Protein AF-0000000086187615 (afdb_homodimer)

Organism: NCBI:txid1656884

Structure (mmCIF, N/CA/C/O backbone):
data_AF-0000000086187615-model_v1
#
loop_
_entity.id
_entity.type
_entity.pdbx_description
1 polymer 'NAD(P)/FAD-dependent oxidoreductase'
#
loop_
_atom_site.group_PDB
_atom_site.id
_atom_site.type_symbol
_atom_site.label_atom_id
_atom_site.label_alt_id
_atom_site.label_comp_id
_atom_site.label_asym_id
_atom_site.label_entity_id
_atom_site.label_seq_id
_atom_site.pdbx_PDB_ins_code
_atom_site.Cartn_x
_atom_site.Cartn_y
_atom_site.Cartn_z
_atom_site.occupancy
_atom_site.B_iso_or_equiv
_atom_site.auth_seq_id
_atom_site.auth_comp_id
_atom_site.auth_asym_id
_atom_site.auth_atom_id
_atom_site.pdbx_PDB_model_num
ATOM 1 N N . MET A 1 1 ? -24.016 57.812 17.953 1 66.88 1 MET A N 1
ATOM 2 C CA . MET A 1 1 ? -23.938 56.625 18.781 1 66.88 1 MET A CA 1
ATOM 3 C C . MET A 1 1 ? -22.5 56.344 19.203 1 66.88 1 MET A C 1
ATOM 5 O O . MET A 1 1 ? -21.562 56.562 18.406 1 66.88 1 MET A O 1
ATOM 9 N N . THR A 1 2 ? -22.125 56.094 20.438 1 88.62 2 THR A N 1
ATOM 10 C CA . THR A 1 2 ? -20.781 55.875 20.953 1 88.62 2 THR A CA 1
ATOM 11 C C . THR A 1 2 ? -20.188 54.594 20.375 1 88.62 2 THR A C 1
ATOM 13 O O . THR A 1 2 ? -20.844 53.531 20.391 1 88.62 2 THR A O 1
ATOM 16 N N . PRO A 1 3 ? -19.062 54.719 19.797 1 94.75 3 PRO A N 1
ATOM 17 C CA . PRO A 1 3 ? -18.453 53.531 19.188 1 94.75 3 PRO A CA 1
ATOM 18 C C . PRO A 1 3 ? -18.125 52.438 20.203 1 94.75 3 PRO A C 1
ATOM 20 O O . PRO A 1 3 ? -17.797 52.75 21.359 1 94.75 3 PRO A O 1
ATOM 23 N N . HIS A 1 4 ? -18.406 51.25 19.812 1 96.69 4 HIS A N 1
ATOM 24 C CA . HIS A 1 4 ? -17.969 50.125 20.609 1 96.69 4 HIS A CA 1
ATOM 25 C C . HIS A 1 4 ? -16.453 50 20.625 1 96.69 4 HIS A C 1
ATOM 27 O O . HIS A 1 4 ? -15.82 49.844 19.578 1 96.69 4 HIS A O 1
ATOM 33 N N . ARG A 1 5 ? -15.797 50.094 21.781 1 98 5 ARG A N 1
ATOM 34 C CA . ARG A 1 5 ? -14.336 50.062 21.906 1 98 5 ARG A CA 1
ATOM 35 C C . ARG A 1 5 ? -13.812 48.656 22.047 1 98 5 ARG A C 1
ATOM 37 O O . ARG A 1 5 ? -14.156 47.938 23 1 98 5 ARG A O 1
ATOM 44 N N . VAL A 1 6 ? -13.008 48.281 21.125 1 98.5 6 VAL A N 1
ATOM 45 C CA . VAL A 1 6 ? -12.383 46.938 21.141 1 98.5 6 VAL A CA 1
ATOM 46 C C . VAL A 1 6 ? -10.875 47.094 21.297 1 98.5 6 VAL A C 1
ATOM 48 O O . VAL A 1 6 ? -10.219 47.781 20.531 1 98.5 6 VAL A O 1
ATOM 51 N N . VAL A 1 7 ? -10.297 46.469 22.312 1 98.81 7 VAL A N 1
ATOM 52 C CA . VAL A 1 7 ? -8.844 46.375 22.484 1 98.81 7 VAL A CA 1
ATOM 53 C C . VAL A 1 7 ? -8.352 44.969 22.188 1 98.81 7 VAL A C 1
ATOM 55 O O . VAL A 1 7 ? -8.836 44 22.781 1 98.81 7 VAL A O 1
ATOM 58 N N . VAL A 1 8 ? -7.469 44.812 21.25 1 98.81 8 VAL A N 1
ATOM 59 C CA . VAL A 1 8 ? -6.887 43.531 20.875 1 98.81 8 VAL A CA 1
ATOM 60 C C . VAL A 1 8 ? -5.484 43.406 21.469 1 98.81 8 VAL A C 1
ATOM 62 O O . VAL A 1 8 ? -4.625 44.25 21.219 1 98.81 8 VAL A O 1
ATOM 65 N N . VAL A 1 9 ? -5.266 42.375 22.25 1 98.81 9 VAL A N 1
ATOM 66 C CA . VAL A 1 9 ? -3.957 42.125 22.844 1 98.81 9 VAL A CA 1
ATOM 67 C C . VAL A 1 9 ? -3.229 41.062 22.047 1 98.81 9 VAL A C 1
ATOM 69 O O . VAL A 1 9 ? -3.543 39.875 22.156 1 98.81 9 VAL A O 1
ATOM 72 N N . GLY A 1 10 ? -2.193 41.438 21.359 1 97.88 10 GLY A N 1
ATOM 73 C CA . GLY A 1 10 ? -1.499 40.594 20.406 1 97.88 10 GLY A CA 1
ATOM 74 C C . GLY A 1 10 ? -1.743 41 18.953 1 97.88 10 GLY A C 1
ATOM 75 O O . GLY A 1 10 ? -2.854 41.375 18.594 1 97.88 10 GLY A O 1
ATOM 76 N N . HIS A 1 11 ? -0.772 40.906 18.141 1 96.75 11 HIS A N 1
ATOM 77 C CA . HIS A 1 11 ? -0.875 41.312 16.75 1 96.75 11 HIS A CA 1
ATOM 78 C C . HIS A 1 11 ? -0.313 40.219 15.82 1 96.75 11 HIS A C 1
ATOM 80 O O . HIS A 1 11 ? 0.411 40.531 14.875 1 96.75 11 HIS A O 1
ATOM 86 N N . GLY A 1 12 ? -0.591 38.969 16.141 1 94.62 12 GLY A N 1
ATOM 87 C CA . GLY A 1 12 ? -0.246 37.875 15.281 1 94.62 12 GLY A CA 1
ATOM 88 C C . GLY A 1 12 ? -1.244 37.656 14.156 1 94.62 12 GLY A C 1
ATOM 89 O O . GLY A 1 12 ? -2.082 38.5 13.891 1 94.62 12 GLY A O 1
ATOM 90 N N . MET A 1 13 ? -1.159 36.5 13.57 1 90 13 MET A N 1
ATOM 91 C CA . MET A 1 13 ? -1.925 36.188 12.359 1 90 13 MET A CA 1
ATOM 92 C C . MET A 1 13 ? -3.42 36.156 12.656 1 90 13 MET A C 1
ATOM 94 O O . MET A 1 13 ? -4.219 36.75 11.914 1 90 13 MET A O 1
ATOM 98 N N . VAL A 1 14 ? -3.803 35.531 13.703 1 93.75 14 VAL A N 1
ATOM 99 C CA . VAL A 1 14 ? -5.219 35.406 14.031 1 93.75 14 VAL A CA 1
ATOM 100 C C . VAL A 1 14 ? -5.777 36.781 14.438 1 93.75 14 VAL A C 1
ATOM 102 O O . VAL A 1 14 ? -6.895 37.125 14.055 1 93.75 14 VAL A O 1
ATOM 105 N N . ALA A 1 15 ? -5.023 37.531 15.203 1 97.06 15 ALA A N 1
ATOM 106 C CA . ALA A 1 15 ? -5.43 38.875 15.57 1 97.06 15 ALA A CA 1
ATOM 107 C C . ALA A 1 15 ? -5.629 39.75 14.336 1 97.06 15 ALA A C 1
ATOM 109 O O . ALA A 1 15 ? -6.602 40.5 14.242 1 97.06 15 ALA A O 1
ATOM 110 N N . HIS A 1 16 ? -4.684 39.656 13.484 1 93.75 16 HIS A N 1
ATOM 111 C CA . HIS A 1 16 ? -4.773 40.438 12.242 1 93.75 16 HIS A CA 1
ATOM 112 C C . HIS A 1 16 ? -6.039 40.094 11.469 1 93.75 16 HIS A C 1
ATOM 114 O O . HIS A 1 16 ? -6.738 40.969 10.984 1 93.75 16 HIS A O 1
ATOM 120 N N . ARG A 1 17 ? -6.289 38.812 11.383 1 89.88 17 ARG A N 1
ATOM 121 C CA . ARG A 1 17 ? -7.496 38.344 10.711 1 89.88 17 ARG A CA 1
ATOM 122 C C . ARG A 1 17 ? -8.75 38.875 11.398 1 89.88 17 ARG A C 1
ATOM 124 O O . ARG A 1 17 ? -9.703 39.281 10.734 1 89.88 17 ARG A O 1
ATOM 131 N N . PHE A 1 18 ? -8.773 38.875 12.633 1 95.75 18 PHE A N 1
ATOM 132 C CA . PHE A 1 18 ? -9.914 39.375 13.406 1 95.75 18 PHE A CA 1
ATOM 133 C C . PHE A 1 18 ? -10.188 40.812 13.086 1 95.75 18 PHE A C 1
ATOM 135 O O . PHE A 1 18 ? -11.328 41.219 12.828 1 95.75 18 PHE A O 1
ATOM 142 N N . VAL A 1 19 ? -9.141 41.562 13.07 1 96.12 19 VAL A N 1
ATOM 143 C CA . VAL A 1 19 ? -9.273 43 12.789 1 96.12 19 VAL A CA 1
ATOM 144 C C . VAL A 1 19 ? -9.812 43.219 11.375 1 96.12 19 VAL A C 1
ATOM 146 O O . VAL A 1 19 ? -10.711 44.031 11.164 1 96.12 19 VAL A O 1
ATOM 149 N N . ASP A 1 20 ? -9.266 42.469 10.492 1 89.44 20 ASP A N 1
ATOM 150 C CA . ASP A 1 20 ? -9.727 42.531 9.109 1 89.44 20 ASP A CA 1
ATOM 151 C C . ASP A 1 20 ? -11.211 42.188 9.008 1 89.44 20 ASP A C 1
ATOM 153 O O . ASP A 1 20 ? -11.984 42.938 8.406 1 89.44 20 ASP A O 1
ATOM 157 N N . ASP A 1 21 ? -11.57 41.094 9.602 1 90.31 21 ASP A N 1
ATOM 158 C CA . ASP A 1 21 ? -12.953 40.625 9.562 1 90.31 21 ASP A CA 1
ATOM 159 C C . ASP A 1 21 ? -13.891 41.625 10.25 1 90.31 21 ASP A C 1
ATOM 161 O O . ASP A 1 21 ? -15 41.875 9.766 1 90.31 21 ASP A O 1
ATOM 165 N N . LEU A 1 22 ? -13.492 42.188 11.328 1 94.94 22 LEU A N 1
ATOM 166 C CA . LEU A 1 22 ? -14.305 43.125 12.078 1 94.94 22 LEU A CA 1
ATOM 167 C C . LEU A 1 22 ? -14.531 44.406 11.273 1 94.94 22 LEU A C 1
ATOM 169 O O . LEU A 1 22 ? -15.664 44.906 11.195 1 94.94 22 LEU A O 1
ATOM 173 N N . THR A 1 23 ? -13.43 44.875 10.742 1 91.81 23 THR A N 1
ATOM 174 C CA . THR A 1 23 ? -13.539 46.094 9.953 1 91.81 23 THR A CA 1
ATOM 175 C C . THR A 1 23 ? -14.492 45.875 8.773 1 91.81 23 THR A C 1
ATOM 177 O O . THR A 1 23 ? -15.312 46.75 8.484 1 91.81 23 THR A O 1
ATOM 180 N N . ARG A 1 24 ? -14.422 44.781 8.172 1 84.5 24 ARG A N 1
ATOM 181 C CA . ARG A 1 24 ? -15.297 44.469 7.047 1 84.5 24 ARG A CA 1
ATOM 182 C C . ARG A 1 24 ? -16.75 44.344 7.504 1 84.5 24 ARG A C 1
ATOM 184 O O . ARG A 1 24 ? -17.656 44.875 6.855 1 84.5 24 ARG A O 1
ATOM 191 N N . ALA A 1 25 ? -16.906 43.656 8.547 1 90 25 ALA A N 1
ATOM 192 C CA . ALA A 1 25 ? -18.25 43.438 9.07 1 90 25 ALA A CA 1
ATOM 193 C C . ALA A 1 25 ? -18.891 44.75 9.492 1 90 25 ALA A C 1
ATOM 195 O O . ALA A 1 25 ? -20.078 45 9.258 1 90 25 ALA A O 1
ATOM 196 N N . THR A 1 26 ? -18.156 45.594 10.133 1 92.62 26 THR A N 1
ATOM 197 C CA . THR A 1 26 ? -18.688 46.875 10.609 1 92.62 26 THR A CA 1
ATOM 198 C C . THR A 1 26 ? -19.062 47.781 9.438 1 92.62 26 THR A C 1
ATOM 200 O O . THR A 1 26 ? -20 48.562 9.539 1 92.62 26 THR A O 1
ATOM 203 N N . ARG A 1 27 ? -18.312 47.688 8.383 1 87.38 27 ARG A N 1
ATOM 204 C CA . ARG A 1 27 ? -18.672 48.438 7.184 1 87.38 27 ARG A CA 1
ATOM 205 C C . ARG A 1 27 ? -20.016 47.938 6.621 1 87.38 27 ARG A C 1
ATOM 207 O O . ARG A 1 27 ? -20.797 48.75 6.109 1 87.38 27 ARG A O 1
ATOM 214 N N . ARG A 1 28 ? -20.266 46.75 6.801 1 87 28 ARG A N 1
ATOM 215 C CA . ARG A 1 28 ? -21.5 46.156 6.297 1 87 28 ARG A CA 1
ATOM 216 C C . ARG A 1 28 ? -22.688 46.5 7.195 1 87 28 ARG A C 1
ATOM 218 O O . ARG A 1 28 ? -23.766 46.844 6.707 1 87 28 ARG A O 1
ATOM 225 N N . THR A 1 29 ? -22.453 46.469 8.438 1 93.81 29 THR A N 1
ATOM 226 C CA . THR A 1 29 ? -23.562 46.625 9.383 1 93.81 29 THR A CA 1
ATOM 227 C C . THR A 1 29 ? -23.766 48.094 9.75 1 93.81 29 THR A C 1
ATOM 229 O O . THR A 1 29 ? -24.828 48.469 10.258 1 93.81 29 THR A O 1
ATOM 232 N N . GLY A 1 30 ? -22.719 48.844 9.617 1 93.12 30 GLY A N 1
ATOM 233 C CA . GLY A 1 30 ? -22.781 50.25 9.992 1 93.12 30 GLY A CA 1
ATOM 234 C C . GLY A 1 30 ? -22.562 50.469 11.477 1 93.12 30 GLY A C 1
ATOM 235 O O . GLY A 1 30 ? -22.641 51.594 11.945 1 93.12 30 GLY A O 1
ATOM 236 N N . ARG A 1 31 ? -22.25 49.531 12.172 1 93.62 31 ARG A N 1
ATOM 237 C CA . ARG A 1 31 ? -22 49.688 13.602 1 93.62 31 ARG A CA 1
ATOM 238 C C . ARG A 1 31 ? -20.641 50.344 13.859 1 93.62 31 ARG A C 1
ATOM 240 O O . ARG A 1 31 ? -19.609 49.875 13.383 1 93.62 31 ARG A O 1
ATOM 247 N N . PRO A 1 32 ? -20.641 51.344 14.57 1 94.25 32 PRO A N 1
ATOM 248 C CA . PRO A 1 32 ? -19.359 52 14.836 1 94.25 32 PRO A CA 1
ATOM 249 C C . PRO A 1 32 ? -18.5 51.25 15.836 1 94.25 32 PRO A C 1
ATOM 251 O O . PRO A 1 32 ? -18.969 50.906 16.922 1 94.25 32 PRO A O 1
ATOM 254 N N . VAL A 1 33 ? -17.266 51.031 15.477 1 95.88 33 VAL A N 1
ATOM 255 C CA . VAL A 1 33 ? -16.328 50.312 16.344 1 95.88 33 VAL A CA 1
ATOM 256 C C . VAL A 1 33 ? -14.977 51.031 16.328 1 95.88 33 VAL A C 1
ATOM 258 O O . VAL A 1 33 ? -14.562 51.562 15.289 1 95.88 33 VAL A O 1
ATOM 261 N N . GLU A 1 34 ? -14.383 51.188 17.438 1 97.12 34 GLU A N 1
ATOM 262 C CA . GLU A 1 34 ? -13.016 51.688 17.578 1 97.12 34 GLU A CA 1
ATOM 263 C C . GLU A 1 34 ? -12.078 50.594 18.031 1 97.12 34 GLU A C 1
ATOM 265 O O . GLU A 1 34 ? -12.289 49.969 19.094 1 97.12 34 GLU A O 1
ATOM 270 N N . VAL A 1 35 ? -11.094 50.344 17.25 1 97.94 35 VAL A N 1
ATOM 271 C CA . VAL A 1 35 ? -10.219 49.219 17.531 1 97.94 35 VAL A CA 1
ATOM 272 C C . VAL A 1 35 ? -8.812 49.719 17.859 1 97.94 35 VAL A C 1
ATOM 274 O O . VAL A 1 35 ? -8.242 50.531 17.109 1 97.94 35 VAL A O 1
ATOM 277 N N . THR A 1 36 ? -8.25 49.281 18.953 1 98.25 36 THR A N 1
ATOM 278 C CA . THR A 1 36 ? -6.855 49.438 19.312 1 98.25 36 THR A CA 1
ATOM 279 C C . THR A 1 36 ? -6.145 48.094 19.438 1 98.25 36 THR A C 1
ATOM 281 O O . THR A 1 36 ? -6.629 47.188 20.125 1 98.25 36 THR A O 1
ATOM 284 N N . VAL A 1 37 ? -5.047 47.969 18.766 1 98.44 37 VAL A N 1
ATOM 285 C CA . VAL A 1 37 ? -4.27 46.719 18.812 1 98.44 37 VAL A CA 1
ATOM 286 C C . VAL A 1 37 ? -2.941 46.969 19.531 1 98.44 37 VAL A C 1
ATOM 288 O O . VAL A 1 37 ? -2.213 47.906 19.172 1 98.44 37 VAL A O 1
ATOM 291 N N . LEU A 1 38 ? -2.678 46.188 20.531 1 98.56 38 LEU A N 1
ATOM 292 C CA . LEU A 1 38 ? -1.401 46.25 21.234 1 98.56 38 LEU A CA 1
ATOM 293 C C . LEU A 1 38 ? -0.542 45.031 20.859 1 98.56 38 LEU A C 1
ATOM 295 O O . LEU A 1 38 ? -0.856 43.906 21.234 1 98.56 38 LEU A O 1
ATOM 299 N N . GLY A 1 39 ? 0.498 45.25 20.141 1 97.25 39 GLY A N 1
ATOM 300 C CA . GLY A 1 39 ? 1.425 44.219 19.734 1 97.25 39 GLY A CA 1
ATOM 301 C C . GLY A 1 39 ? 2.777 44.312 20.406 1 97.25 39 GLY A C 1
ATOM 302 O O . GLY A 1 39 ? 3.488 45.312 20.234 1 97.25 39 GLY A O 1
ATOM 303 N N . GLY A 1 40 ? 3.176 43.344 21.047 1 95.25 40 GLY A N 1
ATOM 304 C CA . GLY A 1 40 ? 4.422 43.344 21.797 1 95.25 40 GLY A CA 1
ATOM 305 C C . GLY A 1 40 ? 5.652 43.406 20.906 1 95.25 40 GLY A C 1
ATOM 306 O O . GLY A 1 40 ? 6.695 43.906 21.297 1 95.25 40 GLY A O 1
ATOM 307 N N . GLU A 1 41 ? 5.582 42.812 19.734 1 94.56 41 GLU A N 1
ATOM 308 C CA . GLU A 1 41 ? 6.707 42.844 18.797 1 94.56 41 GLU A CA 1
ATOM 309 C C . GLU A 1 41 ? 6.828 44.188 18.109 1 94.56 41 GLU A C 1
ATOM 311 O O . GLU A 1 41 ? 5.82 44.844 17.859 1 94.56 41 GLU A O 1
ATOM 316 N N . PRO A 1 42 ? 8.031 44.562 17.812 1 94.38 42 PRO A N 1
ATOM 317 C CA . PRO A 1 42 ? 8.211 45.875 17.156 1 94.38 42 PRO A CA 1
ATOM 318 C C . PRO A 1 42 ? 7.82 45.844 15.672 1 94.38 42 PRO A C 1
ATOM 320 O O . PRO A 1 42 ? 7.938 46.844 14.977 1 94.38 42 PRO A O 1
ATOM 323 N N . HIS A 1 43 ? 7.328 44.75 15.227 1 92.44 43 HIS A N 1
ATOM 324 C CA . HIS A 1 43 ? 6.945 44.562 13.836 1 92.44 43 HIS A CA 1
ATOM 325 C C . HIS A 1 43 ? 5.43 44.531 13.68 1 92.44 43 HIS A C 1
ATOM 327 O O . HIS A 1 43 ? 4.711 44.219 14.633 1 92.44 43 HIS A O 1
ATOM 333 N N . THR A 1 44 ? 4.961 44.875 12.477 1 91.56 44 THR A N 1
ATOM 334 C CA . THR A 1 44 ? 3.562 44.656 12.133 1 91.56 44 THR A CA 1
ATOM 335 C C . THR A 1 44 ? 3.301 43.156 11.961 1 91.56 44 THR A C 1
ATOM 337 O O . THR A 1 44 ? 4.238 42.344 11.938 1 91.56 44 THR A O 1
ATOM 340 N N . ALA A 1 45 ? 2.041 42.844 11.898 1 92.06 45 ALA A N 1
ATOM 341 C CA . ALA A 1 45 ? 1.665 41.438 11.742 1 92.06 45 ALA A CA 1
ATOM 342 C C . ALA A 1 45 ? 2.297 40.844 10.484 1 92.06 45 ALA A C 1
ATOM 344 O O . ALA A 1 45 ? 2.424 41.5 9.461 1 92.06 45 ALA A O 1
ATOM 345 N N . TYR A 1 46 ? 2.764 39.625 10.531 1 89.06 46 TYR A N 1
ATOM 346 C CA . TYR A 1 46 ? 3.4 38.906 9.43 1 89.06 46 TYR A CA 1
ATOM 347 C C . TYR A 1 46 ? 3.004 37.438 9.438 1 89.06 46 TYR A C 1
ATOM 349 O O . TYR A 1 46 ? 2.459 36.938 10.422 1 89.06 46 TYR A O 1
ATOM 357 N N . ASN A 1 47 ? 3.232 36.781 8.32 1 85.88 47 ASN A N 1
ATOM 358 C CA . ASN A 1 47 ? 2.941 35.375 8.195 1 85.88 47 ASN A CA 1
ATOM 359 C C . ASN A 1 47 ? 4.012 34.5 8.875 1 85.88 47 ASN A C 1
ATOM 361 O O . ASN A 1 47 ? 5 34.125 8.242 1 85.88 47 ASN A O 1
ATOM 365 N N . ARG A 1 48 ? 3.742 34.125 10.039 1 86.38 48 ARG A N 1
ATOM 366 C CA . ARG A 1 48 ? 4.723 33.438 10.867 1 86.38 48 ARG A CA 1
ATOM 367 C C . ARG A 1 48 ? 4.957 32 10.352 1 86.38 48 ARG A C 1
ATOM 369 O O . ARG A 1 48 ? 5.996 31.406 10.625 1 86.38 48 ARG A O 1
ATOM 376 N N . LEU A 1 49 ? 4.059 31.531 9.648 1 75.31 49 LEU A N 1
ATOM 377 C CA . LEU A 1 49 ? 4.16 30.172 9.117 1 75.31 49 LEU A CA 1
ATOM 378 C C . LEU A 1 49 ? 5.297 30.062 8.109 1 75.31 49 LEU A C 1
ATOM 380 O O . LEU A 1 49 ? 5.809 28.969 7.855 1 75.31 49 LEU A O 1
ATOM 384 N N . MET A 1 50 ? 5.676 31.188 7.609 1 80.31 50 MET A N 1
ATOM 385 C CA . MET A 1 50 ? 6.637 31.203 6.512 1 80.31 50 MET A CA 1
A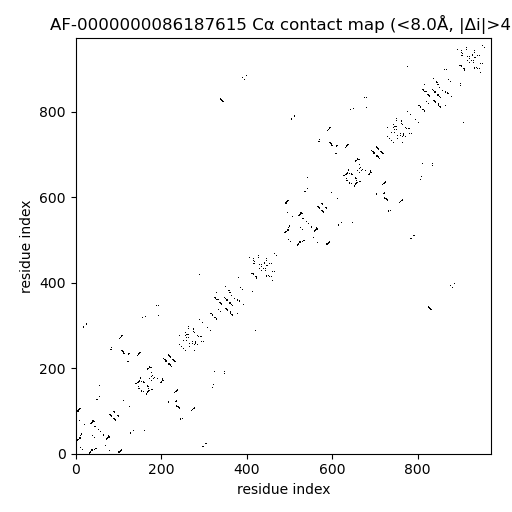TOM 386 C C . MET A 1 50 ? 8.055 31.406 7.035 1 80.31 50 MET A C 1
ATOM 388 O O . MET A 1 50 ? 9.008 31.438 6.254 1 80.31 50 MET A O 1
ATOM 392 N N . LEU A 1 51 ? 8.195 31.438 8.289 1 87.38 51 LEU A N 1
ATOM 393 C CA . LEU A 1 51 ? 9.516 31.734 8.844 1 87.38 51 LEU A CA 1
ATOM 394 C C . LEU A 1 51 ? 10.508 30.625 8.477 1 87.38 51 LEU A C 1
ATOM 396 O O . LEU A 1 51 ? 11.672 30.906 8.18 1 87.38 51 LEU A O 1
ATOM 400 N N . SER A 1 52 ? 10.047 29.391 8.539 1 84.94 52 SER A N 1
ATOM 401 C CA . SER A 1 52 ? 10.93 28.297 8.156 1 84.94 52 SER A CA 1
ATOM 402 C C . SER A 1 52 ? 11.344 28.406 6.691 1 84.94 52 SER A C 1
ATOM 404 O O . SER A 1 52 ? 12.461 28.016 6.328 1 84.94 52 SER A O 1
ATOM 406 N N . GLU A 1 53 ? 10.477 28.938 5.855 1 81.69 53 GLU A N 1
ATOM 407 C CA . GLU A 1 53 ? 10.805 29.141 4.449 1 81.69 53 GLU A CA 1
ATOM 408 C C . GLU A 1 53 ? 11.867 30.234 4.281 1 81.69 53 GLU A C 1
ATOM 410 O O . GLU A 1 53 ? 12.688 30.172 3.369 1 81.69 53 GLU A O 1
ATOM 415 N N . VAL A 1 54 ? 11.789 31.141 5.125 1 87.69 54 VAL A N 1
ATOM 416 C CA . VAL A 1 54 ? 12.812 32.188 5.117 1 87.69 54 VAL A CA 1
ATOM 417 C C . VAL A 1 54 ? 14.172 31.578 5.465 1 87.69 54 VAL A C 1
ATOM 419 O O . VAL A 1 54 ? 15.172 31.859 4.809 1 87.69 54 VAL A O 1
ATOM 422 N N . ILE A 1 55 ? 14.141 30.734 6.461 1 90.56 55 ILE A N 1
ATOM 423 C CA . ILE A 1 55 ? 15.375 30.062 6.844 1 90.56 55 ILE A CA 1
ATOM 424 C C . ILE A 1 55 ? 15.891 29.234 5.672 1 90.56 55 ILE A C 1
ATOM 426 O O . ILE A 1 55 ? 17.094 29.203 5.41 1 90.56 55 ILE A O 1
ATOM 430 N N . ALA A 1 56 ? 15.016 28.703 4.934 1 85.88 56 ALA A N 1
ATOM 431 C CA . ALA A 1 56 ? 15.359 27.859 3.793 1 85.88 56 ALA A CA 1
ATOM 432 C C . ALA A 1 56 ? 15.828 28.703 2.609 1 85.88 56 ALA A C 1
ATOM 434 O O . ALA A 1 56 ? 16.328 28.172 1.618 1 85.88 56 ALA A O 1
ATOM 435 N N . GLY A 1 57 ? 15.578 29.969 2.621 1 85.12 57 GLY A N 1
ATOM 436 C CA . GLY A 1 57 ? 15.969 30.844 1.535 1 85.12 57 GLY A CA 1
ATOM 437 C C . GLY A 1 57 ? 14.93 30.938 0.433 1 85.12 57 GLY A C 1
ATOM 438 O O . GLY A 1 57 ? 15.219 31.406 -0.668 1 85.12 57 GLY A O 1
ATOM 439 N N . ARG A 1 58 ? 13.812 30.516 0.755 1 79.06 58 ARG A N 1
ATOM 440 C CA . ARG A 1 58 ? 12.789 30.469 -0.282 1 79.06 58 ARG A CA 1
ATOM 441 C C . ARG A 1 58 ? 11.812 31.625 -0.145 1 79.06 58 ARG A C 1
ATOM 443 O O . ARG A 1 58 ? 10.914 31.781 -0.975 1 79.06 58 ARG A O 1
ATOM 450 N N . ALA A 1 59 ? 11.891 32.344 0.974 1 79.75 59 ALA A N 1
ATOM 451 C CA . ALA A 1 59 ? 11.109 33.531 1.212 1 79.75 59 ALA A CA 1
ATOM 452 C C . ALA A 1 59 ? 11.969 34.625 1.852 1 79.75 59 ALA A C 1
ATOM 454 O O . ALA A 1 59 ? 13.039 34.344 2.391 1 79.75 59 ALA A O 1
ATOM 455 N N . ARG A 1 60 ? 11.68 35.875 1.486 1 85.44 60 ARG A N 1
ATOM 456 C CA . ARG A 1 60 ? 12.336 37 2.129 1 85.44 60 ARG A CA 1
ATOM 457 C C . ARG A 1 60 ? 11.484 37.562 3.266 1 85.44 60 ARG A C 1
ATOM 459 O O . ARG A 1 60 ? 10.258 37.625 3.154 1 85.44 60 ARG A O 1
ATOM 466 N N . LEU A 1 61 ? 11.977 37.875 4.457 1 85.31 61 LEU A N 1
ATOM 467 C CA . LEU A 1 61 ? 11.273 38.406 5.625 1 85.31 61 LEU A CA 1
ATOM 468 C C . LEU A 1 61 ? 10.352 39.562 5.238 1 85.31 61 LEU A C 1
ATOM 470 O O . LEU A 1 61 ? 9.219 39.625 5.727 1 85.31 61 LEU A O 1
ATOM 474 N N . ALA A 1 62 ? 10.766 40.406 4.469 1 81.31 62 ALA A N 1
ATOM 475 C CA . ALA A 1 62 ? 9.992 41.562 4.051 1 81.31 62 ALA A CA 1
ATOM 476 C C . ALA A 1 62 ? 8.688 41.156 3.375 1 81.31 62 ALA A C 1
ATOM 478 O O . ALA A 1 62 ? 7.68 41.844 3.475 1 81.31 62 ALA A O 1
ATOM 479 N N . GLY A 1 63 ? 8.75 40.062 2.744 1 79.38 63 GLY A N 1
ATOM 480 C CA . GLY A 1 63 ? 7.582 39.594 2.023 1 79.38 63 GLY A CA 1
ATOM 481 C C . GLY A 1 63 ? 6.547 38.938 2.926 1 79.38 63 GLY A C 1
ATOM 482 O O . GLY A 1 63 ? 5.438 38.625 2.484 1 79.38 63 GLY A O 1
ATOM 483 N N . LEU A 1 64 ? 6.848 38.844 4.238 1 85 64 LEU A N 1
ATOM 484 C CA . LEU A 1 64 ? 5.949 38.156 5.148 1 85 64 LEU A CA 1
ATOM 485 C C . LEU A 1 64 ? 4.914 39.094 5.734 1 85 64 LEU A C 1
ATOM 487 O O . LEU A 1 64 ? 3.92 38.656 6.316 1 85 64 LEU A O 1
ATOM 491 N N . THR A 1 65 ? 5.156 40.406 5.57 1 86.12 65 THR A N 1
ATOM 492 C CA . THR A 1 65 ? 4.328 41.406 6.227 1 86.12 65 THR A CA 1
ATOM 493 C C . THR A 1 65 ? 2.891 41.344 5.711 1 86.12 65 THR A C 1
ATOM 495 O O . THR A 1 65 ? 2.662 41.219 4.508 1 86.12 65 THR A O 1
ATOM 498 N N . LEU A 1 66 ? 1.97 41.375 6.633 1 83.56 66 LEU A N 1
ATOM 499 C CA . LEU A 1 66 ? 0.551 41.406 6.289 1 83.56 66 LEU A CA 1
ATOM 500 C C . LEU A 1 66 ? 0.069 42.844 6.074 1 83.56 66 LEU A C 1
ATOM 502 O O . LEU A 1 66 ? 0.664 43.781 6.598 1 83.56 66 LEU A O 1
ATOM 506 N N . PRO A 1 67 ? -1.001 43 5.32 1 79.06 67 PRO A N 1
ATOM 507 C CA . PRO A 1 67 ? -1.486 44.344 5.031 1 79.06 67 PRO A CA 1
ATOM 508 C C . PRO A 1 67 ? -1.925 45.094 6.285 1 79.06 67 PRO A C 1
ATOM 510 O O . PRO A 1 67 ? -2.527 44.5 7.188 1 79.06 67 PRO A O 1
ATOM 513 N N . GLU A 1 68 ? -1.619 46.344 6.223 1 83 68 GLU A N 1
ATOM 514 C CA . GLU A 1 68 ? -2.004 47.188 7.359 1 83 68 GLU A CA 1
ATOM 515 C C . GLU A 1 68 ? -3.486 47.531 7.301 1 83 68 GLU A C 1
ATOM 517 O O . GLU A 1 68 ? -4.055 47.688 6.215 1 83 68 GLU A O 1
ATOM 522 N N . HIS A 1 69 ? -4.07 47.594 8.469 1 81.81 69 HIS A N 1
ATOM 523 C CA . HIS A 1 69 ? -5.461 48 8.586 1 81.81 69 HIS A CA 1
ATOM 524 C C . HIS A 1 69 ? -5.566 49.531 8.641 1 81.81 69 HIS A C 1
ATOM 526 O O . HIS A 1 69 ? -4.887 50.156 9.438 1 81.81 69 HIS A O 1
ATOM 532 N N . GLU A 1 70 ? -6.477 49.938 7.734 1 79.69 70 GLU A N 1
ATOM 533 C CA . GLU A 1 70 ? -6.727 51.375 7.77 1 79.69 70 GLU A CA 1
ATOM 534 C C . GLU A 1 70 ? -7.656 51.75 8.922 1 79.69 70 GLU A C 1
ATOM 536 O O . GLU A 1 70 ? -8.461 50.938 9.367 1 79.69 70 GLU A O 1
ATOM 541 N N . ASP A 1 71 ? -7.512 52.812 9.625 1 84.94 71 ASP A N 1
ATOM 542 C CA . ASP A 1 71 ? -8.414 53.375 10.617 1 84.94 71 ASP A CA 1
ATOM 543 C C . ASP A 1 71 ? -8.352 52.594 11.93 1 84.94 71 ASP A C 1
ATOM 545 O O . ASP A 1 71 ? -9.344 52.531 12.656 1 84.94 71 ASP A O 1
ATOM 549 N N . VAL A 1 72 ? -7.449 51.75 12.125 1 94.5 72 VAL A N 1
ATOM 550 C CA . VAL A 1 72 ? -7.23 51 13.375 1 94.5 72 VAL A CA 1
ATOM 551 C C . VAL A 1 72 ? -5.969 51.531 14.055 1 94.5 72 VAL A C 1
ATOM 553 O O . VAL A 1 72 ? -4.965 51.812 13.391 1 94.5 72 VAL A O 1
ATOM 556 N N . ASP A 1 73 ? -6.004 51.719 15.273 1 96.75 73 ASP A N 1
ATOM 557 C CA . ASP A 1 73 ? -4.836 52.125 16.047 1 96.75 73 ASP A CA 1
ATOM 558 C C . ASP A 1 73 ? -3.975 50.938 16.422 1 96.75 73 ASP A C 1
ATOM 560 O O . ASP A 1 73 ? -4.23 50.25 17.422 1 96.75 73 ASP A O 1
ATOM 564 N N . VAL A 1 74 ? -2.961 50.688 15.656 1 96.81 74 VAL A N 1
ATOM 565 C CA . VAL A 1 74 ? -2.043 49.594 15.914 1 96.81 74 VAL A CA 1
ATOM 566 C C . VAL A 1 74 ? -0.776 50.125 16.578 1 96.81 74 VAL A C 1
ATOM 568 O O . VAL A 1 74 ? -0.072 50.969 16.016 1 96.81 74 VAL A O 1
ATOM 571 N N . ARG A 1 75 ? -0.495 49.594 17.719 1 97.12 75 ARG A N 1
ATOM 572 C CA . ARG A 1 75 ? 0.701 50 18.453 1 97.12 75 ARG A CA 1
ATOM 573 C C . ARG A 1 75 ? 1.694 48.844 18.531 1 97.12 75 ARG A C 1
ATOM 575 O O . ARG A 1 75 ? 1.564 47.938 19.391 1 97.12 75 ARG A O 1
ATOM 582 N N . THR A 1 76 ? 2.734 48.938 17.766 1 95.62 76 THR A N 1
ATOM 583 C CA . THR A 1 76 ? 3.779 47.906 17.766 1 95.62 76 THR A CA 1
ATOM 584 C C . THR A 1 76 ? 4.801 48.188 18.859 1 95.62 76 THR A C 1
ATOM 586 O O . THR A 1 76 ? 5.078 49.344 19.188 1 95.62 76 THR A O 1
ATOM 589 N N . GLY A 1 77 ? 5.34 47.156 19.391 1 96.69 77 GLY A N 1
ATOM 590 C CA . GLY A 1 77 ? 6.324 47.312 20.453 1 96.69 77 GLY A CA 1
ATOM 591 C C . GLY A 1 77 ? 5.703 47.688 21.797 1 96.69 77 GLY A C 1
ATOM 592 O O . GLY A 1 77 ? 6.414 48.062 22.719 1 96.69 77 GLY A O 1
ATOM 593 N N . VAL A 1 78 ? 4.402 47.688 21.828 1 97.69 78 VAL A N 1
ATOM 594 C CA . VAL A 1 78 ? 3.666 48.031 23.047 1 97.69 78 VAL A CA 1
ATOM 595 C C . VAL A 1 78 ? 2.885 46.812 23.531 1 97.69 78 VAL A C 1
ATOM 597 O O . VAL A 1 78 ? 1.962 46.344 22.859 1 97.69 78 VAL A O 1
ATOM 600 N N . SER A 1 79 ? 3.268 46.312 24.688 1 97.75 79 SER A N 1
ATOM 601 C CA . SER A 1 79 ? 2.621 45.125 25.25 1 97.75 79 SER A CA 1
ATOM 602 C C . SER A 1 79 ? 1.531 45.531 26.25 1 97.75 79 SER A C 1
ATOM 604 O O . SER A 1 79 ? 1.63 46.562 26.906 1 97.75 79 SER A O 1
ATOM 606 N N . ALA A 1 80 ? 0.476 44.719 26.266 1 98.62 80 ALA A N 1
ATOM 607 C CA . ALA A 1 80 ? -0.448 44.812 27.391 1 98.62 80 ALA A CA 1
ATOM 608 C C . ALA A 1 80 ? 0.168 44.25 28.656 1 98.62 80 ALA A C 1
ATOM 610 O O . ALA A 1 80 ? 0.699 43.125 28.641 1 98.62 80 ALA A O 1
ATOM 611 N N . VAL A 1 81 ? 0.098 44.938 29.766 1 98.31 81 VAL A N 1
ATOM 612 C CA . VAL A 1 81 ? 0.757 44.438 30.984 1 98.31 81 VAL A CA 1
ATOM 613 C C . VAL A 1 81 ? -0.29 44.031 32.031 1 98.31 81 VAL A C 1
ATOM 615 O O . VAL A 1 81 ? -0.01 43.25 32.906 1 98.31 81 VAL A O 1
ATOM 618 N N . ALA A 1 82 ? -1.481 44.625 31.828 1 98.44 82 ALA A N 1
ATOM 619 C CA . ALA A 1 82 ? -2.549 44.25 32.75 1 98.44 82 ALA A CA 1
ATOM 620 C C . ALA A 1 82 ? -3.922 44.531 32.156 1 98.44 82 ALA A C 1
ATOM 622 O O . ALA A 1 82 ? -4.09 45.469 31.375 1 98.44 82 ALA A O 1
ATOM 623 N N . VAL A 1 83 ? -4.871 43.688 32.5 1 98.62 83 VAL A N 1
ATOM 624 C CA . VAL A 1 83 ? -6.281 43.906 32.188 1 98.62 83 VAL A CA 1
ATOM 625 C C . VAL A 1 83 ? -7.062 44.125 33.5 1 98.62 83 VAL A C 1
ATOM 627 O O . VAL A 1 83 ? -7.18 43.219 34.312 1 98.62 83 VAL A O 1
ATOM 630 N N . ASP A 1 84 ? -7.551 45.281 33.625 1 98.31 84 ASP A N 1
ATOM 631 C CA . ASP A 1 84 ? -8.391 45.625 34.781 1 98.31 84 ASP A CA 1
ATOM 632 C C . ASP A 1 84 ? -9.875 45.438 34.438 1 98.31 84 ASP A C 1
ATOM 634 O O . ASP A 1 84 ? -10.523 46.344 33.938 1 98.31 84 ASP A O 1
ATOM 638 N N . ARG A 1 85 ? -10.406 44.344 34.875 1 98.19 85 ARG A N 1
ATOM 639 C CA . ARG A 1 85 ? -11.773 44 34.469 1 98.19 85 ARG A CA 1
ATOM 640 C C . ARG A 1 85 ? -12.781 44.875 35.188 1 98.19 85 ARG A C 1
ATOM 642 O O . ARG A 1 85 ? -13.852 45.188 34.656 1 98.19 85 ARG A O 1
ATOM 649 N N . SER A 1 86 ? -12.539 45.25 36.375 1 97.38 86 SER A N 1
ATOM 650 C CA . SER A 1 86 ? -13.461 46.094 37.156 1 97.38 86 SER A CA 1
ATOM 651 C C . SER A 1 86 ? -13.641 47.469 36.5 1 97.38 86 SER A C 1
ATOM 653 O O . SER A 1 86 ? -14.758 48 36.469 1 97.38 86 SER A O 1
ATOM 655 N N . ARG A 1 87 ? -12.562 48 36 1 97.94 87 ARG A N 1
ATOM 656 C CA . ARG A 1 87 ? -12.609 49.312 35.375 1 97.94 87 ARG A CA 1
ATOM 657 C C . ARG A 1 87 ? -12.758 49.219 33.844 1 97.94 87 ARG A C 1
ATOM 659 O O . ARG A 1 87 ? -12.969 50.219 33.156 1 97.94 87 ARG A O 1
ATOM 666 N N . GLN A 1 88 ? -12.578 47.969 33.344 1 98.31 88 GLN A N 1
ATOM 667 C CA . GLN A 1 88 ? -12.609 47.688 31.906 1 98.31 88 GLN A CA 1
ATOM 668 C C . GLN A 1 88 ? -11.57 48.531 31.156 1 98.31 88 GLN A C 1
ATOM 670 O O . GLN A 1 88 ? -11.906 49.188 30.188 1 98.31 88 GLN A O 1
ATOM 675 N N . VAL A 1 89 ? -10.359 48.375 31.594 1 98.62 89 VAL A N 1
ATOM 676 C CA . VAL A 1 89 ? -9.219 49.062 31 1 98.62 89 VAL A CA 1
ATOM 677 C C . VAL A 1 89 ? -8.055 48.094 30.844 1 98.62 89 VAL A C 1
ATOM 679 O O . VAL A 1 89 ? -7.828 47.25 31.688 1 98.62 89 VAL A O 1
ATOM 682 N N . VAL A 1 90 ? -7.32 48.25 29.766 1 98.81 90 VAL A N 1
ATOM 683 C CA . VAL A 1 90 ? -6.059 47.531 29.547 1 98.81 90 VAL A CA 1
ATOM 684 C C . VAL A 1 90 ? -4.891 48.5 29.766 1 98.81 90 VAL A C 1
ATOM 686 O O . VAL A 1 90 ? -4.887 49.625 29.219 1 98.81 90 VAL A O 1
ATOM 689 N N . HIS A 1 91 ? -3.973 48.094 30.578 1 98.75 91 HIS A N 1
ATOM 690 C CA . HIS A 1 91 ? -2.746 48.844 30.766 1 98.75 91 HIS A CA 1
ATOM 691 C C . HIS A 1 91 ? -1.643 48.375 29.828 1 98.75 91 HIS A C 1
ATOM 693 O O . HIS A 1 91 ? -1.431 47.156 29.688 1 98.75 91 HIS A O 1
ATOM 699 N N . ASP A 1 92 ? -0.975 49.312 29.203 1 98.25 92 ASP A N 1
ATOM 700 C CA . ASP A 1 92 ? 0.084 48.875 28.297 1 98.25 92 ASP A CA 1
ATOM 701 C C . ASP A 1 92 ? 1.463 49.188 28.891 1 98.25 92 ASP A C 1
ATOM 703 O O . ASP A 1 92 ? 1.572 49.719 29.984 1 98.25 92 ASP A O 1
ATOM 707 N N . SER A 1 93 ? 2.5 48.781 28.25 1 97.94 93 SER A N 1
ATOM 708 C CA . SER A 1 93 ? 3.869 48.844 28.75 1 97.94 93 SER A CA 1
ATOM 709 C C . SER A 1 93 ? 4.395 50.281 28.75 1 97.94 93 SER A C 1
ATOM 711 O O . SER A 1 93 ? 5.387 50.594 29.406 1 97.94 93 SER A O 1
ATOM 713 N N . ASP A 1 94 ? 3.717 51.156 28.016 1 97.25 94 ASP A N 1
ATOM 714 C CA . ASP A 1 94 ? 4.121 52.562 27.984 1 97.25 94 ASP A CA 1
ATOM 715 C C . ASP A 1 94 ? 3.412 53.375 29.078 1 97.25 94 ASP A C 1
ATOM 717 O O . ASP A 1 94 ? 3.652 54.562 29.234 1 97.25 94 ASP A O 1
ATOM 721 N N . GLY A 1 95 ? 2.547 52.75 29.688 1 96.69 95 GLY A N 1
ATOM 722 C CA . GLY A 1 95 ? 1.855 53.406 30.797 1 96.69 95 GLY A CA 1
ATOM 723 C C . GLY A 1 95 ? 0.492 53.938 30.406 1 96.69 95 GLY A C 1
ATOM 724 O O . GLY A 1 95 ? -0.222 54.5 31.234 1 96.69 95 GLY A O 1
ATOM 725 N N . ALA A 1 96 ? 0.09 53.781 29.203 1 97.88 96 ALA A N 1
ATOM 726 C CA . ALA A 1 96 ? -1.212 54.25 28.734 1 97.88 96 ALA A CA 1
ATOM 727 C C . ALA A 1 96 ? -2.322 53.281 29.156 1 97.88 96 ALA A C 1
ATOM 729 O O . ALA A 1 96 ? -2.064 52.125 29.438 1 97.88 96 ALA A O 1
ATOM 730 N N . GLN A 1 97 ? -3.492 53.844 29.297 1 98.44 97 GLN A N 1
ATOM 731 C CA . GLN A 1 97 ? -4.703 53.062 29.594 1 98.44 97 GLN A CA 1
ATOM 732 C C . GLN A 1 97 ? -5.656 53.062 28.391 1 98.44 97 GLN A C 1
ATOM 734 O O . GLN A 1 97 ? -5.848 54.094 27.75 1 98.44 97 GLN A O 1
ATOM 739 N N . HIS A 1 98 ? -6.176 51.938 28.125 1 98.62 98 HIS A N 1
ATOM 740 C CA . HIS A 1 98 ? -7.117 51.781 27.016 1 98.62 98 HIS A CA 1
ATOM 741 C C . HIS A 1 98 ? -8.453 51.219 27.5 1 98.62 98 HIS A C 1
ATOM 743 O O . HIS A 1 98 ? -8.547 50.062 27.859 1 98.62 98 HIS A O 1
ATOM 749 N N . SER A 1 99 ? -9.484 52.062 27.516 1 98.38 99 SER A N 1
ATOM 750 C CA . SER A 1 99 ? -10.82 51.625 27.891 1 98.38 99 SER A CA 1
ATOM 751 C C . SER A 1 99 ? -11.398 50.688 26.828 1 98.38 99 SER A C 1
ATOM 753 O O . SER A 1 99 ? -11.156 50.875 25.625 1 98.38 99 SER A O 1
ATOM 755 N N . TYR A 1 100 ? -12.18 49.719 27.297 1 98.38 100 TYR A N 1
ATOM 756 C CA . TYR A 1 100 ? -12.75 48.781 26.328 1 98.38 100 TYR A CA 1
ATOM 757 C C . TYR A 1 100 ? -14.188 48.438 26.719 1 98.38 100 TYR A C 1
ATOM 759 O O . TYR A 1 100 ? -14.547 48.469 27.891 1 98.38 100 TYR A O 1
ATOM 767 N N . ASP A 1 101 ? -15 48.125 25.688 1 98.38 101 ASP A N 1
ATOM 768 C CA . ASP A 1 101 ? -16.25 47.375 25.828 1 98.38 101 ASP A CA 1
ATOM 769 C C . ASP A 1 101 ? -16 45.875 25.672 1 98.38 101 ASP A C 1
ATOM 771 O O . ASP A 1 101 ? -16.656 45.062 26.328 1 98.38 101 ASP A O 1
ATOM 775 N N . THR A 1 102 ? -15.039 45.531 24.781 1 98.62 102 THR A N 1
ATOM 776 C CA . THR A 1 102 ? -14.555 44.188 24.609 1 98.62 102 THR A CA 1
ATOM 777 C C . THR A 1 102 ? -13.031 44.156 24.516 1 98.62 102 THR A C 1
ATOM 779 O O . THR A 1 102 ? -12.438 44.969 23.781 1 98.62 102 THR A O 1
ATOM 782 N N . VAL A 1 103 ? -12.414 43.375 25.25 1 98.81 103 VAL A N 1
ATOM 783 C CA . VAL A 1 103 ? -10.992 43.094 25.062 1 98.81 103 VAL A CA 1
ATOM 784 C C . VAL A 1 103 ? -10.805 41.688 24.484 1 98.81 103 VAL A C 1
ATOM 786 O O . VAL A 1 103 ? -11.469 40.75 24.891 1 98.81 103 VAL A O 1
ATOM 789 N N . VAL A 1 104 ? -10.039 41.531 23.422 1 98.94 104 VAL A N 1
ATOM 790 C CA . VAL A 1 104 ? -9.758 40.281 22.75 1 98.94 104 VAL A CA 1
ATOM 791 C C . VAL A 1 104 ? -8.32 39.844 23.016 1 98.94 104 VAL A C 1
ATOM 793 O O . VAL A 1 104 ? -7.375 40.469 22.531 1 98.94 104 VAL A O 1
ATOM 796 N N . LEU A 1 105 ? -8.195 38.812 23.766 1 98.88 105 LEU A N 1
ATOM 797 C CA . LEU A 1 105 ? -6.875 38.219 24 1 98.88 105 LEU A CA 1
ATOM 798 C C . LEU A 1 105 ? -6.445 37.375 22.812 1 98.88 105 LEU A C 1
ATOM 800 O O . LEU A 1 105 ? -7.066 36.344 22.531 1 98.88 105 LEU A O 1
ATOM 804 N N . ALA A 1 106 ? -5.492 37.75 22.094 1 98.62 106 ALA A N 1
ATOM 805 C CA . ALA A 1 106 ? -4.84 37.031 21 1 98.62 106 ALA A CA 1
ATOM 806 C C . ALA A 1 106 ? -3.338 36.906 21.234 1 98.62 106 ALA A C 1
ATOM 808 O O . ALA A 1 106 ? -2.541 37.25 20.344 1 98.62 106 ALA A O 1
ATOM 809 N N . THR A 1 107 ? -2.98 36.469 22.375 1 98 107 THR A N 1
ATOM 810 C CA . THR A 1 107 ? -1.605 36.5 22.859 1 98 107 THR A CA 1
ATOM 811 C C . THR A 1 107 ? -0.799 35.344 22.297 1 98 107 THR A C 1
ATOM 813 O O . THR A 1 107 ? 0.426 35.312 22.438 1 98 107 THR A O 1
ATOM 816 N N . GLY A 1 108 ? -1.485 34.438 21.703 1 96.19 108 GLY A N 1
ATOM 817 C CA . GLY A 1 108 ? -0.81 33.344 21.016 1 96.19 108 GLY A CA 1
ATOM 818 C C . GLY A 1 108 ? -0.169 32.344 21.969 1 96.19 108 GLY A C 1
ATOM 819 O O . GLY A 1 108 ? -0.751 32 23 1 96.19 108 GLY A O 1
ATOM 820 N N . ALA A 1 109 ? 0.876 31.719 21.531 1 95 109 ALA A N 1
ATOM 821 C CA . ALA A 1 109 ? 1.61 30.719 22.312 1 95 109 ALA A CA 1
ATOM 822 C C . ALA A 1 109 ? 3.115 30.953 22.234 1 95 109 ALA A C 1
ATOM 824 O O . ALA A 1 109 ? 3.594 31.641 21.312 1 95 109 ALA A O 1
ATOM 825 N N . GLY A 1 110 ? 3.795 30.578 23.266 1 92.5 110 GLY A N 1
ATOM 826 C CA . GLY A 1 110 ? 5.246 30.594 23.297 1 92.5 110 GLY A CA 1
ATOM 827 C C . GLY A 1 110 ? 5.875 29.234 23.141 1 92.5 110 GLY A C 1
ATOM 828 O O . GLY A 1 110 ? 5.191 28.203 23.266 1 92.5 110 GLY A O 1
ATOM 829 N N . PRO A 1 111 ? 7.16 29.203 22.812 1 91.5 111 PRO A N 1
ATOM 830 C CA . PRO A 1 111 ? 7.836 27.906 22.656 1 91.5 111 PRO A CA 1
ATOM 831 C C . PRO A 1 111 ? 7.969 27.156 23.984 1 91.5 111 PRO A C 1
ATOM 833 O O . PRO A 1 111 ? 8.211 27.766 25.016 1 91.5 111 PRO A O 1
ATOM 836 N N . ARG A 1 112 ? 7.73 25.875 23.906 1 90.06 112 ARG A N 1
ATOM 837 C CA . ARG A 1 112 ? 8.102 25.031 25.031 1 90.06 112 ARG A CA 1
ATOM 838 C C . ARG A 1 112 ? 9.609 24.812 25.094 1 90.06 112 ARG A C 1
ATOM 840 O O . ARG A 1 112 ? 10.219 24.391 24.109 1 90.06 112 ARG A O 1
ATOM 847 N N . MET A 1 113 ? 10.219 25.203 26.188 1 86.31 113 MET A N 1
ATOM 848 C CA . MET A 1 113 ? 11.656 25.047 26.375 1 86.31 113 MET A CA 1
ATOM 849 C C . MET A 1 113 ? 11.953 23.859 27.281 1 86.31 113 MET A C 1
ATOM 851 O O . MET A 1 113 ? 11.969 23.984 28.516 1 86.31 113 MET A O 1
ATOM 855 N N . PRO A 1 114 ? 12.164 22.688 26.688 1 77.19 114 PRO A N 1
ATOM 856 C CA . PRO A 1 114 ? 12.305 21.484 27.516 1 77.19 114 PRO A CA 1
ATOM 857 C C . PRO A 1 114 ? 13.641 21.422 28.25 1 77.19 114 PRO A C 1
ATOM 859 O O . PRO A 1 114 ? 13.844 20.547 29.078 1 77.19 114 PRO A O 1
ATOM 862 N N . LEU A 1 115 ? 14.516 22.266 27.875 1 78.5 115 LEU A N 1
ATOM 863 C CA . LEU A 1 115 ? 15.859 22.172 28.438 1 78.5 115 LEU A CA 1
ATOM 864 C C . LEU A 1 115 ? 16.234 23.438 29.188 1 78.5 115 LEU A C 1
ATOM 866 O O . LEU A 1 115 ? 15.875 24.547 28.75 1 78.5 115 LEU A O 1
ATOM 870 N N . ASP A 1 116 ? 16.766 23.172 30.312 1 76.5 116 ASP A N 1
ATOM 871 C CA . ASP A 1 116 ? 17.391 24.297 31.016 1 76.5 116 ASP A CA 1
ATOM 872 C C . ASP A 1 116 ? 18.75 24.625 30.422 1 76.5 116 ASP A C 1
ATOM 874 O O . ASP A 1 116 ? 19.688 23.828 30.531 1 76.5 116 ASP A O 1
ATOM 878 N N . ALA A 1 117 ? 18.859 25.734 29.719 1 76.69 117 ALA A N 1
ATOM 879 C CA . ALA A 1 117 ? 20.109 26.109 29.047 1 76.69 117 ALA A CA 1
ATOM 880 C C . ALA A 1 117 ? 21.203 26.391 30.062 1 76.69 117 ALA A C 1
ATOM 882 O O . ALA A 1 117 ? 22.391 26.406 29.719 1 76.69 117 ALA A O 1
ATOM 883 N N . ARG A 1 118 ? 20.906 26.359 31.375 1 71.94 118 ARG A N 1
ATOM 884 C CA . ARG A 1 118 ? 21.828 26.547 32.5 1 71.94 118 ARG A CA 1
ATOM 885 C C . ARG A 1 118 ? 22.812 27.672 32.188 1 71.94 118 ARG A C 1
ATOM 887 O O . ARG A 1 118 ? 24.016 27.516 32.375 1 71.94 118 ARG A O 1
ATOM 894 N N . GLY A 1 119 ? 22.234 28.703 31.531 1 78.88 119 GLY A N 1
ATOM 895 C CA . GLY A 1 119 ? 23.047 29.891 31.312 1 78.88 119 GLY A CA 1
ATOM 896 C C . GLY A 1 119 ? 23.875 29.812 30.031 1 78.88 119 GLY A C 1
ATOM 897 O O . GLY A 1 119 ? 24.609 30.75 29.719 1 78.88 119 GLY A O 1
ATOM 898 N N . LEU A 1 120 ? 23.812 28.797 29.328 1 85.31 120 LEU A N 1
ATOM 899 C CA . LEU A 1 120 ? 24.578 28.656 28.094 1 85.31 120 LEU A CA 1
ATOM 900 C C . LEU A 1 120 ? 23.906 29.406 26.953 1 85.31 120 LEU A C 1
ATOM 902 O O . LEU A 1 120 ? 22.672 29.391 26.828 1 85.31 120 LEU A O 1
ATOM 906 N N . HIS A 1 121 ? 24.797 30.094 26.234 1 89.19 121 HIS A N 1
ATOM 907 C CA . HIS A 1 121 ? 24.328 30.688 24.984 1 89.19 121 HIS A CA 1
ATOM 908 C C . HIS A 1 121 ? 24.219 29.625 23.875 1 89.19 121 HIS A C 1
ATOM 910 O O . HIS A 1 121 ? 24.969 28.656 23.875 1 89.19 121 HIS A O 1
ATOM 916 N N . GLY A 1 122 ? 23.188 29.797 23.031 1 91.75 122 GLY A N 1
ATOM 917 C CA . GLY A 1 122 ? 23.094 28.891 21.906 1 91.75 122 GLY A CA 1
ATOM 918 C C . GLY A 1 122 ? 21.797 28.094 21.875 1 91.75 122 GLY A C 1
ATOM 919 O O . GLY A 1 122 ? 21.562 27.312 20.953 1 91.75 122 GLY A O 1
ATOM 920 N N . VAL A 1 123 ? 21.078 28.219 22.922 1 93 123 VAL A N 1
ATOM 921 C CA . VAL A 1 123 ? 19.75 27.609 22.938 1 93 123 VAL A CA 1
ATOM 922 C C . VAL A 1 123 ? 18.703 28.609 22.453 1 93 123 VAL A C 1
ATOM 924 O O . VAL A 1 123 ? 18.562 29.688 23.047 1 93 123 VAL A O 1
ATOM 927 N N . LYS A 1 124 ? 18.047 28.281 21.391 1 92.94 124 LYS A N 1
ATOM 928 C CA . LYS A 1 124 ? 17.141 29.203 20.719 1 92.94 124 LYS A CA 1
ATOM 929 C C . LYS A 1 124 ? 15.797 28.547 20.422 1 92.94 124 LYS A C 1
ATOM 931 O O . LYS A 1 124 ? 15.617 27.359 20.656 1 92.94 124 LYS A O 1
ATOM 936 N N . ALA A 1 125 ? 14.828 29.344 20.062 1 93.06 125 ALA A N 1
ATOM 937 C CA . ALA A 1 125 ? 13.547 28.922 19.5 1 93.06 125 ALA A CA 1
ATOM 938 C C . ALA A 1 125 ? 13.188 29.734 18.266 1 93.06 125 ALA A C 1
ATOM 940 O O . ALA A 1 125 ? 13.812 30.766 17.984 1 93.06 125 ALA A O 1
ATOM 941 N N . LEU A 1 126 ? 12.305 29.25 17.516 1 92.31 126 LEU A N 1
ATOM 942 C CA . LEU A 1 126 ? 11.836 29.969 16.344 1 92.31 126 LEU A CA 1
ATOM 943 C C . LEU A 1 126 ? 10.352 30.297 16.453 1 92.31 126 LEU A C 1
ATOM 945 O O . LEU A 1 126 ? 9.5 29.453 16.172 1 92.31 126 LEU A O 1
ATOM 949 N N . ARG A 1 127 ? 10.102 31.531 16.766 1 90.5 127 ARG A N 1
ATOM 950 C CA . ARG A 1 127 ? 8.711 31.953 16.891 1 90.5 127 ARG A CA 1
ATOM 951 C C . ARG A 1 127 ? 8.484 33.312 16.234 1 90.5 127 ARG A C 1
ATOM 953 O O . ARG A 1 127 ? 7.379 33.625 15.773 1 90.5 127 ARG A O 1
ATOM 960 N N . THR A 1 128 ? 9.562 34.125 16.188 1 92.06 128 THR A N 1
ATOM 961 C CA . THR A 1 128 ? 9.422 35.5 15.727 1 92.06 128 THR A CA 1
ATOM 962 C C . THR A 1 128 ? 10.398 35.812 14.594 1 92.06 128 THR A C 1
ATOM 964 O O . THR A 1 128 ? 11.289 35 14.305 1 92.06 128 THR A O 1
ATOM 967 N N . ILE A 1 129 ? 10.234 36.938 14.016 1 92.75 129 ILE A N 1
ATOM 968 C CA . ILE A 1 129 ? 11.148 37.438 13 1 92.75 129 ILE A CA 1
ATOM 969 C C . ILE A 1 129 ? 12.555 37.531 13.586 1 92.75 129 ILE A C 1
ATOM 971 O O . ILE A 1 129 ? 13.539 37.219 12.914 1 92.75 129 ILE A O 1
ATOM 975 N N . ASP A 1 130 ? 12.594 38.031 14.742 1 93.06 130 ASP A N 1
ATOM 976 C CA . ASP A 1 130 ? 13.891 38.219 15.383 1 93.06 130 ASP A CA 1
ATOM 977 C C . ASP A 1 130 ? 14.578 36.844 15.594 1 93.06 130 ASP A C 1
ATOM 979 O O . ASP A 1 130 ? 15.789 36.719 15.391 1 93.06 130 ASP A O 1
ATOM 983 N N . ASP A 1 131 ? 13.797 35.906 16.078 1 93.81 131 ASP A N 1
ATOM 984 C CA . ASP A 1 131 ? 14.328 34.531 16.172 1 93.81 131 ASP A CA 1
ATOM 985 C C . ASP A 1 131 ? 14.891 34.094 14.828 1 93.81 131 ASP A C 1
ATOM 987 O O . ASP A 1 131 ? 15.977 33.5 14.773 1 93.81 131 ASP A O 1
ATOM 991 N N . CYS A 1 132 ? 14.141 34.312 13.812 1 94.38 132 CYS A N 1
ATOM 992 C CA . CYS A 1 132 ? 14.508 33.906 12.461 1 94.38 132 CYS A CA 1
ATOM 993 C C . CYS A 1 132 ? 15.812 34.562 12.031 1 94.38 132 CYS A C 1
ATOM 995 O O . CYS A 1 132 ? 16.703 33.875 11.516 1 94.38 132 CYS A O 1
ATOM 997 N N . ARG A 1 133 ? 15.938 35.812 12.25 1 94.25 133 ARG A N 1
ATOM 998 C CA . ARG A 1 133 ? 17.141 36.562 11.906 1 94.25 133 ARG A CA 1
ATOM 999 C C . ARG A 1 133 ? 18.359 36 12.633 1 94.25 133 ARG A C 1
ATOM 1001 O O . ARG A 1 133 ? 19.422 35.844 12.031 1 94.25 133 ARG A O 1
ATOM 1008 N N . GLU A 1 134 ? 18.156 35.719 13.828 1 94.44 134 GLU A N 1
ATOM 1009 C CA . GLU A 1 134 ? 19.25 35.188 14.633 1 94.44 134 GLU A CA 1
ATOM 1010 C C . GLU A 1 134 ? 19.688 33.812 14.117 1 94.44 134 GLU A C 1
ATOM 1012 O O . GLU A 1 134 ? 20.891 33.531 14.062 1 94.44 134 GLU A O 1
ATOM 1017 N N . LEU A 1 135 ? 18.766 33.062 13.828 1 94.88 135 LEU A N 1
ATOM 1018 C CA . LEU A 1 135 ? 19.078 31.719 13.352 1 94.88 135 LEU A CA 1
ATOM 1019 C C . LEU A 1 135 ? 19.766 31.766 11.992 1 94.88 135 LEU A C 1
ATOM 1021 O O . LEU A 1 135 ? 20.688 31 11.727 1 94.88 135 LEU A O 1
ATOM 1025 N N . ILE A 1 136 ? 19.297 32.625 11.125 1 94.62 136 ILE A N 1
ATOM 1026 C CA . ILE A 1 136 ? 19.922 32.781 9.82 1 94.62 136 ILE A CA 1
ATOM 1027 C C . ILE A 1 136 ? 21.375 33.219 10 1 94.62 136 ILE A C 1
ATOM 1029 O O . ILE A 1 136 ? 22.281 32.688 9.344 1 94.62 136 ILE A O 1
ATOM 1033 N N . ALA A 1 137 ? 21.516 34.125 10.898 1 94.44 137 ALA A N 1
ATOM 1034 C CA . ALA A 1 137 ? 22.859 34.625 11.164 1 94.44 137 ALA A CA 1
ATOM 1035 C C . ALA A 1 137 ? 23.766 33.531 11.711 1 94.44 137 ALA A C 1
ATOM 1037 O O . ALA A 1 137 ? 24.969 33.531 11.453 1 94.44 137 ALA A O 1
ATOM 1038 N N . ALA A 1 138 ? 23.203 32.656 12.398 1 93.69 138 ALA A N 1
ATOM 1039 C CA . ALA A 1 138 ? 23.969 31.594 13.031 1 93.69 138 ALA A CA 1
ATOM 1040 C C . ALA A 1 138 ? 24.203 30.438 12.07 1 93.69 138 ALA A C 1
ATOM 1042 O O . ALA A 1 138 ? 25.125 29.641 12.258 1 93.69 138 ALA A O 1
ATOM 1043 N N . ALA A 1 139 ? 23.375 30.328 11.102 1 94.56 139 ALA A N 1
ATOM 1044 C CA . ALA A 1 139 ? 23.453 29.219 10.164 1 94.56 139 ALA A CA 1
ATOM 1045 C C . ALA A 1 139 ? 24.625 29.375 9.203 1 94.56 139 ALA A C 1
ATOM 1047 O O . ALA A 1 139 ? 24.719 30.391 8.492 1 94.56 139 ALA A O 1
ATOM 1048 N N . SER A 1 140 ? 25.531 28.516 9.234 1 94.62 140 SER A N 1
ATOM 1049 C CA . SER A 1 140 ? 26.688 28.469 8.344 1 94.62 140 SER A CA 1
ATOM 1050 C C . SER A 1 140 ? 27 27.047 7.914 1 94.62 140 SER A C 1
ATOM 1052 O O . SER A 1 140 ? 26.719 26.094 8.648 1 94.62 140 SER A O 1
ATOM 1054 N N . PRO A 1 141 ? 27.562 26.969 6.719 1 96 141 PRO A N 1
ATOM 1055 C CA . PRO A 1 141 ? 27.875 25.625 6.223 1 96 141 PRO A CA 1
ATOM 1056 C C . PRO A 1 141 ? 28.734 24.812 7.191 1 96 141 PRO A C 1
ATOM 1058 O O . PRO A 1 141 ? 29.75 25.328 7.684 1 96 141 PRO A O 1
ATOM 1061 N N . GLY A 1 142 ? 28.297 23.609 7.484 1 96.44 142 GLY A N 1
ATOM 1062 C CA . GLY A 1 142 ? 29.078 22.688 8.281 1 96.44 142 GLY A CA 1
ATOM 1063 C C . GLY A 1 142 ? 28.875 22.859 9.773 1 96.44 142 GLY A C 1
ATOM 1064 O O . GLY A 1 142 ? 29.328 22.031 10.57 1 96.44 142 GLY A O 1
ATOM 1065 N N . ARG A 1 143 ? 28.234 23.938 10.219 1 96.75 143 ARG A N 1
ATOM 1066 C CA . ARG A 1 143 ? 28.016 24.156 11.648 1 96.75 143 ARG A CA 1
ATOM 1067 C C . ARG A 1 143 ? 27.031 23.125 12.211 1 96.75 143 ARG A C 1
ATOM 1069 O O . ARG A 1 143 ? 25.969 22.906 11.648 1 96.75 143 ARG A O 1
ATOM 1076 N N . PRO A 1 144 ? 27.391 22.516 13.305 1 97.94 144 PRO A N 1
ATOM 1077 C CA . PRO A 1 144 ? 26.484 21.531 13.898 1 97.94 144 PRO A CA 1
ATOM 1078 C C . PRO A 1 144 ? 25.359 22.188 14.695 1 97.94 144 PRO A C 1
ATOM 1080 O O . PRO A 1 144 ? 25.609 23.031 15.555 1 97.94 144 PRO A O 1
ATOM 1083 N N . MET A 1 145 ? 24.156 21.844 14.406 1 97.81 145 MET A N 1
ATOM 1084 C CA . MET A 1 145 ? 22.984 22.328 15.133 1 97.81 145 MET A CA 1
ATOM 1085 C C . MET A 1 145 ? 22.047 21.172 15.469 1 97.81 145 MET A C 1
ATOM 1087 O O . MET A 1 145 ? 21.953 20.188 14.711 1 97.81 145 MET A O 1
ATOM 1091 N N . ILE A 1 146 ? 21.406 21.281 16.594 1 97.56 146 ILE A N 1
ATOM 1092 C CA . ILE A 1 146 ? 20.391 20.312 16.984 1 97.56 146 ILE A CA 1
ATOM 1093 C C . ILE A 1 146 ? 19 20.953 16.922 1 97.56 146 ILE A C 1
ATOM 1095 O O . ILE A 1 146 ? 18.812 22.094 17.375 1 97.56 146 ILE A O 1
ATOM 1099 N N . VAL A 1 147 ? 18.094 20.359 16.281 1 97.31 147 VAL A N 1
ATOM 1100 C CA . VAL A 1 147 ? 16.672 20.672 16.375 1 97.31 147 VAL A CA 1
ATOM 1101 C C . VAL A 1 147 ? 16 19.734 17.359 1 97.31 147 VAL A C 1
ATOM 1103 O O . VAL A 1 147 ? 15.945 18.516 17.141 1 97.31 147 VAL A O 1
ATOM 1106 N N . LEU A 1 148 ? 15.5 20.312 18.406 1 96.25 148 LEU A N 1
ATOM 1107 C CA . LEU A 1 148 ? 14.859 19.5 19.453 1 96.25 148 LEU A CA 1
ATOM 1108 C C . LEU A 1 148 ? 13.367 19.375 19.188 1 96.25 148 LEU A C 1
ATOM 1110 O O . LEU A 1 148 ? 12.578 20.234 19.562 1 96.25 148 LEU A O 1
ATOM 1114 N N . GLY A 1 149 ? 12.953 18.188 18.688 1 95.81 149 GLY A N 1
ATOM 1115 C CA . GLY A 1 149 ? 11.578 17.938 18.312 1 95.81 149 GLY A CA 1
ATOM 1116 C C . GLY A 1 149 ? 11.422 17.5 16.859 1 95.81 149 GLY A C 1
ATOM 1117 O O . GLY A 1 149 ? 11.906 18.172 15.953 1 95.81 149 GLY A O 1
ATOM 1118 N N . GLY A 1 150 ? 10.75 16.422 16.719 1 95.69 150 GLY A N 1
ATOM 1119 C CA . GLY A 1 150 ? 10.531 15.867 15.398 1 95.69 150 GLY A CA 1
ATOM 1120 C C . GLY A 1 150 ? 9.109 16.031 14.906 1 95.69 150 GLY A C 1
ATOM 1121 O O . GLY A 1 150 ? 8.586 15.18 14.188 1 95.69 150 GLY A O 1
ATOM 1122 N N . GLY A 1 151 ? 8.43 17.094 15.328 1 92.94 151 GLY A N 1
ATOM 1123 C CA . GLY A 1 151 ? 7.117 17.453 14.82 1 92.94 151 GLY A CA 1
ATOM 1124 C C . GLY A 1 151 ? 7.176 18.312 13.562 1 92.94 151 GLY A C 1
ATOM 1125 O O . GLY A 1 151 ? 8.219 18.406 12.922 1 92.94 151 GLY A O 1
ATOM 1126 N N . LEU A 1 152 ? 6.102 18.922 13.211 1 87.56 152 LEU A N 1
ATOM 1127 C CA . LEU A 1 152 ? 5.957 19.703 11.992 1 87.56 152 LEU A CA 1
ATOM 1128 C C . LEU A 1 152 ? 6.988 20.828 11.945 1 87.56 152 LEU A C 1
ATOM 1130 O O . LEU A 1 152 ? 7.77 20.922 10.992 1 87.56 152 LEU A O 1
ATOM 1134 N N . LEU A 1 153 ? 7.07 21.578 12.938 1 87.12 153 LEU A N 1
ATOM 1135 C CA . LEU A 1 153 ? 7.969 22.734 12.992 1 87.12 153 LEU A CA 1
ATOM 1136 C C . LEU A 1 153 ? 9.43 22.281 12.945 1 87.12 153 LEU A C 1
ATOM 1138 O O . LEU A 1 153 ? 10.25 22.906 12.266 1 87.12 153 LEU A O 1
ATOM 1142 N N . GLY A 1 154 ? 9.68 21.266 13.688 1 94.56 154 GLY A N 1
ATOM 1143 C CA . GLY A 1 154 ? 11.039 20.766 13.719 1 94.56 154 GLY A CA 1
ATOM 1144 C C . GLY A 1 154 ? 11.531 20.281 12.375 1 94.56 154 GLY A C 1
ATOM 1145 O O . GLY A 1 154 ? 12.648 20.609 11.953 1 94.56 154 GLY A O 1
ATOM 1146 N N . ILE A 1 155 ? 10.703 19.578 11.758 1 94.94 155 ILE A N 1
ATOM 1147 C CA . ILE A 1 155 ? 11.07 19.016 10.461 1 94.94 155 ILE A CA 1
ATOM 1148 C C . ILE A 1 155 ? 11.25 20.141 9.445 1 94.94 155 ILE A C 1
ATOM 1150 O O . ILE A 1 155 ? 12.227 20.156 8.688 1 94.94 155 ILE A O 1
ATOM 1154 N N . GLU A 1 156 ? 10.375 21.078 9.422 1 90.31 156 GLU A N 1
ATOM 1155 C CA . GLU A 1 156 ? 10.477 22.219 8.508 1 90.31 156 GLU A CA 1
ATOM 1156 C C . GLU A 1 156 ? 11.766 23 8.75 1 90.31 156 GLU A C 1
ATOM 1158 O O . GLU A 1 156 ? 12.477 23.344 7.801 1 90.31 156 GLU A O 1
ATOM 1163 N N . LEU A 1 157 ? 12.031 23.203 9.93 1 93.88 157 LEU A N 1
ATOM 1164 C CA . LEU A 1 157 ? 13.234 23.953 10.281 1 93.88 157 LEU A CA 1
ATOM 1165 C C . LEU A 1 157 ? 14.484 23.188 9.875 1 93.88 157 LEU A C 1
ATOM 1167 O O . LEU A 1 157 ? 15.406 23.766 9.289 1 93.88 157 LEU A O 1
ATOM 1171 N N . ALA A 1 158 ? 14.492 21.922 10.203 1 96.75 158 ALA A N 1
ATOM 1172 C CA . ALA A 1 158 ? 15.641 21.094 9.867 1 96.75 158 ALA A CA 1
ATOM 1173 C C . ALA A 1 158 ? 15.914 21.125 8.367 1 96.75 158 ALA A C 1
ATOM 1175 O O . ALA A 1 158 ? 17.062 21.281 7.938 1 96.75 158 ALA A O 1
ATOM 1176 N N . CYS A 1 159 ? 14.898 20.953 7.609 1 94.25 159 CYS A N 1
ATOM 1177 C CA . CYS A 1 159 ? 15.039 21 6.16 1 94.25 159 CYS A CA 1
ATOM 1178 C C . CYS A 1 159 ? 15.562 22.359 5.703 1 94.25 159 CYS A C 1
ATOM 1180 O O . CYS A 1 159 ? 16.422 22.438 4.828 1 94.25 159 CYS A O 1
ATOM 1182 N N . GLY A 1 160 ? 15.031 23.406 6.27 1 92.69 160 GLY A N 1
ATOM 1183 C CA . GLY A 1 160 ? 15.5 24.734 5.938 1 92.69 160 GLY A CA 1
ATOM 1184 C C . GLY A 1 160 ? 16.969 24.953 6.254 1 92.69 160 GLY A C 1
ATOM 1185 O O . GLY A 1 160 ? 17.719 25.484 5.426 1 92.69 160 GLY A O 1
ATOM 1186 N N . LEU A 1 161 ? 17.359 24.531 7.375 1 95.69 161 LEU A N 1
ATOM 1187 C CA . LEU A 1 161 ? 18.75 24.656 7.793 1 95.69 161 LEU A CA 1
ATOM 1188 C C . LEU A 1 161 ? 19.672 23.859 6.883 1 95.69 161 LEU A C 1
ATOM 1190 O O . LEU A 1 161 ? 20.781 24.297 6.562 1 95.69 161 LEU A O 1
ATOM 1194 N N . ARG A 1 162 ? 19.203 22.734 6.516 1 95.44 162 ARG A N 1
ATOM 1195 C CA . ARG A 1 162 ? 20 21.875 5.66 1 95.44 162 ARG A CA 1
ATOM 1196 C C . ARG A 1 162 ? 20.266 22.531 4.312 1 95.44 162 ARG A C 1
ATOM 1198 O O . ARG A 1 162 ? 21.344 22.359 3.727 1 95.44 162 ARG A O 1
ATOM 1205 N N . THR A 1 163 ? 19.312 23.234 3.797 1 92.44 163 THR A N 1
ATOM 1206 C CA . THR A 1 163 ? 19.5 23.953 2.539 1 92.44 163 THR A CA 1
ATOM 1207 C C . THR A 1 163 ? 20.641 24.953 2.654 1 92.44 163 THR A C 1
ATOM 1209 O O . THR A 1 163 ? 21.203 25.391 1.643 1 92.44 163 THR A O 1
ATOM 1212 N N . ARG A 1 164 ? 20.984 25.344 3.836 1 93.81 164 ARG A N 1
ATOM 1213 C CA . ARG A 1 164 ? 22.094 26.25 4.094 1 93.81 164 ARG A CA 1
ATOM 1214 C C . ARG A 1 164 ? 23.359 25.484 4.461 1 93.81 164 ARG A C 1
ATOM 1216 O O . ARG A 1 164 ? 24.297 26.062 5.008 1 93.81 164 ARG A O 1
ATOM 1223 N N . ASP A 1 165 ? 23.312 24.188 4.234 1 95.75 165 ASP A N 1
ATOM 1224 C CA . ASP A 1 165 ? 24.438 23.266 4.398 1 95.75 165 ASP A CA 1
ATOM 1225 C C . ASP A 1 165 ? 24.844 23.141 5.867 1 95.75 165 ASP A C 1
ATOM 1227 O O . ASP A 1 165 ? 26.016 22.938 6.18 1 95.75 165 ASP A O 1
ATOM 1231 N N . VAL A 1 166 ? 23.922 23.422 6.754 1 97.19 166 VAL A N 1
ATOM 1232 C CA . VAL A 1 166 ? 24.109 23.188 8.18 1 97.19 166 VAL A CA 1
ATOM 1233 C C . VAL A 1 166 ? 24.125 21.688 8.469 1 97.19 166 VAL A C 1
ATOM 1235 O O . VAL A 1 166 ? 23.406 20.922 7.824 1 97.19 166 VAL A O 1
ATOM 1238 N N . GLU A 1 167 ? 24.969 21.25 9.398 1 98.19 167 GLU A N 1
ATOM 1239 C CA . GLU A 1 167 ? 24.922 19.875 9.883 1 98.19 167 GLU A CA 1
ATOM 1240 C C . GLU A 1 167 ? 23.844 19.719 10.953 1 98.19 167 GLU A C 1
ATOM 1242 O O . GLU A 1 167 ? 24.078 19.969 12.133 1 98.19 167 GLU A O 1
ATOM 1247 N N . VAL A 1 168 ? 22.719 19.25 10.562 1 98.06 168 VAL A N 1
ATOM 1248 C CA . VAL A 1 168 ? 21.531 19.281 11.422 1 98.06 168 VAL A CA 1
ATOM 1249 C C . VAL A 1 168 ? 21.281 17.891 11.984 1 98.06 168 VAL A C 1
ATOM 1251 O O . VAL A 1 168 ? 21.328 16.891 11.258 1 98.06 168 VAL A O 1
ATOM 1254 N N . THR A 1 169 ? 21.016 17.797 13.258 1 98.38 169 THR A N 1
ATOM 1255 C CA . THR A 1 169 ? 20.516 16.594 13.914 1 98.38 169 THR A CA 1
ATOM 1256 C C . THR A 1 169 ? 19.188 16.859 14.602 1 98.38 169 THR A C 1
ATOM 1258 O O . THR A 1 169 ? 19.078 17.75 15.445 1 98.38 169 THR A O 1
ATOM 1261 N N . ILE A 1 170 ? 18.172 16.109 14.219 1 98.19 170 ILE A N 1
ATOM 1262 C CA . ILE A 1 170 ? 16.891 16.141 14.938 1 98.19 170 ILE A CA 1
ATOM 1263 C C . ILE A 1 170 ? 16.938 15.172 16.109 1 98.19 170 ILE A C 1
ATOM 1265 O O . ILE A 1 170 ? 17.281 14 15.938 1 98.19 170 ILE A O 1
ATOM 1269 N N . VAL A 1 171 ? 16.641 15.625 17.266 1 97.62 171 VAL A N 1
ATOM 1270 C CA . VAL A 1 171 ? 16.484 14.781 18.453 1 97.62 171 VAL A CA 1
ATOM 1271 C C . VAL A 1 171 ? 15.023 14.766 18.875 1 97.62 171 VAL A C 1
ATOM 1273 O O . VAL A 1 171 ? 14.438 15.82 19.141 1 97.62 171 VAL A O 1
ATOM 1276 N N . HIS A 1 172 ? 14.477 13.617 18.922 1 97.38 172 HIS A N 1
ATOM 1277 C CA . HIS A 1 172 ? 13.055 13.469 19.188 1 97.38 172 HIS A CA 1
ATOM 1278 C C . HIS A 1 172 ? 12.797 12.336 20.172 1 97.38 172 HIS A C 1
ATOM 1280 O O . HIS A 1 172 ? 13.273 11.219 19.984 1 97.38 172 HIS A O 1
ATOM 1286 N N . ARG A 1 173 ? 12.008 12.602 21.125 1 95.19 173 ARG A N 1
ATOM 1287 C CA . ARG A 1 173 ? 11.82 11.664 22.234 1 95.19 173 ARG A CA 1
ATOM 1288 C C . ARG A 1 173 ? 10.961 10.484 21.797 1 95.19 173 ARG A C 1
ATOM 1290 O O . ARG A 1 173 ? 11.109 9.375 22.328 1 95.19 173 ARG A O 1
ATOM 1297 N N . ALA A 1 174 ? 10.047 10.703 20.891 1 96.31 174 ALA A N 1
ATOM 1298 C CA . ALA A 1 174 ? 9.141 9.633 20.469 1 96.31 174 ALA A CA 1
ATOM 1299 C C . ALA A 1 174 ? 9.867 8.641 19.562 1 96.31 174 ALA A C 1
ATOM 1301 O O . ALA A 1 174 ? 10.984 8.898 19.125 1 96.31 174 ALA A O 1
ATOM 1302 N N . ASP A 1 175 ? 9.219 7.52 19.266 1 96.75 175 ASP A N 1
ATOM 1303 C CA . ASP A 1 175 ? 9.836 6.43 18.516 1 96.75 175 ASP A CA 1
ATOM 1304 C C . ASP A 1 175 ? 9.727 6.672 17.016 1 96.75 175 ASP A C 1
ATOM 1306 O O . ASP A 1 175 ? 10.375 5.98 16.219 1 96.75 175 ASP A O 1
ATOM 1310 N N . HIS A 1 176 ? 8.938 7.609 16.594 1 96.88 176 HIS A N 1
ATOM 1311 C CA . HIS A 1 176 ? 8.875 7.98 15.188 1 96.88 176 HIS A CA 1
ATOM 1312 C C . HIS A 1 176 ? 8.508 9.453 15.023 1 96.88 176 HIS A C 1
ATOM 1314 O O . HIS A 1 176 ? 7.984 10.07 15.953 1 96.88 176 HIS A O 1
ATOM 1320 N N . LEU A 1 177 ? 8.898 10.047 13.93 1 96.69 177 LEU A N 1
ATOM 1321 C CA . LEU A 1 177 ? 8.664 11.453 13.641 1 96.69 177 LEU A CA 1
ATOM 1322 C C . LEU A 1 177 ? 7.168 11.734 13.5 1 96.69 177 LEU A C 1
ATOM 1324 O O . LEU A 1 177 ? 6.414 10.875 13.031 1 96.69 177 LEU A O 1
ATOM 1328 N N . MET A 1 178 ? 6.738 12.906 13.922 1 94.06 178 MET A N 1
ATOM 1329 C CA . MET A 1 178 ? 5.348 13.336 13.805 1 94.06 178 MET A CA 1
ATOM 1330 C C . MET A 1 178 ? 4.402 12.281 14.367 1 94.06 178 MET A C 1
ATOM 1332 O O . MET A 1 178 ? 3.424 11.906 13.719 1 94.06 178 MET A O 1
ATOM 1336 N N . GLU A 1 179 ? 4.703 11.797 15.539 1 93 179 GLU A N 1
ATOM 1337 C CA . GLU A 1 179 ? 4.023 10.656 16.156 1 93 179 GLU A CA 1
ATOM 1338 C C . GLU A 1 179 ? 2.557 10.977 16.422 1 93 179 GLU A C 1
ATOM 1340 O O . GLU A 1 179 ? 1.729 10.07 16.547 1 93 179 GLU A O 1
ATOM 1345 N N . ALA A 1 180 ? 2.229 12.258 16.5 1 85.25 180 ALA A N 1
ATOM 1346 C CA . ALA A 1 180 ? 0.838 12.648 16.719 1 85.25 180 ALA A CA 1
ATOM 1347 C C . ALA A 1 180 ? 0.02 12.531 15.438 1 85.25 180 ALA A C 1
ATOM 1349 O O . ALA A 1 180 ? -1.206 12.414 15.484 1 85.25 180 ALA A O 1
ATOM 1350 N N . GLN A 1 181 ? 0.711 12.492 14.367 1 86.19 181 GLN A N 1
ATOM 1351 C CA . GLN A 1 181 ? -0.001 12.609 13.102 1 86.19 181 GLN A CA 1
ATOM 1352 C C . GLN A 1 181 ? 0.24 11.391 12.219 1 86.19 181 GLN A C 1
ATOM 1354 O O . GLN A 1 181 ? -0.595 11.047 11.375 1 86.19 181 GLN A O 1
ATOM 1359 N N . LEU A 1 182 ? 1.38 10.789 12.359 1 92.56 182 LEU A N 1
ATOM 1360 C CA . LEU A 1 182 ? 1.768 9.734 11.438 1 92.56 182 LEU A CA 1
ATOM 1361 C C . LEU A 1 182 ? 1.866 8.391 12.148 1 92.56 182 LEU A C 1
ATOM 1363 O O . LEU A 1 182 ? 2.279 8.328 13.312 1 92.56 182 LEU A O 1
ATOM 1367 N N . ASP A 1 183 ? 1.481 7.348 11.406 1 90.25 183 ASP A N 1
ATOM 1368 C CA . ASP A 1 183 ? 1.833 6.008 11.867 1 90.25 183 ASP A CA 1
ATOM 1369 C C . ASP A 1 183 ? 3.311 5.715 11.625 1 90.25 183 ASP A C 1
ATOM 1371 O O . ASP A 1 183 ? 3.977 6.43 10.875 1 90.25 183 ASP A O 1
ATOM 1375 N N . PRO A 1 184 ? 3.783 4.68 12.211 1 93 184 PRO A N 1
ATOM 1376 C CA . PRO A 1 184 ? 5.215 4.387 12.117 1 93 184 PRO A CA 1
ATOM 1377 C C . PRO A 1 184 ? 5.684 4.164 10.688 1 93 184 PRO A C 1
ATOM 1379 O O . PRO A 1 184 ? 6.77 4.605 10.305 1 93 184 PRO A O 1
ATOM 1382 N N . THR A 1 185 ? 4.879 3.568 9.891 1 89.06 185 THR A N 1
ATOM 1383 C CA . THR A 1 185 ? 5.273 3.262 8.523 1 89.06 185 THR A CA 1
ATOM 1384 C C . THR A 1 185 ? 5.445 4.543 7.711 1 89.06 185 THR A C 1
ATOM 1386 O O . THR A 1 185 ? 6.461 4.723 7.031 1 89.06 185 THR A O 1
ATOM 1389 N N . SER A 1 186 ? 4.508 5.363 7.789 1 92.5 186 SER A N 1
ATOM 1390 C CA . SER A 1 186 ? 4.594 6.641 7.09 1 92.5 186 SER A CA 1
ATOM 1391 C C . SER A 1 186 ? 5.738 7.488 7.633 1 92.5 186 SER A C 1
ATOM 1393 O O . SER A 1 186 ? 6.441 8.156 6.867 1 92.5 186 SER A O 1
ATOM 1395 N N . ALA A 1 187 ? 5.895 7.453 8.922 1 96.19 187 ALA A N 1
ATOM 1396 C CA . ALA A 1 187 ? 6.957 8.219 9.562 1 96.19 187 ALA A CA 1
ATOM 1397 C C . ALA A 1 187 ? 8.328 7.746 9.102 1 96.19 187 ALA A C 1
ATOM 1399 O O . ALA A 1 187 ? 9.258 8.555 8.961 1 96.19 187 ALA A O 1
ATOM 1400 N N . ASP A 1 188 ? 8.422 6.504 8.875 1 95.56 188 ASP A N 1
ATOM 1401 C CA . ASP A 1 188 ? 9.688 5.945 8.406 1 95.56 188 ASP A CA 1
ATOM 1402 C C . ASP A 1 188 ? 10.047 6.484 7.023 1 95.56 188 ASP A C 1
ATOM 1404 O O . ASP A 1 188 ? 11.219 6.699 6.723 1 95.56 188 ASP A O 1
ATOM 1408 N N . VAL A 1 189 ? 9.078 6.645 6.238 1 93.88 189 VAL A N 1
ATOM 1409 C CA . VAL A 1 189 ? 9.312 7.215 4.914 1 93.88 189 VAL A CA 1
ATOM 1410 C C . VAL A 1 189 ? 9.852 8.633 5.055 1 93.88 189 VAL A C 1
ATOM 1412 O O . VAL A 1 189 ? 10.805 9.016 4.363 1 93.88 189 VAL A O 1
ATOM 1415 N N . VAL A 1 190 ? 9.32 9.391 5.965 1 95.88 190 VAL A N 1
ATOM 1416 C CA . VAL A 1 190 ? 9.773 10.758 6.23 1 95.88 190 VAL A CA 1
ATOM 1417 C C . VAL A 1 190 ? 11.219 10.727 6.73 1 95.88 190 VAL A C 1
ATOM 1419 O O . VAL A 1 190 ? 12.07 11.453 6.223 1 95.88 190 VAL A O 1
ATOM 1422 N N . ARG A 1 191 ? 11.461 9.852 7.668 1 96.88 191 ARG A N 1
ATOM 1423 C CA . ARG A 1 191 ? 12.805 9.727 8.234 1 96.88 191 ARG A CA 1
ATOM 1424 C C . ARG A 1 191 ? 13.828 9.391 7.156 1 96.88 191 ARG A C 1
ATOM 1426 O O . ARG A 1 191 ? 14.875 10.023 7.07 1 96.88 191 ARG A O 1
ATOM 1433 N N . ASN A 1 192 ? 13.5 8.422 6.367 1 94.69 192 ASN A N 1
ATOM 1434 C CA . ASN A 1 192 ? 14.406 7.996 5.305 1 94.69 192 ASN A CA 1
ATOM 1435 C C . ASN A 1 192 ? 14.703 9.133 4.336 1 94.69 192 ASN A C 1
ATOM 1437 O O . ASN A 1 192 ? 15.844 9.297 3.896 1 94.69 192 ASN A O 1
ATOM 1441 N N . GLN A 1 193 ? 13.711 9.891 4.031 1 93 193 GLN A N 1
ATOM 1442 C CA . GLN A 1 193 ? 13.898 11.023 3.131 1 93 193 GLN A CA 1
ATOM 1443 C C . GLN A 1 193 ? 14.797 12.086 3.762 1 93 193 GLN A C 1
ATOM 1445 O O . GLN A 1 193 ? 15.656 12.648 3.094 1 93 193 GLN A O 1
ATOM 1450 N N . LEU A 1 194 ? 14.562 12.359 5.016 1 96.25 194 LEU A N 1
ATOM 1451 C CA . LEU A 1 194 ? 15.391 13.328 5.727 1 96.25 194 LEU A CA 1
ATOM 1452 C C . LEU A 1 194 ? 16.844 12.883 5.754 1 96.25 194 LEU A C 1
ATOM 1454 O O . LEU A 1 194 ? 17.75 13.68 5.488 1 96.25 194 LEU A O 1
ATOM 1458 N N . GLU A 1 195 ? 17.031 11.625 6.008 1 96.44 195 GLU A N 1
ATOM 1459 C CA . GLU A 1 195 ? 18.391 11.094 6.09 1 96.44 195 GLU A CA 1
ATOM 1460 C C . GLU A 1 195 ? 19.062 11.102 4.719 1 96.44 195 GLU A C 1
ATOM 1462 O O . GLU A 1 195 ? 20.25 11.406 4.609 1 96.44 195 GLU A O 1
ATOM 1467 N N . ARG A 1 196 ? 18.312 10.812 3.723 1 92.38 196 ARG A N 1
ATOM 1468 C CA . ARG A 1 196 ? 18.828 10.898 2.361 1 92.38 196 ARG A CA 1
ATOM 1469 C C . ARG A 1 196 ? 19.25 12.328 2.02 1 92.38 196 ARG A C 1
ATOM 1471 O O . ARG A 1 196 ? 20.188 12.539 1.252 1 92.38 196 ARG A O 1
ATOM 1478 N N . ASN A 1 197 ? 18.594 13.273 2.645 1 92.38 197 ASN A N 1
ATOM 1479 C CA . ASN A 1 197 ? 18.875 14.688 2.414 1 92.38 197 ASN A CA 1
ATOM 1480 C C . ASN A 1 197 ? 19.984 15.195 3.332 1 92.38 197 ASN A C 1
ATOM 1482 O O . ASN A 1 197 ? 20.297 16.391 3.338 1 92.38 197 ASN A O 1
ATOM 1486 N N . GLY A 1 198 ? 20.469 14.328 4.152 1 95.5 198 GLY A N 1
ATOM 1487 C CA . GLY A 1 198 ? 21.641 14.672 4.938 1 95.5 198 GLY A CA 1
ATOM 1488 C C . GLY A 1 198 ? 21.312 15.109 6.352 1 95.5 198 GLY A C 1
ATOM 1489 O O . GLY A 1 198 ? 22.141 15.695 7.043 1 95.5 198 GLY A O 1
ATOM 1490 N N . ILE A 1 199 ? 20.109 14.93 6.773 1 97.69 199 ILE A N 1
ATOM 1491 C CA . ILE A 1 199 ? 19.703 15.289 8.133 1 97.69 199 ILE A CA 1
ATOM 1492 C C . ILE A 1 199 ? 19.781 14.062 9.031 1 97.69 199 ILE A C 1
ATOM 1494 O O . ILE A 1 199 ? 19.25 13 8.695 1 97.69 199 ILE A O 1
ATOM 1498 N N . ARG A 1 200 ? 20.484 14.133 10.117 1 97.94 200 ARG A N 1
ATOM 1499 C CA . ARG A 1 200 ? 20.547 13.047 11.078 1 97.94 200 ARG A CA 1
ATOM 1500 C C . ARG A 1 200 ? 19.312 13.039 11.984 1 97.94 200 ARG A C 1
ATOM 1502 O O . ARG A 1 200 ? 18.828 14.102 12.391 1 97.94 200 ARG A O 1
ATOM 1509 N N . VAL A 1 201 ? 18.781 11.891 12.305 1 98.44 201 VAL A N 1
ATOM 1510 C CA . VAL A 1 201 ? 17.594 11.773 13.133 1 98.44 201 VAL A CA 1
ATOM 1511 C C . VAL A 1 201 ? 17.859 10.812 14.281 1 98.44 201 VAL A C 1
ATOM 1513 O O . VAL A 1 201 ? 18.25 9.664 14.062 1 98.44 201 VAL A O 1
ATOM 1516 N N . ARG A 1 202 ? 17.719 11.289 15.477 1 98.06 202 ARG A N 1
ATOM 1517 C CA . ARG A 1 202 ? 17.797 10.477 16.688 1 98.06 202 ARG A CA 1
ATOM 1518 C C . ARG A 1 202 ? 16.438 10.359 17.359 1 98.06 202 ARG A C 1
ATOM 1520 O O . ARG A 1 202 ? 15.922 11.344 17.906 1 98.06 202 ARG A O 1
ATOM 1527 N N . LEU A 1 203 ? 15.93 9.133 17.359 1 97.88 203 LEU A N 1
ATOM 1528 C CA . LEU A 1 203 ? 14.594 8.891 17.891 1 97.88 203 LEU A CA 1
ATOM 1529 C C . LEU A 1 203 ? 14.68 8.164 19.234 1 97.88 203 LEU A C 1
ATOM 1531 O O . LEU A 1 203 ? 15.703 7.543 19.547 1 97.88 203 LEU A O 1
ATOM 1535 N N . GLY A 1 204 ? 13.625 8.336 20.047 1 96.81 204 GLY A N 1
ATOM 1536 C CA . GLY A 1 204 ? 13.523 7.621 21.312 1 96.81 204 GLY A CA 1
ATOM 1537 C C . GLY A 1 204 ? 14.484 8.133 22.375 1 96.81 204 GLY A C 1
ATOM 1538 O O . GLY A 1 204 ? 14.812 7.422 23.328 1 96.81 204 GLY A O 1
ATOM 1539 N N . VAL A 1 205 ? 15.047 9.297 22.172 1 96 205 VAL A N 1
ATOM 1540 C CA . VAL A 1 205 ? 16 9.875 23.109 1 96 205 VAL A CA 1
ATOM 1541 C C . VAL A 1 205 ? 15.656 11.344 23.359 1 96 205 VAL A C 1
ATOM 1543 O O . VAL A 1 205 ? 14.945 11.961 22.562 1 96 205 VAL A O 1
ATOM 1546 N N . GLU A 1 206 ? 16.109 11.883 24.438 1 93.62 206 GLU A N 1
ATOM 1547 C CA . GLU A 1 206 ? 16 13.297 24.781 1 93.62 206 GLU A CA 1
ATOM 1548 C C . GLU A 1 206 ? 17.359 13.875 25.156 1 93.62 206 GLU A C 1
ATOM 1550 O O . GLU A 1 206 ? 18.312 13.133 25.375 1 93.62 206 GLU A O 1
ATOM 1555 N N . VAL A 1 207 ? 17.438 15.148 25.172 1 92.69 207 VAL A N 1
ATOM 1556 C CA . VAL A 1 207 ? 18.656 15.781 25.656 1 92.69 207 VAL A CA 1
ATOM 1557 C C . VAL A 1 207 ? 18.672 15.758 27.188 1 92.69 207 VAL A C 1
ATOM 1559 O O . VAL A 1 207 ? 17.781 16.328 27.828 1 92.69 207 VAL A O 1
ATOM 1562 N N . ASP A 1 208 ? 19.594 15.148 27.703 1 91.94 208 ASP A N 1
ATOM 1563 C CA . ASP A 1 208 ? 19.734 15.062 29.156 1 91.94 208 ASP A CA 1
ATOM 1564 C C . ASP A 1 208 ? 20.391 16.328 29.719 1 91.94 208 ASP A C 1
ATOM 1566 O O . ASP A 1 208 ? 19.953 16.859 30.734 1 91.94 208 ASP A O 1
ATOM 1570 N N . ARG A 1 209 ? 21.422 16.719 29.062 1 91.69 209 ARG A N 1
ATOM 1571 C CA . ARG A 1 209 ? 22.109 17.953 29.484 1 91.69 209 ARG A CA 1
ATOM 1572 C C . ARG A 1 209 ? 22.906 18.547 28.328 1 91.69 209 ARG A C 1
ATOM 1574 O O . ARG A 1 209 ? 23.266 17.844 27.391 1 91.69 209 ARG A O 1
ATOM 1581 N N . LEU A 1 210 ? 23.141 19.859 28.469 1 93.38 210 LEU A N 1
ATOM 1582 C CA . LEU A 1 210 ? 23.969 20.594 27.531 1 93.38 210 LEU A CA 1
ATOM 1583 C C . LEU A 1 210 ? 25.359 20.828 28.094 1 93.38 210 LEU A C 1
ATOM 1585 O O . LEU A 1 210 ? 25.516 21.062 29.297 1 93.38 210 LEU A O 1
ATOM 1589 N N . GLU A 1 211 ? 26.25 20.625 27.281 1 92.5 211 GLU A N 1
ATOM 1590 C CA . GLU A 1 211 ? 27.625 20.969 27.641 1 92.5 211 GLU A CA 1
ATOM 1591 C C . GLU A 1 211 ? 28.125 22.172 26.828 1 92.5 211 GLU A C 1
ATOM 1593 O O . GLU A 1 211 ? 27.672 22.391 25.703 1 92.5 211 GLU A O 1
ATOM 1598 N N . GLY A 1 212 ? 28.969 23.031 27.531 1 91.69 212 GLY A N 1
ATOM 1599 C CA . GLY A 1 212 ? 29.422 24.234 26.859 1 91.69 212 GLY A CA 1
ATOM 1600 C C . GLY A 1 212 ? 30.812 24.672 27.297 1 91.69 212 GLY A C 1
ATOM 1601 O O . GLY A 1 212 ? 31.344 24.156 28.281 1 91.69 212 GLY A O 1
ATOM 1602 N N . GLU A 1 213 ? 31.391 25.406 26.484 1 89.81 213 GLU A N 1
ATOM 1603 C CA . GLU A 1 213 ? 32.656 26.094 26.734 1 89.81 213 GLU A CA 1
ATOM 1604 C C . GLU A 1 213 ? 32.5 27.609 26.625 1 89.81 213 GLU A C 1
ATOM 1606 O O . GLU A 1 213 ? 31.859 28.109 25.703 1 89.81 213 GLU A O 1
ATOM 1611 N N . SER A 1 214 ? 33.094 28.344 27.625 1 92.25 214 SER A N 1
ATOM 1612 C CA . SER A 1 214 ? 33.094 29.812 27.625 1 92.25 214 SER A CA 1
ATOM 1613 C C . SER A 1 214 ? 31.672 30.359 27.469 1 92.25 214 SER A C 1
ATOM 1615 O O . SER A 1 214 ? 31.438 31.281 26.688 1 92.25 214 SER A O 1
ATOM 1617 N N . GLY A 1 215 ? 30.719 29.562 27.984 1 90.69 215 GLY A N 1
ATOM 1618 C CA . GLY A 1 215 ? 29.359 30.062 28.078 1 90.69 215 GLY A CA 1
ATOM 1619 C C . GLY A 1 215 ? 28.531 29.734 26.844 1 90.69 215 GLY A C 1
ATOM 1620 O O . GLY A 1 215 ? 27.391 30.203 26.719 1 90.69 215 GLY A O 1
ATOM 1621 N N . ARG A 1 216 ? 29.078 28.969 26.016 1 93.25 216 ARG A N 1
ATOM 1622 C CA . ARG A 1 216 ? 28.359 28.609 24.812 1 93.25 216 ARG A CA 1
ATOM 1623 C C . ARG A 1 216 ? 28.203 27.094 24.703 1 93.25 216 ARG A C 1
ATOM 1625 O O . ARG A 1 216 ? 29.109 26.344 25.031 1 93.25 216 ARG A O 1
ATOM 1632 N N . VAL A 1 217 ? 27.047 26.688 24.188 1 94.38 217 VAL A N 1
ATOM 1633 C CA . VAL A 1 217 ? 26.797 25.266 24 1 94.38 217 VAL A CA 1
ATOM 1634 C C . VAL A 1 217 ? 27.766 24.688 22.969 1 94.38 217 VAL A C 1
ATOM 1636 O O . VAL A 1 217 ? 28.031 25.328 21.953 1 94.38 217 VAL A O 1
ATOM 1639 N N . THR A 1 218 ? 28.281 23.516 23.281 1 95 218 THR A N 1
ATOM 1640 C CA . THR A 1 218 ? 29.172 22.859 22.328 1 95 218 THR A CA 1
ATOM 1641 C C . THR A 1 218 ? 28.688 21.438 22.031 1 95 218 THR A C 1
ATOM 1643 O O . THR A 1 218 ? 29.078 20.844 21.031 1 95 218 THR A O 1
ATOM 1646 N N . SER A 1 219 ? 27.859 20.922 22.953 1 95.12 219 SER A N 1
ATOM 1647 C CA . SER A 1 219 ? 27.344 19.578 22.734 1 95.12 219 SER A CA 1
ATOM 1648 C C . SER A 1 219 ? 26.125 19.312 23.594 1 95.12 219 SER A C 1
ATOM 1650 O O . SER A 1 219 ? 25.844 20.047 24.547 1 95.12 219 SER A O 1
ATOM 1652 N N . ALA A 1 220 ? 25.359 18.297 23.188 1 95.12 220 ALA A N 1
ATOM 1653 C CA . ALA A 1 220 ? 24.234 17.781 23.969 1 95.12 220 ALA A CA 1
ATOM 1654 C C . ALA A 1 220 ? 24.422 16.312 24.297 1 95.12 220 ALA A C 1
ATOM 1656 O O . ALA A 1 220 ? 24.734 15.5 23.422 1 95.12 220 ALA A O 1
ATOM 1657 N N . VAL A 1 221 ? 24.266 16 25.547 1 95.5 221 VAL A N 1
ATOM 1658 C CA . VAL A 1 221 ? 24.281 14.609 25.969 1 95.5 221 VAL A CA 1
ATOM 1659 C C . VAL A 1 221 ? 22.859 14.055 25.953 1 95.5 221 VAL A C 1
ATOM 1661 O O . VAL A 1 221 ? 21.953 14.641 26.562 1 95.5 221 VAL A O 1
ATOM 1664 N N . LEU A 1 222 ? 22.734 12.945 25.281 1 96.5 222 LEU A N 1
ATOM 1665 C CA . LEU A 1 222 ? 21.406 12.352 25.125 1 96.5 222 LEU A CA 1
ATOM 1666 C C . LEU A 1 222 ? 21.125 11.352 26.234 1 96.5 222 LEU A C 1
ATOM 1668 O O . LEU A 1 222 ? 22.031 10.969 26.984 1 96.5 222 LEU A O 1
ATOM 1672 N N . SER A 1 223 ? 19.922 11 26.344 1 95.25 223 SER A N 1
ATOM 1673 C CA . SER A 1 223 ? 19.469 10.133 27.422 1 95.25 223 SER A CA 1
ATOM 1674 C C . SER A 1 223 ? 20.062 8.734 27.297 1 95.25 223 SER A C 1
ATOM 1676 O O . SER A 1 223 ? 20.109 7.977 28.266 1 95.25 223 SER A O 1
ATOM 1678 N N . ASP A 1 224 ? 20.5 8.359 26.141 1 94.81 224 ASP A N 1
ATOM 1679 C CA . ASP A 1 224 ? 21.109 7.051 25.953 1 94.81 224 ASP A CA 1
ATOM 1680 C C . ASP A 1 224 ? 22.609 7.105 26.203 1 94.81 224 ASP A C 1
ATOM 1682 O O . ASP A 1 224 ? 23.312 6.109 26.016 1 94.81 224 ASP A O 1
ATOM 1686 N N . GLY A 1 225 ? 23.109 8.234 26.484 1 94.56 225 GLY A N 1
ATOM 1687 C CA . GLY A 1 225 ? 24.5 8.391 26.844 1 94.56 225 GLY A CA 1
ATOM 1688 C C . GLY A 1 225 ? 25.359 8.93 25.719 1 94.56 225 GLY A C 1
ATOM 1689 O O . GLY A 1 225 ? 26.484 9.367 25.938 1 94.56 225 GLY A O 1
ATOM 1690 N N . ASN A 1 226 ? 24.828 8.977 24.562 1 96.06 226 ASN A N 1
ATOM 1691 C CA . ASN A 1 226 ? 25.578 9.492 23.422 1 96.06 226 ASN A CA 1
ATOM 1692 C C . ASN A 1 226 ? 25.625 11.016 23.422 1 96.06 226 ASN A C 1
ATOM 1694 O O . ASN A 1 226 ? 24.734 11.672 23.984 1 96.06 226 ASN A O 1
ATOM 1698 N N . SER A 1 227 ? 26.719 11.484 22.891 1 96.44 227 SER A N 1
ATOM 1699 C CA . SER A 1 227 ? 26.875 12.93 22.766 1 96.44 227 SER A CA 1
ATOM 1700 C C . SER A 1 227 ? 26.797 13.375 21.312 1 96.44 227 SER A C 1
ATOM 1702 O O . SER A 1 227 ? 27.312 12.695 20.422 1 96.44 227 SER A O 1
ATOM 1704 N N . VAL A 1 228 ? 26.125 14.492 21.109 1 96.75 228 VAL A N 1
ATOM 1705 C CA . VAL A 1 228 ? 26 15.078 19.781 1 96.75 228 VAL A CA 1
ATOM 1706 C C . VAL A 1 228 ? 26.578 16.484 19.781 1 96.75 228 VAL A C 1
ATOM 1708 O O . VAL A 1 228 ? 26.188 17.328 20.609 1 96.75 228 VAL A O 1
ATOM 1711 N N . ALA A 1 229 ? 27.484 16.75 18.906 1 96 229 ALA A N 1
ATOM 1712 C CA . ALA A 1 229 ? 28.047 18.094 18.781 1 96 229 ALA A CA 1
ATOM 1713 C C . ALA A 1 229 ? 27 19.094 18.297 1 96 229 ALA A C 1
ATOM 1715 O O . ALA A 1 229 ? 26.203 18.781 17.391 1 96 229 ALA A O 1
ATOM 1716 N N . ALA A 1 230 ? 26.938 20.266 18.984 1 96 230 ALA A N 1
ATOM 1717 C CA . ALA A 1 230 ? 26 21.297 18.547 1 96 230 ALA A CA 1
ATOM 1718 C C . ALA A 1 230 ? 26.422 22.672 19.078 1 96 230 ALA A C 1
ATOM 1720 O O . ALA A 1 230 ? 26.578 22.859 20.281 1 96 230 ALA A O 1
ATOM 1721 N N . ASP A 1 231 ? 26.516 23.625 18.156 1 95.44 231 ASP A N 1
ATOM 1722 C CA . ASP A 1 231 ? 26.766 25.016 18.516 1 95.44 231 ASP A CA 1
ATOM 1723 C C . ASP A 1 231 ? 25.469 25.75 18.875 1 95.44 231 ASP A C 1
ATOM 1725 O O . ASP A 1 231 ? 25.5 26.75 19.594 1 95.44 231 ASP A O 1
ATOM 1729 N N . ILE A 1 232 ? 24.438 25.234 18.344 1 95.81 232 ILE A N 1
ATOM 1730 C CA . ILE A 1 232 ? 23.125 25.828 18.547 1 95.81 232 ILE A CA 1
ATOM 1731 C C . ILE A 1 232 ? 22.094 24.703 18.719 1 95.81 232 ILE A C 1
ATOM 1733 O O . ILE A 1 232 ? 22.125 23.703 18.016 1 95.81 232 ILE A O 1
ATOM 1737 N N . VAL A 1 233 ? 21.281 24.844 19.672 1 95.94 233 VAL A N 1
ATOM 1738 C CA . VAL A 1 233 ? 20.125 23.984 19.891 1 95.94 233 VAL A CA 1
ATOM 1739 C C . VAL A 1 233 ? 18.844 24.781 19.734 1 95.94 233 VAL A C 1
ATOM 1741 O O . VAL A 1 233 ? 18.625 25.766 20.453 1 95.94 233 VAL A O 1
ATOM 1744 N N . VAL A 1 234 ? 18.062 24.406 18.812 1 95.75 234 VAL A N 1
ATOM 1745 C CA . VAL A 1 234 ? 16.812 25.109 18.594 1 95.75 234 VAL A CA 1
ATOM 1746 C C . VAL A 1 234 ? 15.648 24.266 19.125 1 95.75 234 VAL A C 1
ATOM 1748 O O . VAL A 1 234 ? 15.422 23.141 18.672 1 95.75 234 VAL A O 1
ATOM 1751 N N . ALA A 1 235 ? 14.914 24.812 20 1 94.25 235 ALA A N 1
ATOM 1752 C CA . ALA A 1 235 ? 13.789 24.125 20.625 1 94.25 235 ALA A CA 1
ATOM 1753 C C . ALA A 1 235 ? 12.57 24.125 19.703 1 94.25 235 ALA A C 1
ATOM 1755 O O . ALA A 1 235 ? 12.047 25.188 19.375 1 94.25 235 ALA A O 1
ATOM 1756 N N . CYS A 1 236 ? 12.133 22.969 19.312 1 93.69 236 CYS A N 1
ATOM 1757 C CA . CYS A 1 236 ? 10.898 22.734 18.578 1 93.69 236 CYS A CA 1
ATOM 1758 C C . CYS A 1 236 ? 10.055 21.656 19.25 1 93.69 236 CYS A C 1
ATOM 1760 O O . CYS A 1 236 ? 9.586 20.734 18.594 1 93.69 236 CYS A O 1
ATOM 1762 N N . ALA A 1 237 ? 9.883 21.75 20.469 1 90.69 237 ALA A N 1
ATOM 1763 C CA . ALA A 1 237 ? 9.234 20.719 21.297 1 90.69 237 ALA A CA 1
ATOM 1764 C C . ALA A 1 237 ? 7.801 21.125 21.625 1 90.69 237 ALA A C 1
ATOM 1766 O O . ALA A 1 237 ? 7.309 20.812 22.719 1 90.69 237 ALA A O 1
ATOM 1767 N N . GLY A 1 238 ? 7.207 21.875 20.797 1 87.62 238 GLY A N 1
ATOM 1768 C CA . GLY A 1 238 ? 5.828 22.281 21.031 1 87.62 238 GLY A CA 1
ATOM 1769 C C . GLY A 1 238 ? 5.707 23.703 21.547 1 87.62 238 GLY A C 1
ATOM 1770 O O . GLY A 1 238 ? 6.703 24.422 21.656 1 87.62 238 GLY A O 1
ATOM 1771 N N . VAL A 1 239 ? 4.453 24.125 21.734 1 90.38 239 VAL A N 1
ATOM 1772 C CA . VAL A 1 239 ? 4.176 25.469 22.203 1 90.38 239 VAL A CA 1
ATOM 1773 C C . VAL A 1 239 ? 3.242 25.422 23.406 1 90.38 239 VAL A C 1
ATOM 1775 O O . VAL A 1 239 ? 2.584 24.406 23.656 1 90.38 239 VAL A O 1
ATOM 1778 N N . THR A 1 240 ? 3.307 26.375 24.156 1 93 240 THR A N 1
ATOM 1779 C CA . THR A 1 240 ? 2.414 26.562 25.297 1 93 240 THR A CA 1
ATOM 1780 C C . THR A 1 240 ? 1.625 27.859 25.156 1 93 240 THR A C 1
ATOM 1782 O O . THR A 1 240 ? 2.205 28.922 24.922 1 93 240 THR A O 1
ATOM 1785 N N . PRO A 1 241 ? 0.313 27.797 25.328 1 96.81 241 PRO A N 1
ATOM 1786 C CA . PRO A 1 241 ? -0.49 29.016 25.25 1 96.81 241 PRO A CA 1
ATOM 1787 C C . PRO A 1 241 ? -0.035 30.094 26.25 1 96.81 241 PRO A C 1
ATOM 1789 O O . PRO A 1 241 ? 0.322 29.766 27.375 1 96.81 241 PRO A O 1
ATOM 1792 N N . ARG A 1 242 ? -0.005 31.375 25.797 1 96.94 242 ARG A N 1
ATOM 1793 C CA . ARG A 1 242 ? 0.312 32.5 26.672 1 96.94 242 ARG A CA 1
ATOM 1794 C C . ARG A 1 242 ? -0.919 32.938 27.453 1 96.94 242 ARG A C 1
ATOM 1796 O O . ARG A 1 242 ? -1.749 33.688 26.938 1 96.94 242 ARG A O 1
ATOM 1803 N N . ILE A 1 243 ? -0.956 32.531 28.734 1 97.94 243 ILE A N 1
ATOM 1804 C CA . ILE A 1 243 ? -2.18 32.75 29.5 1 97.94 243 ILE A CA 1
ATOM 1805 C C . ILE A 1 243 ? -1.882 33.625 30.703 1 97.94 243 ILE A C 1
ATOM 1807 O O . ILE A 1 243 ? -2.744 33.844 31.562 1 97.94 243 ILE A O 1
ATOM 1811 N N . GLU A 1 244 ? -0.667 34.219 30.812 1 97.19 244 GLU A N 1
ATOM 1812 C CA . GLU A 1 244 ? -0.241 34.938 32 1 97.19 244 GLU A CA 1
ATOM 1813 C C . GLU A 1 244 ? -1.131 36.156 32.25 1 97.19 244 GLU A C 1
ATOM 1815 O O . GLU A 1 244 ? -1.558 36.406 33.375 1 97.19 244 GLU A O 1
ATOM 1820 N N . LEU A 1 245 ? -1.412 36.938 31.219 1 98.12 245 LEU A N 1
ATOM 1821 C CA . LEU A 1 245 ? -2.242 38.125 31.328 1 98.12 245 LEU A CA 1
ATOM 1822 C C . LEU A 1 245 ? -3.654 37.75 31.781 1 98.12 245 LEU A C 1
ATOM 1824 O O . LEU A 1 245 ? -4.238 38.469 32.625 1 98.12 245 LEU A O 1
ATOM 1828 N N . ALA A 1 246 ? -4.191 36.719 31.203 1 98.62 246 ALA A N 1
ATOM 1829 C CA . ALA A 1 246 ? -5.535 36.25 31.547 1 98.62 246 ALA A CA 1
ATOM 1830 C C . ALA A 1 246 ? -5.605 35.781 33 1 98.62 246 ALA A C 1
ATOM 1832 O O . ALA A 1 246 ? -6.535 36.156 33.719 1 98.62 246 ALA A O 1
ATOM 1833 N N . ARG A 1 247 ? -4.656 35 33.375 1 98.19 247 ARG A N 1
ATOM 1834 C CA . ARG A 1 247 ? -4.602 34.469 34.75 1 98.19 247 ARG A CA 1
ATOM 1835 C C . ARG A 1 247 ? -4.523 35.625 35.75 1 98.19 247 ARG A C 1
ATOM 1837 O O . ARG A 1 247 ? -5.234 35.625 36.75 1 98.19 247 ARG A O 1
ATOM 1844 N N . ALA A 1 248 ? -3.65 36.594 35.5 1 98.25 248 ALA A N 1
ATOM 1845 C CA . ALA A 1 248 ? -3.477 37.75 36.375 1 98.25 248 ALA A CA 1
ATOM 1846 C C . ALA A 1 248 ? -4.758 38.562 36.469 1 98.25 248 ALA A C 1
ATOM 1848 O O . ALA A 1 248 ? -5.02 39.219 37.469 1 98.25 248 ALA A O 1
ATOM 1849 N N . ALA A 1 249 ? -5.574 38.562 35.406 1 98.44 249 ALA A N 1
ATOM 1850 C CA . ALA A 1 249 ? -6.816 39.344 35.344 1 98.44 249 ALA A CA 1
ATOM 1851 C C . ALA A 1 249 ? -7.961 38.594 36.031 1 98.44 249 ALA A C 1
ATOM 1853 O O . ALA A 1 249 ? -9.094 39.062 36.062 1 98.44 249 ALA A O 1
ATOM 1854 N N . GLY A 1 250 ? -7.707 37.344 36.5 1 98.25 250 GLY A N 1
ATOM 1855 C CA . GLY A 1 250 ? -8.711 36.594 37.219 1 98.25 250 GLY A CA 1
ATOM 1856 C C . GLY A 1 250 ? -9.617 35.781 36.281 1 98.25 250 GLY A C 1
ATOM 1857 O O . GLY A 1 250 ? -10.703 35.375 36.688 1 98.25 250 GLY A O 1
ATOM 1858 N N . LEU A 1 251 ? -9.234 35.594 35.094 1 98.62 251 LEU A N 1
ATOM 1859 C CA . LEU A 1 251 ? -10.008 34.75 34.188 1 98.62 251 LEU A CA 1
ATOM 1860 C C . LEU A 1 251 ? -9.727 33.281 34.375 1 98.62 251 LEU A C 1
ATOM 1862 O O . LEU A 1 251 ? -8.625 32.906 34.812 1 98.62 251 LEU A O 1
ATOM 1866 N N . GLN A 1 252 ? -10.672 32.438 34.031 1 98.5 252 GLN A N 1
ATOM 1867 C CA . GLN A 1 252 ? -10.453 31.016 34.125 1 98.5 252 GLN A CA 1
ATOM 1868 C C . GLN A 1 252 ? -9.492 30.547 33.031 1 98.5 252 GLN A C 1
ATOM 1870 O O . GLN A 1 252 ? -9.672 30.875 31.844 1 98.5 252 GLN A O 1
ATOM 1875 N N . THR A 1 253 ? -8.445 29.844 33.469 1 98.19 253 THR A N 1
ATOM 1876 C CA . THR A 1 253 ? -7.465 29.281 32.531 1 98.19 253 THR A CA 1
ATOM 1877 C C . THR A 1 253 ? -7.199 27.812 32.844 1 98.19 253 THR A C 1
ATOM 1879 O O . THR A 1 253 ? -7.426 27.375 33.969 1 98.19 253 THR A O 1
ATOM 1882 N N . ARG A 1 254 ? -6.922 26.984 31.922 1 97.06 254 ARG A N 1
ATOM 1883 C CA . ARG A 1 254 ? -6.371 25.625 32 1 97.06 254 ARG A CA 1
ATOM 1884 C C . ARG A 1 254 ? -5.117 25.5 31.141 1 97.06 254 ARG A C 1
ATOM 1886 O O . ARG A 1 254 ? -4.062 26.047 31.484 1 97.06 254 ARG A O 1
ATOM 1893 N N . ARG A 1 255 ? -5.273 24.891 30.031 1 96.12 255 ARG A N 1
ATOM 1894 C CA . ARG A 1 255 ? -4.176 24.969 29.078 1 96.12 255 ARG A CA 1
ATOM 1895 C C . ARG A 1 255 ? -4.133 26.328 28.391 1 96.12 255 ARG A C 1
ATOM 1897 O O . ARG A 1 255 ? -3.055 26.891 28.188 1 96.12 255 ARG A O 1
ATOM 1904 N N . GLY A 1 256 ? -5.273 26.797 28.078 1 98.19 256 GLY A N 1
ATOM 1905 C CA . GLY A 1 256 ? -5.484 28.125 27.516 1 98.19 256 GLY A CA 1
ATOM 1906 C C . GLY A 1 256 ? -6.484 28.953 28.297 1 98.19 256 GLY A C 1
ATOM 1907 O O . GLY A 1 256 ? -6.801 28.641 29.438 1 98.19 256 GLY A O 1
ATOM 1908 N N . VAL A 1 257 ? -6.922 30.078 27.734 1 98.62 257 VAL A N 1
ATOM 1909 C CA . VAL A 1 257 ? -8.016 30.859 28.281 1 98.62 257 VAL A CA 1
ATOM 1910 C C . VAL A 1 257 ? -9.352 30.172 27.984 1 98.62 257 VAL A C 1
ATOM 1912 O O . VAL A 1 257 ? -9.719 30 26.828 1 98.62 257 VAL A O 1
ATOM 1915 N N . VAL A 1 258 ? -10.039 29.766 29.016 1 98.5 258 VAL A N 1
ATOM 1916 C CA . VAL A 1 258 ? -11.273 29 28.828 1 98.5 258 VAL A CA 1
ATOM 1917 C C . VAL A 1 258 ? -12.359 29.906 28.266 1 98.5 258 VAL A C 1
ATOM 1919 O O . VAL A 1 258 ? -12.75 30.891 28.891 1 98.5 258 VAL A O 1
ATOM 1922 N N . VAL A 1 259 ? -12.859 29.562 27.078 1 98.44 259 VAL A N 1
ATOM 1923 C CA . VAL A 1 259 ? -13.883 30.344 26.406 1 98.44 259 VAL A CA 1
ATOM 1924 C C . VAL A 1 259 ? -15.023 29.438 25.953 1 98.44 259 VAL A C 1
ATOM 1926 O O . VAL A 1 259 ? -14.875 28.219 25.922 1 98.44 259 VAL A O 1
ATOM 1929 N N . GLY A 1 260 ? -16.156 29.984 25.688 1 96.62 260 GLY A N 1
ATOM 1930 C CA . GLY A 1 260 ? -17.25 29.266 25.078 1 96.62 260 GLY A CA 1
ATOM 1931 C C . GLY A 1 260 ? -17.094 29.125 23.562 1 96.62 260 GLY A C 1
ATOM 1932 O O . GLY A 1 260 ? -16.062 29.516 23 1 96.62 260 GLY A O 1
ATOM 1933 N N . ASN A 1 261 ? -18.141 28.656 22.969 1 91.5 261 ASN A N 1
ATOM 1934 C CA . ASN A 1 261 ? -18.156 28.516 21.516 1 91.5 261 ASN A CA 1
ATOM 1935 C C . ASN A 1 261 ? -18.125 29.875 20.812 1 91.5 261 ASN A C 1
ATOM 1937 O O . ASN A 1 261 ? -17.734 29.969 19.656 1 91.5 261 ASN A O 1
ATOM 1941 N N . ASP A 1 262 ? -18.516 30.844 21.547 1 93.25 262 ASP A N 1
ATOM 1942 C CA . ASP A 1 262 ? -18.547 32.188 21 1 93.25 262 ASP A CA 1
ATOM 1943 C C . ASP A 1 262 ? -17.234 32.906 21.234 1 93.25 262 ASP A C 1
ATOM 1945 O O . ASP A 1 262 ? -17.125 34.125 20.953 1 93.25 262 ASP A O 1
ATOM 1949 N N . CYS A 1 263 ? -16.203 32.375 21.797 1 96.88 263 CYS A N 1
ATOM 1950 C CA . CYS A 1 263 ? -14.852 32.875 22.031 1 96.88 263 CYS A CA 1
ATOM 1951 C C . CYS A 1 263 ? -14.82 33.812 23.219 1 96.88 263 CYS A C 1
ATOM 1953 O O . CYS A 1 263 ? -13.781 34.438 23.5 1 96.88 263 CYS A O 1
ATOM 1955 N N . ARG A 1 264 ? -15.945 33.938 23.938 1 98.06 264 ARG A N 1
ATOM 1956 C CA . ARG A 1 264 ? -15.969 34.781 25.109 1 98.06 264 ARG A CA 1
ATOM 1957 C C . ARG A 1 264 ? -15.57 34 26.359 1 98.06 264 ARG A C 1
ATOM 1959 O O . ARG A 1 264 ? -15.93 32.844 26.516 1 98.06 264 ARG A O 1
ATOM 1966 N N . SER A 1 265 ? -14.883 34.719 27.219 1 98.25 265 SER A N 1
ATOM 1967 C CA . SER A 1 265 ? -14.484 34.094 28.484 1 98.25 265 SER A CA 1
ATOM 1968 C C . SER A 1 265 ? -15.695 33.656 29.297 1 98.25 265 SER A C 1
ATOM 1970 O O . SER A 1 265 ? -16.703 34.375 29.359 1 98.25 265 SER A O 1
ATOM 1972 N N . ILE A 1 266 ? -15.531 32.531 29.922 1 97.44 266 ILE A N 1
ATOM 1973 C CA . ILE A 1 266 ? -16.625 32.031 30.75 1 97.44 266 ILE A CA 1
ATOM 1974 C C . ILE A 1 266 ? -16.734 32.844 32.031 1 97.44 266 ILE A C 1
ATOM 1976 O O . ILE A 1 266 ? -17.766 32.812 32.719 1 97.44 266 ILE A O 1
ATOM 1980 N N . THR A 1 267 ? -15.789 33.562 32.344 1 97.62 267 THR A N 1
ATOM 1981 C CA . THR A 1 267 ? -15.727 34.344 33.562 1 97.62 267 THR A CA 1
ATOM 1982 C C . THR A 1 267 ? -16.297 35.75 33.344 1 97.62 267 THR A C 1
ATOM 1984 O O . THR A 1 267 ? -16.875 36.344 34.25 1 97.62 267 THR A O 1
ATOM 1987 N N . ASP A 1 268 ? -16.109 36.344 32.219 1 98.06 268 ASP A N 1
ATOM 1988 C CA . ASP A 1 268 ? -16.453 37.719 31.891 1 98.06 268 ASP A CA 1
ATOM 1989 C C . ASP A 1 268 ? -16.734 37.875 30.391 1 98.06 268 ASP A C 1
ATOM 1991 O O . ASP A 1 268 ? -15.82 37.844 29.578 1 98.06 268 ASP A O 1
ATOM 1995 N N . ALA A 1 269 ? -17.891 38.156 30.016 1 97 269 ALA A N 1
ATOM 1996 C CA . ALA A 1 269 ? -18.344 38.188 28.625 1 97 269 ALA A CA 1
ATOM 1997 C C . ALA A 1 269 ? -17.703 39.375 27.875 1 97 269 ALA A C 1
ATOM 1999 O O . ALA A 1 269 ? -17.734 39.406 26.656 1 97 269 ALA A O 1
ATOM 2000 N N . SER A 1 270 ? -17.172 40.312 28.594 1 98.38 270 SER A N 1
ATOM 2001 C CA . SER A 1 270 ? -16.5 41.438 27.938 1 98.38 270 SER A CA 1
ATOM 2002 C C . SER A 1 270 ? -15.086 41.094 27.516 1 98.38 270 SER A C 1
ATOM 2004 O O . SER A 1 270 ? -14.43 41.844 26.812 1 98.38 270 SER A O 1
ATOM 2006 N N . VAL A 1 271 ? -14.641 39.906 27.875 1 98.75 271 VAL A N 1
ATOM 2007 C CA . VAL A 1 271 ? -13.32 39.406 27.5 1 98.75 271 VAL A CA 1
ATOM 2008 C C . VAL A 1 271 ? -13.453 38.219 26.547 1 98.75 271 VAL A C 1
ATOM 2010 O O . VAL A 1 271 ? -14.195 37.281 26.828 1 98.75 271 VAL A O 1
ATOM 2013 N N . ALA A 1 272 ? -12.805 38.281 25.453 1 98.81 272 ALA A N 1
ATOM 2014 C CA . ALA A 1 272 ? -12.742 37.188 24.484 1 98.81 272 ALA A CA 1
ATOM 2015 C C . ALA A 1 272 ? -11.305 36.688 24.297 1 98.81 272 ALA A C 1
ATOM 2017 O O . ALA A 1 272 ? -10.352 37.406 24.656 1 98.81 272 ALA A O 1
ATOM 2018 N N . ALA A 1 273 ? -11.125 35.5 23.844 1 98.81 273 ALA A N 1
ATOM 2019 C CA . ALA A 1 273 ? -9.82 34.969 23.469 1 98.81 273 ALA A CA 1
ATOM 2020 C C . ALA A 1 273 ? -9.906 34.156 22.172 1 98.81 273 ALA A C 1
ATOM 2022 O O . ALA A 1 273 ? -10.875 33.438 21.938 1 98.81 273 ALA A O 1
ATOM 2023 N N . ILE A 1 274 ? -8.898 34.312 21.297 1 98.12 274 ILE A N 1
ATOM 2024 C CA . ILE A 1 274 ? -8.859 33.625 20.016 1 98.12 274 ILE A CA 1
ATOM 2025 C C . ILE A 1 274 ? -7.434 33.156 19.719 1 98.12 274 ILE A C 1
ATOM 2027 O O . ILE A 1 274 ? -6.477 33.719 20.281 1 98.12 274 ILE A O 1
ATOM 2031 N N . GLY A 1 275 ? -7.332 32.156 18.797 1 96 275 GLY A N 1
ATOM 2032 C CA . GLY A 1 275 ? -6.027 31.625 18.422 1 96 275 GLY A CA 1
ATOM 2033 C C . GLY A 1 275 ? -5.453 30.656 19.438 1 96 275 GLY A C 1
ATOM 2034 O O . GLY A 1 275 ? -6.199 29.953 20.109 1 96 275 GLY A O 1
ATOM 2035 N N . ASP A 1 276 ? -4.16 30.641 19.562 1 95.38 276 ASP A N 1
ATOM 2036 C CA . ASP A 1 276 ? -3.451 29.609 20.297 1 95.38 276 ASP A CA 1
ATOM 2037 C C . ASP A 1 276 ? -3.672 29.75 21.812 1 95.38 276 ASP A C 1
ATOM 2039 O O . ASP A 1 276 ? -3.475 28.797 22.562 1 95.38 276 ASP A O 1
ATOM 2043 N N . CYS A 1 277 ? -4.059 30.938 22.25 1 98 277 CYS A N 1
ATOM 2044 C CA . CYS A 1 277 ? -4.207 31.109 23.688 1 98 277 CYS A CA 1
ATOM 2045 C C . CYS A 1 277 ? -5.594 30.672 24.141 1 98 277 CYS A C 1
ATOM 2047 O O . CYS A 1 277 ? -5.836 30.531 25.344 1 98 277 CYS A O 1
ATOM 2049 N N . ALA A 1 278 ? -6.469 30.484 23.203 1 98.06 278 ALA A N 1
ATOM 2050 C CA . ALA A 1 278 ? -7.859 30.188 23.531 1 98.06 278 ALA A CA 1
ATOM 2051 C C . ALA A 1 278 ? -8.078 28.688 23.703 1 98.06 278 ALA A C 1
ATOM 2053 O O . ALA A 1 278 ? -7.508 27.875 22.969 1 98.06 278 ALA A O 1
ATOM 2054 N N . GLU A 1 279 ? -8.867 28.375 24.672 1 97.75 279 GLU A N 1
ATOM 2055 C CA . GLU A 1 279 ? -9.281 27 24.906 1 97.75 279 GLU A CA 1
ATOM 2056 C C . GLU A 1 279 ? -10.797 26.844 24.844 1 97.75 279 GLU A C 1
ATOM 2058 O O . GLU A 1 279 ? -11.469 26.812 25.875 1 97.75 279 GLU A O 1
ATOM 2063 N N . PRO A 1 280 ? -11.305 26.688 23.672 1 96.31 280 PRO A N 1
ATOM 2064 C CA . PRO A 1 280 ? -12.719 26.344 23.547 1 96.31 280 PRO A CA 1
ATOM 2065 C C . PRO A 1 280 ? -13.031 24.938 24.016 1 96.31 280 PRO A C 1
ATOM 2067 O O . PRO A 1 280 ? -12.133 24.219 24.469 1 96.31 280 PRO A O 1
ATOM 2070 N N . PRO A 1 281 ? -14.336 24.562 24.016 1 93.38 281 PRO A N 1
ATOM 2071 C CA . PRO A 1 281 ? -14.703 23.234 24.547 1 93.38 281 PRO A CA 1
ATOM 2072 C C . PRO A 1 281 ? -13.953 22.109 23.859 1 93.38 281 PRO A C 1
ATOM 2074 O O . PRO A 1 281 ? -13.664 21.078 24.484 1 93.38 281 PRO A O 1
ATOM 2077 N N . GLU A 1 282 ? -13.555 22.312 22.641 1 87.38 282 GLU A N 1
ATOM 2078 C CA . GLU A 1 282 ? -12.859 21.266 21.891 1 87.38 282 GLU A CA 1
ATOM 2079 C C . GLU A 1 282 ? -11.375 21.25 22.219 1 87.38 282 GLU A C 1
ATOM 2081 O O . GLU A 1 282 ? -10.656 20.328 21.812 1 87.38 282 GLU A O 1
ATOM 2086 N N . GLY A 1 283 ? -11 22.203 22.953 1 91.12 283 GLY A N 1
ATOM 2087 C CA . GLY A 1 283 ? -9.602 22.266 23.328 1 91.12 283 GLY A CA 1
ATOM 2088 C C . GLY A 1 283 ? -8.781 23.203 22.469 1 91.12 283 GLY A C 1
ATOM 2089 O O . GLY A 1 283 ? -9.305 23.812 21.531 1 91.12 283 GLY A O 1
ATOM 2090 N N . CYS A 1 284 ? -7.543 23.375 22.812 1 90.19 284 CYS A N 1
ATOM 2091 C CA . CYS A 1 284 ? -6.621 24.203 22.047 1 90.19 284 CYS A CA 1
ATOM 2092 C C . CYS A 1 284 ? -6.23 23.516 20.734 1 90.19 284 CYS A C 1
ATOM 2094 O O . CYS A 1 284 ? -5.68 22.422 20.75 1 90.19 284 CYS A O 1
ATOM 2096 N N . ALA A 1 285 ? -6.406 24.109 19.672 1 76.06 285 ALA A N 1
ATOM 2097 C CA . ALA A 1 285 ? -6.191 23.469 18.375 1 76.06 285 ALA A CA 1
ATOM 2098 C C . ALA A 1 285 ? -4.738 23.609 17.922 1 76.06 285 ALA A C 1
ATOM 2100 O O . ALA A 1 285 ? -4.168 22.672 17.359 1 76.06 285 ALA A O 1
ATOM 2101 N N . GLY A 1 286 ? -4.188 24.703 18.203 1 79.88 286 GLY A N 1
ATOM 2102 C CA . GLY A 1 286 ? -2.822 24.953 17.766 1 79.88 286 GLY A CA 1
ATOM 2103 C C . GLY A 1 286 ? -2.689 25.047 16.266 1 79.88 286 GLY A C 1
ATOM 2104 O O . GLY A 1 286 ? -1.628 24.75 15.703 1 79.88 286 GLY A O 1
ATOM 2105 N N . LEU A 1 287 ? -3.744 25.312 15.562 1 78.19 287 LEU A N 1
ATOM 2106 C CA . LEU A 1 287 ? -3.779 25.422 14.109 1 78.19 287 LEU A CA 1
ATOM 2107 C C . LEU A 1 287 ? -4.398 26.75 13.672 1 78.19 287 LEU A C 1
ATOM 2109 O O . LEU A 1 287 ? -5.203 27.328 14.406 1 78.19 287 LEU A O 1
ATOM 2113 N N . LEU A 1 288 ? -4.004 27.188 12.508 1 79.25 288 LEU A N 1
ATOM 2114 C CA . LEU A 1 288 ? -4.422 28.5 12.031 1 79.25 288 LEU A CA 1
ATOM 2115 C C . LEU A 1 288 ? -5.887 28.484 11.609 1 79.25 288 LEU A C 1
ATOM 2117 O O . LEU A 1 288 ? -6.629 29.422 11.891 1 79.25 288 LEU A O 1
ATOM 2121 N N . ALA A 1 289 ? -6.316 27.406 11.008 1 74.12 289 ALA A N 1
ATOM 2122 C CA . ALA A 1 289 ? -7.672 27.359 10.461 1 74.12 289 ALA A CA 1
ATOM 2123 C C . ALA A 1 289 ? -8.711 27.531 11.562 1 74.12 289 ALA A C 1
ATOM 2125 O O . ALA A 1 289 ? -9.609 28.375 11.453 1 74.12 289 ALA A O 1
ATOM 2126 N N . PRO A 1 290 ? -8.594 26.859 12.656 1 82.38 290 PRO A N 1
ATOM 2127 C CA . PRO A 1 290 ? -9.516 27.125 13.758 1 82.38 290 PRO A CA 1
ATOM 2128 C C . PRO A 1 290 ? -9.43 28.562 14.266 1 82.38 290 PRO A C 1
ATOM 2130 O O . PRO A 1 290 ? -10.445 29.156 14.641 1 82.38 290 PRO A O 1
ATOM 2133 N N . GLY A 1 291 ? -8.242 29.094 14.266 1 88.75 291 GLY A N 1
ATOM 2134 C CA . GLY A 1 291 ? -8.062 30.484 14.656 1 88.75 291 GLY A CA 1
ATOM 2135 C C . GLY A 1 291 ? -8.789 31.469 13.742 1 88.75 291 GLY A C 1
ATOM 2136 O O . GLY A 1 291 ? -9.383 32.438 14.219 1 88.75 291 GLY A O 1
ATOM 2137 N N . TRP A 1 292 ? -8.711 31.141 12.453 1 83.75 292 TRP A N 1
ATOM 2138 C CA . TRP A 1 292 ? -9.414 31.984 11.484 1 83.75 292 TRP A CA 1
ATOM 2139 C C . TRP A 1 292 ? -10.922 31.938 11.727 1 83.75 292 TRP A C 1
ATOM 2141 O O . TRP A 1 292 ? -11.594 32.969 11.648 1 83.75 292 TRP A O 1
ATOM 2151 N N . ARG A 1 293 ? -11.391 30.812 12.016 1 84.12 293 ARG A N 1
ATOM 2152 C CA . ARG A 1 293 ? -12.812 30.656 12.289 1 84.12 293 ARG A CA 1
ATOM 2153 C C . ARG A 1 293 ? -13.227 31.422 13.539 1 84.12 293 ARG A C 1
ATOM 2155 O O . ARG A 1 293 ? -14.266 32.062 13.562 1 84.12 293 ARG A O 1
ATOM 2162 N N . GLN A 1 294 ? -12.461 31.312 14.516 1 92.06 294 GLN A N 1
ATOM 2163 C CA . GLN A 1 294 ? -12.711 32.062 15.75 1 92.06 294 GLN A CA 1
ATOM 2164 C C . GLN A 1 294 ? -12.758 33.562 15.492 1 92.06 294 GLN A C 1
ATOM 2166 O O . GLN A 1 294 ? -13.656 34.25 15.969 1 92.06 294 GLN A O 1
ATOM 2171 N N . ALA A 1 295 ? -11.773 34 14.719 1 93.94 295 ALA A N 1
ATOM 2172 C CA . ALA A 1 295 ? -11.68 35.406 14.383 1 93.94 295 ALA A CA 1
ATOM 2173 C C . ALA A 1 295 ? -12.938 35.875 13.656 1 93.94 295 ALA A C 1
ATOM 2175 O O . ALA A 1 295 ? -13.523 36.906 14.023 1 93.94 295 ALA A O 1
ATOM 2176 N N . ALA A 1 296 ? -13.344 35.125 12.703 1 89.38 296 ALA A N 1
ATOM 2177 C CA . ALA A 1 296 ? -14.516 35.469 11.898 1 89.38 296 ALA A CA 1
ATOM 2178 C C . ALA A 1 296 ? -15.781 35.5 12.75 1 89.38 296 ALA A C 1
ATOM 2180 O O . ALA A 1 296 ? -16.609 36.406 12.633 1 89.38 296 ALA A O 1
ATOM 2181 N N . MET A 1 297 ? -15.93 34.5 13.531 1 92.81 297 MET A N 1
ATOM 2182 C CA . MET A 1 297 ? -17.109 34.375 14.375 1 92.81 297 MET A CA 1
ATOM 2183 C C . MET A 1 297 ? -17.219 35.531 15.359 1 92.81 297 MET A C 1
ATOM 2185 O O . MET A 1 297 ? -18.281 36.125 15.492 1 92.81 297 MET A O 1
ATOM 2189 N N . LEU A 1 298 ? -16.172 35.844 16.031 1 97.12 298 LEU A N 1
ATOM 2190 C CA . LEU A 1 298 ? -16.156 36.906 17.031 1 97.12 298 LEU A CA 1
ATOM 2191 C C . LEU A 1 298 ? -16.391 38.25 16.359 1 97.12 298 LEU A C 1
ATOM 2193 O O . LEU A 1 298 ? -17.125 39.094 16.906 1 97.12 298 LEU A O 1
ATOM 2197 N N . ALA A 1 299 ? -15.742 38.469 15.227 1 96.38 299 ALA A N 1
ATOM 2198 C CA . ALA A 1 299 ? -15.914 39.719 14.492 1 96.38 299 ALA A CA 1
ATOM 2199 C C . ALA A 1 299 ? -17.375 39.938 14.117 1 96.38 299 ALA A C 1
ATOM 2201 O O . ALA A 1 299 ? -17.922 41.031 14.297 1 96.38 299 ALA A O 1
ATOM 2202 N N . ALA A 1 300 ? -17.953 38.906 13.617 1 94.62 300 ALA A N 1
ATOM 2203 C CA . ALA A 1 300 ? -19.359 39 13.227 1 94.62 300 ALA A CA 1
ATOM 2204 C C . ALA A 1 300 ? -20.25 39.312 14.43 1 94.62 300 ALA A C 1
ATOM 2206 O O . ALA A 1 300 ? -21.156 40.125 14.328 1 94.62 300 ALA A O 1
ATOM 2207 N N . GLU A 1 301 ? -19.984 38.656 15.453 1 96.5 301 GLU A N 1
ATOM 2208 C CA . GLU A 1 301 ? -20.781 38.875 16.672 1 96.5 301 GLU A CA 1
ATOM 2209 C C . GLU A 1 301 ? -20.672 40.344 17.141 1 96.5 301 GLU A C 1
ATOM 2211 O O . GLU A 1 301 ? -21.688 40.969 17.422 1 96.5 301 GLU A O 1
ATOM 2216 N N . ILE A 1 302 ? -19.469 40.875 17.234 1 97.06 302 ILE A N 1
ATOM 2217 C CA . ILE A 1 302 ? -19.219 42.219 17.734 1 97.06 302 ILE A CA 1
ATOM 2218 C C . ILE A 1 302 ? -19.859 43.219 16.781 1 97.06 302 ILE A C 1
ATOM 2220 O O . ILE A 1 302 ? -20.453 44.219 17.234 1 97.06 302 ILE A O 1
ATOM 2224 N N . ALA A 1 303 ? -19.75 42.906 15.523 1 95.81 303 ALA A N 1
ATOM 2225 C CA . ALA A 1 303 ? -20.266 43.844 14.523 1 95.81 303 ALA A CA 1
ATOM 2226 C C . ALA A 1 303 ? -21.781 43.719 14.383 1 95.81 303 ALA A C 1
ATOM 2228 O O . ALA A 1 303 ? -22.422 44.562 13.766 1 95.81 303 ALA A O 1
ATOM 2229 N N . GLY A 1 304 ? -22.344 42.688 14.953 1 94.5 304 GLY A N 1
ATOM 2230 C CA . GLY A 1 304 ? -23.766 42.406 14.758 1 94.5 304 GLY A CA 1
ATOM 2231 C C . GLY A 1 304 ? -24.094 41.875 13.375 1 94.5 304 GLY A C 1
ATOM 2232 O O . GLY A 1 304 ? -25.125 42.219 12.797 1 94.5 304 GLY A O 1
ATOM 2233 N N . ASP A 1 305 ? -23.156 41.219 12.812 1 90.94 305 ASP A N 1
ATOM 2234 C CA . ASP A 1 305 ? -23.312 40.594 11.492 1 90.94 305 ASP A CA 1
ATOM 2235 C C . ASP A 1 305 ? -23.75 39.156 11.602 1 90.94 305 ASP A C 1
ATOM 2237 O O . ASP A 1 305 ? -23.812 38.594 12.703 1 90.94 305 ASP A O 1
ATOM 2241 N N . LEU A 1 306 ? -24.125 38.5 10.508 1 83.5 306 LEU A N 1
ATOM 2242 C CA . LEU A 1 306 ? -24.453 37.094 10.461 1 83.5 306 LEU A CA 1
ATOM 2243 C C . LEU A 1 306 ? -23.203 36.25 10.695 1 83.5 306 LEU A C 1
ATOM 2245 O O . LEU A 1 306 ? -22.125 36.562 10.219 1 83.5 306 LEU A O 1
ATOM 2249 N N . PRO A 1 307 ? -23.406 35.156 11.414 1 81.81 307 PRO A N 1
ATOM 2250 C CA . PRO A 1 307 ? -22.266 34.25 11.602 1 81.81 307 PRO A CA 1
ATOM 2251 C C . PRO A 1 307 ? -21.781 33.625 10.297 1 81.81 307 PRO A C 1
ATOM 2253 O O . PRO A 1 307 ? -22.594 33.406 9.383 1 81.81 307 PRO A O 1
ATOM 2256 N N . PRO A 1 308 ? -20.469 33.469 10.312 1 74.62 308 PRO A N 1
ATOM 2257 C CA . PRO A 1 308 ? -19.953 32.781 9.109 1 74.62 308 PRO A CA 1
ATOM 2258 C C . PRO A 1 308 ? -20.469 31.359 8.969 1 74.62 308 PRO A C 1
ATOM 2260 O O . PRO A 1 308 ? -20.844 30.734 9.961 1 74.62 308 PRO A O 1
ATOM 2263 N N . ALA A 1 309 ? -20.547 30.906 7.707 1 60.38 309 ALA A N 1
ATOM 2264 C CA . ALA A 1 309 ? -20.969 29.531 7.438 1 60.38 309 ALA A CA 1
ATOM 2265 C C . ALA A 1 309 ? -20.016 28.516 8.078 1 60.38 309 ALA A C 1
ATOM 2267 O O . ALA A 1 309 ? -18.812 28.766 8.148 1 60.38 309 ALA A O 1
ATOM 2268 N N . GLU A 1 310 ? -20.578 27.562 8.797 1 58.03 310 GLU A N 1
ATOM 2269 C CA . GLU A 1 310 ? -19.797 26.516 9.43 1 58.03 310 GLU A CA 1
ATOM 2270 C C . GLU A 1 310 ? -18.984 25.734 8.391 1 58.03 310 GLU A C 1
ATOM 2272 O O . GLU A 1 310 ? -19.516 25.375 7.332 1 58.03 310 GLU A O 1
ATOM 2277 N N . HIS A 1 311 ? -17.703 26.047 8.281 1 52.47 311 HIS A N 1
ATOM 2278 C CA . HIS A 1 311 ? -16.891 25.219 7.398 1 52.47 311 HIS A CA 1
ATOM 2279 C C . HIS A 1 311 ? -16.219 24.078 8.172 1 52.47 311 HIS A C 1
ATOM 2281 O O . HIS A 1 311 ? -15.672 24.312 9.258 1 52.47 311 HIS A O 1
ATOM 2287 N N . ARG A 1 312 ? -16.672 22.859 8.109 1 48.5 312 ARG A N 1
ATOM 2288 C CA . ARG A 1 312 ? -16.266 21.656 8.836 1 48.5 312 ARG A CA 1
ATOM 2289 C C . ARG A 1 312 ? -14.789 21.359 8.641 1 48.5 312 ARG A C 1
ATOM 2291 O O . ARG A 1 312 ? -14.234 20.469 9.289 1 48.5 312 ARG A O 1
ATOM 2298 N N . THR A 1 313 ? -13.969 21.875 7.629 1 53.97 313 THR A N 1
ATOM 2299 C CA . THR A 1 313 ? -12.812 21.062 7.266 1 53.97 313 THR A CA 1
ATOM 2300 C C . THR A 1 313 ? -11.523 21.703 7.773 1 53.97 313 THR A C 1
ATOM 2302 O O . THR A 1 313 ? -10.695 22.156 6.984 1 53.97 313 THR A O 1
ATOM 2305 N N . ASP A 1 314 ? -11.383 21.859 9.086 1 60.5 314 ASP A N 1
ATOM 2306 C CA . ASP A 1 314 ? -10.234 22.562 9.648 1 60.5 314 ASP A CA 1
ATOM 2307 C C . ASP A 1 314 ? -9.102 21.594 9.992 1 60.5 314 ASP A C 1
ATOM 2309 O O . ASP A 1 314 ? -8.188 21.953 10.734 1 60.5 314 ASP A O 1
ATOM 2313 N N . ASP A 1 315 ? -9.148 20.531 9.305 1 76.5 315 ASP A N 1
ATOM 2314 C CA . ASP A 1 315 ? -8.164 19.594 9.836 1 76.5 315 ASP A CA 1
ATOM 2315 C C . ASP A 1 315 ? -7.203 19.125 8.742 1 76.5 315 ASP A C 1
ATOM 2317 O O . ASP A 1 315 ? -6.93 17.922 8.625 1 76.5 315 ASP A O 1
ATOM 2321 N N . VAL A 1 316 ? -6.77 20.109 7.926 1 78.81 316 VAL A N 1
ATOM 2322 C CA . VAL A 1 316 ? -5.734 19.844 6.934 1 78.81 316 VAL A CA 1
ATOM 2323 C C . VAL A 1 316 ? -4.395 20.391 7.414 1 78.81 316 VAL A C 1
ATOM 2325 O O . VAL A 1 316 ? -4.305 21.562 7.82 1 78.81 316 VAL A O 1
ATOM 2328 N N . ILE A 1 317 ? -3.445 19.578 7.43 1 82.19 317 ILE A N 1
ATOM 2329 C CA . ILE A 1 317 ? -2.082 19.953 7.789 1 82.19 317 ILE A CA 1
ATOM 2330 C C . ILE A 1 317 ? -1.153 19.734 6.598 1 82.19 317 ILE A C 1
ATOM 2332 O O . ILE A 1 317 ? -1.18 18.672 5.973 1 82.19 317 ILE A O 1
ATOM 2336 N N . GLN A 1 318 ? -0.433 20.781 6.301 1 80.88 318 GLN A N 1
ATOM 2337 C CA . GLN A 1 318 ? 0.516 20.672 5.199 1 80.88 318 GLN A CA 1
ATOM 2338 C C . GLN A 1 318 ? 1.929 21.031 5.652 1 80.88 318 GLN A C 1
ATOM 2340 O O . GLN A 1 318 ? 2.148 22.109 6.23 1 80.88 318 GLN A O 1
ATOM 2345 N N . LEU A 1 319 ? 2.791 20.094 5.531 1 82.12 319 LEU A N 1
ATOM 2346 C CA . LEU A 1 319 ? 4.223 20.312 5.723 1 82.12 319 LEU A CA 1
ATOM 2347 C C . LEU A 1 319 ? 4.961 20.266 4.391 1 82.12 319 LEU A C 1
ATOM 2349 O O . LEU A 1 319 ? 4.996 19.234 3.727 1 82.12 319 LEU A O 1
ATOM 2353 N N . LYS A 1 320 ? 5.324 21.438 3.977 1 72.56 320 LYS A N 1
ATOM 2354 C CA . LYS A 1 320 ? 6.129 21.531 2.76 1 72.56 320 LYS A CA 1
ATOM 2355 C C . LYS A 1 320 ? 7.555 21.969 3.076 1 72.56 320 LYS A C 1
ATOM 2357 O O . LYS A 1 320 ? 7.773 23.031 3.67 1 72.56 320 LYS A O 1
ATOM 2362 N N . ALA A 1 321 ? 8.414 21.188 2.852 1 80.31 321 ALA A N 1
ATOM 2363 C CA . ALA A 1 321 ? 9.836 21.5 3.031 1 80.31 321 ALA A CA 1
ATOM 2364 C C . ALA A 1 321 ? 10.664 20.984 1.856 1 80.31 321 ALA A C 1
ATOM 2366 O O . ALA A 1 321 ? 10.148 20.25 1.007 1 80.31 321 ALA A O 1
ATOM 2367 N N . ALA A 1 322 ? 11.805 21.516 1.745 1 74 322 ALA A N 1
ATOM 2368 C CA . ALA A 1 322 ? 12.656 21.141 0.623 1 74 322 ALA A CA 1
ATOM 2369 C C . ALA A 1 322 ? 12.773 19.609 0.515 1 74 322 ALA A C 1
ATOM 2371 O O . ALA A 1 322 ? 13.258 18.953 1.441 1 74 322 ALA A O 1
ATOM 2372 N N . GLY A 1 323 ? 12.188 19.062 -0.598 1 76.38 323 GLY A N 1
ATOM 2373 C CA . GLY A 1 323 ? 12.344 17.656 -0.923 1 76.38 323 GLY A CA 1
ATOM 2374 C C . GLY A 1 323 ? 11.359 16.766 -0.184 1 76.38 323 GLY A C 1
ATOM 2375 O O . GLY A 1 323 ? 11.477 15.539 -0.223 1 76.38 323 GLY A O 1
ATOM 2376 N N . LEU A 1 324 ? 10.555 17.391 0.593 1 88 324 LEU A N 1
ATOM 2377 C CA . LEU A 1 324 ? 9.625 16.609 1.407 1 88 324 LEU A CA 1
ATOM 2378 C C . LEU A 1 324 ? 8.234 17.234 1.396 1 88 324 LEU A C 1
ATOM 2380 O O . LEU A 1 324 ? 8.094 18.453 1.528 1 88 324 LEU A O 1
ATOM 2384 N N . SER A 1 325 ? 7.289 16.531 1.157 1 89.75 325 SER A N 1
ATOM 2385 C CA . SER A 1 325 ? 5.898 16.953 1.25 1 89.75 325 SER A CA 1
ATOM 2386 C C . SER A 1 325 ? 5.078 15.992 2.104 1 89.75 325 SER A C 1
ATOM 2388 O O . SER A 1 325 ? 5.082 14.781 1.862 1 89.75 325 SER A O 1
ATOM 2390 N N . VAL A 1 326 ? 4.473 16.5 3.123 1 93.5 326 VAL A N 1
ATOM 2391 C CA . VAL A 1 326 ? 3.551 15.742 3.959 1 93.5 326 VAL A CA 1
ATOM 2392 C C . VAL A 1 326 ? 2.227 16.484 4.086 1 93.5 326 VAL A C 1
ATOM 2394 O O . VAL A 1 326 ? 2.207 17.672 4.453 1 93.5 326 VAL A O 1
ATOM 2397 N N . VAL A 1 327 ? 1.16 15.875 3.734 1 91.56 327 VAL A N 1
ATOM 2398 C CA . VAL A 1 327 ? -0.171 16.453 3.873 1 91.56 327 VAL A CA 1
ATOM 2399 C C . VAL A 1 327 ? -1.077 15.492 4.641 1 91.56 327 VAL A C 1
ATOM 2401 O O . VAL A 1 327 ? -1.103 14.297 4.359 1 91.56 327 VAL A O 1
ATOM 2404 N N . LEU A 1 328 ? -1.706 16.016 5.605 1 92.19 328 LEU A N 1
ATOM 2405 C CA . LEU A 1 328 ? -2.678 15.266 6.395 1 92.19 328 LEU A CA 1
ATOM 2406 C C . LEU A 1 328 ? -4.055 15.914 6.316 1 92.19 328 LEU A C 1
ATOM 2408 O O . LEU A 1 328 ? -4.172 17.141 6.383 1 92.19 328 LEU A O 1
ATOM 2412 N N . LEU A 1 329 ? -5.035 15.133 6.113 1 90.44 329 LEU A N 1
ATOM 2413 C CA . LEU A 1 329 ? -6.395 15.664 6.16 1 90.44 329 LEU A CA 1
ATOM 2414 C C . LEU A 1 329 ? -7.32 14.719 6.918 1 90.44 329 LEU A C 1
ATOM 2416 O O . LEU A 1 329 ? -7.199 13.5 6.805 1 90.44 329 LEU A O 1
ATOM 2420 N N . GLY A 1 330 ? -8.086 15.258 7.75 1 88.69 330 GLY A N 1
ATOM 2421 C CA . GLY A 1 330 ? -9.039 14.484 8.523 1 88.69 330 GLY A CA 1
ATOM 2422 C C . GLY A 1 330 ? -8.375 13.453 9.422 1 88.69 330 GLY A C 1
ATOM 2423 O O . GLY A 1 330 ? -7.355 13.734 10.055 1 88.69 330 GLY A O 1
ATOM 2424 N N . ARG A 1 331 ? -9.086 12.336 9.547 1 88.44 331 ARG A N 1
ATOM 2425 C CA . ARG A 1 331 ? -8.602 11.242 10.383 1 88.44 331 ARG A CA 1
ATOM 2426 C C . ARG A 1 331 ? -8.727 9.898 9.664 1 88.44 331 ARG A C 1
ATOM 2428 O O . ARG A 1 331 ? -9.75 9.617 9.039 1 88.44 331 ARG A O 1
ATOM 2435 N N . VAL A 1 332 ? -7.633 9.219 9.773 1 92.06 332 VAL A N 1
ATOM 2436 C CA . VAL A 1 332 ? -7.672 7.871 9.211 1 92.06 332 VAL A CA 1
ATOM 2437 C C . VAL A 1 332 ? -8.195 6.891 10.258 1 92.06 332 VAL A C 1
ATOM 2439 O O . VAL A 1 332 ? -7.453 6.473 11.156 1 92.06 332 VAL A O 1
ATOM 2442 N N . ASP A 1 333 ? -9.414 6.621 10.188 1 91.81 333 ASP A N 1
ATOM 2443 C CA . ASP A 1 333 ? -10.062 5.648 11.062 1 91.81 333 ASP A CA 1
ATOM 2444 C C . ASP A 1 333 ? -9.992 4.242 10.469 1 91.81 333 ASP A C 1
ATOM 2446 O O . ASP A 1 333 ? -10.492 4 9.367 1 91.81 333 ASP A O 1
ATOM 2450 N N . PRO A 1 334 ? -9.438 3.287 11.188 1 89.12 334 PRO A N 1
ATOM 2451 C CA . PRO A 1 334 ? -9.32 1.92 10.672 1 89.12 334 PRO A CA 1
ATOM 2452 C C . PRO A 1 334 ? -10.68 1.251 10.469 1 89.12 334 PRO A C 1
ATOM 2454 O O . PRO A 1 334 ? -10.773 0.23 9.781 1 89.12 334 PRO A O 1
ATOM 2457 N N . ALA A 1 335 ? -11.68 1.779 11.102 1 92.88 335 ALA A N 1
ATOM 2458 C CA . ALA A 1 335 ? -13.023 1.234 10.938 1 92.88 335 ALA A CA 1
ATOM 2459 C C . ALA A 1 335 ? -13.602 1.604 9.578 1 92.88 335 ALA A C 1
ATOM 2461 O O . ALA A 1 335 ? -14.586 1.008 9.133 1 92.88 335 ALA A O 1
ATOM 2462 N N . HIS A 1 336 ? -12.992 2.609 8.961 1 95.62 336 HIS A N 1
ATOM 2463 C CA . HIS A 1 336 ? -13.414 2.998 7.617 1 95.62 336 HIS A CA 1
ATOM 2464 C C . HIS A 1 336 ? -12.703 2.166 6.555 1 95.62 336 HIS A C 1
ATOM 2466 O O . HIS A 1 336 ? -11.852 1.333 6.879 1 95.62 336 HIS A O 1
ATOM 2472 N N . ARG A 1 337 ? -13.148 2.291 5.293 1 96.25 337 ARG A N 1
ATOM 2473 C CA . ARG A 1 337 ? -12.391 1.693 4.195 1 96.25 337 ARG A CA 1
ATOM 2474 C C . ARG A 1 337 ? -11.062 2.406 3.998 1 96.25 337 ARG A C 1
ATOM 2476 O O . ARG A 1 337 ? -11.023 3.604 3.711 1 96.25 337 ARG A O 1
ATOM 2483 N N . VAL A 1 338 ? -10.008 1.697 4.191 1 96.5 338 VAL A N 1
ATOM 2484 C CA . VAL A 1 338 ? -8.68 2.293 4.102 1 96.5 338 VAL A CA 1
ATOM 2485 C C . VAL A 1 338 ? -7.926 1.707 2.91 1 96.5 338 VAL A C 1
ATOM 2487 O O . VAL A 1 338 ? -7.809 0.487 2.781 1 96.5 338 VAL A O 1
ATOM 2490 N N . VAL A 1 339 ? -7.469 2.557 2.031 1 96.75 339 VAL A N 1
ATOM 2491 C CA . VAL A 1 339 ? -6.66 2.197 0.873 1 96.75 339 VAL A CA 1
ATOM 2492 C C . VAL A 1 339 ? -5.25 2.766 1.03 1 96.75 339 VAL A C 1
ATOM 2494 O O . VAL A 1 339 ? -5.082 3.926 1.41 1 96.75 339 VAL A O 1
ATOM 2497 N N . ARG A 1 340 ? -4.258 1.982 0.766 1 96.62 340 ARG A N 1
ATOM 2498 C CA . ARG A 1 340 ? -2.873 2.412 0.919 1 96.62 340 ARG A CA 1
ATOM 2499 C C . ARG A 1 340 ? -2.088 2.201 -0.372 1 96.62 340 ARG A C 1
ATOM 2501 O O . ARG A 1 340 ? -2.279 1.197 -1.062 1 96.62 340 ARG A O 1
ATOM 2508 N N . LEU A 1 341 ? -1.24 3.086 -0.723 1 97.06 341 LEU A N 1
ATOM 2509 C CA . LEU A 1 341 ? -0.321 2.992 -1.852 1 97.06 341 LEU A CA 1
ATOM 2510 C C . LEU A 1 341 ? 1.077 3.455 -1.455 1 97.06 341 LEU A C 1
ATOM 2512 O O . LEU A 1 341 ? 1.232 4.5 -0.818 1 97.06 341 LEU A O 1
ATOM 2516 N N . SER A 1 342 ? 2.062 2.701 -1.751 1 96.5 342 SER A N 1
ATOM 2517 C CA . SER A 1 342 ? 3.428 3.102 -1.43 1 96.5 342 SER A CA 1
ATOM 2518 C C . SER A 1 342 ? 4.375 2.822 -2.594 1 96.5 342 SER A C 1
ATOM 2520 O O . SER A 1 342 ? 4.156 1.888 -3.367 1 96.5 342 SER A O 1
ATOM 2522 N N . ASP A 1 343 ? 5.316 3.6 -2.836 1 94.94 343 ASP A N 1
ATOM 2523 C CA . ASP A 1 343 ? 6.441 3.518 -3.766 1 94.94 343 ASP A CA 1
ATOM 2524 C C . ASP A 1 343 ? 7.734 3.984 -3.102 1 94.94 343 ASP A C 1
ATOM 2526 O O . ASP A 1 343 ? 8.055 5.176 -3.123 1 94.94 343 ASP A O 1
ATOM 2530 N N . ASP A 1 344 ? 8.43 3.039 -2.541 1 86.81 344 ASP A N 1
ATOM 2531 C CA . ASP A 1 344 ? 9.578 3.359 -1.694 1 86.81 344 ASP A CA 1
ATOM 2532 C C . ASP A 1 344 ? 10.703 3.998 -2.506 1 86.81 344 ASP A C 1
ATOM 2534 O O . ASP A 1 344 ? 11.469 4.805 -1.982 1 86.81 344 ASP A O 1
ATOM 2538 N N . SER A 1 345 ? 10.75 3.6 -3.723 1 90.38 345 SER A N 1
ATOM 2539 C CA . SER A 1 345 ? 11.844 4.082 -4.562 1 90.38 345 SER A CA 1
ATOM 2540 C C . SER A 1 345 ? 11.812 5.598 -4.695 1 90.38 345 SER A C 1
ATOM 2542 O O . SER A 1 345 ? 12.859 6.234 -4.859 1 90.38 345 SER A O 1
ATOM 2544 N N . ILE A 1 346 ? 10.641 6.219 -4.523 1 90.31 346 ILE A N 1
ATOM 2545 C CA . ILE A 1 346 ? 10.555 7.664 -4.699 1 90.31 346 ILE A CA 1
ATOM 2546 C C . ILE A 1 346 ? 10.055 8.312 -3.41 1 90.31 346 ILE A C 1
ATOM 2548 O O . ILE A 1 346 ? 9.664 9.484 -3.406 1 90.31 346 ILE A O 1
ATOM 2552 N N . GLY A 1 347 ? 9.922 7.527 -2.348 1 92.56 347 GLY A N 1
ATOM 2553 C CA . GLY A 1 347 ? 9.516 8.055 -1.055 1 92.56 347 GLY A CA 1
ATOM 2554 C C . GLY A 1 347 ? 8.047 8.445 -1.006 1 92.56 347 GLY A C 1
ATOM 2555 O O . GLY A 1 347 ? 7.691 9.453 -0.396 1 92.56 347 GLY A O 1
ATOM 2556 N N . ARG A 1 348 ? 7.199 7.734 -1.675 1 94.75 348 ARG A N 1
ATOM 2557 C CA . ARG A 1 348 ? 5.766 7.988 -1.708 1 94.75 348 ARG A CA 1
ATOM 2558 C C . ARG A 1 348 ? 5.012 7.016 -0.807 1 94.75 348 ARG A C 1
ATOM 2560 O O . ARG A 1 348 ? 5.219 5.801 -0.887 1 94.75 348 ARG A O 1
ATOM 2567 N N . CYS A 1 349 ? 4.211 7.484 0.016 1 96.62 349 CYS A N 1
ATOM 2568 C CA . CYS A 1 349 ? 3.338 6.707 0.887 1 96.62 349 CYS A CA 1
ATOM 2569 C C . CYS A 1 349 ? 1.997 7.406 1.078 1 96.62 349 CYS A C 1
ATOM 2571 O O . CYS A 1 349 ? 1.94 8.508 1.617 1 96.62 349 CYS A O 1
ATOM 2573 N N . LEU A 1 350 ? 0.972 6.828 0.668 1 97.12 350 LEU A N 1
ATOM 2574 C CA . LEU A 1 350 ? -0.368 7.402 0.7 1 97.12 350 LEU A CA 1
ATOM 2575 C C . LEU A 1 350 ? -1.331 6.496 1.458 1 97.12 350 LEU A C 1
ATOM 2577 O O . LEU A 1 350 ? -1.298 5.273 1.294 1 97.12 350 LEU A O 1
ATOM 2581 N N . THR A 1 351 ? -2.098 6.984 2.297 1 97.19 351 THR A N 1
ATOM 2582 C CA . THR A 1 351 ? -3.207 6.316 2.971 1 97.19 351 THR A CA 1
ATOM 2583 C C . THR A 1 351 ? -4.492 7.125 2.822 1 97.19 351 THR A C 1
ATOM 2585 O O . THR A 1 351 ? -4.508 8.328 3.076 1 97.19 351 THR A O 1
ATOM 2588 N N . LEU A 1 352 ? -5.531 6.539 2.426 1 97.06 352 LEU A N 1
ATOM 2589 C CA . LEU A 1 352 ? -6.824 7.176 2.189 1 97.06 352 LEU A CA 1
ATOM 2590 C C . LEU A 1 352 ? -7.93 6.461 2.961 1 97.06 352 LEU A C 1
ATOM 2592 O O . LEU A 1 352 ? -8.055 5.234 2.877 1 97.06 352 LEU A O 1
ATOM 2596 N N . ALA A 1 353 ? -8.688 7.145 3.719 1 96.94 353 ALA A N 1
ATOM 2597 C CA . ALA A 1 353 ? -9.867 6.613 4.402 1 96.94 353 ALA A CA 1
ATOM 2598 C C . ALA A 1 353 ? -11.148 7.164 3.789 1 96.94 353 ALA A C 1
ATOM 2600 O O . ALA A 1 353 ? -11.258 8.367 3.533 1 96.94 353 ALA A O 1
ATOM 2601 N N . VAL A 1 354 ? -12.055 6.293 3.518 1 96.19 354 VAL A N 1
ATOM 2602 C CA . VAL A 1 354 ? -13.336 6.633 2.896 1 96.19 354 VAL A CA 1
ATOM 2603 C C . VAL A 1 354 ? -14.477 6.062 3.727 1 96.19 354 VAL A C 1
ATOM 2605 O O . VAL A 1 354 ? -14.398 4.93 4.211 1 96.19 354 VAL A O 1
ATOM 2608 N N . ASP A 1 355 ? -15.445 6.832 3.941 1 95.44 355 ASP A N 1
ATOM 2609 C CA . ASP A 1 355 ? -16.672 6.406 4.609 1 95.44 355 ASP A CA 1
ATOM 2610 C C . ASP A 1 355 ? -17.906 7.059 3.98 1 95.44 355 ASP A C 1
ATOM 2612 O O . ASP A 1 355 ? -17.891 8.258 3.678 1 95.44 355 ASP A O 1
ATOM 2616 N N . ASP A 1 356 ? -18.891 6.238 3.705 1 92.25 356 ASP A N 1
ATOM 2617 C CA . ASP A 1 356 ? -20.141 6.703 3.129 1 92.25 356 ASP A CA 1
ATOM 2618 C C . ASP A 1 356 ? -19.906 7.484 1.841 1 92.25 356 ASP A C 1
ATOM 2620 O O . ASP A 1 356 ? -20.469 8.57 1.653 1 92.25 356 ASP A O 1
ATOM 2624 N N . GLY A 1 357 ? -18.984 7.098 1.146 1 91.25 357 GLY A N 1
ATOM 2625 C CA . GLY A 1 357 ? -18.766 7.594 -0.204 1 91.25 357 GLY A CA 1
ATOM 2626 C C . GLY A 1 357 ? -17.969 8.883 -0.249 1 91.25 357 GLY A C 1
ATOM 2627 O O . GLY A 1 357 ? -17.844 9.508 -1.304 1 91.25 357 GLY A O 1
ATOM 2628 N N . VAL A 1 358 ? -17.391 9.32 0.879 1 92.88 358 VAL A N 1
ATOM 2629 C CA . VAL A 1 358 ? -16.594 10.547 0.876 1 92.88 358 VAL A CA 1
ATOM 2630 C C . VAL A 1 358 ? -15.273 10.305 1.592 1 92.88 358 VAL A C 1
ATOM 2632 O O . VAL A 1 358 ? -15.156 9.375 2.398 1 92.88 358 VAL A O 1
ATOM 2635 N N . VAL A 1 359 ? -14.305 11.148 1.295 1 93.69 359 VAL A N 1
ATOM 2636 C CA . VAL A 1 359 ? -13.016 11.094 1.973 1 93.69 359 VAL A CA 1
ATOM 2637 C C . VAL A 1 359 ? -13.164 11.578 3.414 1 93.69 359 VAL A C 1
ATOM 2639 O O . VAL A 1 359 ? -13.711 12.656 3.658 1 93.69 359 VAL A O 1
ATOM 2642 N N . THR A 1 360 ? -12.672 10.797 4.355 1 94.62 360 THR A N 1
ATOM 2643 C CA . THR A 1 360 ? -12.758 11.188 5.758 1 94.62 360 THR A CA 1
ATOM 2644 C C . THR A 1 360 ? -11.367 11.492 6.32 1 94.62 360 THR A C 1
ATOM 2646 O O . THR A 1 360 ? -11.242 12.133 7.367 1 94.62 360 THR A O 1
ATOM 2649 N N . GLY A 1 361 ? -10.359 11.031 5.672 1 94.44 361 GLY A N 1
ATOM 2650 C CA . GLY A 1 361 ? -8.992 11.266 6.102 1 94.44 361 GLY A CA 1
ATOM 2651 C C . GLY A 1 361 ? -7.961 10.773 5.102 1 94.44 361 GLY A C 1
ATOM 2652 O O . GLY A 1 361 ? -8.266 9.945 4.246 1 94.44 361 GLY A O 1
ATOM 2653 N N . ALA A 1 362 ? -6.758 11.32 5.211 1 96.44 362 ALA A N 1
ATOM 2654 C CA . ALA A 1 362 ? -5.656 10.859 4.371 1 96.44 362 ALA A CA 1
ATOM 2655 C C . ALA A 1 362 ? -4.309 11.281 4.945 1 96.44 362 ALA A C 1
ATOM 2657 O O . ALA A 1 362 ? -4.223 12.273 5.672 1 96.44 362 ALA A O 1
ATOM 2658 N N . VAL A 1 363 ? -3.348 10.492 4.676 1 96.75 363 VAL A N 1
ATOM 2659 C CA . VAL A 1 363 ? -1.938 10.805 4.887 1 96.75 363 VAL A CA 1
ATOM 2660 C C . VAL A 1 363 ? -1.184 10.703 3.562 1 96.75 363 VAL A C 1
ATOM 2662 O O . VAL A 1 363 ? -1.173 9.648 2.924 1 96.75 363 VAL A O 1
ATOM 2665 N N . CYS A 1 364 ? -0.602 11.773 3.15 1 95.56 364 CYS A N 1
ATOM 2666 C CA . CYS A 1 364 ? 0.13 11.82 1.889 1 95.56 364 CYS A CA 1
ATOM 2667 C C . CYS A 1 364 ? 1.579 12.234 2.113 1 95.56 364 CYS A C 1
ATOM 2669 O O . CYS A 1 364 ? 1.851 13.383 2.477 1 95.56 364 CYS A O 1
ATOM 2671 N N . VAL A 1 365 ? 2.455 11.359 1.9 1 96 365 VAL A N 1
ATOM 2672 C CA . VAL A 1 365 ? 3.885 11.648 1.951 1 96 365 VAL A CA 1
ATOM 2673 C C . VAL A 1 365 ? 4.492 11.508 0.556 1 96 365 VAL A C 1
ATOM 2675 O O . VAL A 1 365 ? 4.328 10.477 -0.096 1 96 365 VAL A O 1
ATOM 2678 N N . GLY A 1 366 ? 5.074 12.539 0.059 1 92.56 366 GLY A N 1
ATOM 2679 C CA . GLY A 1 366 ? 5.855 12.469 -1.165 1 92.56 366 GLY A CA 1
ATOM 2680 C C . GLY A 1 366 ? 5.004 12.523 -2.42 1 92.56 366 GLY A C 1
ATOM 2681 O O . GLY A 1 366 ? 5.391 11.977 -3.459 1 92.56 366 GLY A O 1
ATOM 2682 N N . ALA A 1 367 ? 3.875 13.062 -2.334 1 91.19 367 ALA A N 1
ATOM 2683 C CA . ALA A 1 367 ? 2.975 13.172 -3.479 1 91.19 367 ALA A CA 1
ATOM 2684 C C . ALA A 1 367 ? 2.113 14.43 -3.383 1 91.19 367 ALA A C 1
ATOM 2686 O O . ALA A 1 367 ? 0.888 14.344 -3.275 1 91.19 367 ALA A O 1
ATOM 2687 N N . ALA A 1 368 ? 2.75 15.555 -3.59 1 84.19 368 ALA A N 1
ATOM 2688 C CA . ALA A 1 368 ? 2.125 16.859 -3.35 1 84.19 368 ALA A CA 1
ATOM 2689 C C . ALA A 1 368 ? 0.937 17.062 -4.285 1 84.19 368 ALA A C 1
ATOM 2691 O O . ALA A 1 368 ? -0.086 17.625 -3.877 1 84.19 368 ALA A O 1
ATOM 2692 N N . ASP A 1 369 ? 1.015 16.594 -5.527 1 82.12 369 ASP A N 1
ATOM 2693 C CA . ASP A 1 369 ? -0.055 16.797 -6.496 1 82.12 369 ASP A CA 1
ATOM 2694 C C . ASP A 1 369 ? -1.291 15.984 -6.141 1 82.12 369 ASP A C 1
ATOM 2696 O O . ASP A 1 369 ? -2.414 16.484 -6.188 1 82.12 369 ASP A O 1
ATOM 2700 N N . ILE A 1 370 ? -1.095 14.789 -5.777 1 89.62 370 ILE A N 1
ATOM 2701 C CA . ILE A 1 370 ? -2.189 13.914 -5.355 1 89.62 370 ILE A CA 1
ATOM 2702 C C . ILE A 1 370 ? -2.83 14.477 -4.086 1 89.62 370 ILE A C 1
ATOM 2704 O O . ILE A 1 370 ? -4.059 14.508 -3.965 1 89.62 370 ILE A O 1
ATOM 2708 N N . ALA A 1 371 ? -1.945 14.977 -3.199 1 89.81 371 ALA A N 1
ATOM 2709 C CA . ALA A 1 371 ? -2.43 15.547 -1.945 1 89.81 371 ALA A CA 1
ATOM 2710 C C . ALA A 1 371 ? -3.33 16.75 -2.205 1 89.81 371 ALA A C 1
ATOM 2712 O O . ALA A 1 371 ? -4.375 16.906 -1.569 1 89.81 371 ALA A O 1
ATOM 2713 N N . ALA A 1 372 ? -2.895 17.562 -3.135 1 80.25 372 ALA A N 1
ATOM 2714 C CA . ALA A 1 372 ? -3.686 18.75 -3.471 1 80.25 372 ALA A CA 1
ATOM 2715 C C . ALA A 1 372 ? -5.078 18.344 -3.959 1 80.25 372 ALA A C 1
ATOM 2717 O O . ALA A 1 372 ? -6.074 18.953 -3.551 1 80.25 372 ALA A O 1
ATOM 2718 N N . ASP A 1 373 ? -5.156 17.312 -4.754 1 82.38 373 ASP A N 1
ATOM 2719 C CA . ASP A 1 373 ? -6.43 16.812 -5.262 1 82.38 373 ASP A CA 1
ATOM 2720 C C . ASP A 1 373 ? -7.289 16.234 -4.133 1 82.38 373 ASP A C 1
ATOM 2722 O O . ASP A 1 373 ? -8.492 16.484 -4.082 1 82.38 373 ASP A O 1
ATOM 2726 N N . LEU A 1 374 ? -6.668 15.555 -3.256 1 89.69 374 LEU A N 1
ATOM 2727 C CA . LEU A 1 374 ? -7.387 14.938 -2.146 1 89.69 374 LEU A CA 1
ATOM 2728 C C . LEU A 1 374 ? -7.934 16 -1.195 1 89.69 374 LEU A C 1
ATOM 2730 O O . LEU A 1 374 ? -9.047 15.867 -0.689 1 89.69 374 LEU A O 1
ATOM 2734 N N . VAL A 1 375 ? -7.129 17.031 -0.969 1 82.69 375 VAL A N 1
ATOM 2735 C CA . VAL A 1 375 ? -7.574 18.125 -0.111 1 82.69 375 VAL A CA 1
ATOM 2736 C C . VAL A 1 375 ? -8.828 18.766 -0.698 1 82.69 375 VAL A C 1
ATOM 2738 O O . VAL A 1 375 ? -9.82 18.969 0.01 1 82.69 375 VAL A O 1
ATOM 2741 N N . SER A 1 376 ? -8.82 18.969 -1.978 1 75.75 376 SER A N 1
ATOM 2742 C CA . SER A 1 376 ? -9.969 19.562 -2.656 1 75.75 376 SER A CA 1
ATOM 2743 C C . SER A 1 376 ? -11.195 18.672 -2.543 1 75.75 376 SER A C 1
ATOM 2745 O O . SER A 1 376 ? -12.281 19.141 -2.207 1 75.75 376 SER A O 1
ATOM 2747 N N . THR A 1 377 ? -11 17.438 -2.809 1 81.5 377 THR A N 1
ATOM 2748 C CA . THR A 1 377 ? -12.078 16.453 -2.721 1 81.5 377 THR A CA 1
ATOM 2749 C C . THR A 1 377 ? -12.648 16.406 -1.309 1 81.5 377 THR A C 1
ATOM 2751 O O . THR A 1 377 ? -13.867 16.391 -1.128 1 81.5 377 THR A O 1
ATOM 2754 N N . TYR A 1 378 ? -11.859 16.5 -0.341 1 87.75 378 TYR A N 1
ATOM 2755 C CA . TYR A 1 378 ? -12.219 16.422 1.069 1 87.75 378 TYR A CA 1
ATOM 2756 C C . TYR A 1 378 ? -12.984 17.672 1.507 1 87.75 378 TYR A C 1
ATOM 2758 O O . TYR A 1 378 ? -14.078 17.562 2.062 1 87.75 378 TYR A O 1
ATOM 2766 N N . GLU A 1 379 ? -12.383 18.766 1.212 1 73.44 379 GLU A N 1
ATOM 2767 C CA . GLU A 1 379 ? -12.969 20.031 1.647 1 73.44 379 GLU A CA 1
ATOM 2768 C C . GLU A 1 379 ? -14.344 20.25 1.018 1 73.44 379 GLU A C 1
ATOM 2770 O O . GL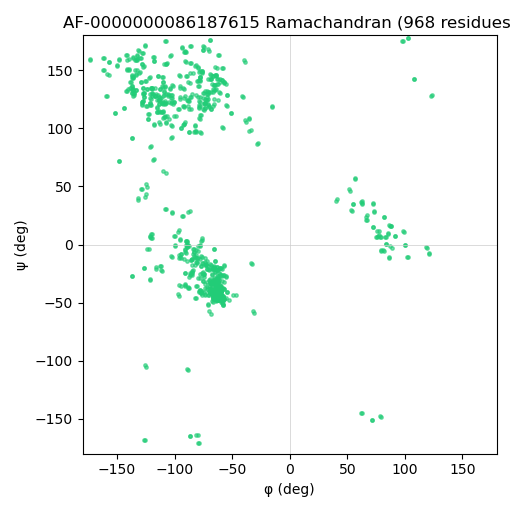U A 1 379 ? -15.234 20.828 1.64 1 73.44 379 GLU A O 1
ATOM 2775 N N . ARG A 1 380 ? -14.562 19.656 -0.162 1 68.38 380 ARG A N 1
ATOM 2776 C CA . ARG A 1 380 ? -15.812 19.844 -0.885 1 68.38 380 ARG A CA 1
ATOM 2777 C C . ARG A 1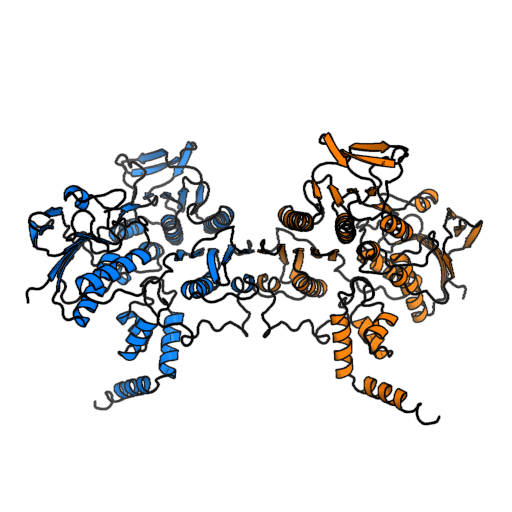 380 ? -16.797 18.734 -0.576 1 68.38 380 ARG A C 1
ATOM 2779 O O . ARG A 1 380 ? -17.953 18.781 -0.989 1 68.38 380 ARG A O 1
ATOM 2786 N N . GLY A 1 381 ? -16.297 17.875 0.057 1 79.06 381 GLY A N 1
ATOM 2787 C CA . GLY A 1 381 ? -17.156 16.734 0.365 1 79.06 381 GLY A CA 1
ATOM 2788 C C . GLY A 1 381 ? -17.641 15.992 -0.87 1 79.06 381 GLY A C 1
ATOM 2789 O O . GLY A 1 381 ? -18.797 15.57 -0.936 1 79.06 381 GLY A O 1
ATOM 2790 N N . LEU A 1 382 ? -16.812 15.883 -1.861 1 78.25 382 LEU A N 1
ATOM 2791 C CA . LEU A 1 382 ? -17.203 15.258 -3.123 1 78.25 382 LEU A CA 1
ATOM 2792 C C . LEU A 1 382 ? -17.25 13.742 -2.984 1 78.25 382 LEU A C 1
ATOM 2794 O O . LEU A 1 382 ? -16.484 13.156 -2.213 1 78.25 382 LEU A O 1
ATOM 2798 N N . PRO A 1 383 ? -18.125 13.156 -3.746 1 86.19 383 PRO A N 1
ATOM 2799 C CA . PRO A 1 383 ? -18.141 11.695 -3.75 1 86.19 383 PRO A CA 1
ATOM 2800 C C . PRO A 1 383 ? -16.875 11.094 -4.359 1 86.19 383 PRO A C 1
ATOM 2802 O O . PRO A 1 383 ? -16.297 11.664 -5.297 1 86.19 383 PRO A O 1
ATOM 2805 N N . VAL A 1 384 ? -16.5 9.984 -3.789 1 89.44 384 VAL A N 1
ATOM 2806 C CA . VAL A 1 384 ? -15.32 9.305 -4.312 1 89.44 384 VAL A CA 1
ATOM 2807 C C . VAL A 1 384 ? -15.727 8.312 -5.395 1 89.44 384 VAL A C 1
ATOM 2809 O O . VAL A 1 384 ? -16.875 7.855 -5.426 1 89.44 384 VAL A O 1
ATOM 2812 N N . PRO A 1 385 ? -14.797 7.961 -6.297 1 85.38 385 PRO A N 1
ATOM 2813 C CA . PRO A 1 385 ? -15.078 6.902 -7.27 1 85.38 385 PRO A CA 1
ATOM 2814 C C . PRO A 1 385 ? -15.367 5.555 -6.609 1 85.38 385 PRO A C 1
ATOM 2816 O O . PRO A 1 385 ? -15.086 5.375 -5.422 1 85.38 385 PRO A O 1
ATOM 2819 N N . LEU A 1 386 ? -15.977 4.629 -7.383 1 82.75 386 LEU A N 1
ATOM 2820 C CA . LEU A 1 386 ? -16.266 3.291 -6.883 1 82.75 386 LEU A CA 1
ATOM 2821 C C . LEU A 1 386 ? -15.008 2.623 -6.348 1 82.75 386 LEU A C 1
ATOM 2823 O O . LEU A 1 386 ? -15.047 1.952 -5.312 1 82.75 386 LEU A O 1
ATOM 2827 N N . ASP A 1 387 ? -13.992 2.812 -7.047 1 89.81 387 ASP A N 1
ATOM 2828 C CA . ASP A 1 387 ? -12.68 2.398 -6.551 1 89.81 387 ASP A CA 1
ATOM 2829 C C . ASP A 1 387 ? -11.883 3.596 -6.035 1 89.81 387 ASP A C 1
ATOM 2831 O O . ASP A 1 387 ? -11.281 4.328 -6.82 1 89.81 387 ASP A O 1
ATOM 2835 N N . PRO A 1 388 ? -11.812 3.777 -4.762 1 93.81 388 PRO A N 1
ATOM 2836 C CA . PRO A 1 388 ? -11.148 4.957 -4.199 1 93.81 388 PRO A CA 1
ATOM 2837 C C . PRO A 1 388 ? -9.664 5.008 -4.52 1 93.81 388 PRO A C 1
ATOM 2839 O O . PRO A 1 388 ? -9.039 6.066 -4.418 1 93.81 388 PRO A O 1
ATOM 2842 N N . ALA A 1 389 ? -9.078 3.822 -4.902 1 93.88 389 ALA A N 1
ATOM 2843 C CA . ALA A 1 389 ? -7.656 3.781 -5.242 1 93.88 389 ALA A CA 1
ATOM 2844 C C . ALA A 1 389 ? -7.348 4.703 -6.418 1 93.88 389 ALA A C 1
ATOM 2846 O O . ALA A 1 389 ? -6.199 5.117 -6.605 1 93.88 389 ALA A O 1
ATOM 2847 N N . GLN A 1 390 ? -8.344 5.051 -7.188 1 88.88 390 GLN A N 1
ATOM 2848 C CA . GLN A 1 390 ? -8.18 5.926 -8.344 1 88.88 390 GLN A CA 1
ATOM 2849 C C . GLN A 1 390 ? -7.75 7.328 -7.914 1 88.88 390 GLN A C 1
ATOM 2851 O O . GLN A 1 390 ? -7.152 8.062 -8.695 1 88.88 390 GLN A O 1
ATOM 2856 N N . LEU A 1 391 ? -8.039 7.711 -6.707 1 92.06 391 LEU A N 1
ATOM 2857 C CA . LEU A 1 391 ? -7.668 9.023 -6.191 1 92.06 391 LEU A CA 1
ATOM 2858 C C . LEU A 1 391 ? -6.184 9.07 -5.828 1 92.06 391 LEU A C 1
ATOM 2860 O O . LEU A 1 391 ? -5.633 10.141 -5.594 1 92.06 391 LEU A O 1
ATOM 2864 N N . LEU A 1 392 ? -5.512 7.859 -5.828 1 94.94 392 LEU A N 1
ATOM 2865 C CA . LEU A 1 392 ? -4.125 7.793 -5.371 1 94.94 392 LEU A CA 1
ATOM 2866 C C . LEU A 1 392 ? -3.162 7.77 -6.551 1 94.94 392 LEU A C 1
ATOM 2868 O O . LEU A 1 392 ? -1.951 7.633 -6.367 1 94.94 392 LEU A O 1
ATOM 2872 N N . VAL A 1 393 ? -3.766 7.801 -7.781 1 89.06 393 VAL A N 1
ATOM 2873 C CA . VAL A 1 393 ? -2.939 7.852 -8.984 1 89.06 393 VAL A CA 1
ATOM 2874 C C . VAL A 1 393 ? -3.418 8.984 -9.891 1 89.06 393 VAL A C 1
ATOM 2876 O O . VAL A 1 393 ? -4.609 9.297 -9.922 1 89.06 393 VAL A O 1
ATOM 2879 N N . ARG A 1 394 ? -2.436 9.703 -10.5 1 73.5 394 ARG A N 1
ATOM 2880 C CA . ARG A 1 394 ? -2.834 10.766 -11.422 1 73.5 394 ARG A CA 1
ATOM 2881 C C . ARG A 1 394 ? -3.238 10.188 -12.773 1 73.5 394 ARG A C 1
ATOM 2883 O O . ARG A 1 394 ? -2.613 9.25 -13.273 1 73.5 394 ARG A O 1
ATOM 2890 N N .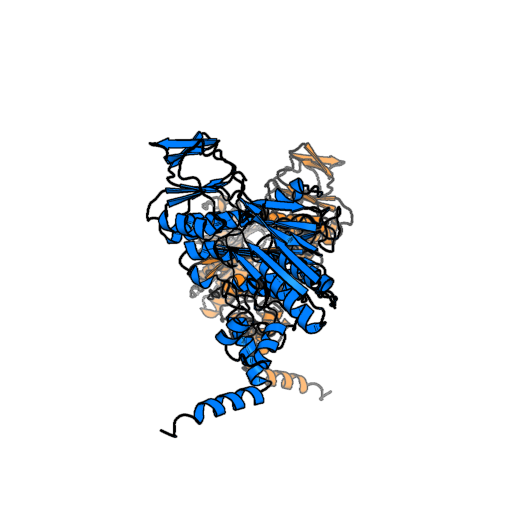 ALA A 1 395 ? -4.453 10.5 -13.172 1 55.06 395 ALA A N 1
ATOM 2891 C CA . ALA A 1 395 ? -4.938 10.016 -14.461 1 55.06 395 ALA A CA 1
ATOM 2892 C C . ALA A 1 395 ? -3.996 10.422 -15.586 1 55.06 395 ALA A C 1
ATOM 2894 O O . ALA A 1 395 ? -3.357 11.477 -15.523 1 55.06 395 ALA A O 1
ATOM 2895 N N . VAL A 1 396 ? -3.465 9.578 -16.281 1 44.09 396 VAL A N 1
ATOM 2896 C CA . VAL A 1 396 ? -2.719 9.953 -17.469 1 44.09 396 VAL A CA 1
ATOM 2897 C C . VAL A 1 396 ? -3.439 11.086 -18.188 1 44.09 396 VAL A C 1
ATOM 2899 O O . VAL A 1 396 ? -4.648 11.266 -18.031 1 44.09 396 VAL A O 1
ATOM 2902 N N . ALA A 1 397 ? -2.826 11.961 -19.094 1 39.34 397 ALA A N 1
ATOM 2903 C CA . ALA A 1 397 ? -3.26 13.164 -19.797 1 39.34 397 ALA A CA 1
ATOM 2904 C C . ALA A 1 397 ? -4.758 13.125 -20.094 1 39.34 397 ALA A C 1
ATOM 2906 O O . ALA A 1 397 ? -5.41 14.164 -20.172 1 39.34 397 ALA A O 1
ATOM 2907 N N . GLY A 1 398 ? -5.301 12.188 -20.797 1 34.41 398 GLY A N 1
ATOM 2908 C CA . GLY A 1 398 ? -6.574 12.586 -21.375 1 34.41 398 GLY A CA 1
ATOM 2909 C C . GLY A 1 398 ? -7.68 12.742 -20.359 1 34.41 398 GLY A C 1
ATOM 2910 O O . GLY A 1 398 ? -8.719 13.344 -20.641 1 34.41 398 GLY A O 1
ATOM 2911 N N . THR A 1 399 ? -8.023 11.75 -19.562 1 33.94 399 THR A N 1
ATOM 2912 C CA . THR A 1 399 ? -9.227 11.922 -18.766 1 33.94 399 THR A CA 1
ATOM 2913 C C . THR A 1 399 ? -8.906 12.594 -17.422 1 33.94 399 THR A C 1
ATOM 2915 O O . THR A 1 399 ? -8.914 11.938 -16.375 1 33.94 399 THR A O 1
ATOM 2918 N N . SER A 1 400 ? -7.988 13.312 -17.344 1 32.16 400 SER A N 1
ATOM 2919 C CA . SER A 1 400 ? -7.816 14 -16.062 1 32.16 400 SER A CA 1
ATOM 2920 C C . SER A 1 400 ? -9.164 14.422 -15.484 1 32.16 400 SER A C 1
ATOM 2922 O O . SER A 1 400 ? -9.992 15.016 -16.172 1 32.16 400 SER A O 1
ATOM 2924 N N . ALA A 1 401 ? -9.688 13.883 -14.531 1 34.5 401 ALA A N 1
ATOM 2925 C CA . ALA A 1 401 ? -10.75 14.68 -13.93 1 34.5 401 ALA A CA 1
ATOM 2926 C C . ALA A 1 401 ? -10.414 16.172 -13.984 1 34.5 401 ALA A C 1
ATOM 2928 O O . ALA A 1 401 ? -9.289 16.562 -13.68 1 34.5 401 ALA A O 1
ATOM 2929 N N . PRO A 1 402 ? -11.055 16.906 -14.773 1 31.22 402 PRO A N 1
ATOM 2930 C CA . PRO A 1 402 ? -10.742 18.344 -14.797 1 31.22 402 PRO A CA 1
ATOM 2931 C C . PRO A 1 402 ? -10.383 18.891 -13.414 1 31.22 402 PRO A C 1
ATOM 2933 O O . PRO A 1 402 ? -11.008 18.516 -12.414 1 31.22 402 PRO A O 1
ATOM 2936 N N . ALA A 1 403 ? -9.117 19.016 -13.109 1 36.88 403 ALA A N 1
ATOM 2937 C CA . ALA A 1 403 ? -8.898 19.922 -11.984 1 36.88 403 ALA A CA 1
ATOM 2938 C C . ALA A 1 403 ? -10.148 20.766 -11.711 1 36.88 403 ALA A C 1
ATOM 2940 O O . ALA A 1 403 ? -10.898 21.078 -12.633 1 36.88 403 ALA A O 1
ATOM 2941 N N . PRO A 1 404 ? -10.68 20.625 -10.578 1 38.91 404 PRO A N 1
ATOM 2942 C CA . PRO A 1 404 ? -11.836 21.516 -10.445 1 38.91 404 PRO A CA 1
ATOM 2943 C C . PRO A 1 404 ? -11.719 22.781 -11.305 1 38.91 404 PRO A C 1
ATOM 2945 O O . PRO A 1 404 ? -10.727 23.5 -11.203 1 38.91 404 PRO A O 1
ATOM 2948 N N . SER A 1 405 ? -12.164 22.672 -12.539 1 49.97 405 SER A N 1
ATOM 2949 C CA . SER A 1 405 ? -12.281 23.906 -13.312 1 49.97 405 SER A CA 1
ATOM 2950 C C . SER A 1 405 ? -12.828 25.047 -12.461 1 49.97 405 SER A C 1
ATOM 2952 O O . SER A 1 405 ? -13.57 24.812 -11.5 1 49.97 405 SER A O 1
ATOM 2954 N N . PRO A 1 406 ? -12.086 26.141 -12.469 1 58.81 406 PRO A N 1
ATOM 2955 C CA . PRO A 1 406 ? -12.68 27.281 -11.773 1 58.81 406 PRO A CA 1
ATOM 2956 C C . PRO A 1 406 ? -14.203 27.312 -11.883 1 58.81 406 PRO A C 1
ATOM 2958 O O . PRO A 1 406 ? -14.883 27.812 -10.977 1 58.81 406 PRO A O 1
ATOM 2961 N N . ARG A 1 407 ? -14.688 26.5 -12.891 1 58.31 407 ARG A N 1
ATOM 2962 C CA . ARG A 1 407 ? -16.141 26.469 -13.102 1 58.31 407 ARG A CA 1
ATOM 2963 C C . ARG A 1 407 ? -16.812 25.547 -12.102 1 58.31 407 ARG A C 1
ATOM 2965 O O . ARG A 1 407 ? -17.875 25.875 -11.57 1 58.31 407 ARG A O 1
ATOM 2972 N N . SER A 1 408 ? -16.172 24.547 -11.812 1 61.81 408 SER A N 1
ATOM 2973 C CA . SER A 1 408 ? -16.828 23.531 -10.992 1 61.81 408 SER A CA 1
ATOM 2974 C C . SER A 1 408 ? -16.484 23.703 -9.516 1 61.81 408 SER A C 1
ATOM 2976 O O . SER A 1 408 ? -17.094 23.094 -8.648 1 61.81 408 SER A O 1
ATOM 2978 N N . MET A 1 409 ? -15.578 24.531 -9.195 1 64.69 409 MET A N 1
ATOM 2979 C CA . MET A 1 409 ? -15.18 24.828 -7.824 1 64.69 409 MET A CA 1
ATOM 2980 C C . MET A 1 409 ? -16.25 25.625 -7.105 1 64.69 409 MET A C 1
ATOM 2982 O O . MET A 1 409 ? -16.703 26.656 -7.613 1 64.69 409 MET A O 1
ATOM 2986 N N . PRO A 1 410 ? -16.812 25.188 -6.047 1 63.72 410 PRO A N 1
ATOM 2987 C CA . PRO A 1 410 ? -17.781 26 -5.309 1 63.72 410 PRO A CA 1
ATOM 2988 C C . PRO A 1 410 ? -17.203 27.328 -4.844 1 63.72 410 PRO A C 1
ATOM 2990 O O . PRO A 1 410 ? -15.992 27.438 -4.605 1 63.72 410 PRO A O 1
ATOM 2993 N N . ALA A 1 411 ? -18.062 28.25 -4.723 1 67.94 411 ALA A N 1
ATOM 2994 C CA . ALA A 1 411 ? -17.656 29.594 -4.293 1 67.94 411 ALA A CA 1
ATOM 2995 C C . ALA A 1 411 ? -17 29.562 -2.916 1 67.94 411 ALA A C 1
ATOM 2997 O O . ALA A 1 411 ? -16.062 30.312 -2.65 1 67.94 411 ALA A O 1
ATOM 2998 N N . SER A 1 412 ? -17.406 28.547 -2.186 1 66.62 412 SER A N 1
ATOM 2999 C CA . SER A 1 412 ? -16.969 28.484 -0.794 1 66.62 412 SER A CA 1
ATOM 3000 C C . SER A 1 412 ? -15.656 27.719 -0.666 1 66.62 412 SER A C 1
ATOM 3002 O O . SER A 1 412 ? -15.07 27.656 0.417 1 66.62 412 SER A O 1
ATOM 3004 N N . ALA A 1 413 ? -15.195 27.281 -1.753 1 68.06 413 ALA A N 1
ATOM 3005 C CA . ALA A 1 413 ? -13.969 26.484 -1.721 1 68.06 413 ALA A CA 1
ATOM 3006 C C . ALA A 1 413 ? -12.766 27.344 -1.363 1 68.06 413 ALA A C 1
ATOM 3008 O O . ALA A 1 413 ? -12.578 28.422 -1.924 1 68.06 413 ALA A O 1
ATOM 3009 N N . THR A 1 414 ? -11.977 26.797 -0.349 1 69.75 414 THR A N 1
ATOM 3010 C CA . THR A 1 414 ? -10.727 27.484 -0.029 1 69.75 414 THR A CA 1
ATOM 3011 C C . THR A 1 414 ? -9.68 27.234 -1.112 1 69.75 414 THR A C 1
ATOM 3013 O O . THR A 1 414 ? -9.32 26.078 -1.381 1 69.75 414 THR A O 1
ATOM 3016 N N . VAL A 1 415 ? -9.195 28.281 -1.7 1 72.5 415 VAL A N 1
ATOM 3017 C CA . VAL A 1 415 ? -8.211 28.203 -2.781 1 72.5 415 VAL A CA 1
ATOM 3018 C C . VAL A 1 415 ? -6.809 28.375 -2.219 1 72.5 415 VAL A C 1
ATOM 3020 O O . VAL A 1 415 ? -5.891 27.625 -2.562 1 72.5 415 VAL A O 1
ATOM 3023 N N . CYS A 1 416 ? -6.664 29.406 -1.28 1 72.19 416 CYS A N 1
ATOM 3024 C CA . CYS A 1 416 ? -5.406 29.641 -0.582 1 72.19 416 CYS A CA 1
ATOM 3025 C C . CYS A 1 416 ? -5.516 29.266 0.889 1 72.19 416 CYS A C 1
ATOM 3027 O O . CYS A 1 416 ? -6.148 29.969 1.675 1 72.19 416 CYS A O 1
ATOM 3029 N N . ARG A 1 417 ? -4.898 28.25 1.226 1 60.25 417 ARG A N 1
ATOM 3030 C CA . ARG A 1 417 ? -5.027 27.734 2.588 1 60.25 417 ARG A CA 1
ATOM 3031 C C . ARG A 1 417 ? -4.176 28.547 3.557 1 60.25 417 ARG A C 1
ATOM 3033 O O . ARG A 1 417 ? -4.547 28.734 4.715 1 60.25 417 ARG A O 1
ATOM 3040 N N . CYS A 1 418 ? -3.121 29.094 3.047 1 59.53 418 CYS A N 1
ATOM 3041 C CA . CYS A 1 418 ? -2.252 29.891 3.906 1 59.53 418 CYS A CA 1
ATOM 3042 C C . CYS A 1 418 ? -2.973 31.141 4.41 1 59.53 418 CYS A C 1
ATOM 3044 O O . CYS A 1 418 ? -2.777 31.547 5.551 1 59.53 418 CYS A O 1
ATOM 3046 N N . ASN A 1 419 ? -3.873 31.672 3.504 1 63.56 419 ASN A N 1
ATOM 3047 C CA . ASN A 1 419 ? -4.5 32.938 3.846 1 63.56 419 ASN A CA 1
ATOM 3048 C C . ASN A 1 419 ? -6.02 32.812 3.916 1 63.56 419 ASN A C 1
ATOM 3050 O O . ASN A 1 419 ? -6.719 33.812 4.098 1 63.56 419 ASN A O 1
ATOM 3054 N N . GLY A 1 420 ? -6.449 31.516 3.764 1 65.06 420 GLY A N 1
ATOM 3055 C CA . GLY A 1 420 ? -7.879 31.266 3.871 1 65.06 420 GLY A CA 1
ATOM 3056 C C . GLY A 1 420 ? -8.688 31.969 2.799 1 65.06 420 GLY A C 1
ATOM 3057 O O . GLY A 1 420 ? -9.766 32.5 3.076 1 65.06 420 GLY A O 1
ATOM 3058 N N . VAL A 1 421 ? -8.227 32.125 1.616 1 74.62 421 VAL A N 1
ATOM 3059 C CA . VAL A 1 421 ? -8.914 32.812 0.54 1 74.62 421 VAL A CA 1
ATOM 3060 C C . VAL A 1 421 ? -9.812 31.844 -0.222 1 74.62 421 VAL A C 1
ATOM 3062 O O . VAL A 1 421 ? -9.352 30.781 -0.672 1 74.62 421 VAL A O 1
ATOM 3065 N N . THR A 1 422 ? -11.047 32.125 -0.325 1 75.06 422 THR A N 1
ATOM 3066 C CA . THR A 1 422 ? -12 31.266 -1.033 1 75.06 422 THR A CA 1
ATOM 3067 C C . THR A 1 422 ? -12.086 31.672 -2.504 1 75.06 422 THR A C 1
ATOM 3069 O O . THR A 1 422 ? -11.609 32.75 -2.896 1 75.06 422 THR A O 1
ATOM 3072 N N . LYS A 1 423 ? -12.695 30.781 -3.299 1 81.62 423 LYS A N 1
ATOM 3073 C CA . LYS A 1 423 ? -12.961 31.141 -4.691 1 81.62 423 LYS A CA 1
ATOM 3074 C C . LYS A 1 423 ? -13.82 32.406 -4.785 1 81.62 423 LYS A C 1
ATOM 3076 O O . LYS A 1 423 ? -13.547 33.281 -5.605 1 81.62 423 LYS A O 1
ATOM 3081 N N . GLN A 1 424 ? -14.75 32.5 -3.869 1 76.44 424 GLN A N 1
ATOM 3082 C CA . GLN A 1 424 ? -15.641 33.656 -3.871 1 76.44 424 GLN A CA 1
ATOM 3083 C C . GLN A 1 424 ? -14.852 34.969 -3.695 1 76.44 424 GLN A C 1
ATOM 3085 O O . GLN A 1 424 ? -15.086 35.938 -4.406 1 76.44 424 GLN A O 1
ATOM 3090 N N . ALA A 1 425 ? -13.938 34.906 -2.824 1 79.06 425 ALA A N 1
ATOM 3091 C CA . ALA A 1 425 ? -13.125 36.094 -2.561 1 79.06 425 ALA A CA 1
ATOM 3092 C C . ALA A 1 425 ? -12.32 36.5 -3.791 1 79.06 425 ALA A C 1
ATOM 3094 O O . ALA A 1 425 ? -12.172 37.688 -4.086 1 79.06 425 ALA A O 1
ATOM 3095 N N . ILE A 1 426 ? -11.914 35.5 -4.52 1 86.25 426 ILE A N 1
ATOM 3096 C CA . ILE A 1 426 ? -11.125 35.75 -5.715 1 86.25 426 ILE A CA 1
ATOM 3097 C C . ILE A 1 426 ? -12.016 36.312 -6.812 1 86.25 426 ILE A C 1
ATOM 3099 O O . ILE A 1 426 ? -11.648 37.312 -7.469 1 86.25 426 ILE A O 1
ATOM 3103 N N . VAL A 1 427 ? -13.148 35.75 -6.945 1 83 427 VAL A N 1
ATOM 3104 C CA . VAL A 1 427 ? -14.102 36.219 -7.945 1 83 427 VAL A CA 1
ATOM 3105 C C . VAL A 1 427 ? -14.516 37.656 -7.648 1 83 427 VAL A C 1
ATOM 3107 O O . VAL A 1 427 ? -14.547 38.5 -8.547 1 83 427 VAL A O 1
ATOM 3110 N N . GLU A 1 428 ? -14.734 37.906 -6.359 1 80.31 428 GLU A N 1
ATOM 3111 C CA . GLU A 1 428 ? -15.117 39.25 -5.961 1 80.31 428 GLU A CA 1
ATOM 3112 C C . GLU A 1 428 ? -13.992 40.25 -6.238 1 80.31 428 GLU A C 1
ATOM 3114 O O . GLU A 1 428 ? -14.242 41.375 -6.727 1 80.31 428 GLU A O 1
ATOM 3119 N N . ALA A 1 429 ? -12.836 39.844 -5.957 1 84.38 429 ALA A N 1
ATOM 3120 C CA . ALA A 1 429 ? -11.688 40.688 -6.258 1 84.38 429 ALA A CA 1
ATOM 3121 C C . ALA A 1 429 ? -11.57 40.938 -7.754 1 84.38 429 ALA A C 1
ATOM 3123 O O . ALA A 1 429 ? -11.266 42.062 -8.172 1 84.38 429 ALA A O 1
ATOM 3124 N N . HIS A 1 430 ? -11.883 40 -8.5 1 86.31 430 HIS A N 1
ATOM 3125 C CA . HIS A 1 430 ? -11.828 40.094 -9.953 1 86.31 430 HIS A CA 1
ATOM 3126 C C . HIS A 1 430 ? -12.898 41.062 -10.469 1 86.31 430 HIS A C 1
ATOM 3128 O O . HIS A 1 430 ? -12.617 41.906 -11.312 1 86.31 430 HIS A O 1
ATOM 3134 N N . VAL A 1 431 ? -14.039 40.969 -9.898 1 80.06 431 VAL A N 1
ATOM 3135 C CA . VAL A 1 431 ? -15.148 41.844 -10.289 1 80.06 431 VAL A CA 1
ATOM 3136 C C . VAL A 1 431 ? -14.828 43.281 -9.898 1 80.06 431 VAL A C 1
ATOM 3138 O O . VAL A 1 431 ? -15.188 44.219 -10.617 1 80.06 431 VAL A O 1
ATOM 3141 N N . ASP A 1 432 ? -13.961 43.344 -8.859 1 80.5 432 ASP A N 1
ATOM 3142 C CA . ASP A 1 432 ? -13.609 44.688 -8.352 1 80.5 432 ASP A CA 1
ATOM 3143 C C . ASP A 1 432 ? -12.398 45.25 -9.094 1 80.5 432 ASP A C 1
ATOM 3145 O O . ASP A 1 432 ? -11.859 46.281 -8.711 1 80.5 432 ASP A O 1
ATOM 3149 N N . GLY A 1 433 ? -11.938 44.5 -10.039 1 81.5 433 GLY A N 1
ATOM 3150 C CA . GLY A 1 433 ? -10.953 45.125 -10.898 1 81.5 433 GLY A CA 1
ATOM 3151 C C . GLY A 1 433 ? -9.602 44.438 -10.867 1 81.5 433 GLY A C 1
ATOM 3152 O O . GLY A 1 433 ? -8.656 44.875 -11.539 1 81.5 433 GLY A O 1
ATOM 3153 N N . ALA A 1 434 ? -9.5 43.406 -10.047 1 85.19 434 ALA A N 1
ATOM 3154 C CA . ALA A 1 434 ? -8.258 42.656 -10.023 1 85.19 434 ALA A CA 1
ATOM 3155 C C . ALA A 1 434 ? -8.273 41.562 -11.086 1 85.19 434 ALA A C 1
ATOM 3157 O O . ALA A 1 434 ? -9.055 40.594 -10.992 1 85.19 434 ALA A O 1
ATOM 3158 N N . HIS A 1 435 ? -7.359 41.625 -12.086 1 86.5 435 HIS A N 1
ATOM 3159 C CA . HIS A 1 435 ? -7.516 40.719 -13.211 1 86.5 435 HIS A CA 1
ATOM 3160 C C . HIS A 1 435 ? -6.262 39.875 -13.414 1 86.5 435 HIS A C 1
ATOM 3162 O O . HIS A 1 435 ? -6.223 39.031 -14.297 1 86.5 435 HIS A O 1
ATOM 3168 N N . SER A 1 436 ? -5.293 40.188 -12.594 1 85.31 436 SER A N 1
ATOM 3169 C CA . SER A 1 436 ? -4.078 39.375 -12.625 1 85.31 436 SER A CA 1
ATOM 3170 C C . SER A 1 436 ? -3.842 38.688 -11.289 1 85.31 436 SER A C 1
ATOM 3172 O O . SER A 1 436 ? -4.434 39.062 -10.273 1 85.31 436 SER A O 1
ATOM 3174 N N . VAL A 1 437 ? -3.027 37.688 -11.352 1 87.12 437 VAL A N 1
ATOM 3175 C CA . VAL A 1 437 ? -2.674 36.969 -10.141 1 87.12 437 VAL A CA 1
ATOM 3176 C C . VAL A 1 437 ? -2.078 37.938 -9.117 1 87.12 437 VAL A C 1
ATOM 3178 O O . VAL A 1 437 ? -2.395 37.875 -7.93 1 87.12 437 VAL A O 1
ATOM 3181 N N . GLU A 1 438 ? -1.32 38.844 -9.625 1 81.62 438 GLU A N 1
ATOM 3182 C CA . GLU A 1 438 ? -0.68 39.844 -8.758 1 81.62 438 GLU A CA 1
ATOM 3183 C C . GLU A 1 438 ? -1.711 40.781 -8.125 1 81.62 438 GLU A C 1
ATOM 3185 O O . GLU A 1 438 ? -1.617 41.094 -6.938 1 81.62 438 GLU A O 1
ATOM 3190 N N . GLN A 1 439 ? -2.672 41.156 -8.922 1 84.12 439 GLN A N 1
ATOM 3191 C CA . GLN A 1 439 ? -3.721 42.031 -8.43 1 84.12 439 GLN A CA 1
ATOM 3192 C C . GLN A 1 439 ? -4.621 41.312 -7.43 1 84.12 439 GLN A C 1
ATOM 3194 O O . GLN A 1 439 ? -5.023 41.875 -6.418 1 84.12 439 GLN A O 1
ATOM 3199 N N . ILE A 1 440 ? -4.867 40.062 -7.691 1 88.44 440 ILE A N 1
ATOM 3200 C CA . ILE A 1 440 ? -5.668 39.25 -6.781 1 88.44 440 ILE A CA 1
ATOM 3201 C C . ILE A 1 440 ? -4.922 39.062 -5.461 1 88.44 440 ILE A C 1
ATOM 3203 O O . ILE A 1 440 ? -5.516 39.188 -4.383 1 88.44 440 ILE A O 1
ATOM 3207 N N . ALA A 1 441 ? -3.709 38.875 -5.586 1 82.88 441 ALA A N 1
ATOM 3208 C CA . ALA A 1 441 ? -2.877 38.75 -4.395 1 82.88 441 ALA A CA 1
ATOM 3209 C C . ALA A 1 441 ? -2.902 40 -3.543 1 82.88 441 ALA A C 1
ATOM 3211 O O . ALA A 1 441 ? -3.006 39.938 -2.316 1 82.88 441 ALA A O 1
ATOM 3212 N N . ALA A 1 442 ? -2.867 41.094 -4.215 1 77.06 442 ALA A N 1
ATOM 3213 C CA . ALA A 1 442 ? -2.877 42.375 -3.518 1 77.06 442 ALA A CA 1
ATOM 3214 C C . ALA A 1 442 ? -4.191 42.594 -2.773 1 77.06 442 ALA A C 1
ATOM 3216 O O . ALA A 1 442 ? -4.211 43.156 -1.68 1 77.06 442 ALA A O 1
ATOM 3217 N N . ARG A 1 443 ? -5.227 42 -3.326 1 77.5 443 ARG A N 1
ATOM 3218 C CA . ARG A 1 443 ? -6.555 42.25 -2.783 1 77.5 443 ARG A CA 1
ATOM 3219 C C . ARG A 1 443 ? -6.949 41.188 -1.766 1 77.5 443 ARG A C 1
ATOM 3221 O O . ARG A 1 443 ? -7.645 41.469 -0.791 1 77.5 443 ARG A O 1
ATOM 3228 N N . THR A 1 444 ? -6.512 39.969 -2.045 1 79.69 444 THR A N 1
ATOM 3229 C CA . THR A 1 444 ? -7.051 38.844 -1.252 1 79.69 444 THR A CA 1
ATOM 3230 C C . THR A 1 444 ? -5.949 38.188 -0.445 1 79.69 444 THR A C 1
ATOM 3232 O O . THR A 1 444 ? -6.23 37.406 0.478 1 79.69 444 THR A O 1
ATOM 3235 N N . ARG A 1 445 ? -4.703 38.375 -0.856 1 71.56 445 ARG A N 1
ATOM 3236 C CA . ARG A 1 445 ? -3.504 37.781 -0.272 1 71.56 445 ARG A CA 1
ATOM 3237 C C . ARG A 1 445 ? -3.34 36.344 -0.72 1 71.56 445 ARG A C 1
ATOM 3239 O O . ARG A 1 445 ? -2.48 35.625 -0.206 1 71.56 445 ARG A O 1
ATOM 3246 N N . ALA A 1 446 ? -4.148 36 -1.566 1 80.69 446 ALA A N 1
ATOM 3247 C CA . ALA A 1 446 ? -3.904 34.688 -2.18 1 80.69 446 ALA A CA 1
ATOM 3248 C C . ALA A 1 446 ? -2.537 34.656 -2.857 1 80.69 446 ALA A C 1
ATOM 3250 O O . ALA A 1 446 ? -2.057 35.688 -3.359 1 80.69 446 ALA A O 1
ATOM 3251 N N . THR A 1 447 ? -1.837 33.438 -2.725 1 74.69 447 THR A N 1
ATOM 3252 C CA . THR A 1 447 ? -0.576 33.125 -3.387 1 74.69 447 THR A CA 1
ATOM 3253 C C . THR A 1 447 ? 0.6 33.719 -2.627 1 74.69 447 THR A C 1
ATOM 3255 O O . THR A 1 447 ? 1.759 33.5 -2.973 1 74.69 447 THR A O 1
ATOM 3258 N N . THR A 1 448 ? 0.295 34.531 -1.536 1 65.62 448 THR A N 1
ATOM 3259 C CA . THR A 1 448 ? 1.382 35.25 -0.873 1 65.62 448 THR A CA 1
ATOM 3260 C C . THR A 1 448 ? 1.952 34.406 0.273 1 65.62 448 THR A C 1
ATOM 3262 O O . THR A 1 448 ? 2.896 34.844 0.943 1 65.62 448 THR A O 1
ATOM 3265 N N . GLY A 1 449 ? 1.331 33.344 0.444 1 59.25 449 GLY A N 1
ATOM 3266 C CA . GLY A 1 449 ? 1.855 32.406 1.41 1 59.25 449 GLY A CA 1
ATOM 3267 C C . GLY A 1 449 ? 2.842 31.422 0.805 1 59.25 449 GLY A C 1
ATOM 3268 O O . GLY A 1 449 ? 3.939 31.812 0.398 1 59.25 449 GLY A O 1
ATOM 3269 N N . CYS A 1 450 ? 2.359 30.141 0.667 1 55.38 450 CYS A N 1
ATOM 3270 C CA . CYS A 1 450 ? 3.238 29.094 0.159 1 55.38 450 CYS A CA 1
ATOM 3271 C C . CYS A 1 450 ? 3.303 29.125 -1.363 1 55.38 450 CYS A C 1
ATOM 3273 O O . CYS A 1 450 ? 4.172 28.484 -1.966 1 55.38 450 CYS A O 1
ATOM 3275 N N . GLY A 1 451 ? 2.43 29.891 -1.904 1 60.34 451 GLY A N 1
ATOM 3276 C CA . GLY A 1 451 ? 2.398 30.016 -3.352 1 60.34 451 GLY A CA 1
ATOM 3277 C C . GLY A 1 451 ? 1.71 28.844 -4.039 1 60.34 451 GLY A C 1
ATOM 3278 O O . GLY A 1 451 ? 1.577 28.828 -5.266 1 60.34 451 GLY A O 1
ATOM 3279 N N . GLY A 1 452 ? 1.328 27.828 -3.244 1 64.19 452 GLY A N 1
ATOM 3280 C CA . GLY A 1 452 ? 0.806 26.609 -3.816 1 64.19 452 GLY A CA 1
ATOM 3281 C C . GLY A 1 452 ? -0.511 26.797 -4.543 1 64.19 452 GLY A C 1
ATOM 3282 O O . GLY A 1 452 ? -0.9 25.953 -5.363 1 64.19 452 GLY A O 1
ATOM 3283 N N . CYS A 1 453 ? -1.174 27.938 -4.336 1 70.94 453 CYS A N 1
ATOM 3284 C CA . CYS A 1 453 ? -2.488 28.156 -4.93 1 70.94 453 CYS A CA 1
ATOM 3285 C C . CYS A 1 453 ? -2.385 29.016 -6.176 1 70.94 453 CYS A C 1
ATOM 3287 O O . CYS A 1 453 ? -3.402 29.422 -6.746 1 70.94 453 CYS A O 1
ATOM 3289 N N . ARG A 1 454 ? -1.207 29.281 -6.582 1 76.44 454 ARG A N 1
ATOM 3290 C CA . ARG A 1 454 ? -1.019 30.219 -7.684 1 76.44 454 ARG A CA 1
ATOM 3291 C C . ARG A 1 454 ? -1.744 29.75 -8.938 1 76.44 454 ARG A C 1
ATOM 3293 O O . ARG A 1 454 ? -2.434 30.531 -9.594 1 76.44 454 ARG A O 1
ATOM 3300 N N . ASP A 1 455 ? -1.62 28.453 -9.273 1 74.25 455 ASP A N 1
ATOM 3301 C CA . ASP A 1 455 ? -2.238 27.922 -10.477 1 74.25 455 ASP A CA 1
ATOM 3302 C C . ASP A 1 455 ? -3.762 28 -10.391 1 74.25 455 ASP A C 1
ATOM 3304 O O . ASP A 1 455 ? -4.43 28.297 -11.383 1 74.25 455 ASP A O 1
ATOM 3308 N N . ALA A 1 456 ? -4.191 27.734 -9.227 1 78.12 456 ALA A N 1
ATOM 3309 C CA . ALA A 1 456 ? -5.637 27.797 -9.031 1 78.12 456 ALA A CA 1
ATOM 3310 C C . ALA A 1 456 ? -6.145 29.219 -9.203 1 78.12 456 ALA A C 1
ATOM 3312 O O . ALA A 1 456 ? -7.172 29.453 -9.844 1 78.12 456 ALA A O 1
ATOM 3313 N N . VAL A 1 457 ? -5.449 30.203 -8.672 1 85.19 457 VAL A N 1
ATOM 3314 C CA . VAL A 1 457 ? -5.824 31.609 -8.781 1 85.19 457 VAL A CA 1
ATOM 3315 C C . VAL A 1 457 ? -5.77 32.031 -10.242 1 85.19 457 VAL A C 1
ATOM 3317 O O . VAL A 1 457 ? -6.699 32.688 -10.734 1 85.19 457 VAL A O 1
ATOM 3320 N N . GLN A 1 458 ? -4.746 31.562 -10.875 1 80.88 458 GLN A N 1
ATOM 3321 C CA . GLN A 1 458 ? -4.613 31.891 -12.297 1 80.88 458 GLN A CA 1
ATOM 3322 C C . GLN A 1 458 ? -5.766 31.297 -13.102 1 80.88 458 GLN A C 1
ATOM 3324 O O . GLN A 1 458 ? -6.324 31.953 -13.977 1 80.88 458 GLN A O 1
ATOM 3329 N N . GLY A 1 459 ? -6.082 30.062 -12.773 1 80.5 459 GLY A N 1
ATOM 3330 C CA . GLY A 1 459 ? -7.199 29.422 -13.445 1 80.5 459 GLY A CA 1
ATOM 3331 C C . GLY A 1 459 ? -8.516 30.141 -13.242 1 80.5 459 GLY A C 1
ATOM 3332 O O . GLY A 1 459 ? -9.297 30.281 -14.188 1 80.5 459 GLY A O 1
ATOM 3333 N N . ILE A 1 460 ? -8.711 30.641 -12.078 1 83.38 460 ILE A N 1
ATOM 3334 C CA . ILE A 1 460 ? -9.945 31.359 -11.766 1 83.38 460 ILE A CA 1
ATOM 3335 C C . ILE A 1 460 ? -9.977 32.688 -12.516 1 83.38 460 ILE A C 1
ATOM 3337 O O . ILE A 1 460 ? -11 33.062 -13.086 1 83.38 460 ILE A O 1
ATOM 3341 N N . CYS A 1 461 ? -8.891 33.312 -12.578 1 82.81 461 CYS A N 1
ATOM 3342 C CA . CYS A 1 461 ? -8.805 34.562 -13.32 1 82.81 461 CYS A CA 1
ATOM 3343 C C . CYS A 1 461 ? -9.117 34.344 -14.797 1 82.81 461 CYS A C 1
ATOM 3345 O O . CYS A 1 461 ? -9.875 35.125 -15.391 1 82.81 461 CYS A O 1
ATOM 3347 N N . GLN A 1 462 ? -8.586 33.281 -15.289 1 79.06 462 GLN A N 1
ATOM 3348 C CA . GLN A 1 462 ? -8.797 32.969 -16.703 1 79.06 462 GLN A CA 1
ATOM 3349 C C . GLN A 1 462 ? -10.258 32.625 -16.969 1 79.06 462 GLN A C 1
ATOM 3351 O O . GLN A 1 462 ? -10.836 33.062 -17.969 1 79.06 462 GLN A O 1
ATOM 3356 N N . TRP A 1 463 ? -10.75 31.938 -16.125 1 78.88 463 TRP A N 1
ATOM 3357 C CA . TRP A 1 463 ? -12.156 31.547 -16.219 1 78.88 463 TRP A CA 1
ATOM 3358 C C . TRP A 1 463 ? -13.07 32.75 -16.172 1 78.88 463 TRP A C 1
ATOM 3360 O O . TRP A 1 463 ? -13.992 32.875 -16.984 1 78.88 463 TRP A O 1
ATOM 3370 N N . MET A 1 464 ? -12.812 33.625 -15.297 1 79.44 464 MET A N 1
ATOM 3371 C CA . MET A 1 464 ? -13.617 34.844 -15.148 1 79.44 464 MET A CA 1
ATOM 3372 C C . MET A 1 464 ? -13.484 35.719 -16.375 1 79.44 464 MET A C 1
ATOM 3374 O O . MET A 1 464 ? -14.453 36.375 -16.797 1 79.44 464 MET A O 1
ATOM 3378 N N . ALA A 1 465 ? -12.352 35.688 -16.922 1 75 465 ALA A N 1
ATOM 3379 C CA . ALA A 1 465 ? -12.125 36.5 -18.141 1 75 465 ALA A CA 1
ATOM 3380 C C . ALA A 1 465 ? -12.945 35.938 -19.297 1 75 465 ALA A C 1
ATOM 3382 O O . ALA A 1 465 ? -13.375 36.688 -20.172 1 75 465 ALA A O 1
ATOM 3383 N N . GLU A 1 466 ? -13.109 34.75 -19.312 1 70.62 466 GLU A N 1
ATOM 3384 C CA . GLU A 1 466 ? -13.867 34.094 -20.375 1 70.62 466 GLU A CA 1
ATOM 3385 C C . GLU A 1 466 ? -15.367 34.281 -20.172 1 70.62 466 GLU A C 1
ATOM 3387 O O . GLU A 1 466 ? -16.109 34.469 -21.156 1 70.62 466 GLU A O 1
ATOM 3392 N N . VAL A 1 467 ? -15.797 34.188 -19.031 1 64.81 467 VAL A N 1
ATOM 3393 C CA . VAL A 1 467 ? -17.234 34.25 -18.75 1 64.81 467 VAL A CA 1
ATOM 3394 C C . VAL A 1 467 ? -17.703 35.688 -18.797 1 64.81 467 VAL A C 1
ATOM 3396 O O . VAL A 1 467 ? -18.844 35.969 -19.203 1 64.81 467 VAL A O 1
ATOM 3399 N N . ASP A 1 468 ? -17 36.656 -18.328 1 53.72 468 ASP A N 1
ATOM 3400 C CA . ASP A 1 468 ? -17.391 38.062 -18.422 1 53.72 468 ASP A CA 1
ATOM 3401 C C . ASP A 1 468 ? -16.375 38.875 -19.25 1 53.72 468 ASP A C 1
ATOM 3403 O O . ASP A 1 468 ? -15.539 39.562 -18.688 1 53.72 468 ASP A O 1
ATOM 3407 N N . PRO A 1 469 ? -16.422 38.656 -20.5 1 51.22 469 PRO A N 1
ATOM 3408 C CA . PRO A 1 469 ? -15.508 39.375 -21.391 1 51.22 469 PRO A CA 1
ATOM 3409 C C . PRO A 1 469 ? -15.641 40.875 -21.281 1 51.22 469 PRO A C 1
ATOM 3411 O O . PRO A 1 469 ? -14.742 41.625 -21.688 1 51.22 469 PRO A O 1
ATOM 3414 N N . SER A 1 470 ? -16.75 41.344 -20.906 1 49.72 470 SER A N 1
ATOM 3415 C CA . SER A 1 470 ? -16.953 42.812 -20.875 1 49.72 470 SER A CA 1
ATOM 3416 C C . SER A 1 470 ? -16 43.469 -19.891 1 49.72 470 SER A C 1
ATOM 3418 O O . SER A 1 470 ? -15.664 44.656 -20.047 1 49.72 470 SER A O 1
ATOM 3420 N N . LEU A 1 471 ? -15.516 42.781 -19.016 1 45.06 471 LEU A N 1
ATOM 3421 C CA . LEU A 1 471 ? -14.633 43.344 -18.016 1 45.06 471 LEU A CA 1
ATOM 3422 C C . LEU A 1 471 ? -13.195 43.406 -18.516 1 45.06 471 LEU A C 1
ATOM 3424 O O . LEU A 1 471 ? -12.406 44.25 -18.062 1 45.06 471 LEU A O 1
ATOM 3428 N N . HIS A 1 472 ? -12.781 42.594 -19.406 1 44.09 472 HIS A N 1
ATOM 3429 C CA . HIS A 1 472 ? -11.445 42.625 -20 1 44.09 472 HIS A CA 1
ATOM 3430 C C . HIS A 1 472 ? -11.32 43.75 -21.031 1 44.09 472 HIS A C 1
ATOM 3432 O O . HIS A 1 472 ? -10.289 44.406 -21.125 1 44.09 472 HIS A O 1
ATOM 3438 N N . ASP A 1 473 ? -12.273 43.969 -21.891 1 43.22 473 ASP A N 1
ATOM 3439 C CA . ASP A 1 473 ? -12.195 44.969 -22.938 1 43.22 473 ASP A CA 1
ATOM 3440 C C . ASP A 1 473 ? -12.07 46.375 -22.328 1 43.22 473 ASP A C 1
ATOM 3442 O O . ASP A 1 473 ? -11.641 47.312 -23 1 43.22 473 ASP A O 1
ATOM 3446 N N . ARG A 1 474 ? -12.648 46.594 -21.219 1 41.56 474 ARG A N 1
ATOM 3447 C CA . ARG A 1 474 ? -12.594 47.969 -20.703 1 41.56 474 ARG A CA 1
ATOM 3448 C C . ARG A 1 474 ? -11.18 48.344 -20.266 1 41.56 474 ARG A C 1
ATOM 3450 O O . ARG A 1 474 ? -10.797 49.5 -20.312 1 41.56 474 ARG A O 1
ATOM 3457 N N . ASN A 1 475 ? -10.414 47.375 -19.828 1 37.34 475 ASN A N 1
ATOM 3458 C CA . ASN A 1 475 ? -9.102 47.75 -19.312 1 37.34 475 ASN A CA 1
ATOM 3459 C C . ASN A 1 475 ? -8.062 47.812 -20.422 1 37.34 475 ASN A C 1
ATOM 3461 O O . ASN A 1 475 ? -6.992 48.406 -20.234 1 37.34 475 ASN A O 1
ATOM 3465 N N . MET A 1 476 ? -8.188 47.062 -21.516 1 40.78 476 MET A N 1
ATOM 3466 C CA . MET A 1 476 ? -7.234 47.281 -22.594 1 40.78 476 MET A CA 1
ATOM 3467 C C . MET A 1 476 ? -7.43 48.656 -23.234 1 40.78 476 MET A C 1
ATOM 3469 O O . MET A 1 476 ? -6.504 49.188 -23.844 1 40.78 476 MET A O 1
ATOM 3473 N N . HIS A 1 477 ? -8.617 49.094 -23.297 1 39.81 477 HIS A N 1
ATOM 3474 C CA . HIS A 1 477 ? -8.82 50.375 -23.953 1 39.81 477 HIS A CA 1
ATOM 3475 C C . HIS A 1 477 ? -8.336 51.531 -23.062 1 39.81 477 HIS A C 1
ATOM 3477 O O . HIS A 1 477 ? -8.219 52.656 -23.516 1 39.81 477 HIS A O 1
ATOM 3483 N N . ALA A 1 478 ? -8.297 51.406 -21.781 1 40.31 478 ALA A N 1
ATOM 3484 C CA . ALA A 1 478 ? -7.859 52.562 -20.984 1 40.31 478 ALA A CA 1
ATOM 3485 C C . ALA A 1 478 ? -6.359 52.781 -21.156 1 40.31 478 ALA A C 1
ATOM 3487 O O . ALA A 1 478 ? -5.883 53.906 -20.969 1 40.31 478 ALA A O 1
ATOM 3488 N N . THR A 1 479 ? -5.59 51.688 -21.359 1 39.06 479 THR A N 1
ATOM 3489 C CA . THR A 1 479 ? -4.152 51.969 -21.391 1 39.06 479 THR A CA 1
ATOM 3490 C C . THR A 1 479 ? -3.727 52.5 -22.75 1 39.06 479 THR A C 1
ATOM 3492 O O . THR A 1 479 ? -2.58 52.938 -22.922 1 39.06 479 THR A O 1
ATOM 3495 N N . GLY A 1 480 ? -4.582 52.344 -23.797 1 35.78 480 GLY A N 1
ATOM 3496 C CA . GLY A 1 480 ? -4.094 52.781 -25.094 1 35.78 480 GLY A CA 1
ATOM 3497 C C . GLY A 1 480 ? -4.105 54.281 -25.266 1 35.78 480 GLY A C 1
ATOM 3498 O O . GLY A 1 480 ? -3.682 54.812 -26.297 1 35.78 480 GLY A O 1
ATOM 3499 N N . SER A 1 481 ? -4.953 54.938 -24.531 1 34.72 481 SER A N 1
ATOM 3500 C CA . SER A 1 481 ? -5.172 56.281 -25.031 1 34.72 481 SER A CA 1
ATOM 3501 C C . SER A 1 481 ? -4.051 57.25 -24.609 1 34.72 481 SER A C 1
ATOM 3503 O O . SER A 1 481 ? -4.055 58.406 -24.953 1 34.72 481 SER A O 1
ATOM 3505 N N . GLU A 1 482 ? -3.215 56.812 -23.578 1 35.31 482 GLU A N 1
ATOM 3506 C CA . GLU A 1 482 ? -2.479 57.969 -23.062 1 35.31 482 GLU A CA 1
ATOM 3507 C C . GLU A 1 482 ? -1.274 58.281 -23.938 1 35.31 482 GLU A C 1
ATOM 3509 O O . GLU A 1 482 ? -0.533 59.25 -23.656 1 35.31 482 GLU A O 1
ATOM 3514 N N . THR A 1 483 ? -0.891 57.438 -24.922 1 30.5 483 THR A N 1
ATOM 3515 C CA . THR A 1 483 ? 0.466 57.75 -25.359 1 30.5 483 THR A CA 1
ATOM 3516 C C . THR A 1 483 ? 0.455 58.875 -26.391 1 30.5 483 THR A C 1
ATOM 3518 O O . THR A 1 483 ? 1.512 59.312 -26.844 1 30.5 483 THR A O 1
ATOM 3521 N N . SER A 1 484 ? -0.706 59.031 -27.031 1 27.45 484 SER A N 1
ATOM 3522 C CA . SER A 1 484 ? -0.342 59.781 -28.234 1 27.45 484 SER A CA 1
ATOM 3523 C C . SER A 1 484 ? -0.057 61.25 -27.922 1 27.45 484 SER A C 1
ATOM 3525 O O . SER A 1 484 ? 0.24 62.031 -28.828 1 27.45 484 SER A O 1
ATOM 3527 N N . VAL A 1 485 ? -0.666 61.75 -26.812 1 26.36 485 VAL A N 1
ATOM 3528 C CA . VAL A 1 485 ? -0.747 63.188 -26.953 1 26.36 485 VAL A CA 1
ATOM 3529 C C . VAL A 1 485 ? 0.619 63.812 -26.672 1 26.36 485 VAL A C 1
ATOM 3531 O O . VAL A 1 485 ? 0.787 65.062 -26.781 1 26.36 485 VAL A O 1
ATOM 3534 N N . SER A 1 486 ? 1.76 63.031 -26.391 1 22.94 486 SER A N 1
ATOM 3535 C CA . SER A 1 486 ? 2.877 63.969 -26.406 1 22.94 486 SER A CA 1
ATOM 3536 C C . SER A 1 486 ? 3.342 64.25 -27.828 1 22.94 486 SER A C 1
ATOM 3538 O O . SER A 1 486 ? 3.371 63.344 -28.672 1 22.94 486 SER A O 1
ATOM 3540 N N . MET B 1 1 ? 11.617 -45.125 -45.969 1 67.31 1 MET B N 1
ATOM 3541 C CA . MET B 1 1 ? 12.469 -44.844 -44.812 1 67.31 1 MET B CA 1
ATOM 3542 C C . MET B 1 1 ? 11.828 -45.375 -43.531 1 67.31 1 MET B C 1
ATOM 3544 O O . MET B 1 1 ? 10.609 -45.312 -43.375 1 67.31 1 MET B O 1
ATOM 3548 N N . THR B 1 2 ? 12.461 -46.125 -42.656 1 88.75 2 THR B N 1
ATOM 3549 C CA . THR B 1 2 ? 11.945 -46.688 -41.406 1 88.75 2 THR B CA 1
ATOM 3550 C C . THR B 1 2 ? 11.539 -45.625 -40.438 1 88.75 2 THR B C 1
ATOM 3552 O O . THR B 1 2 ? 12.297 -44.656 -40.188 1 88.75 2 THR B O 1
ATOM 3555 N N . PRO B 1 3 ? 10.336 -45.656 -40 1 94.81 3 PRO B N 1
ATOM 3556 C CA . PRO B 1 3 ? 9.859 -44.625 -39.094 1 94.81 3 PRO B CA 1
ATOM 3557 C C . PRO B 1 3 ? 10.641 -44.625 -37.781 1 94.81 3 PRO B C 1
ATOM 3559 O O . PRO B 1 3 ? 11.078 -45.656 -37.312 1 94.81 3 PRO B O 1
ATOM 3562 N N . HIS B 1 4 ? 10.93 -43.438 -37.344 1 96.69 4 HIS B N 1
ATOM 3563 C CA . HIS B 1 4 ? 11.492 -43.281 -36 1 96.69 4 HIS B CA 1
ATOM 3564 C C . HIS B 1 4 ? 10.484 -43.688 -34.938 1 96.69 4 HIS B C 1
ATOM 3566 O O . HIS B 1 4 ? 9.406 -43.094 -34.844 1 96.69 4 HIS B O 1
ATOM 3572 N N . ARG B 1 5 ? 10.758 -44.656 -34.094 1 98 5 ARG B N 1
ATOM 3573 C CA . ARG B 1 5 ? 9.828 -45.188 -33.094 1 98 5 ARG B CA 1
ATOM 3574 C C . ARG B 1 5 ? 9.992 -44.438 -31.766 1 98 5 ARG B C 1
ATOM 3576 O O . ARG B 1 5 ? 11.062 -44.438 -31.156 1 98 5 ARG B O 1
ATOM 3583 N N . VAL B 1 6 ? 8.938 -43.812 -31.375 1 98.5 6 VAL B N 1
ATOM 3584 C CA . VAL B 1 6 ? 8.914 -43.062 -30.109 1 98.5 6 VAL B CA 1
ATOM 3585 C C . VAL B 1 6 ? 7.93 -43.75 -29.141 1 98.5 6 VAL B C 1
ATOM 3587 O O . VAL B 1 6 ? 6.762 -43.938 -29.484 1 98.5 6 VAL B O 1
ATOM 3590 N N . VAL B 1 7 ? 8.383 -44.125 -27.953 1 98.81 7 VAL B N 1
ATOM 3591 C CA . VAL B 1 7 ? 7.516 -44.625 -26.891 1 98.81 7 VAL B CA 1
ATOM 3592 C C . VAL B 1 7 ? 7.406 -43.594 -25.781 1 98.81 7 VAL B C 1
ATOM 3594 O O . VAL B 1 7 ? 8.422 -43.156 -25.234 1 98.81 7 VAL B O 1
ATOM 3597 N N . VAL B 1 8 ? 6.219 -43.125 -25.469 1 98.81 8 VAL B N 1
ATOM 3598 C CA . VAL B 1 8 ? 5.953 -42.156 -24.406 1 98.81 8 VAL B CA 1
ATOM 3599 C C . VAL B 1 8 ? 5.406 -42.875 -23.172 1 98.81 8 VAL B C 1
ATOM 3601 O O . VAL B 1 8 ? 4.406 -43.594 -23.266 1 98.81 8 VAL B O 1
ATOM 3604 N N . VAL B 1 9 ? 6.086 -42.75 -22.062 1 98.81 9 VAL B N 1
ATOM 3605 C CA . VAL B 1 9 ? 5.648 -43.344 -20.812 1 98.81 9 VAL B CA 1
ATOM 3606 C C . VAL B 1 9 ? 4.938 -42.281 -19.953 1 98.81 9 VAL B C 1
ATOM 3608 O O . VAL B 1 9 ? 5.582 -41.406 -19.359 1 98.81 9 VAL B O 1
ATOM 3611 N N . GLY B 1 10 ? 3.658 -42.438 -19.797 1 97.88 10 GLY B N 1
ATOM 3612 C CA . GLY B 1 10 ? 2.801 -41.438 -19.172 1 97.88 10 GLY B CA 1
ATOM 3613 C C . GLY B 1 10 ? 1.902 -40.719 -20.172 1 97.88 10 GLY B C 1
ATOM 3614 O O . GLY B 1 10 ? 2.32 -40.438 -21.281 1 97.88 10 GLY B O 1
ATOM 3615 N N . HIS B 1 11 ? 0.722 -40.438 -19.797 1 96.75 11 HIS B N 1
ATOM 3616 C CA . HIS B 1 11 ? -0.244 -39.812 -20.688 1 96.75 11 HIS B CA 1
ATOM 3617 C C . HIS B 1 11 ? -0.923 -38.625 -20 1 96.75 11 HIS B C 1
ATOM 3619 O O . HIS B 1 11 ? -2.141 -38.469 -20.094 1 96.75 11 HIS B O 1
ATOM 3625 N N . GLY B 1 12 ? -0.158 -37.875 -19.234 1 94.69 12 GLY B N 1
ATOM 3626 C CA . GLY B 1 12 ? -0.631 -36.625 -18.641 1 94.69 12 GLY B CA 1
ATOM 3627 C C . GLY B 1 12 ? -0.617 -35.469 -19.609 1 94.69 12 GLY B C 1
ATOM 3628 O O . GLY B 1 12 ? -0.476 -35.656 -20.812 1 94.69 12 GLY B O 1
ATOM 3629 N N . MET B 1 13 ? -0.716 -34.281 -19.031 1 90 13 MET B N 1
ATOM 3630 C CA . MET B 1 13 ? -0.896 -33.062 -19.828 1 90 13 MET B CA 1
ATOM 3631 C C . MET B 1 13 ? 0.345 -32.781 -20.672 1 90 13 MET B C 1
ATOM 3633 O O . MET B 1 13 ? 0.238 -32.469 -21.859 1 90 13 MET B O 1
ATOM 3637 N N . VAL B 1 14 ? 1.48 -32.906 -20.109 1 93.75 14 VAL B N 1
ATOM 3638 C CA . VAL B 1 14 ? 2.715 -32.594 -20.812 1 93.75 14 VAL B CA 1
ATOM 3639 C C . VAL B 1 14 ? 2.965 -33.625 -21.906 1 93.75 14 VAL B C 1
ATOM 3641 O O . VAL B 1 14 ? 3.375 -33.312 -23.016 1 93.75 14 VAL B O 1
ATOM 3644 N N . ALA B 1 15 ? 2.723 -34.875 -21.594 1 97.06 15 ALA B N 1
ATOM 3645 C CA . ALA B 1 15 ? 2.842 -35.938 -22.578 1 97.06 15 ALA B CA 1
ATOM 3646 C C . ALA B 1 15 ? 1.907 -35.719 -23.766 1 97.06 15 ALA B C 1
ATOM 3648 O O . ALA B 1 15 ? 2.299 -35.875 -24.922 1 97.06 15 ALA B O 1
ATOM 3649 N N . HIS B 1 16 ? 0.714 -35.406 -23.422 1 93.81 16 HIS B N 1
ATOM 3650 C CA . HIS B 1 16 ? -0.264 -35.125 -24.469 1 93.81 16 HIS B CA 1
ATOM 3651 C C . HIS B 1 16 ? 0.211 -33.969 -25.375 1 93.81 16 HIS B C 1
ATOM 3653 O O . HIS B 1 16 ? 0.114 -34.094 -26.609 1 93.81 16 HIS B O 1
ATOM 3659 N N . ARG B 1 17 ? 0.706 -32.969 -24.75 1 89.81 17 ARG B N 1
ATOM 3660 C CA . ARG B 1 17 ? 1.238 -31.828 -25.5 1 89.81 17 ARG B CA 1
ATOM 3661 C C . ARG B 1 17 ? 2.4 -32.25 -26.391 1 89.81 17 ARG B C 1
ATOM 3663 O O . ARG B 1 17 ? 2.502 -31.844 -27.547 1 89.81 17 ARG B O 1
ATOM 3670 N N . PHE B 1 18 ? 3.234 -33.031 -25.906 1 95.81 18 PHE B N 1
ATOM 3671 C CA . PHE B 1 18 ? 4.379 -33.531 -26.672 1 95.81 18 PHE B CA 1
ATOM 3672 C C . PHE B 1 18 ? 3.92 -34.281 -27.922 1 95.81 18 PHE B C 1
ATOM 3674 O O . PHE B 1 18 ? 4.426 -34.031 -29.016 1 95.81 18 PHE B O 1
ATOM 3681 N N . VAL B 1 19 ? 2.957 -35.125 -27.734 1 96.12 19 VAL B N 1
ATOM 3682 C CA . VAL B 1 19 ? 2.439 -35.906 -28.844 1 96.12 19 VAL B CA 1
ATOM 3683 C C . VAL B 1 19 ? 1.827 -34.969 -29.891 1 96.12 19 VAL B C 1
ATOM 3685 O O . VAL B 1 19 ? 2.064 -35.125 -31.094 1 96.12 19 VAL B O 1
ATOM 3688 N N . ASP B 1 20 ? 1.094 -34.062 -29.406 1 89.5 20 ASP B N 1
ATOM 3689 C CA . ASP B 1 20 ? 0.488 -33.062 -30.297 1 89.5 20 ASP B CA 1
ATOM 3690 C C . ASP B 1 20 ? 1.554 -32.312 -31.094 1 89.5 20 ASP B C 1
ATOM 3692 O O . ASP B 1 20 ? 1.473 -32.219 -32.312 1 89.5 20 ASP B O 1
ATOM 3696 N N . ASP B 1 21 ? 2.512 -31.812 -30.391 1 90.38 21 ASP B N 1
ATOM 3697 C CA . ASP B 1 21 ? 3.584 -31.047 -31.016 1 90.38 21 ASP B CA 1
ATOM 3698 C C . ASP B 1 21 ? 4.379 -31.906 -32 1 90.38 21 ASP B C 1
ATOM 3700 O O . ASP B 1 21 ? 4.754 -31.438 -33.062 1 90.38 21 ASP B O 1
ATOM 3704 N N . LEU B 1 22 ? 4.652 -33.125 -31.656 1 95 22 LEU B N 1
ATOM 3705 C CA . LEU B 1 22 ? 5.426 -34.031 -32.5 1 95 22 LEU B CA 1
ATOM 3706 C C . LEU B 1 22 ? 4.672 -34.344 -33.781 1 95 22 LEU B C 1
ATOM 3708 O O . LEU B 1 22 ? 5.25 -34.281 -34.875 1 95 22 LEU B O 1
ATOM 3712 N N . THR B 1 23 ? 3.424 -34.625 -33.562 1 91.81 23 THR B N 1
ATOM 3713 C CA . THR B 1 23 ? 2.613 -34.969 -34.75 1 91.81 23 THR B CA 1
ATOM 3714 C C . THR B 1 23 ? 2.559 -33.781 -35.719 1 91.81 23 THR B C 1
ATOM 3716 O O . THR B 1 23 ? 2.684 -33.938 -36.906 1 91.81 23 THR B O 1
ATOM 3719 N N . ARG B 1 24 ? 2.439 -32.656 -35.188 1 84.75 24 ARG B N 1
ATOM 3720 C CA . ARG B 1 24 ? 2.4 -31.438 -36 1 84.75 24 ARG B CA 1
ATOM 3721 C C . ARG B 1 24 ? 3.744 -31.203 -36.688 1 84.75 24 ARG B C 1
ATOM 3723 O O . ARG B 1 24 ? 3.793 -30.875 -37.875 1 84.75 24 ARG B O 1
ATOM 3730 N N . ALA B 1 25 ? 4.734 -31.344 -35.938 1 90.12 25 ALA B N 1
ATOM 3731 C CA . ALA B 1 25 ? 6.074 -31.109 -36.469 1 90.12 25 ALA B CA 1
ATOM 3732 C C . ALA B 1 25 ? 6.406 -32.125 -37.594 1 90.12 25 ALA B C 1
ATOM 3734 O O . ALA B 1 25 ? 7.004 -31.75 -38.594 1 90.12 25 ALA B O 1
ATOM 3735 N N . THR B 1 26 ? 6.066 -33.344 -37.375 1 92.69 26 THR B N 1
ATOM 3736 C CA . THR B 1 26 ? 6.371 -34.375 -38.375 1 92.69 26 THR B CA 1
ATOM 3737 C C . THR B 1 26 ? 5.594 -34.156 -39.656 1 92.69 26 THR B C 1
ATOM 3739 O O . THR B 1 26 ? 6.074 -34.5 -40.75 1 92.69 26 THR B O 1
ATOM 3742 N N . ARG B 1 27 ? 4.41 -33.625 -39.531 1 87.69 27 ARG B N 1
ATOM 3743 C CA . ARG B 1 27 ? 3.646 -33.281 -40.719 1 87.69 27 ARG B CA 1
ATOM 3744 C C . ARG B 1 27 ? 4.348 -32.188 -41.5 1 87.69 27 ARG B C 1
ATOM 3746 O O . ARG B 1 27 ? 4.324 -32.188 -42.75 1 87.69 27 ARG B O 1
ATOM 3753 N N . ARG B 1 28 ? 5 -31.375 -40.844 1 87.19 28 ARG B N 1
ATOM 3754 C CA . ARG B 1 28 ? 5.699 -30.266 -41.469 1 87.19 28 ARG B CA 1
ATOM 3755 C C . ARG B 1 28 ? 7.008 -30.719 -42.094 1 87.19 28 ARG B C 1
ATOM 3757 O O . ARG B 1 28 ? 7.34 -30.312 -43.219 1 87.19 28 ARG B O 1
ATOM 3764 N N . THR B 1 29 ? 7.684 -31.562 -41.438 1 93.81 29 THR B N 1
ATOM 3765 C CA . THR B 1 29 ? 9.023 -31.938 -41.875 1 93.81 29 THR B CA 1
ATOM 3766 C C . THR B 1 29 ? 8.969 -33.156 -42.812 1 93.81 29 THR B C 1
ATOM 3768 O O . THR B 1 29 ? 9.922 -33.406 -43.531 1 93.81 29 THR B O 1
ATOM 3771 N N . GLY B 1 30 ? 7.934 -33.906 -42.656 1 93.25 30 GLY B N 1
ATOM 3772 C CA . GLY B 1 30 ? 7.805 -35.094 -43.438 1 93.25 30 GLY B CA 1
ATOM 3773 C C . GLY B 1 30 ? 8.562 -36.281 -42.875 1 93.25 30 GLY B C 1
ATOM 3774 O O . GLY B 1 30 ? 8.594 -37.375 -43.469 1 93.25 30 GLY B O 1
ATOM 3775 N N . ARG B 1 31 ? 9.086 -36.156 -41.781 1 93.62 31 ARG B N 1
ATOM 3776 C CA . ARG B 1 31 ? 9.805 -37.25 -41.125 1 93.62 31 ARG B CA 1
ATOM 3777 C C . ARG B 1 31 ? 8.844 -38.281 -40.594 1 93.62 31 ARG B C 1
ATOM 3779 O O . ARG B 1 31 ? 7.957 -37.969 -39.781 1 93.62 31 ARG B O 1
ATOM 3786 N N . PRO B 1 32 ? 8.992 -39.469 -40.938 1 94.25 32 PRO B N 1
ATOM 3787 C CA . PRO B 1 32 ? 8.078 -40.5 -40.438 1 94.25 32 PRO B CA 1
ATOM 3788 C C . PRO B 1 32 ? 8.367 -40.844 -38.969 1 94.25 32 PRO B C 1
ATOM 3790 O O . PRO B 1 32 ? 9.508 -41.188 -38.625 1 94.25 32 PRO B O 1
ATOM 3793 N N . VAL B 1 33 ? 7.367 -40.844 -38.156 1 95.94 33 VAL B N 1
ATOM 3794 C CA . VAL B 1 33 ? 7.492 -41.188 -36.75 1 95.94 33 VAL B CA 1
ATOM 3795 C C . VAL B 1 33 ? 6.336 -42.094 -36.344 1 95.94 33 VAL B C 1
ATOM 3797 O O . VAL B 1 33 ? 5.211 -41.938 -36.812 1 95.94 33 VAL B O 1
ATOM 3800 N N . GLU B 1 34 ? 6.598 -43.094 -35.625 1 97.12 34 GLU B N 1
ATOM 3801 C CA . GLU B 1 34 ? 5.602 -43.969 -34.969 1 97.12 34 GLU B CA 1
ATOM 3802 C C . GLU B 1 34 ? 5.582 -43.75 -33.469 1 97.12 34 GLU B C 1
ATOM 3804 O O . GLU B 1 34 ? 6.602 -43.938 -32.812 1 97.12 34 GLU B O 1
ATOM 3809 N N . VAL B 1 35 ? 4.461 -43.406 -33 1 97.94 35 VAL B N 1
ATOM 3810 C CA . VAL B 1 35 ? 4.375 -43.031 -31.578 1 97.94 35 VAL B CA 1
ATOM 3811 C C . VAL B 1 35 ? 3.467 -44.031 -30.859 1 97.94 35 VAL B C 1
ATOM 3813 O O . VAL B 1 35 ? 2.348 -44.281 -31.297 1 97.94 35 VAL B O 1
ATOM 3816 N N . THR B 1 36 ? 3.93 -44.562 -29.766 1 98.25 36 THR B N 1
ATOM 3817 C CA . THR B 1 36 ? 3.15 -45.375 -28.828 1 98.25 36 THR B CA 1
ATOM 3818 C C . THR B 1 36 ? 3.139 -44.719 -27.438 1 98.25 36 THR B C 1
ATOM 3820 O O . THR B 1 36 ? 4.191 -44.344 -26.906 1 98.25 36 THR B O 1
ATOM 3823 N N . VAL B 1 37 ? 1.979 -44.531 -26.891 1 98.44 37 VAL B N 1
ATOM 3824 C CA . VAL B 1 37 ? 1.837 -43.906 -25.578 1 98.44 37 VAL B CA 1
ATOM 3825 C C . VAL B 1 37 ? 1.314 -44.938 -24.594 1 98.44 37 VAL B C 1
ATOM 3827 O O . VAL B 1 37 ? 0.308 -45.625 -24.844 1 98.44 37 VAL B O 1
ATOM 3830 N N . LEU B 1 38 ? 2.018 -45.125 -23.516 1 98.56 38 LEU B N 1
ATOM 3831 C CA . LEU B 1 38 ? 1.589 -45.969 -22.422 1 98.56 38 LEU B CA 1
ATOM 3832 C C . LEU B 1 38 ? 1.112 -45.156 -21.219 1 98.56 38 LEU B C 1
ATOM 3834 O O . LEU B 1 38 ? 1.917 -44.5 -20.547 1 98.56 38 LEU B O 1
ATOM 3838 N N . GLY B 1 39 ? -0.158 -45.156 -21 1 97.25 39 GLY B N 1
ATOM 3839 C CA . GLY B 1 39 ? -0.752 -44.469 -19.875 1 97.25 39 GLY B CA 1
ATOM 3840 C C . GLY B 1 39 ? -1.276 -45.375 -18.797 1 97.25 39 GLY B C 1
ATOM 3841 O O . GLY B 1 39 ? -2.182 -46.188 -19.031 1 97.25 39 GLY B O 1
ATOM 3842 N N . GLY B 1 40 ? -0.839 -45.219 -17.625 1 95.19 40 GLY B N 1
ATOM 3843 C CA . GLY B 1 40 ? -1.217 -46.094 -16.531 1 95.19 40 GLY B CA 1
ATOM 3844 C C . GLY B 1 40 ? -2.662 -45.906 -16.109 1 95.19 40 GLY B C 1
ATOM 3845 O O . GLY B 1 40 ? -3.277 -46.875 -15.602 1 95.19 40 GLY B O 1
ATOM 3846 N N . GLU B 1 41 ? -3.217 -44.719 -16.234 1 94.56 41 GLU B N 1
ATOM 3847 C CA . GLU B 1 41 ? -4.613 -44.5 -15.883 1 94.56 41 GLU B CA 1
ATOM 3848 C C . GLU B 1 41 ? -5.551 -45.062 -16.953 1 94.56 41 GLU B C 1
ATOM 3850 O O . GLU B 1 41 ? -5.223 -45.062 -18.141 1 94.56 41 GLU B O 1
ATOM 3855 N N . PRO B 1 42 ? -6.691 -45.5 -16.531 1 94.31 42 PRO B N 1
ATOM 3856 C CA . PRO B 1 42 ? -7.637 -46.031 -17.516 1 94.31 42 PRO B CA 1
ATOM 3857 C C . PRO B 1 42 ? -8.336 -44.938 -18.328 1 94.31 42 PRO B C 1
ATOM 3859 O O . PRO B 1 42 ? -9.203 -45.25 -19.156 1 94.31 42 PRO B O 1
ATOM 3862 N N . HIS B 1 43 ? -7.965 -43.75 -18.156 1 92.38 43 HIS B N 1
ATOM 3863 C CA . HIS B 1 43 ? -8.562 -42.625 -18.844 1 92.38 43 HIS B CA 1
ATOM 3864 C C . HIS B 1 43 ? -7.605 -42.031 -19.875 1 92.38 43 HIS B C 1
ATOM 3866 O O . HIS B 1 43 ? -6.387 -42.188 -19.766 1 92.38 43 HIS B O 1
ATOM 3872 N N . THR B 1 44 ? -8.172 -41.375 -20.875 1 91.44 44 THR B N 1
ATOM 3873 C CA . THR B 1 44 ? -7.363 -40.531 -21.781 1 91.44 44 THR B CA 1
ATOM 3874 C C . THR B 1 44 ? -6.855 -39.281 -21.062 1 91.44 44 THR B C 1
ATOM 3876 O O . THR B 1 44 ? -7.277 -39 -19.938 1 91.44 44 THR B O 1
ATOM 3879 N N . ALA B 1 45 ? -5.93 -38.656 -21.703 1 92.12 45 ALA B N 1
ATOM 3880 C CA . ALA B 1 45 ? -5.352 -37.469 -21.109 1 92.12 45 ALA B CA 1
ATOM 3881 C C . ALA B 1 45 ? -6.434 -36.438 -20.812 1 92.12 45 ALA B C 1
ATOM 3883 O O . ALA B 1 45 ? -7.398 -36.281 -21.562 1 92.12 45 ALA B O 1
ATOM 3884 N N . TYR B 1 46 ? -6.371 -35.75 -19.703 1 89.06 46 TYR B N 1
ATOM 3885 C CA . TYR B 1 46 ? -7.32 -34.719 -19.25 1 89.06 46 TYR B CA 1
ATOM 3886 C C . TYR B 1 46 ? -6.605 -33.562 -18.562 1 89.06 46 TYR B C 1
ATOM 3888 O O . TYR B 1 46 ? -5.434 -33.688 -18.219 1 89.06 46 TYR B O 1
ATOM 3896 N N . ASN B 1 47 ? -7.312 -32.469 -18.453 1 85.81 47 ASN B N 1
ATOM 3897 C CA . ASN B 1 47 ? -6.773 -31.297 -17.781 1 85.81 47 ASN B CA 1
ATOM 3898 C C . ASN B 1 47 ? -6.812 -31.438 -16.266 1 85.81 47 ASN B C 1
ATOM 3900 O O . ASN B 1 47 ? -7.809 -31.094 -15.625 1 85.81 47 ASN B O 1
ATOM 3904 N N . ARG B 1 48 ? -5.746 -31.844 -15.734 1 86.44 48 ARG B N 1
ATOM 3905 C CA . ARG B 1 48 ? -5.672 -32.156 -14.312 1 86.44 48 ARG B CA 1
ATOM 3906 C C . ARG B 1 48 ? -5.75 -30.906 -13.453 1 86.44 48 ARG B C 1
ATOM 3908 O O . ARG B 1 48 ? -6.113 -30.969 -12.281 1 86.44 48 ARG B O 1
ATOM 3915 N N . LEU B 1 49 ? -5.441 -29.844 -14 1 75.31 49 LEU B N 1
ATOM 3916 C CA . LEU B 1 49 ? -5.457 -28.578 -13.273 1 75.31 49 LEU B CA 1
ATOM 3917 C C . LEU B 1 49 ? -6.875 -28.203 -12.875 1 75.31 49 LEU B C 1
ATOM 3919 O O . LEU B 1 49 ? -7.074 -27.422 -11.938 1 75.31 49 LEU B O 1
ATOM 3923 N N . MET B 1 50 ? -7.797 -28.781 -13.539 1 80.38 50 MET B N 1
ATOM 3924 C CA . MET B 1 50 ? -9.188 -28.391 -13.359 1 80.38 50 MET B CA 1
ATOM 3925 C C . MET B 1 50 ? -9.891 -29.297 -12.352 1 80.38 50 MET B C 1
ATOM 3927 O O . MET B 1 50 ? -11.078 -29.109 -12.07 1 80.38 50 MET B O 1
ATOM 3931 N N . LEU B 1 51 ? -9.18 -30.172 -11.789 1 87.38 51 LEU B N 1
ATOM 3932 C CA . LEU B 1 51 ? -9.812 -31.125 -10.883 1 87.38 51 LEU B CA 1
ATOM 3933 C C . LEU B 1 51 ? -10.414 -30.406 -9.672 1 87.38 51 LEU B C 1
ATOM 3935 O O . LEU B 1 51 ? -11.492 -30.766 -9.211 1 87.38 51 LEU B O 1
ATOM 3939 N N . SER B 1 52 ? -9.688 -29.438 -9.156 1 84.94 52 SER B N 1
ATOM 3940 C CA . SER B 1 52 ? -10.219 -28.688 -8.031 1 84.94 52 SER B CA 1
ATOM 3941 C C . SER B 1 52 ? -11.5 -27.953 -8.414 1 84.94 52 SER B C 1
ATOM 3943 O O . SER B 1 52 ? -12.398 -27.797 -7.582 1 84.94 52 SER B O 1
ATOM 3945 N N . GLU B 1 53 ? -11.617 -27.531 -9.656 1 81.56 53 GLU B N 1
ATOM 3946 C CA . GLU B 1 53 ? -12.828 -26.875 -10.141 1 81.56 53 GLU B CA 1
ATOM 3947 C C . GLU B 1 53 ? -13.992 -27.859 -10.203 1 81.56 53 GLU B C 1
ATOM 3949 O O . GLU B 1 53 ? -15.148 -27.484 -9.992 1 81.56 53 GLU B O 1
ATOM 3954 N N . VAL B 1 54 ? -13.664 -29.031 -10.508 1 87.88 54 VAL B N 1
ATOM 3955 C CA . VAL B 1 54 ? -14.688 -30.078 -10.508 1 87.88 54 VAL B CA 1
ATOM 3956 C C . VAL B 1 54 ? -15.211 -30.281 -9.094 1 87.88 54 VAL B C 1
ATOM 3958 O O . VAL B 1 54 ? -16.422 -30.359 -8.883 1 87.88 54 VAL B O 1
ATOM 3961 N N . ILE B 1 55 ? -14.281 -30.312 -8.188 1 90.69 55 ILE B N 1
ATOM 3962 C CA . ILE B 1 55 ? -14.68 -30.453 -6.789 1 90.69 55 ILE B CA 1
ATOM 3963 C C . ILE B 1 55 ? -15.57 -29.281 -6.387 1 90.69 55 ILE B C 1
ATOM 3965 O O . ILE B 1 55 ? -16.562 -29.453 -5.68 1 90.69 55 ILE B O 1
ATOM 3969 N N . ALA B 1 56 ? -15.281 -28.156 -6.902 1 85.94 56 ALA B N 1
ATOM 3970 C CA . ALA B 1 56 ? -16.016 -26.938 -6.59 1 85.94 56 ALA B CA 1
ATOM 3971 C C . ALA B 1 56 ? -17.375 -26.922 -7.297 1 85.94 56 ALA B C 1
ATOM 3973 O O . ALA B 1 56 ? -18.219 -26.062 -7.02 1 85.94 56 ALA B O 1
ATOM 3974 N N . GLY B 1 57 ? -17.578 -27.75 -8.266 1 85.25 57 GLY B N 1
ATOM 3975 C CA . GLY B 1 57 ? -18.812 -27.797 -9.016 1 85.25 57 GLY B CA 1
ATOM 3976 C C . GLY B 1 57 ? -18.859 -26.844 -10.188 1 85.25 57 GLY B C 1
ATOM 3977 O O . GLY B 1 57 ? -19.922 -26.547 -10.727 1 85.25 57 GLY B O 1
ATOM 3978 N N . ARG B 1 58 ? -17.75 -26.406 -10.523 1 79 58 ARG B N 1
ATOM 3979 C CA . ARG B 1 58 ? -17.719 -25.391 -11.57 1 79 58 ARG B CA 1
ATOM 3980 C C . ARG B 1 58 ? -17.281 -26 -12.906 1 79 58 ARG B C 1
ATOM 3982 O O . ARG B 1 58 ? -17.25 -25.312 -13.93 1 79 58 ARG B O 1
ATOM 3989 N N . ALA B 1 59 ? -16.812 -27.25 -12.867 1 79.81 59 ALA B N 1
ATOM 3990 C CA . ALA B 1 59 ? -16.469 -28.016 -14.062 1 79.81 59 ALA B CA 1
ATOM 3991 C C . ALA B 1 59 ? -16.969 -29.453 -13.945 1 79.81 59 ALA B C 1
ATOM 3993 O O . ALA B 1 59 ? -17.266 -29.938 -12.844 1 79.81 59 ALA B O 1
ATOM 3994 N N . ARG B 1 60 ? -17.375 -30.016 -15.07 1 85.31 60 ARG B N 1
ATOM 3995 C CA . ARG B 1 60 ? -17.734 -31.422 -15.109 1 85.31 60 ARG B CA 1
ATOM 3996 C C . ARG B 1 60 ? -16.562 -32.281 -15.578 1 85.31 60 ARG B C 1
ATOM 3998 O O . ARG B 1 60 ? -15.812 -31.891 -16.469 1 85.31 60 ARG B O 1
ATOM 4005 N N . LEU B 1 61 ? -16.234 -33.438 -14.984 1 85.31 61 LEU B N 1
ATOM 4006 C CA . LEU B 1 61 ? -15.125 -34.312 -15.312 1 85.31 61 LEU B CA 1
ATOM 4007 C C . LEU B 1 61 ? -15.086 -34.594 -16.812 1 85.31 61 LEU B C 1
ATOM 4009 O O . LEU B 1 61 ? -14.008 -34.625 -17.406 1 85.31 61 LEU B O 1
ATOM 4013 N N . ALA B 1 62 ? -16.125 -34.844 -17.391 1 81.19 62 ALA B N 1
ATOM 4014 C CA . ALA B 1 62 ? -16.219 -35.156 -18.812 1 81.19 62 ALA B CA 1
ATOM 4015 C C . ALA B 1 62 ? -15.633 -34.031 -19.672 1 81.19 62 ALA B C 1
ATOM 4017 O O . ALA B 1 62 ? -15.086 -34.281 -20.75 1 81.19 62 ALA B O 1
ATOM 4018 N N . GLY B 1 63 ? -15.773 -32.875 -19.188 1 79.44 63 GLY B N 1
ATOM 4019 C CA . GLY B 1 63 ? -15.297 -31.719 -19.922 1 79.44 63 GLY B CA 1
ATOM 4020 C C . GLY B 1 63 ? -13.797 -31.531 -19.812 1 79.44 63 GLY B C 1
ATOM 4021 O O . GLY B 1 63 ? -13.227 -30.688 -20.516 1 79.44 63 GLY B O 1
ATOM 4022 N N . LEU B 1 64 ? -13.117 -32.406 -19.047 1 85.12 64 LEU B N 1
ATOM 4023 C CA . LEU B 1 64 ? -11.688 -32.219 -18.828 1 85.12 64 LEU B CA 1
ATOM 4024 C C . LEU B 1 64 ? -10.867 -32.969 -19.875 1 85.12 64 LEU B C 1
ATOM 4026 O O . LEU B 1 64 ? -9.664 -32.719 -20.016 1 85.12 64 LEU B O 1
ATOM 4030 N N . THR B 1 65 ? -11.523 -33.844 -20.625 1 86.25 65 THR B N 1
ATOM 4031 C CA . THR B 1 65 ? -10.82 -34.719 -21.547 1 86.25 65 THR B CA 1
ATOM 4032 C C . THR B 1 65 ? -10.148 -33.906 -22.656 1 86.25 65 THR B C 1
ATOM 4034 O O . THR B 1 65 ? -10.742 -32.969 -23.203 1 86.25 65 THR B O 1
ATOM 4037 N N . LEU B 1 66 ? -8.906 -34.219 -22.906 1 83.88 66 LEU B N 1
ATOM 4038 C CA . LEU B 1 66 ? -8.156 -33.594 -23.984 1 83.88 66 LEU B CA 1
ATOM 4039 C C . LEU B 1 66 ? -8.391 -34.312 -25.312 1 83.88 66 LEU B C 1
ATOM 4041 O O . LEU B 1 66 ? -8.734 -35.5 -25.312 1 83.88 66 LEU B O 1
ATOM 4045 N N . PRO B 1 67 ? -8.188 -33.625 -26.422 1 79.44 67 PRO B N 1
ATOM 4046 C CA . PRO B 1 67 ? -8.445 -34.25 -27.719 1 79.44 67 PRO B CA 1
ATOM 4047 C C . PRO B 1 67 ? -7.539 -35.438 -27.984 1 79.44 67 PRO B C 1
ATOM 4049 O O . PRO B 1 67 ? -6.355 -35.406 -27.641 1 79.44 67 PRO B O 1
ATOM 4052 N N . GLU B 1 68 ? -8.164 -36.406 -28.609 1 82.94 68 GLU B N 1
ATOM 4053 C CA . GLU B 1 68 ? -7.398 -37.594 -28.953 1 82.94 68 GLU B CA 1
ATOM 4054 C C . GLU B 1 68 ? -6.527 -37.375 -30.172 1 82.94 68 GLU B C 1
ATOM 4056 O O . GLU B 1 68 ? -6.895 -36.594 -31.078 1 82.94 68 GLU B O 1
ATOM 4061 N N . HIS B 1 69 ? -5.355 -37.938 -30.125 1 81.81 69 HIS B N 1
ATOM 4062 C CA . HIS B 1 69 ? -4.445 -37.906 -31.266 1 81.81 69 HIS B CA 1
ATOM 4063 C C . HIS B 1 69 ? -4.785 -38.969 -32.281 1 81.81 69 HIS B C 1
ATOM 4065 O O . HIS B 1 69 ? -4.91 -40.156 -31.938 1 81.81 69 HIS B O 1
ATOM 4071 N N . GLU B 1 70 ? -4.883 -38.406 -33.531 1 79.56 70 GLU B N 1
ATOM 4072 C CA . GLU B 1 70 ? -5.113 -39.375 -34.594 1 79.56 70 GLU B CA 1
ATOM 4073 C C . GLU B 1 70 ? -3.824 -40.094 -34.969 1 79.56 70 GLU B C 1
ATOM 4075 O O . GLU B 1 70 ? -2.73 -39.531 -34.812 1 79.56 70 GLU B O 1
ATOM 4080 N N . ASP B 1 71 ? -3.764 -41.312 -35.25 1 85 71 ASP B N 1
ATOM 4081 C CA . ASP B 1 71 ? -2.662 -42.094 -35.812 1 85 71 ASP B CA 1
ATOM 4082 C C . ASP B 1 71 ? -1.606 -42.406 -34.75 1 85 71 ASP B C 1
ATOM 4084 O O . ASP B 1 71 ? -0.421 -42.531 -35.062 1 85 71 ASP B O 1
ATOM 4088 N N . VAL B 1 72 ? -1.848 -42.188 -33.531 1 94.44 72 VAL B N 1
ATOM 4089 C CA . VAL B 1 72 ? -0.963 -42.531 -32.438 1 94.44 72 VAL B CA 1
ATOM 4090 C C . VAL B 1 72 ? -1.544 -43.719 -31.656 1 94.44 72 VAL B C 1
ATOM 4092 O O . VAL B 1 72 ? -2.756 -43.812 -31.438 1 94.44 72 VAL B O 1
ATOM 4095 N N . ASP B 1 73 ? -0.78 -44.656 -31.328 1 96.75 73 ASP B N 1
ATOM 4096 C CA . ASP B 1 73 ? -1.202 -45.781 -30.516 1 96.75 73 ASP B CA 1
ATOM 4097 C C . ASP B 1 73 ? -1.197 -45.438 -29.031 1 96.75 73 ASP B C 1
ATOM 4099 O O . ASP B 1 73 ? -0.157 -45.5 -28.375 1 96.75 73 ASP B O 1
ATOM 4103 N N . VAL B 1 74 ? -2.33 -45.094 -28.531 1 96.75 74 VAL B N 1
ATOM 4104 C CA . VAL B 1 74 ? -2.465 -44.75 -27.125 1 96.75 74 VAL B CA 1
ATOM 4105 C C . VAL B 1 74 ? -3.057 -45.938 -26.359 1 96.75 74 VAL B C 1
ATOM 4107 O O . VAL B 1 74 ? -4.164 -46.375 -26.672 1 96.75 74 VAL B O 1
ATOM 4110 N N . ARG B 1 75 ? -2.352 -46.375 -25.391 1 97.06 75 ARG B N 1
ATOM 4111 C CA . ARG B 1 75 ? -2.803 -47.5 -24.562 1 97.06 75 ARG B CA 1
ATOM 4112 C C . ARG B 1 75 ? -3.098 -47.031 -23.141 1 97.06 75 ARG B C 1
ATOM 4114 O O . ARG B 1 75 ? -2.184 -46.906 -22.328 1 97.06 75 ARG B O 1
ATOM 4121 N N . THR B 1 76 ? -4.352 -46.906 -22.828 1 95.5 76 THR B N 1
ATOM 4122 C CA . THR B 1 76 ? -4.77 -46.531 -21.484 1 95.5 76 THR B CA 1
ATOM 4123 C C . THR B 1 76 ? -4.836 -47.719 -20.562 1 95.5 76 THR B C 1
ATOM 4125 O O . THR B 1 76 ? -5.16 -48.844 -21 1 95.5 76 THR B O 1
ATOM 4128 N N . GLY B 1 77 ? -4.562 -47.5 -19.344 1 96.69 77 GLY B N 1
ATOM 4129 C CA . GLY B 1 77 ? -4.59 -48.594 -18.375 1 96.69 77 GLY B CA 1
ATOM 4130 C C . GLY B 1 77 ? -3.395 -49.531 -18.484 1 96.69 77 GLY B C 1
ATOM 4131 O O . GLY B 1 77 ? -3.383 -50.594 -17.891 1 96.69 77 GLY B O 1
ATOM 4132 N N . VAL B 1 78 ? -2.463 -49.156 -19.312 1 97.62 78 VAL B N 1
ATOM 4133 C CA . VAL B 1 78 ? -1.26 -49.938 -19.531 1 97.62 78 VAL B CA 1
ATOM 4134 C C . VAL B 1 78 ? -0.033 -49.156 -19.062 1 97.62 78 VAL B C 1
ATOM 4136 O O . VAL B 1 78 ? 0.305 -48.125 -19.641 1 97.62 78 VAL B O 1
ATOM 4139 N N . SER B 1 79 ? 0.606 -49.656 -18.031 1 97.69 79 SER B N 1
ATOM 4140 C CA . SER B 1 79 ? 1.775 -49 -17.484 1 97.69 79 SER B CA 1
ATOM 4141 C C . SER B 1 79 ? 3.068 -49.562 -18.047 1 97.69 79 SER B C 1
ATOM 4143 O O . SER B 1 79 ? 3.127 -50.75 -18.391 1 97.69 79 SER B O 1
ATOM 4145 N N . ALA B 1 80 ? 4.051 -48.688 -18.219 1 98.62 80 ALA B N 1
ATOM 4146 C CA . ALA B 1 80 ? 5.402 -49.219 -18.438 1 98.62 80 ALA B CA 1
ATOM 4147 C C . ALA B 1 80 ? 5.984 -49.781 -17.156 1 98.62 80 ALA B C 1
ATOM 4149 O O . ALA B 1 80 ? 5.945 -49.156 -16.094 1 98.62 80 ALA B O 1
ATOM 4150 N N . VAL B 1 81 ? 6.551 -50.969 -17.188 1 98.25 81 VAL B N 1
ATOM 4151 C CA . VAL B 1 81 ? 7.031 -51.594 -15.969 1 98.25 81 VAL B CA 1
ATOM 4152 C C . VAL B 1 81 ? 8.555 -51.656 -15.984 1 98.25 81 VAL B C 1
ATOM 4154 O O . VAL B 1 81 ? 9.195 -51.781 -14.938 1 98.25 81 VAL B O 1
ATOM 4157 N N . ALA B 1 82 ? 9.094 -51.594 -17.203 1 98.44 82 ALA B N 1
ATOM 4158 C CA . ALA B 1 82 ? 10.555 -51.625 -17.297 1 98.44 82 ALA B CA 1
ATOM 4159 C C . ALA B 1 82 ? 11.023 -51 -18.609 1 98.44 82 ALA B C 1
ATOM 4161 O O . ALA B 1 82 ? 10.352 -51.094 -19.641 1 98.44 82 ALA B O 1
ATOM 4162 N N . VAL B 1 83 ? 12.156 -50.344 -18.562 1 98.62 83 VAL B N 1
ATOM 4163 C CA . VAL B 1 83 ? 12.875 -49.875 -19.75 1 98.62 83 VAL B CA 1
ATOM 4164 C C . VAL B 1 83 ? 14.195 -50.625 -19.875 1 98.62 83 VAL B C 1
ATOM 4166 O O . VAL B 1 83 ? 15.086 -50.469 -19.047 1 98.62 83 VAL B O 1
ATOM 4169 N N . ASP B 1 84 ? 14.289 -51.375 -20.891 1 98.31 84 ASP B N 1
ATOM 4170 C CA . ASP B 1 84 ? 15.531 -52.094 -21.203 1 98.31 84 ASP B CA 1
ATOM 4171 C C . ASP B 1 84 ? 16.391 -51.281 -22.188 1 98.31 84 ASP B C 1
ATOM 4173 O O . ASP B 1 84 ? 16.219 -51.406 -23.391 1 98.31 84 ASP B O 1
ATOM 4177 N N . ARG B 1 85 ? 17.344 -50.625 -21.672 1 98.19 85 ARG B N 1
ATOM 4178 C CA . ARG B 1 85 ? 18.141 -49.719 -22.484 1 98.19 85 ARG B CA 1
ATOM 4179 C C . ARG B 1 85 ? 19.047 -50.5 -23.438 1 98.19 85 ARG B C 1
ATOM 4181 O O . ARG B 1 85 ? 19.328 -50.031 -24.547 1 98.19 85 ARG B O 1
ATOM 4188 N N . SER B 1 86 ? 19.562 -51.594 -23.047 1 97.38 86 SER B N 1
ATOM 4189 C CA . SER B 1 86 ? 20.453 -52.375 -23.891 1 97.38 86 SER B CA 1
ATOM 4190 C C . SER B 1 86 ? 19.734 -52.875 -25.141 1 97.38 86 SER B C 1
ATOM 4192 O O . SER B 1 86 ? 20.312 -52.906 -26.234 1 97.38 86 SER B O 1
ATOM 4194 N N . ARG B 1 87 ? 18.5 -53.281 -24.984 1 97.94 87 ARG B N 1
ATOM 4195 C CA . ARG B 1 87 ? 17.719 -53.781 -26.109 1 97.94 87 ARG B CA 1
ATOM 4196 C C . ARG B 1 87 ? 16.859 -52.688 -26.734 1 97.94 87 ARG B C 1
ATOM 4198 O O . ARG B 1 87 ? 16.234 -52.906 -27.781 1 97.94 87 ARG B O 1
ATOM 4205 N N . GLN B 1 88 ? 16.766 -51.562 -26.047 1 98.31 88 GLN B N 1
ATOM 4206 C CA . GLN B 1 88 ? 15.938 -50.438 -26.438 1 98.31 88 GLN B CA 1
ATOM 4207 C C . GLN B 1 88 ? 14.484 -50.844 -26.594 1 98.31 88 GLN B C 1
ATOM 4209 O O . GLN B 1 88 ? 13.867 -50.594 -27.641 1 98.31 88 GLN B O 1
ATOM 4214 N N . VAL B 1 89 ? 13.969 -51.375 -25.531 1 98.62 89 VAL B N 1
ATOM 4215 C CA . VAL B 1 89 ? 12.586 -51.844 -25.469 1 98.62 89 VAL B CA 1
ATOM 4216 C C . VAL B 1 89 ? 11.953 -51.406 -24.141 1 98.62 89 VAL B C 1
ATOM 4218 O O . VAL B 1 89 ? 12.617 -51.406 -23.109 1 98.62 89 VAL B O 1
ATOM 4221 N N . VAL B 1 90 ? 10.703 -51.062 -24.188 1 98.81 90 VAL B N 1
ATOM 4222 C CA . VAL B 1 90 ? 9.906 -50.812 -23 1 98.81 90 VAL B CA 1
ATOM 4223 C C . VAL B 1 90 ? 8.945 -51.969 -22.766 1 98.81 90 VAL B C 1
ATOM 4225 O O . VAL B 1 90 ? 8.258 -52.406 -23.688 1 98.81 90 VAL B O 1
ATOM 4228 N N . HIS B 1 91 ? 8.969 -52.5 -21.578 1 98.75 91 HIS B N 1
ATOM 4229 C CA . HIS B 1 91 ? 8.008 -53.531 -21.203 1 98.75 91 HIS B CA 1
ATOM 4230 C C . HIS B 1 91 ? 6.777 -52.906 -20.531 1 98.75 91 HIS B C 1
ATOM 4232 O O . HIS B 1 91 ? 6.898 -52.031 -19.672 1 98.75 91 HIS B O 1
ATOM 4238 N N . ASP B 1 92 ? 5.633 -53.375 -20.953 1 98.19 92 ASP B N 1
ATOM 4239 C CA . ASP B 1 92 ? 4.426 -52.812 -20.344 1 98.19 92 ASP B CA 1
ATOM 4240 C C . ASP B 1 92 ? 3.77 -53.812 -19.391 1 98.19 92 ASP B C 1
ATOM 4242 O O . ASP B 1 92 ? 4.27 -54.938 -19.219 1 98.19 92 ASP B O 1
ATOM 4246 N N . SER B 1 93 ? 2.76 -53.469 -18.703 1 97.94 93 SER B N 1
ATOM 4247 C CA . SER B 1 93 ? 2.121 -54.219 -17.656 1 97.94 93 SER B CA 1
ATOM 4248 C C . SER B 1 93 ? 1.331 -55.406 -18.234 1 97.94 93 SER B C 1
ATOM 4250 O O . SER B 1 93 ? 0.981 -56.344 -17.5 1 97.94 93 SER B O 1
ATOM 4252 N N . ASP B 1 94 ? 1.044 -55.375 -19.531 1 97.25 94 ASP B N 1
ATOM 4253 C CA . ASP B 1 94 ? 0.324 -56.469 -20.172 1 97.25 94 ASP B CA 1
ATOM 4254 C C . ASP B 1 94 ? 1.292 -57.5 -20.719 1 97.25 94 ASP B C 1
ATOM 4256 O O . ASP B 1 94 ? 0.867 -58.531 -21.266 1 97.25 94 ASP B O 1
ATOM 4260 N N . GLY B 1 95 ? 2.482 -57.188 -20.641 1 96.62 95 GLY B N 1
ATOM 4261 C CA . GLY B 1 95 ? 3.486 -58.156 -21.078 1 96.62 95 GLY B CA 1
ATOM 4262 C C . GLY B 1 95 ? 4.012 -57.875 -22.469 1 96.62 95 GLY B C 1
ATOM 4263 O O . GLY B 1 95 ? 4.883 -58.594 -22.969 1 96.62 95 GLY B O 1
ATOM 4264 N N . ALA B 1 96 ? 3.553 -56.875 -23.109 1 97.88 96 ALA B N 1
ATOM 4265 C CA . ALA B 1 96 ? 4.008 -56.5 -24.453 1 97.88 96 ALA B CA 1
ATOM 4266 C C . ALA B 1 96 ? 5.336 -55.75 -24.391 1 97.88 96 ALA B C 1
ATOM 4268 O O . ALA B 1 96 ? 5.688 -55.188 -23.359 1 97.88 96 ALA B O 1
ATOM 4269 N N . GLN B 1 97 ? 6.074 -55.875 -25.453 1 98.44 97 GLN B N 1
ATOM 4270 C CA . GLN B 1 97 ? 7.332 -55.156 -25.641 1 98.44 97 GLN B CA 1
ATOM 4271 C C . GLN B 1 97 ? 7.211 -54.094 -26.734 1 98.44 97 GLN B C 1
ATOM 4273 O O . GLN B 1 97 ? 6.613 -54.344 -27.781 1 98.44 97 GLN B O 1
ATOM 4278 N N . HIS B 1 98 ? 7.727 -52.969 -26.469 1 98.62 98 HIS B N 1
ATOM 4279 C CA . HIS B 1 98 ? 7.695 -51.875 -27.422 1 98.62 98 HIS B CA 1
ATOM 4280 C C . HIS B 1 98 ? 9.102 -51.375 -27.75 1 98.62 98 HIS B C 1
ATOM 4282 O O . HIS B 1 98 ? 9.758 -50.75 -26.906 1 98.62 98 HIS B O 1
ATOM 4288 N N . SER B 1 99 ? 9.586 -51.656 -28.953 1 98.38 99 SER B N 1
ATOM 4289 C CA . SER B 1 99 ? 10.891 -51.156 -29.391 1 98.38 99 SER B CA 1
ATOM 4290 C C . SER B 1 99 ? 10.867 -49.656 -29.594 1 98.38 99 SER B C 1
ATOM 4292 O O . SER B 1 99 ? 9.859 -49.094 -30.031 1 98.38 99 SER B O 1
ATOM 4294 N N . TYR B 1 100 ? 12.008 -49.062 -29.297 1 98.38 100 TYR B N 1
ATOM 4295 C CA . TYR B 1 100 ? 12.039 -47.594 -29.453 1 98.38 100 TYR B CA 1
ATOM 4296 C C . TYR B 1 100 ? 13.391 -47.156 -30.016 1 98.38 100 TYR B C 1
ATOM 4298 O O . TYR B 1 100 ? 14.406 -47.812 -29.797 1 98.38 100 TYR B O 1
ATOM 4306 N N . ASP B 1 101 ? 13.367 -46.031 -30.766 1 98.38 101 ASP B N 1
ATOM 4307 C CA . ASP B 1 101 ? 14.547 -45.219 -31.031 1 98.38 101 ASP B CA 1
ATOM 4308 C C . ASP B 1 101 ? 14.727 -44.125 -29.984 1 98.38 101 ASP B C 1
ATOM 4310 O O . ASP B 1 101 ? 15.852 -43.781 -29.625 1 98.38 101 ASP B O 1
ATOM 4314 N N . THR B 1 102 ? 13.578 -43.625 -29.5 1 98.62 102 THR B N 1
ATOM 4315 C CA . THR B 1 102 ? 13.531 -42.688 -28.375 1 98.62 102 THR B CA 1
ATOM 4316 C C . THR B 1 102 ? 12.422 -43.062 -27.391 1 98.62 102 THR B C 1
ATOM 4318 O O . THR B 1 102 ? 11.297 -43.344 -27.812 1 98.62 102 THR B O 1
ATOM 4321 N N . VAL B 1 103 ? 12.711 -43.188 -26.188 1 98.81 103 VAL B N 1
ATOM 4322 C CA . VAL B 1 103 ? 11.688 -43.312 -25.141 1 98.81 103 VAL B CA 1
ATOM 4323 C C . VAL B 1 103 ? 11.586 -42 -24.359 1 98.81 103 VAL B C 1
ATOM 4325 O O . VAL B 1 103 ? 12.602 -41.375 -24.016 1 98.81 103 VAL B O 1
ATOM 4328 N N . VAL B 1 104 ? 10.414 -41.438 -24.172 1 98.94 104 VAL B N 1
ATOM 4329 C CA . VAL B 1 104 ? 10.148 -40.188 -23.453 1 98.94 104 VAL B CA 1
ATOM 4330 C C . VAL B 1 104 ? 9.461 -40.5 -22.125 1 98.94 104 VAL B C 1
ATOM 4332 O O . VAL B 1 104 ? 8.305 -40.906 -22.109 1 98.94 104 VAL B O 1
ATOM 4335 N N . LEU B 1 105 ? 10.172 -40.312 -21.078 1 98.88 105 LEU B N 1
ATOM 4336 C CA . LEU B 1 105 ? 9.586 -40.438 -19.75 1 98.88 105 LEU B CA 1
ATOM 4337 C C . LEU B 1 105 ? 8.766 -39.219 -19.391 1 98.88 105 LEU B C 1
ATOM 4339 O O . LEU B 1 105 ? 9.32 -38.125 -19.25 1 98.88 105 LEU B O 1
ATOM 4343 N N . ALA B 1 106 ? 7.512 -39.312 -19.297 1 98.62 106 ALA B N 1
ATOM 4344 C CA . ALA B 1 106 ? 6.559 -38.312 -18.844 1 98.62 106 ALA B CA 1
ATOM 4345 C C . ALA B 1 106 ? 5.703 -38.844 -17.703 1 98.62 106 ALA B C 1
ATOM 4347 O O . ALA B 1 106 ? 4.473 -38.719 -17.734 1 98.62 106 ALA B O 1
ATOM 4348 N N . THR B 1 107 ? 6.344 -39.344 -16.719 1 97.94 107 THR B N 1
ATOM 4349 C CA . THR B 1 107 ? 5.699 -40.094 -15.648 1 97.94 107 THR B CA 1
ATOM 4350 C C . THR B 1 107 ? 5.125 -39.156 -14.594 1 97.94 107 THR B C 1
ATOM 4352 O O . THR B 1 107 ? 4.383 -39.594 -13.711 1 97.94 107 THR B O 1
ATOM 4355 N N . GLY B 1 108 ? 5.461 -37.938 -14.695 1 96.19 108 GLY B N 1
ATOM 4356 C CA . GLY B 1 108 ? 4.879 -36.938 -13.82 1 96.19 108 GLY B CA 1
ATOM 4357 C C . GLY B 1 108 ? 5.355 -37.031 -12.383 1 96.19 108 GLY B C 1
ATOM 4358 O O . GLY B 1 108 ? 6.539 -37.281 -12.133 1 96.19 108 GLY B O 1
ATOM 4359 N N . ALA B 1 109 ? 4.539 -36.625 -11.477 1 95.06 109 ALA B N 1
ATOM 4360 C CA . ALA B 1 109 ? 4.836 -36.625 -10.039 1 95.06 109 ALA B CA 1
ATOM 4361 C C . ALA B 1 109 ? 3.67 -37.219 -9.242 1 95.06 109 ALA B C 1
ATOM 4363 O O . ALA B 1 109 ? 2.535 -37.25 -9.727 1 95.06 109 ALA B O 1
ATOM 4364 N N . GLY B 1 110 ? 3.982 -37.812 -8.141 1 92.62 110 GLY B N 1
ATOM 4365 C CA . GLY B 1 110 ? 2.99 -38.281 -7.191 1 92.62 110 GLY B CA 1
ATOM 4366 C C . GLY B 1 110 ? 2.867 -37.406 -5.961 1 92.62 110 GLY B C 1
ATOM 4367 O O . GLY B 1 110 ? 3.734 -36.562 -5.695 1 92.62 110 GLY B O 1
ATOM 4368 N N . PRO B 1 111 ? 1.755 -37.562 -5.238 1 91.56 111 PRO B N 1
ATOM 4369 C CA . PRO B 1 111 ? 1.579 -36.781 -4.027 1 91.56 111 PRO B CA 1
ATOM 4370 C C . PRO B 1 111 ? 2.576 -37.125 -2.93 1 91.56 111 PRO B C 1
ATOM 4372 O O . PRO B 1 111 ? 2.904 -38.312 -2.752 1 91.56 111 PRO B O 1
ATOM 4375 N N . ARG B 1 112 ? 3.09 -36.094 -2.291 1 90.06 112 ARG B N 1
ATOM 4376 C CA . ARG B 1 112 ? 3.826 -36.344 -1.053 1 90.06 112 ARG B CA 1
ATOM 4377 C C . ARG B 1 112 ? 2.877 -36.688 0.091 1 90.06 112 ARG B C 1
ATOM 4379 O O . ARG B 1 112 ? 1.938 -35.938 0.37 1 90.06 112 ARG B O 1
ATOM 4386 N N . MET B 1 113 ? 3.061 -37.844 0.679 1 86.25 113 MET B N 1
ATOM 4387 C CA . MET B 1 113 ? 2.232 -38.281 1.799 1 86.25 113 MET B CA 1
ATOM 4388 C C . MET B 1 113 ? 2.973 -38.125 3.121 1 86.25 113 MET B C 1
ATOM 4390 O O . MET B 1 113 ? 3.723 -39 3.533 1 86.25 113 MET B O 1
ATOM 4394 N N . PRO B 1 114 ? 2.801 -36.969 3.754 1 76.94 114 PRO B N 1
ATOM 4395 C CA . PRO B 1 114 ? 3.602 -36.688 4.945 1 76.94 114 PRO B CA 1
ATOM 4396 C C . PRO B 1 114 ? 3.178 -37.531 6.156 1 76.94 114 PRO B C 1
ATOM 4398 O O . PRO B 1 114 ? 3.848 -37.5 7.191 1 76.94 114 PRO B O 1
ATOM 4401 N N . LEU B 1 115 ? 2.059 -38.125 6.051 1 78.31 115 LEU B N 1
ATOM 4402 C CA . LEU B 1 115 ? 1.522 -38.844 7.215 1 78.31 115 LEU B CA 1
ATOM 4403 C C . LEU B 1 115 ? 1.386 -40.312 6.938 1 78.31 115 LEU B C 1
ATOM 4405 O O . LEU B 1 115 ? 1.022 -40.719 5.828 1 78.31 115 LEU B O 1
ATOM 4409 N N . ASP B 1 116 ? 1.832 -41.031 7.922 1 76.31 116 ASP B N 1
ATOM 4410 C CA . ASP B 1 116 ? 1.532 -42.438 7.887 1 76.31 116 ASP B CA 1
ATOM 4411 C C . ASP B 1 116 ? 0.097 -42.719 8.336 1 76.31 116 ASP B C 1
ATOM 4413 O O . ASP B 1 116 ? -0.249 -42.5 9.5 1 76.31 116 ASP B O 1
ATOM 4417 N N . ALA B 1 117 ? -0.772 -43.094 7.414 1 76.69 117 ALA B N 1
ATOM 4418 C CA . ALA B 1 117 ? -2.186 -43.312 7.715 1 76.69 117 ALA B CA 1
ATOM 4419 C C . ALA B 1 117 ? -2.369 -44.5 8.664 1 76.69 117 ALA B C 1
ATOM 4421 O O . ALA B 1 117 ? -3.424 -44.625 9.289 1 76.69 117 ALA B O 1
ATOM 4422 N N . ARG B 1 118 ? -1.294 -45.188 9.016 1 72 118 ARG B N 1
ATOM 4423 C CA . ARG B 1 118 ? -1.265 -46.312 9.945 1 72 118 ARG B CA 1
ATOM 4424 C C . ARG B 1 118 ? -2.475 -47.219 9.742 1 72 118 ARG B C 1
ATOM 4426 O O . ARG B 1 118 ? -3.152 -47.594 10.711 1 72 118 ARG B O 1
ATOM 4433 N N . GLY B 1 119 ? -2.814 -47.344 8.43 1 78.94 119 GLY B N 1
ATOM 4434 C CA . GLY B 1 119 ? -3.877 -48.312 8.133 1 78.94 119 GLY B CA 1
ATOM 4435 C C . GLY B 1 119 ? -5.262 -47.688 8.203 1 78.94 119 GLY B C 1
ATOM 4436 O O . GLY B 1 119 ? -6.262 -48.375 7.957 1 78.94 119 GLY B O 1
ATOM 4437 N N . LEU B 1 120 ? -5.379 -46.5 8.539 1 85.5 120 LEU B N 1
ATOM 4438 C CA . LEU B 1 120 ? -6.676 -45.844 8.641 1 85.5 120 LEU B CA 1
ATOM 4439 C C . LEU B 1 120 ? -7.188 -45.438 7.262 1 85.5 120 LEU B C 1
ATOM 4441 O O . LEU B 1 120 ? -6.41 -44.969 6.422 1 85.5 120 LEU B O 1
ATOM 4445 N N . HIS B 1 121 ? -8.484 -45.719 7.109 1 89.25 121 HIS B N 1
ATOM 4446 C CA . HIS B 1 121 ? -9.156 -45.219 5.926 1 89.25 121 HIS B CA 1
ATOM 4447 C C . HIS B 1 121 ? -9.492 -43.719 6.094 1 89.25 121 HIS B C 1
ATOM 4449 O O . HIS B 1 121 ? -9.727 -43.281 7.215 1 89.25 121 HIS B O 1
ATOM 4455 N N . GLY B 1 122 ? -9.383 -43 4.98 1 91.75 122 GLY B N 1
ATOM 4456 C CA . GLY B 1 122 ? -9.789 -41.594 5.051 1 91.75 122 GLY B CA 1
ATOM 4457 C C . GLY B 1 122 ? -8.664 -40.625 4.703 1 91.75 122 GLY B C 1
ATOM 4458 O O . GLY B 1 122 ? -8.859 -39.406 4.691 1 91.75 122 GLY B O 1
ATOM 4459 N N . VAL B 1 123 ? -7.52 -41.156 4.555 1 93 123 VAL B N 1
ATOM 4460 C CA . VAL B 1 123 ? -6.41 -40.344 4.09 1 93 123 VAL B CA 1
ATOM 4461 C C . VAL B 1 123 ? -6.301 -40.438 2.568 1 93 123 VAL B C 1
ATOM 4463 O O . VAL B 1 123 ? -6.141 -41.531 2.016 1 93 123 VAL B O 1
ATOM 4466 N N . LYS B 1 124 ? -6.441 -39.312 1.92 1 92.94 124 LYS B N 1
ATOM 4467 C CA . LYS B 1 124 ? -6.531 -39.25 0.463 1 92.94 124 LYS B CA 1
ATOM 4468 C C . LYS B 1 124 ? -5.598 -38.219 -0.116 1 92.94 124 LYS B C 1
ATOM 4470 O O . LYS B 1 124 ? -4.969 -37.438 0.628 1 92.94 124 LYS B O 1
ATOM 4475 N N . ALA B 1 125 ? -5.391 -38.25 -1.399 1 93.12 125 ALA B N 1
ATOM 4476 C CA . ALA B 1 125 ? -4.742 -37.188 -2.193 1 93.12 125 ALA B CA 1
ATOM 4477 C C . ALA B 1 125 ? -5.551 -36.875 -3.443 1 93.12 125 ALA B C 1
ATOM 4479 O O . ALA B 1 125 ? -6.48 -37.594 -3.795 1 93.12 125 ALA B O 1
ATOM 4480 N N . LEU B 1 126 ? -5.285 -35.781 -4.012 1 92.44 126 LEU B N 1
ATOM 4481 C CA . LEU B 1 126 ? -5.953 -35.406 -5.25 1 92.44 126 LEU B CA 1
ATOM 4482 C C . LEU B 1 126 ? -4.945 -35.25 -6.387 1 92.44 126 LEU B C 1
ATOM 4484 O O . LEU B 1 126 ? -4.281 -34.219 -6.504 1 92.44 126 LEU B O 1
ATOM 4488 N N . ARG B 1 127 ? -4.941 -36.25 -7.223 1 90.5 127 ARG B N 1
ATOM 4489 C CA . ARG B 1 127 ? -4.023 -36.188 -8.352 1 90.5 127 ARG B CA 1
ATOM 4490 C C . ARG B 1 127 ? -4.711 -36.656 -9.633 1 90.5 127 ARG B C 1
ATOM 4492 O O . ARG B 1 127 ? -4.352 -36.219 -10.734 1 90.5 127 ARG B O 1
ATOM 4499 N N . THR B 1 128 ? -5.727 -37.531 -9.477 1 92.06 128 THR B N 1
ATOM 4500 C CA . THR B 1 128 ? -6.344 -38.188 -10.633 1 92.06 128 THR B CA 1
ATOM 4501 C C . THR B 1 128 ? -7.852 -37.969 -10.633 1 92.06 128 THR B C 1
ATOM 4503 O O . THR B 1 128 ? -8.414 -37.469 -9.656 1 92.06 128 THR B O 1
ATOM 4506 N N . ILE B 1 129 ? -8.438 -38.344 -11.688 1 92.75 129 ILE B N 1
ATOM 4507 C CA . ILE B 1 129 ? -9.891 -38.312 -11.812 1 92.75 129 ILE B CA 1
ATOM 4508 C C . ILE B 1 129 ? -10.516 -39.188 -10.734 1 92.75 129 ILE B C 1
ATOM 4510 O O . ILE B 1 129 ? -11.539 -38.844 -10.148 1 92.75 129 ILE B O 1
ATOM 4514 N N . ASP B 1 130 ? -9.93 -40.312 -10.57 1 93 130 ASP B N 1
ATOM 4515 C CA . ASP B 1 130 ? -10.461 -41.219 -9.562 1 93 130 ASP B CA 1
ATOM 4516 C C . ASP B 1 130 ? -10.391 -40.625 -8.172 1 93 130 ASP B C 1
ATOM 4518 O O . ASP B 1 130 ? -11.32 -40.75 -7.375 1 93 130 ASP B O 1
ATOM 4522 N N . ASP B 1 131 ? -9.258 -40 -7.875 1 93.75 131 ASP B N 1
ATOM 4523 C CA . ASP B 1 131 ? -9.156 -39.281 -6.617 1 93.75 131 ASP B CA 1
ATOM 4524 C C . ASP B 1 131 ? -10.297 -38.25 -6.488 1 93.75 131 ASP B C 1
ATOM 4526 O O . ASP B 1 131 ? -10.914 -38.125 -5.426 1 93.75 131 ASP B O 1
ATOM 4530 N N . CYS B 1 132 ? -10.508 -37.531 -7.527 1 94.31 132 CYS B N 1
ATOM 4531 C CA . CYS B 1 132 ? -11.531 -36.5 -7.562 1 94.31 132 CYS B CA 1
ATOM 4532 C C . CYS B 1 132 ? -12.914 -37.062 -7.301 1 94.31 132 CYS B C 1
ATOM 4534 O O . CYS B 1 132 ? -13.672 -36.531 -6.484 1 94.31 132 CYS B O 1
ATOM 4536 N N . ARG B 1 133 ? -13.227 -38.156 -7.945 1 94.19 133 ARG B N 1
ATOM 4537 C CA . ARG B 1 133 ? -14.508 -38.812 -7.77 1 94.19 133 ARG B CA 1
ATOM 4538 C C . ARG B 1 133 ? -14.703 -39.25 -6.32 1 94.19 133 ARG B C 1
ATOM 4540 O O . ARG B 1 133 ? -15.789 -39.094 -5.754 1 94.19 133 ARG B O 1
ATOM 4547 N N . GLU B 1 134 ? -13.703 -39.781 -5.801 1 94.38 134 GLU B N 1
ATOM 4548 C CA . GLU B 1 134 ? -13.773 -40.25 -4.418 1 94.38 134 GLU B CA 1
ATOM 4549 C C . GLU B 1 134 ? -14.008 -39.062 -3.459 1 94.38 134 GLU B C 1
ATOM 4551 O O . GLU B 1 134 ? -14.789 -39.188 -2.512 1 94.38 134 GLU B O 1
ATOM 4556 N N . LEU B 1 135 ? -13.328 -38.062 -3.691 1 94.81 135 LEU B N 1
ATOM 4557 C CA . LEU B 1 135 ? -13.453 -36.906 -2.814 1 94.81 135 LEU B CA 1
ATOM 4558 C C . LEU B 1 135 ? -14.844 -36.281 -2.939 1 94.81 135 LEU B C 1
ATOM 4560 O O . LEU B 1 135 ? -15.43 -35.844 -1.94 1 94.81 135 LEU B O 1
ATOM 4564 N N . ILE B 1 136 ? -15.344 -36.188 -4.133 1 94.62 136 ILE B N 1
ATOM 4565 C CA . ILE B 1 136 ? -16.688 -35.656 -4.352 1 94.62 136 ILE B CA 1
ATOM 4566 C C . ILE B 1 136 ? -17.703 -36.531 -3.604 1 94.62 136 ILE B C 1
ATOM 4568 O O . ILE B 1 136 ? -18.594 -36 -2.936 1 94.62 136 ILE B O 1
ATOM 4572 N N . ALA B 1 137 ? -17.484 -37.781 -3.744 1 94.38 137 ALA B N 1
ATOM 4573 C CA . ALA B 1 137 ? -18.391 -38.719 -3.078 1 94.38 137 ALA B CA 1
ATOM 4574 C C . ALA B 1 137 ? -18.328 -38.562 -1.562 1 94.38 137 ALA B C 1
ATOM 4576 O O . ALA B 1 137 ? -19.328 -38.75 -0.867 1 94.38 137 ALA B O 1
ATOM 4577 N N . ALA B 1 138 ? -17.234 -38.219 -1.104 1 93.69 138 ALA B N 1
ATOM 4578 C CA . ALA B 1 138 ? -17.016 -38.125 0.338 1 93.69 138 ALA B CA 1
ATOM 4579 C C . ALA B 1 138 ? -17.469 -36.75 0.851 1 93.69 138 ALA B C 1
ATOM 4581 O O . ALA B 1 138 ? -17.734 -36.594 2.043 1 93.69 138 ALA B O 1
ATOM 4582 N N . ALA B 1 139 ? -17.5 -35.781 0.007 1 94.56 139 ALA B N 1
ATOM 4583 C CA . ALA B 1 139 ? -17.828 -34.438 0.396 1 94.56 139 ALA B CA 1
ATOM 4584 C C . ALA B 1 139 ? -19.328 -34.281 0.678 1 94.56 139 ALA B C 1
ATOM 4586 O O . ALA B 1 139 ? -20.156 -34.594 -0.181 1 94.56 139 ALA B O 1
ATOM 4587 N N . SER B 1 140 ? -19.656 -33.969 1.839 1 94.56 140 SER B N 1
ATOM 4588 C CA . SER B 1 140 ? -21.031 -33.719 2.262 1 94.56 140 SER B CA 1
ATOM 4589 C C . SER B 1 140 ? -21.109 -32.531 3.217 1 94.56 140 SER B C 1
ATOM 4591 O O . SER B 1 140 ? -20.156 -32.219 3.93 1 94.56 140 SER B O 1
ATOM 4593 N N . PRO B 1 141 ? -22.266 -31.875 3.158 1 95.94 141 PRO B N 1
ATOM 4594 C CA . PRO B 1 141 ? -22.406 -30.703 4.023 1 95.94 141 PRO B CA 1
ATOM 4595 C C . PRO B 1 141 ? -22.125 -31 5.492 1 95.94 141 PRO B C 1
ATOM 4597 O O . PRO B 1 141 ? -22.656 -31.984 6.031 1 95.94 141 PRO B O 1
ATOM 4600 N N . GLY B 1 142 ? -21.266 -30.203 6.082 1 96.38 142 GLY B N 1
ATOM 4601 C CA . GLY B 1 142 ? -21 -30.281 7.512 1 96.38 142 GLY B CA 1
ATOM 4602 C C . GLY B 1 142 ? -19.938 -31.312 7.863 1 96.38 142 GLY B C 1
ATOM 4603 O O . GLY B 1 142 ? -19.484 -31.375 9.008 1 96.38 142 GLY B O 1
ATOM 4604 N N . ARG B 1 143 ? -19.516 -32.188 6.926 1 96.75 143 ARG B N 1
ATOM 4605 C CA . ARG B 1 143 ? -18.484 -33.188 7.207 1 96.75 143 ARG B CA 1
ATOM 4606 C C . ARG B 1 143 ? -17.141 -32.5 7.457 1 96.75 143 ARG B C 1
ATOM 4608 O O . ARG B 1 143 ? -16.703 -31.672 6.676 1 96.75 143 ARG B O 1
ATOM 4615 N N . PRO B 1 144 ? -16.5 -32.875 8.516 1 97.94 144 PRO B N 1
ATOM 4616 C CA . PRO B 1 144 ? -15.18 -32.312 8.789 1 97.94 144 PRO B CA 1
ATOM 4617 C C . PRO B 1 144 ? -14.07 -32.938 7.941 1 97.94 144 PRO B C 1
ATOM 4619 O O . PRO B 1 144 ? -13.93 -34.156 7.91 1 97.94 144 PRO B O 1
ATOM 4622 N N . MET B 1 145 ? -13.32 -32.156 7.266 1 97.81 145 MET B N 1
ATOM 4623 C CA . MET B 1 145 ? -12.172 -32.594 6.473 1 97.81 145 MET B CA 1
ATOM 4624 C C . MET B 1 145 ? -10.961 -31.703 6.734 1 97.81 145 MET B C 1
ATOM 4626 O O . MET B 1 145 ? -11.102 -30.5 7 1 97.81 145 MET B O 1
ATOM 4630 N N . ILE B 1 146 ? -9.805 -32.281 6.68 1 97.56 146 ILE B N 1
ATOM 4631 C CA . ILE B 1 146 ? -8.547 -31.562 6.793 1 97.56 146 ILE B CA 1
ATOM 4632 C C . ILE B 1 146 ? -7.828 -31.562 5.449 1 97.56 146 ILE B C 1
ATOM 4634 O O . ILE B 1 146 ? -7.734 -32.594 4.785 1 97.56 146 ILE B O 1
ATOM 4638 N N . VAL B 1 147 ? -7.445 -30.453 4.988 1 97.31 147 VAL B N 1
ATOM 4639 C CA . VAL B 1 147 ? -6.496 -30.312 3.893 1 97.31 147 VAL B CA 1
ATOM 4640 C C . VAL B 1 147 ? -5.098 -30.062 4.449 1 97.31 147 VAL B C 1
ATOM 4642 O O . VAL B 1 147 ? -4.852 -29.047 5.109 1 97.31 147 VAL B O 1
ATOM 4645 N N . LEU B 1 148 ? -4.242 -30.984 4.168 1 96.25 148 LEU B N 1
ATOM 4646 C CA . LEU B 1 148 ? -2.879 -30.891 4.68 1 96.25 148 LEU B CA 1
ATOM 4647 C C . LEU B 1 148 ? -1.975 -30.172 3.68 1 96.25 148 LEU B C 1
ATOM 4649 O O . LEU B 1 148 ? -1.447 -30.797 2.756 1 96.25 148 LEU B O 1
ATOM 4653 N N . GLY B 1 149 ? -1.659 -28.891 3.973 1 95.88 149 GLY B N 1
ATOM 4654 C CA . GLY B 1 149 ? -0.878 -28.062 3.074 1 95.88 149 GLY B CA 1
ATOM 4655 C C . GLY B 1 149 ? -1.591 -26.781 2.68 1 95.88 149 GLY B C 1
ATOM 4656 O O . GLY B 1 149 ? -2.725 -26.812 2.201 1 95.88 149 GLY B O 1
ATOM 4657 N N . GLY B 1 150 ? -0.887 -25.734 2.859 1 95.69 150 GLY B N 1
ATOM 4658 C CA . GLY B 1 150 ? -1.439 -24.422 2.549 1 95.69 150 GLY B CA 1
ATOM 4659 C C . GLY B 1 150 ? -0.828 -23.797 1.309 1 95.69 150 GLY B C 1
ATOM 4660 O O . GLY B 1 150 ? -0.679 -22.578 1.232 1 95.69 150 GLY B O 1
ATOM 4661 N N . GLY B 1 151 ? -0.41 -24.609 0.35 1 92.94 151 GLY B N 1
ATOM 4662 C CA . GLY B 1 151 ? 0.054 -24.141 -0.946 1 92.94 151 GLY B CA 1
ATOM 4663 C C . GLY B 1 151 ? -1.067 -23.953 -1.951 1 92.94 151 GLY B C 1
ATOM 4664 O O . GLY B 1 151 ? -2.242 -23.922 -1.579 1 92.94 151 GLY B O 1
ATOM 4665 N N . LEU B 1 152 ? -0.733 -23.844 -3.193 1 87.75 152 LEU B N 1
ATOM 4666 C CA . LEU B 1 152 ? -1.674 -23.578 -4.277 1 87.75 152 LEU B CA 1
ATOM 4667 C C . LEU B 1 152 ? -2.752 -24.641 -4.336 1 87.75 152 LEU B C 1
ATOM 4669 O O . LEU B 1 152 ? -3.945 -24.344 -4.254 1 87.75 152 LEU B O 1
ATOM 4673 N N . LEU B 1 153 ? -2.381 -25.844 -4.367 1 87.12 153 LEU B N 1
ATOM 4674 C CA . LEU B 1 153 ? -3.309 -26.953 -4.492 1 87.12 153 LEU B CA 1
ATOM 4675 C C . LEU B 1 153 ? -4.215 -27.047 -3.27 1 87.12 153 LEU B C 1
ATOM 4677 O O . LEU B 1 153 ? -5.418 -27.297 -3.398 1 87.12 153 LEU B O 1
ATOM 4681 N N . GLY B 1 154 ? -3.602 -26.891 -2.158 1 94.56 154 GLY B N 1
ATOM 4682 C CA . GLY B 1 154 ? -4.371 -26.969 -0.928 1 94.56 154 GLY B CA 1
ATOM 4683 C C . GLY B 1 154 ? -5.453 -25.906 -0.828 1 94.56 154 GLY B C 1
ATOM 4684 O O . GLY B 1 154 ? -6.594 -26.219 -0.477 1 94.56 154 GLY B O 1
ATOM 4685 N N . ILE B 1 155 ? -5.07 -24.781 -1.166 1 95 155 ILE B N 1
ATOM 4686 C CA . ILE B 1 155 ? -6.008 -23.656 -1.083 1 95 155 ILE B CA 1
ATOM 4687 C C . ILE B 1 155 ? -7.133 -23.859 -2.094 1 95 155 ILE B C 1
ATOM 4689 O O . ILE B 1 155 ? -8.312 -23.688 -1.765 1 95 155 ILE B O 1
ATOM 4693 N N . GLU B 1 156 ? -6.824 -24.234 -3.273 1 90.44 156 GLU B N 1
ATOM 4694 C CA . GLU B 1 156 ? -7.836 -24.484 -4.297 1 90.44 156 GLU B CA 1
ATOM 4695 C C . GLU B 1 156 ? -8.805 -25.578 -3.859 1 90.44 156 GLU B C 1
ATOM 4697 O O . GLU B 1 156 ? -10.023 -25.438 -3.992 1 90.44 156 GLU B O 1
ATOM 4702 N N . LEU B 1 157 ? -8.273 -26.562 -3.354 1 93.88 157 LEU B N 1
ATOM 4703 C CA . LEU B 1 157 ? -9.102 -27.688 -2.904 1 93.88 157 LEU B CA 1
ATOM 4704 C C . LEU B 1 157 ? -10.008 -27.266 -1.752 1 93.88 157 LEU B C 1
ATOM 4706 O O . LEU B 1 157 ? -11.203 -27.562 -1.754 1 93.88 157 LEU B O 1
ATOM 4710 N N . ALA B 1 158 ? -9.414 -26.578 -0.804 1 96.75 158 ALA B N 1
ATOM 4711 C CA . ALA B 1 158 ? -10.188 -26.125 0.35 1 96.75 158 ALA B CA 1
ATOM 4712 C C . ALA B 1 158 ? -11.367 -25.266 -0.086 1 96.75 158 ALA B C 1
ATOM 4714 O O . ALA B 1 158 ? -12.492 -25.469 0.386 1 96.75 158 ALA B O 1
ATOM 4715 N N . CYS B 1 159 ? -11.109 -24.359 -0.946 1 94.25 159 CYS B N 1
ATOM 4716 C CA . CYS B 1 159 ? -12.18 -23.5 -1.461 1 94.25 159 CYS B CA 1
ATOM 4717 C C . CYS B 1 159 ? -13.242 -24.328 -2.168 1 94.25 159 CYS B C 1
ATOM 4719 O O . CYS B 1 159 ? -14.438 -24.094 -1.989 1 94.25 159 CYS B O 1
ATOM 4721 N N . GLY B 1 160 ? -12.82 -25.266 -2.959 1 92.69 160 GLY B N 1
ATOM 4722 C CA . GLY B 1 160 ? -13.758 -26.141 -3.643 1 92.69 160 GLY B CA 1
ATOM 4723 C C . GLY B 1 160 ? -14.633 -26.938 -2.691 1 92.69 160 GLY B C 1
ATOM 4724 O O . GLY B 1 160 ? -15.852 -27.016 -2.871 1 92.69 160 GLY B O 1
ATOM 4725 N N . LEU B 1 161 ? -14.031 -27.484 -1.719 1 95.69 161 LEU B N 1
ATOM 4726 C CA . LEU B 1 161 ? -14.758 -28.266 -0.729 1 95.69 161 LEU B CA 1
ATOM 4727 C C . LEU B 1 161 ? -15.758 -27.391 0.03 1 95.69 161 LEU B C 1
ATOM 4729 O O . LEU B 1 161 ? -16.859 -27.828 0.34 1 95.69 161 LEU B O 1
ATOM 4733 N N . ARG B 1 162 ? -15.328 -26.219 0.299 1 95.44 162 ARG B N 1
ATOM 4734 C CA . ARG B 1 162 ? -16.188 -25.297 1.039 1 95.44 162 ARG B CA 1
ATOM 4735 C C . ARG B 1 162 ? -17.469 -24.984 0.252 1 95.44 162 ARG B C 1
ATOM 4737 O O . ARG B 1 162 ? -18.531 -24.812 0.835 1 95.44 162 ARG B O 1
ATOM 4744 N N . THR B 1 163 ? -17.344 -24.875 -1.033 1 92.44 163 THR B N 1
ATOM 4745 C CA . THR B 1 163 ? -18.516 -24.625 -1.866 1 92.44 163 THR B CA 1
ATOM 4746 C C . THR B 1 163 ? -19.531 -25.75 -1.722 1 92.44 163 THR B C 1
ATOM 4748 O O . THR B 1 163 ? -20.719 -25.578 -2.033 1 92.44 163 THR B O 1
ATOM 4751 N N . ARG B 1 164 ? -19.125 -26.875 -1.269 1 93.81 164 ARG B N 1
ATOM 4752 C CA . ARG B 1 164 ? -19.984 -28.031 -1.028 1 93.81 164 ARG B CA 1
ATOM 4753 C C . ARG B 1 164 ? -20.406 -28.109 0.438 1 93.81 164 ARG B C 1
ATOM 4755 O O . ARG B 1 164 ? -20.859 -29.156 0.903 1 93.81 164 ARG B O 1
ATOM 4762 N N . ASP B 1 165 ? -20.125 -27.031 1.162 1 95.69 165 ASP B N 1
ATOM 4763 C CA . ASP B 1 165 ? -20.516 -26.828 2.553 1 95.69 165 ASP B CA 1
ATOM 4764 C C . ASP B 1 165 ? -19.797 -27.812 3.477 1 95.69 165 ASP B C 1
ATOM 4766 O O . ASP B 1 165 ? -20.328 -28.203 4.512 1 95.69 165 ASP B O 1
ATOM 4770 N N . VAL B 1 166 ? -18.656 -28.281 3.049 1 97.19 166 VAL B N 1
ATOM 4771 C CA . VAL B 1 166 ? -17.781 -29.094 3.895 1 97.19 166 VAL B CA 1
ATOM 4772 C C . VAL B 1 166 ? -17.156 -28.219 4.977 1 97.19 166 VAL B C 1
ATOM 4774 O O . VAL B 1 166 ? -16.844 -27.062 4.734 1 97.19 166 VAL B O 1
ATOM 4777 N N . GLU B 1 167 ? -17 -28.766 6.18 1 98.12 167 GLU B N 1
ATOM 4778 C CA . GLU B 1 167 ? -16.234 -28.094 7.219 1 98.12 167 GLU B CA 1
ATOM 4779 C C . GLU B 1 167 ? -14.734 -28.328 7.047 1 98.12 167 GLU B C 1
ATOM 4781 O O . GLU B 1 167 ? -14.203 -29.328 7.52 1 98.12 167 GLU B O 1
ATOM 4786 N N . VAL B 1 168 ? -14.078 -27.406 6.457 1 98 168 VAL B N 1
ATOM 4787 C CA . VAL B 1 168 ? -12.703 -27.625 6.004 1 98 168 VAL B CA 1
ATOM 4788 C C . VAL B 1 168 ? -11.734 -26.922 6.949 1 98 168 VAL B C 1
ATOM 4790 O O . VAL B 1 168 ? -11.953 -25.766 7.336 1 98 168 VAL B O 1
ATOM 4793 N N . THR B 1 169 ? -10.68 -27.594 7.336 1 98.31 169 THR B N 1
ATOM 4794 C CA . THR B 1 169 ? -9.547 -27.016 8.047 1 98.31 169 THR B CA 1
ATOM 4795 C C . THR B 1 169 ? -8.25 -27.234 7.273 1 98.31 169 THR B C 1
ATOM 4797 O O . THR B 1 169 ? -7.895 -28.375 6.961 1 98.31 169 THR B O 1
ATOM 4800 N N . ILE B 1 170 ? -7.578 -26.156 6.938 1 98.19 170 ILE B N 1
ATOM 4801 C CA . ILE B 1 170 ? -6.242 -26.266 6.363 1 98.19 170 ILE B CA 1
ATOM 4802 C C . ILE B 1 170 ? -5.203 -26.328 7.484 1 98.19 170 ILE B C 1
ATOM 4804 O O . ILE B 1 170 ? -5.203 -25.5 8.391 1 98.19 170 ILE B O 1
ATOM 4808 N N . VAL B 1 171 ? -4.387 -27.297 7.469 1 97.56 171 VAL B N 1
ATOM 4809 C CA . VAL B 1 171 ? -3.25 -27.406 8.375 1 97.56 171 VAL B CA 1
ATOM 4810 C C . VAL B 1 171 ? -1.948 -27.234 7.602 1 97.56 171 VAL B C 1
ATOM 4812 O O . VAL B 1 171 ? -1.683 -27.969 6.645 1 97.56 171 VAL B O 1
ATOM 4815 N N . HIS B 1 172 ? -1.199 -26.281 7.988 1 97.38 172 HIS B N 1
ATOM 4816 C CA . HIS B 1 172 ? 0.008 -25.922 7.254 1 97.38 172 HIS B CA 1
ATOM 4817 C C . HIS B 1 172 ? 1.174 -25.672 8.203 1 97.38 172 HIS B C 1
ATOM 4819 O O . HIS B 1 172 ? 1.048 -24.891 9.164 1 97.38 172 HIS B O 1
ATOM 4825 N N . ARG B 1 173 ? 2.262 -26.219 7.91 1 95.12 173 ARG B N 1
ATOM 4826 C CA . ARG B 1 173 ? 3.398 -26.203 8.828 1 95.12 173 ARG B CA 1
ATOM 4827 C C . ARG B 1 173 ? 4.066 -24.844 8.852 1 95.12 173 ARG B C 1
ATOM 4829 O O . ARG B 1 173 ? 4.645 -24.438 9.867 1 95.12 173 ARG B O 1
ATOM 4836 N N . ALA B 1 174 ? 4.031 -24.156 7.742 1 96.31 174 ALA B N 1
ATOM 4837 C CA . ALA B 1 174 ? 4.691 -22.844 7.664 1 96.31 174 ALA B CA 1
ATOM 4838 C C . ALA B 1 174 ? 3.896 -21.781 8.414 1 96.31 174 ALA B C 1
ATOM 4840 O O . ALA B 1 174 ? 2.752 -22.016 8.805 1 96.31 174 ALA B O 1
ATOM 4841 N N . ASP B 1 175 ? 4.496 -20.594 8.586 1 96.75 175 ASP B N 1
ATOM 4842 C CA . ASP B 1 175 ? 3.9 -19.531 9.391 1 96.75 175 ASP B CA 1
ATOM 4843 C C . ASP B 1 175 ? 2.912 -18.703 8.562 1 96.75 175 ASP B C 1
ATOM 4845 O O . ASP B 1 175 ? 2.152 -17.906 9.109 1 96.75 175 ASP B O 1
ATOM 4849 N N . HIS B 1 176 ? 2.91 -18.859 7.289 1 96.88 176 HIS B N 1
ATOM 4850 C CA . HIS B 1 176 ? 1.922 -18.203 6.441 1 96.88 176 HIS B CA 1
ATOM 4851 C C . HIS B 1 176 ? 1.629 -19.031 5.191 1 96.88 176 HIS B C 1
ATOM 4853 O O . HIS B 1 176 ? 2.412 -19.906 4.824 1 96.88 176 HIS B O 1
ATOM 4859 N N . LEU B 1 177 ? 0.449 -18.875 4.637 1 96.75 177 LEU B N 1
ATOM 4860 C CA . LEU B 1 177 ? 0.008 -19.609 3.459 1 96.75 177 LEU B CA 1
ATOM 4861 C C . LEU B 1 177 ? 0.865 -19.266 2.246 1 96.75 177 LEU B C 1
ATOM 4863 O O . LEU B 1 177 ? 1.342 -18.141 2.117 1 96.75 177 LEU B O 1
ATOM 4867 N N . MET B 1 178 ? 1.083 -20.25 1.375 1 94 178 MET B N 1
ATOM 4868 C CA . MET B 1 178 ? 1.837 -20.047 0.14 1 94 178 MET B CA 1
ATOM 4869 C C . MET B 1 178 ? 3.182 -19.391 0.421 1 94 178 MET B C 1
ATOM 4871 O O . MET B 1 178 ? 3.547 -18.406 -0.239 1 94 178 MET B O 1
ATOM 4875 N N . GLU B 1 179 ? 3.881 -19.875 1.399 1 93 179 GLU B N 1
ATOM 4876 C CA . GLU B 1 179 ? 5.098 -19.266 1.93 1 93 179 GLU B CA 1
ATOM 4877 C C . GLU B 1 179 ? 6.199 -19.219 0.873 1 93 179 GLU B C 1
ATOM 4879 O O . GLU B 1 179 ? 7.125 -18.422 0.967 1 93 179 GLU B O 1
ATOM 4884 N N . ALA B 1 180 ? 6.094 -20.078 -0.135 1 85.19 180 ALA B N 1
ATOM 4885 C CA . ALA B 1 180 ? 7.086 -20.078 -1.204 1 85.19 180 ALA B CA 1
ATOM 4886 C C . ALA B 1 180 ? 6.848 -18.922 -2.174 1 85.19 180 ALA B C 1
ATOM 4888 O O . ALA B 1 180 ? 7.762 -18.5 -2.885 1 85.19 180 ALA B O 1
ATOM 4889 N N . GLN B 1 181 ? 5.672 -18.406 -2.133 1 86.12 181 GLN B N 1
ATOM 4890 C CA . GLN B 1 181 ? 5.297 -17.469 -3.18 1 86.12 181 GLN B CA 1
ATOM 4891 C C . GLN B 1 181 ? 4.918 -16.109 -2.586 1 86.12 181 GLN B C 1
ATOM 4893 O O . GLN B 1 181 ? 5.051 -15.078 -3.248 1 86.12 181 GLN B O 1
ATOM 4898 N N . LEU B 1 182 ? 4.398 -16.141 -1.394 1 92.5 182 LEU B N 1
ATOM 4899 C CA . LEU B 1 182 ? 3.838 -14.906 -0.834 1 92.5 182 LEU B CA 1
ATOM 4900 C C . LEU B 1 182 ? 4.641 -14.445 0.377 1 92.5 182 LEU B C 1
ATOM 4902 O O . LEU B 1 182 ? 5.141 -15.273 1.148 1 92.5 182 LEU B O 1
ATOM 4906 N N . ASP B 1 183 ? 4.734 -13.102 0.492 1 90.06 183 ASP B N 1
ATOM 4907 C CA . ASP B 1 183 ? 5.199 -12.562 1.766 1 90.06 183 ASP B CA 1
ATOM 4908 C C . ASP B 1 183 ? 4.102 -12.641 2.828 1 90.06 183 ASP B C 1
ATOM 4910 O O . ASP B 1 183 ? 2.936 -12.867 2.506 1 90.06 183 ASP B O 1
ATOM 4914 N N . PRO B 1 184 ? 4.473 -12.438 4.039 1 92.94 184 PRO B N 1
ATOM 4915 C CA . PRO B 1 184 ? 3.512 -12.609 5.129 1 92.94 184 PRO B CA 1
ATOM 4916 C C . PRO B 1 184 ? 2.312 -11.672 5.008 1 92.94 184 PRO B C 1
ATOM 4918 O O . PRO B 1 184 ? 1.18 -12.07 5.289 1 92.94 184 PRO B O 1
ATOM 4921 N N . THR B 1 185 ? 2.527 -10.5 4.551 1 88.88 185 THR B N 1
ATOM 4922 C CA . THR B 1 185 ? 1.444 -9.523 4.465 1 88.88 185 THR B CA 1
ATOM 4923 C C . THR B 1 185 ? 0.407 -9.961 3.432 1 88.88 185 THR B C 1
ATOM 4925 O O . THR B 1 185 ? -0.793 -9.961 3.713 1 88.88 185 THR B O 1
ATOM 4928 N N . SER B 1 186 ? 0.858 -10.305 2.316 1 92.38 186 SER B N 1
ATOM 4929 C CA . SER B 1 186 ? -0.046 -10.781 1.275 1 92.38 186 SER B CA 1
ATOM 4930 C C . SER B 1 186 ? -0.735 -12.078 1.695 1 92.38 186 SER B C 1
ATOM 4932 O O . SER B 1 186 ? -1.922 -12.273 1.425 1 92.38 186 SER B O 1
ATOM 4934 N N . ALA B 1 187 ? 0.019 -12.93 2.332 1 96.12 187 ALA B N 1
ATOM 4935 C CA . ALA B 1 187 ? -0.521 -14.203 2.795 1 96.12 187 ALA B CA 1
ATOM 4936 C C . ALA B 1 187 ? -1.636 -13.992 3.814 1 96.12 187 ALA B C 1
ATOM 4938 O O . ALA B 1 187 ? -2.609 -14.742 3.848 1 96.12 187 ALA B O 1
ATOM 4939 N N . ASP B 1 188 ? -1.469 -13 4.59 1 95.5 188 ASP B N 1
ATOM 4940 C CA . ASP B 1 188 ? -2.486 -12.688 5.59 1 95.5 188 ASP B CA 1
ATOM 4941 C C . ASP B 1 188 ? -3.805 -12.289 4.926 1 95.5 188 ASP B C 1
ATOM 4943 O O . ASP B 1 188 ? -4.879 -12.609 5.441 1 95.5 188 ASP B O 1
ATOM 4947 N N . VAL B 1 189 ? -3.703 -11.602 3.871 1 93.81 189 VAL B N 1
ATOM 4948 C CA . VAL B 1 189 ? -4.906 -11.227 3.135 1 93.81 189 VAL B CA 1
ATOM 4949 C C . VAL B 1 189 ? -5.613 -12.484 2.631 1 93.81 189 VAL B C 1
ATOM 4951 O O . VAL B 1 189 ? -6.836 -12.602 2.738 1 93.81 189 VAL B O 1
ATOM 4954 N N . VAL B 1 190 ? -4.879 -13.43 2.164 1 95.88 190 VAL B N 1
ATOM 4955 C CA . VAL B 1 190 ? -5.422 -14.703 1.695 1 95.88 190 VAL B CA 1
ATOM 4956 C C . VAL B 1 190 ? -6.086 -15.438 2.855 1 95.88 190 VAL B C 1
ATOM 4958 O O . VAL B 1 190 ? -7.23 -15.891 2.744 1 95.88 190 VAL B O 1
ATOM 4961 N N . ARG B 1 191 ? -5.375 -15.508 3.955 1 96.81 191 ARG B N 1
ATOM 4962 C CA . ARG B 1 191 ? -5.891 -16.188 5.137 1 96.81 191 ARG B CA 1
ATOM 4963 C C . ARG B 1 191 ? -7.207 -15.57 5.594 1 96.81 191 ARG B C 1
ATOM 4965 O O . ARG B 1 191 ? -8.188 -16.281 5.832 1 96.81 191 ARG B O 1
ATOM 4972 N N . ASN B 1 192 ? -7.219 -14.281 5.691 1 94.62 192 ASN B N 1
ATOM 4973 C CA . ASN B 1 192 ? -8.414 -13.578 6.129 1 94.62 192 ASN B CA 1
ATOM 4974 C C . ASN B 1 192 ? -9.602 -13.852 5.203 1 94.62 192 ASN B C 1
ATOM 4976 O O . ASN B 1 192 ? -10.727 -14.039 5.668 1 94.62 192 ASN B O 1
ATOM 4980 N N . GLN B 1 193 ? -9.328 -13.883 3.947 1 93 193 GLN B N 1
ATOM 4981 C CA . GLN B 1 193 ? -10.391 -14.164 2.982 1 93 193 GLN B CA 1
ATOM 4982 C C . GLN B 1 193 ? -10.906 -15.594 3.137 1 93 193 GLN B C 1
ATOM 4984 O O . GLN B 1 193 ? -12.117 -15.828 3.074 1 93 193 GLN B O 1
ATOM 4989 N N . LEU B 1 194 ? -10.016 -16.516 3.309 1 96.25 194 LEU B N 1
ATOM 4990 C CA . LEU B 1 194 ? -10.406 -17.906 3.516 1 96.25 194 LEU B CA 1
ATOM 4991 C C . LEU B 1 194 ? -11.273 -18.047 4.766 1 96.25 194 LEU B C 1
ATOM 4993 O O . LEU B 1 194 ? -12.305 -18.719 4.738 1 96.25 194 LEU B O 1
ATOM 4997 N N . GLU B 1 195 ? -10.852 -17.391 5.797 1 96.38 195 GLU B N 1
ATOM 4998 C CA . GLU B 1 195 ? -11.578 -17.469 7.055 1 96.38 195 GLU B CA 1
ATOM 4999 C C . GLU B 1 195 ? -12.945 -16.797 6.949 1 96.38 195 GLU B C 1
ATOM 5001 O O . GLU B 1 195 ? -13.938 -17.312 7.484 1 96.38 195 GLU B O 1
ATOM 5006 N N . ARG B 1 196 ? -13 -15.734 6.238 1 92.19 196 ARG B N 1
ATOM 5007 C CA . ARG B 1 196 ? -14.273 -15.078 5.98 1 92.19 196 ARG B CA 1
ATOM 5008 C C . ARG B 1 196 ? -15.211 -15.992 5.199 1 92.19 196 ARG B C 1
ATOM 5010 O O . ARG B 1 196 ? -16.438 -15.938 5.371 1 92.19 196 ARG B O 1
ATOM 5017 N N . ASN B 1 197 ? -14.633 -16.875 4.414 1 92.25 197 ASN B N 1
ATOM 5018 C CA . ASN B 1 197 ? -15.406 -17.812 3.604 1 92.25 197 ASN B CA 1
ATOM 5019 C C . ASN B 1 197 ? -15.719 -19.078 4.375 1 92.25 197 ASN B C 1
ATOM 5021 O O . ASN B 1 197 ? -16.281 -20.031 3.814 1 92.25 197 ASN B O 1
ATOM 5025 N N . GLY B 1 198 ? -15.266 -19.141 5.574 1 95.44 198 GLY B N 1
ATOM 5026 C CA . GLY B 1 198 ? -15.664 -20.234 6.434 1 95.44 198 GLY B CA 1
ATOM 5027 C C . GLY B 1 198 ? -14.641 -21.359 6.496 1 95.44 198 GLY B C 1
ATOM 5028 O O . GLY B 1 198 ? -14.938 -22.453 6.949 1 95.44 198 GLY B O 1
ATOM 5029 N N . ILE B 1 199 ? -13.477 -21.141 5.996 1 97.69 199 ILE B N 1
ATOM 5030 C CA . ILE B 1 199 ? -12.414 -22.141 6.047 1 97.69 199 ILE B CA 1
ATOM 5031 C C . ILE B 1 199 ? -11.516 -21.875 7.25 1 97.69 199 ILE B C 1
ATOM 5033 O O . ILE B 1 199 ? -11.047 -20.75 7.445 1 97.69 199 ILE B O 1
ATOM 5037 N N . ARG B 1 200 ? -11.297 -22.828 8.078 1 97.88 200 ARG B N 1
ATOM 5038 C CA . ARG B 1 200 ? -10.375 -22.703 9.203 1 97.88 200 ARG B CA 1
ATOM 5039 C C . ARG B 1 200 ? -8.93 -22.906 8.758 1 97.88 200 ARG B C 1
ATOM 5041 O O . ARG B 1 200 ? -8.648 -23.766 7.93 1 97.88 200 ARG B O 1
ATOM 5048 N N . VAL B 1 201 ? -8.008 -22.141 9.281 1 98.44 201 VAL B N 1
ATOM 5049 C CA . VAL B 1 201 ? -6.602 -22.219 8.906 1 98.44 201 VAL B CA 1
ATOM 5050 C C . VAL B 1 201 ? -5.738 -22.359 10.156 1 98.44 201 VAL B C 1
ATOM 5052 O O . VAL B 1 201 ? -5.816 -21.531 11.062 1 98.44 201 VAL B O 1
ATOM 5055 N N . ARG B 1 202 ? -5.008 -23.406 10.234 1 98.06 202 ARG B N 1
ATOM 5056 C CA . ARG B 1 202 ? -4.027 -23.625 11.289 1 98.06 202 ARG B CA 1
ATOM 5057 C C . ARG B 1 202 ? -2.605 -23.578 10.742 1 98.06 202 ARG B C 1
ATOM 5059 O O . ARG B 1 202 ? -2.184 -24.469 10 1 98.06 202 ARG B O 1
ATOM 5066 N N . LEU B 1 203 ? -1.886 -22.547 11.195 1 97.81 203 LEU B N 1
ATOM 5067 C CA . LEU B 1 203 ? -0.533 -22.328 10.695 1 97.81 203 LEU B CA 1
ATOM 5068 C C . LEU B 1 203 ? 0.503 -22.703 11.75 1 97.81 203 LEU B C 1
ATOM 5070 O O . LEU B 1 203 ? 0.187 -22.766 12.945 1 97.81 203 LEU B O 1
ATOM 5074 N N . GLY B 1 204 ? 1.709 -23.016 11.273 1 96.75 204 GLY B N 1
ATOM 5075 C CA . GLY B 1 204 ? 2.822 -23.297 12.172 1 96.75 204 GLY B CA 1
ATOM 5076 C C . GLY B 1 204 ? 2.697 -24.625 12.891 1 96.75 204 GLY B C 1
ATOM 5077 O O . GLY B 1 204 ? 3.311 -24.828 13.938 1 96.75 204 GLY B O 1
ATOM 5078 N N . VAL B 1 205 ? 1.832 -25.484 12.438 1 95.94 205 VAL B N 1
ATOM 5079 C CA . VAL B 1 205 ? 1.615 -26.781 13.07 1 95.94 205 VAL B CA 1
ATOM 5080 C C . VAL B 1 205 ? 1.571 -27.875 12 1 95.94 205 VAL B C 1
ATOM 5082 O O . VAL B 1 205 ? 1.354 -27.578 10.82 1 95.94 205 VAL B O 1
ATOM 5085 N N . GLU B 1 206 ? 1.814 -29.078 12.383 1 93.56 206 GLU B N 1
ATOM 5086 C CA . GLU B 1 206 ? 1.69 -30.266 11.539 1 93.56 206 GLU B CA 1
ATOM 5087 C C . GLU B 1 206 ? 0.819 -31.328 12.203 1 93.56 206 GLU B C 1
ATOM 5089 O O . GLU B 1 206 ? 0.537 -31.25 13.406 1 93.56 206 GLU B O 1
ATOM 5094 N N . VAL B 1 207 ? 0.4 -32.25 11.445 1 92.56 207 VAL B N 1
ATOM 5095 C CA . VAL B 1 207 ? -0.308 -33.375 12.031 1 92.56 207 VAL B CA 1
ATOM 5096 C C . VAL B 1 207 ? 0.693 -34.344 12.656 1 92.56 207 VAL B C 1
ATOM 5098 O O . VAL B 1 207 ? 1.56 -34.906 11.969 1 92.56 207 VAL B O 1
ATOM 5101 N N . ASP B 1 208 ? 0.554 -34.531 13.867 1 91.88 208 ASP B N 1
ATOM 5102 C CA . ASP B 1 208 ? 1.436 -35.438 14.594 1 91.88 208 ASP B CA 1
ATOM 5103 C C . ASP B 1 208 ? 0.978 -36.906 14.438 1 91.88 208 ASP B C 1
ATOM 5105 O O . ASP B 1 208 ? 1.796 -37.781 14.211 1 91.88 208 ASP B O 1
ATOM 5109 N N . ARG B 1 209 ? -0.278 -37.094 14.594 1 91.69 209 ARG B N 1
ATOM 5110 C CA . ARG B 1 209 ? -0.839 -38.406 14.422 1 91.69 209 ARG B CA 1
ATOM 5111 C C . ARG B 1 209 ? -2.328 -38.344 14.102 1 91.69 209 ARG B C 1
ATOM 5113 O O . ARG B 1 209 ? -2.99 -37.344 14.406 1 91.69 209 ARG B O 1
ATOM 5120 N N . LEU B 1 210 ? -2.799 -39.438 13.461 1 93.31 210 LEU B N 1
ATOM 5121 C CA . LEU B 1 210 ? -4.219 -39.594 13.172 1 93.31 210 LEU B CA 1
ATOM 5122 C C . LEU B 1 210 ? -4.875 -40.562 14.164 1 93.31 210 LEU B C 1
ATOM 5124 O O . LEU B 1 210 ? -4.262 -41.531 14.586 1 93.31 210 LEU B O 1
ATOM 5128 N N . GLU B 1 211 ? -5.961 -40.156 14.547 1 92.5 211 GLU B N 1
ATOM 5129 C CA . GLU B 1 211 ? -6.781 -41.031 15.367 1 92.5 211 GLU B CA 1
ATOM 5130 C C . GLU B 1 211 ? -8.016 -41.5 14.609 1 92.5 211 GLU B C 1
ATOM 5132 O O . GLU B 1 211 ? -8.508 -40.812 13.719 1 92.5 211 GLU B O 1
ATOM 5137 N N . GLY B 1 212 ? -8.398 -42.812 14.891 1 91.69 212 GLY B N 1
ATOM 5138 C CA . GLY B 1 212 ? -9.523 -43.375 14.156 1 91.69 212 GLY B CA 1
ATOM 5139 C C . GLY B 1 212 ? -10.312 -44.375 14.961 1 91.69 212 GLY B C 1
ATOM 5140 O O . GLY B 1 212 ? -9.883 -44.812 16.031 1 91.69 212 GLY B O 1
ATOM 5141 N N . GLU B 1 213 ? -11.477 -44.562 14.539 1 89.75 213 GLU B N 1
ATOM 5142 C CA . GLU B 1 213 ? -12.391 -45.594 15.031 1 89.75 213 GLU B CA 1
ATOM 5143 C C . GLU B 1 213 ? -12.812 -46.531 13.914 1 89.75 213 GLU B C 1
ATOM 5145 O O . GLU B 1 213 ? -13.102 -46.094 12.805 1 89.75 213 GLU B O 1
ATOM 5150 N N . SER B 1 214 ? -12.781 -47.875 14.219 1 92.25 214 SER B N 1
ATOM 5151 C CA . SER B 1 214 ? -13.227 -48.906 13.281 1 92.25 214 SER B CA 1
ATOM 5152 C C . SER B 1 214 ? -12.508 -48.781 11.938 1 92.25 214 SER B C 1
ATOM 5154 O O . SER B 1 214 ? -13.141 -48.844 10.883 1 92.25 214 SER B O 1
ATOM 5156 N N . GLY B 1 215 ? -11.281 -48.25 12.039 1 90.69 215 GLY B N 1
ATOM 5157 C CA . GLY B 1 215 ? -10.43 -48.25 10.859 1 90.69 215 GLY B CA 1
ATOM 5158 C C . GLY B 1 215 ? -10.555 -47 10.031 1 90.69 215 GLY B C 1
ATOM 5159 O O . GLY B 1 215 ? -10 -46.906 8.938 1 90.69 215 GLY B O 1
ATOM 5160 N N . ARG B 1 216 ? -11.258 -46.094 10.555 1 93.19 216 ARG B N 1
ATOM 5161 C CA . ARG B 1 216 ? -11.438 -44.844 9.828 1 93.19 216 ARG B CA 1
ATOM 5162 C C . ARG B 1 216 ? -10.938 -43.656 10.648 1 93.19 216 ARG B C 1
ATOM 5164 O O . ARG B 1 216 ? -11.133 -43.625 11.867 1 93.19 216 ARG B O 1
ATOM 5171 N N . VAL B 1 217 ? -10.359 -42.688 9.961 1 94.38 217 VAL B N 1
ATOM 5172 C CA . VAL B 1 217 ? -9.875 -41.5 10.633 1 94.38 217 VAL B CA 1
ATOM 5173 C C . VAL B 1 217 ? -11.055 -40.719 11.219 1 94.38 217 VAL B C 1
ATOM 5175 O O . VAL B 1 217 ? -12.102 -40.594 10.578 1 94.38 217 VAL B O 1
ATOM 5178 N N . THR B 1 218 ? -10.852 -40.25 12.43 1 95 218 THR B N 1
ATOM 5179 C CA . THR B 1 218 ? -11.891 -39.438 13.055 1 95 218 THR B CA 1
ATOM 5180 C C . THR B 1 218 ? -11.32 -38.094 13.531 1 95 218 THR B C 1
ATOM 5182 O O . THR B 1 218 ? -12.07 -37.156 13.781 1 95 218 THR B O 1
ATOM 5185 N N . SER B 1 219 ? -10 -38.094 13.688 1 95.12 219 SER B N 1
ATOM 5186 C CA . SER B 1 219 ? -9.383 -36.844 14.125 1 95.12 219 SER B CA 1
ATOM 5187 C C . SER B 1 219 ? -7.887 -36.812 13.844 1 95.12 219 SER B C 1
ATOM 5189 O O . SER B 1 219 ? -7.301 -37.875 13.562 1 95.12 219 SER B O 1
ATOM 5191 N N . ALA B 1 220 ? -7.324 -35.625 13.82 1 95.06 220 ALA B N 1
ATOM 5192 C CA . ALA B 1 220 ? -5.883 -35.406 13.719 1 95.06 220 ALA B CA 1
ATOM 5193 C C . ALA B 1 220 ? -5.352 -34.656 14.922 1 95.06 220 ALA B C 1
ATOM 5195 O O . ALA B 1 220 ? -5.902 -33.594 15.289 1 95.06 220 ALA B O 1
ATOM 5196 N N . VAL B 1 221 ? -4.34 -35.156 15.508 1 95.44 221 VAL B N 1
ATOM 5197 C CA . VAL B 1 221 ? -3.65 -34.469 16.578 1 95.44 221 VAL B CA 1
ATOM 5198 C C . VAL B 1 221 ? -2.506 -33.625 16 1 95.44 221 VAL B C 1
ATOM 5200 O O . VAL B 1 221 ? -1.663 -34.156 15.266 1 95.44 221 VAL B O 1
ATOM 5203 N N . LEU B 1 222 ? -2.539 -32.375 16.359 1 96.44 222 LEU B N 1
ATOM 5204 C CA . LEU B 1 222 ? -1.549 -31.453 15.805 1 96.44 222 LEU B CA 1
ATOM 5205 C C . LEU B 1 222 ? -0.323 -31.375 16.703 1 96.44 222 LEU B C 1
ATOM 5207 O O . LEU B 1 222 ? -0.347 -31.859 17.844 1 96.44 222 LEU B O 1
ATOM 5211 N N . SER B 1 223 ? 0.697 -30.828 16.188 1 95.19 223 SER B N 1
ATOM 5212 C CA . SER B 1 223 ? 1.978 -30.781 16.891 1 95.19 223 SER B CA 1
ATOM 5213 C C . SER B 1 223 ? 1.899 -29.875 18.125 1 95.19 223 SER B C 1
ATOM 5215 O O . SER B 1 223 ? 2.732 -29.984 19.031 1 95.19 223 SER B O 1
ATOM 5217 N N . ASP B 1 224 ? 0.956 -29.016 18.188 1 94.69 224 ASP B N 1
ATOM 5218 C CA . ASP B 1 224 ? 0.802 -28.156 19.359 1 94.69 224 ASP B CA 1
ATOM 5219 C C . ASP B 1 224 ? -0.089 -28.812 20.406 1 94.69 224 ASP B C 1
ATOM 5221 O O . ASP B 1 224 ? -0.399 -28.203 21.438 1 94.69 224 ASP B O 1
ATOM 5225 N N . GLY B 1 225 ? -0.585 -29.938 20.109 1 94.44 225 GLY B N 1
ATOM 5226 C CA . GLY B 1 225 ? -1.364 -30.703 21.078 1 94.44 225 GLY B CA 1
ATOM 5227 C C . GLY B 1 225 ? -2.859 -30.625 20.844 1 94.44 225 GLY B C 1
ATOM 5228 O O . GLY B 1 225 ? -3.629 -31.406 21.391 1 94.44 225 GLY B O 1
ATOM 5229 N N . ASN B 1 226 ? -3.27 -29.766 20 1 96 226 ASN B N 1
ATOM 5230 C CA . ASN B 1 226 ? -4.688 -29.609 19.703 1 96 226 ASN B CA 1
ATOM 5231 C C . ASN B 1 226 ? -5.176 -30.703 18.75 1 96 226 ASN B C 1
ATOM 5233 O O . ASN B 1 226 ? -4.395 -31.266 17.969 1 96 226 ASN B O 1
ATOM 5237 N N . SER B 1 227 ? -6.422 -31.031 18.953 1 96.38 227 SER B N 1
ATOM 5238 C CA . SER B 1 227 ? -7.043 -32.031 18.078 1 96.38 227 SER B CA 1
ATOM 5239 C C . SER B 1 227 ? -8.078 -31.375 17.172 1 96.38 227 SER B C 1
ATOM 5241 O O . SER B 1 227 ? -8.828 -30.5 17.594 1 96.38 227 SER B O 1
ATOM 5243 N N . VAL B 1 228 ? -8.078 -31.828 15.938 1 96.69 228 VAL B N 1
ATOM 5244 C CA . VAL B 1 228 ? -9.047 -31.359 14.953 1 96.69 228 VAL B CA 1
ATOM 5245 C C . VAL B 1 228 ? -9.859 -32.531 14.422 1 96.69 228 VAL B C 1
ATOM 5247 O O . VAL B 1 228 ? -9.297 -33.531 13.953 1 96.69 228 VAL B O 1
ATOM 5250 N N . ALA B 1 229 ? -11.141 -32.438 14.492 1 96 229 ALA B N 1
ATOM 5251 C CA . ALA B 1 229 ? -12.016 -33.469 13.953 1 96 229 ALA B CA 1
ATOM 5252 C C . ALA B 1 229 ? -11.906 -33.531 12.438 1 96 229 ALA B C 1
ATOM 5254 O O . ALA B 1 229 ? -11.859 -32.5 11.758 1 96 229 ALA B O 1
ATOM 5255 N N . ALA B 1 230 ? -11.773 -34.781 11.922 1 96 230 ALA B N 1
ATOM 5256 C CA . ALA B 1 230 ? -11.719 -34.969 10.477 1 96 230 ALA B CA 1
ATOM 5257 C C . ALA B 1 230 ? -12.078 -36.406 10.078 1 96 230 ALA B C 1
ATOM 5259 O O . ALA B 1 230 ? -11.461 -37.344 10.555 1 96 230 ALA B O 1
ATOM 5260 N N . ASP B 1 231 ? -13.023 -36.5 9.164 1 95.44 231 ASP B N 1
ATOM 5261 C CA . ASP B 1 231 ? -13.383 -37.812 8.586 1 95.44 231 ASP B CA 1
ATOM 5262 C C . ASP B 1 231 ? -12.469 -38.156 7.414 1 95.44 231 ASP B C 1
ATOM 5264 O O . ASP B 1 231 ? -12.312 -39.312 7.066 1 95.44 231 ASP B O 1
ATOM 5268 N N . ILE B 1 232 ? -11.961 -37.125 6.836 1 95.81 232 ILE B N 1
ATOM 5269 C CA . ILE B 1 232 ? -11.078 -37.281 5.68 1 95.81 232 ILE B CA 1
ATOM 5270 C C . ILE B 1 232 ? -9.922 -36.312 5.785 1 95.81 232 ILE B C 1
ATOM 5272 O O . ILE B 1 232 ? -10.109 -35.156 6.172 1 95.81 232 ILE B O 1
ATOM 5276 N N . VAL B 1 233 ? -8.773 -36.75 5.551 1 95.88 233 VAL B N 1
ATOM 5277 C CA . VAL B 1 233 ? -7.57 -35.938 5.449 1 95.88 233 VAL B CA 1
ATOM 5278 C C . VAL B 1 233 ? -7.016 -36 4.027 1 95.88 233 VAL B C 1
ATOM 5280 O O . VAL B 1 233 ? -6.699 -37.094 3.535 1 95.88 233 VAL B O 1
ATOM 5283 N N . VAL B 1 234 ? -6.98 -34.938 3.387 1 95.75 234 VAL B N 1
ATOM 5284 C CA . VAL B 1 234 ? -6.465 -34.906 2.021 1 95.75 234 VAL B CA 1
ATOM 5285 C C . VAL B 1 234 ? -5.059 -34.312 2.012 1 95.75 234 VAL B C 1
ATOM 5287 O O . VAL B 1 234 ? -4.863 -33.156 2.396 1 95.75 234 VAL B O 1
ATOM 5290 N N . ALA B 1 235 ? -4.137 -35.031 1.541 1 94.25 235 ALA B N 1
ATOM 5291 C CA . ALA B 1 235 ? -2.742 -34.594 1.491 1 94.25 235 ALA B CA 1
ATOM 5292 C C . ALA B 1 235 ? -2.502 -33.625 0.321 1 94.25 235 ALA B C 1
ATOM 5294 O O . ALA B 1 235 ? -2.676 -34.031 -0.84 1 94.25 235 ALA B O 1
ATOM 5295 N N . CYS B 1 236 ? -2.117 -32.438 0.62 1 93.75 236 CYS B N 1
ATOM 5296 C CA . CYS B 1 236 ? -1.678 -31.438 -0.332 1 93.75 236 CYS B CA 1
ATOM 5297 C C . CYS B 1 236 ? -0.328 -30.844 0.075 1 93.75 236 CYS B C 1
ATOM 5299 O O . CYS B 1 236 ? -0.154 -29.625 0.098 1 93.75 236 CYS B O 1
ATOM 5301 N N . ALA B 1 237 ? 0.565 -31.641 0.393 1 90.69 237 ALA B N 1
ATOM 5302 C CA . ALA B 1 237 ? 1.854 -31.25 0.958 1 90.69 237 ALA B CA 1
ATOM 5303 C C . ALA B 1 237 ? 2.957 -31.312 -0.096 1 90.69 237 ALA B C 1
ATOM 5305 O O . ALA B 1 237 ? 4.105 -31.641 0.216 1 90.69 237 ALA B O 1
ATOM 5306 N N . GLY B 1 238 ? 2.602 -31.141 -1.311 1 87.75 238 GLY B N 1
ATOM 5307 C CA . GLY B 1 238 ? 3.592 -31.156 -2.377 1 87.75 238 GLY B CA 1
ATOM 5308 C C . GLY B 1 238 ? 3.59 -32.469 -3.164 1 87.75 238 GLY B C 1
ATOM 5309 O O . GLY B 1 238 ? 2.752 -33.312 -2.932 1 87.75 238 GLY B O 1
ATOM 5310 N N . VAL B 1 239 ? 4.457 -32.469 -4.172 1 90.5 239 VAL B N 1
ATOM 5311 C CA . VAL B 1 239 ? 4.551 -33.656 -5.039 1 90.5 239 VAL B CA 1
ATOM 5312 C C . VAL B 1 239 ? 6.008 -34.094 -5.141 1 90.5 239 VAL B C 1
ATOM 5314 O O . VAL B 1 239 ? 6.922 -33.344 -4.828 1 90.5 239 VAL B O 1
ATOM 5317 N N . THR B 1 240 ? 6.168 -35.281 -5.418 1 93.06 240 THR B N 1
ATOM 5318 C CA . THR B 1 240 ? 7.48 -35.875 -5.668 1 93.06 240 THR B CA 1
ATOM 5319 C C . THR B 1 240 ? 7.551 -36.438 -7.07 1 93.06 240 THR B C 1
ATOM 5321 O O . THR B 1 240 ? 6.676 -37.219 -7.465 1 93.06 240 THR B O 1
ATOM 5324 N N . PRO B 1 241 ? 8.578 -36.094 -7.824 1 96.81 241 PRO B N 1
ATOM 5325 C CA . PRO B 1 241 ? 8.727 -36.688 -9.164 1 96.81 241 PRO B CA 1
ATOM 5326 C C . PRO B 1 241 ? 8.75 -38.188 -9.148 1 96.81 241 PRO B C 1
ATOM 5328 O O . PRO B 1 241 ? 9.344 -38.812 -8.258 1 96.81 241 PRO B O 1
ATOM 5331 N N . ARG B 1 242 ? 8.047 -38.844 -10.125 1 96.94 242 ARG B N 1
ATOM 5332 C CA . ARG B 1 242 ? 8.07 -40.281 -10.289 1 96.94 242 ARG B CA 1
ATOM 5333 C C . ARG B 1 242 ? 9.305 -40.719 -11.07 1 96.94 242 ARG B C 1
ATOM 5335 O O . ARG B 1 242 ? 9.32 -40.656 -12.305 1 96.94 242 ARG B O 1
ATOM 5342 N N . ILE B 1 243 ? 10.297 -41.25 -10.32 1 97.94 243 ILE B N 1
ATOM 5343 C CA . ILE B 1 243 ? 11.57 -41.5 -10.969 1 97.94 243 ILE B CA 1
ATOM 5344 C C . ILE B 1 243 ? 11.898 -43 -10.859 1 97.94 243 ILE B C 1
ATOM 5346 O O . ILE B 1 243 ? 13 -43.438 -11.211 1 97.94 243 ILE B O 1
ATOM 5350 N N . GLU B 1 244 ? 10.961 -43.844 -10.398 1 97.19 244 GLU B N 1
ATOM 5351 C CA . GLU B 1 244 ? 11.234 -45.25 -10.117 1 97.19 244 GLU B CA 1
ATOM 5352 C C . GLU B 1 244 ? 11.656 -46 -11.375 1 97.19 244 GLU B C 1
ATOM 5354 O O . GLU B 1 244 ? 12.625 -46.75 -11.352 1 97.19 244 GLU B O 1
ATOM 5359 N N . LEU B 1 245 ? 10.922 -45.781 -12.477 1 98.12 245 LEU B N 1
ATOM 5360 C CA . LEU B 1 245 ? 11.219 -46.469 -13.742 1 98.12 245 LEU B CA 1
ATOM 5361 C C . LEU B 1 245 ? 12.602 -46.062 -14.25 1 98.12 245 LEU B C 1
ATOM 5363 O O . LEU B 1 245 ? 13.352 -46.906 -14.734 1 98.12 245 LEU B O 1
ATOM 5367 N N . ALA B 1 246 ? 12.906 -44.781 -14.156 1 98.62 246 ALA B N 1
ATOM 5368 C CA . ALA B 1 246 ? 14.203 -44.281 -14.602 1 98.62 246 ALA B CA 1
ATOM 5369 C C . ALA B 1 246 ? 15.344 -44.875 -13.773 1 98.62 246 ALA B C 1
ATOM 5371 O O . ALA B 1 246 ? 16.359 -45.281 -14.32 1 98.62 246 ALA B O 1
ATOM 5372 N N . ARG B 1 247 ? 15.172 -44.812 -12.477 1 98.19 247 ARG B N 1
ATOM 5373 C CA . ARG B 1 247 ? 16.188 -45.344 -11.578 1 98.19 247 ARG B CA 1
ATOM 5374 C C . ARG B 1 247 ? 16.438 -46.844 -11.859 1 98.19 247 ARG B C 1
ATOM 5376 O O . ARG B 1 247 ? 17.594 -47.25 -11.93 1 98.19 247 ARG B O 1
ATOM 5383 N N . ALA B 1 248 ? 15.383 -47.625 -12.023 1 98.25 248 ALA B N 1
ATOM 5384 C CA . ALA B 1 248 ? 15.492 -49.031 -12.297 1 98.25 248 ALA B CA 1
ATOM 5385 C C . ALA B 1 248 ? 16.188 -49.281 -13.633 1 98.25 248 ALA B C 1
ATOM 5387 O O . ALA B 1 248 ? 16.844 -50.312 -13.82 1 98.25 248 ALA B O 1
ATOM 5388 N N . ALA B 1 249 ? 16.078 -48.375 -14.57 1 98.44 249 ALA B N 1
ATOM 5389 C CA . ALA B 1 249 ? 16.672 -48.5 -15.898 1 98.44 249 ALA B CA 1
ATOM 5390 C C . ALA B 1 249 ? 18.125 -48.062 -15.898 1 98.44 249 ALA B C 1
ATOM 5392 O O . ALA B 1 249 ? 18.797 -48.094 -16.938 1 98.44 249 ALA B O 1
ATOM 5393 N N . GLY B 1 250 ? 18.625 -47.562 -14.766 1 98.25 250 GLY B N 1
ATOM 5394 C CA . GLY B 1 250 ? 20.031 -47.156 -14.641 1 98.25 250 GLY B CA 1
ATOM 5395 C C . GLY B 1 250 ? 20.297 -45.75 -15.078 1 98.25 250 GLY B C 1
ATOM 5396 O O . GLY B 1 250 ? 21.438 -45.375 -15.352 1 98.25 250 GLY B O 1
ATOM 5397 N N . LEU B 1 251 ? 19.297 -44.969 -15.18 1 98.62 251 LEU B N 1
ATOM 5398 C CA . LEU B 1 251 ? 19.469 -43.562 -15.531 1 98.62 251 LEU B CA 1
ATOM 5399 C C . LEU B 1 251 ? 19.844 -42.719 -14.312 1 98.62 251 LEU B C 1
ATOM 5401 O O . LEU B 1 251 ? 19.484 -43.062 -13.188 1 98.62 251 LEU B O 1
ATOM 5405 N N . GLN B 1 252 ? 20.531 -41.625 -14.539 1 98.5 252 GLN B N 1
ATOM 5406 C CA . GLN B 1 252 ? 20.859 -40.719 -13.438 1 98.5 252 GLN B CA 1
ATOM 5407 C C . GLN B 1 252 ? 19.609 -40 -12.953 1 98.5 252 GLN B C 1
ATOM 5409 O O . GLN B 1 252 ? 18.875 -39.438 -13.758 1 98.5 252 GLN B O 1
ATOM 5414 N N . THR B 1 253 ? 19.375 -40.125 -11.641 1 98.19 253 THR B N 1
ATOM 5415 C CA . THR B 1 253 ? 18.266 -39.406 -11.008 1 98.19 253 THR B CA 1
ATOM 5416 C C . THR B 1 253 ? 18.719 -38.656 -9.758 1 98.19 253 THR B C 1
ATOM 5418 O O . THR B 1 253 ? 19.766 -39 -9.18 1 98.19 253 THR B O 1
ATOM 5421 N N . ARG B 1 254 ? 18.156 -37.562 -9.414 1 97.12 254 ARG B N 1
ATOM 5422 C CA . ARG B 1 254 ? 18.219 -36.812 -8.164 1 97.12 254 ARG B CA 1
ATOM 5423 C C . ARG B 1 254 ? 16.828 -36.562 -7.602 1 97.12 254 ARG B C 1
ATOM 5425 O O . ARG B 1 254 ? 16.172 -37.5 -7.121 1 97.12 254 ARG B O 1
ATOM 5432 N N . ARG B 1 255 ? 16.406 -35.375 -7.734 1 96.12 255 ARG B N 1
ATOM 5433 C CA . ARG B 1 255 ? 15 -35.156 -7.445 1 96.12 255 ARG B CA 1
ATOM 5434 C C . ARG B 1 255 ? 14.117 -35.688 -8.562 1 96.12 255 ARG B C 1
ATOM 5436 O O . ARG B 1 255 ? 13.07 -36.312 -8.297 1 96.12 255 ARG B O 1
ATOM 5443 N N . GLY B 1 256 ? 14.555 -35.469 -9.734 1 98.25 256 GLY B N 1
ATOM 5444 C CA . GLY B 1 256 ? 13.938 -36 -10.945 1 98.25 256 GLY B CA 1
ATOM 5445 C C . GLY B 1 256 ? 14.898 -36.75 -11.828 1 98.25 256 GLY B C 1
ATOM 5446 O O . GLY B 1 256 ? 15.969 -37.188 -11.375 1 98.25 256 GLY B O 1
ATOM 5447 N N . VAL B 1 257 ? 14.5 -37.062 -13.055 1 98.62 257 VAL B N 1
ATOM 5448 C CA . VAL B 1 257 ? 15.383 -37.625 -14.062 1 98.62 257 VAL B CA 1
ATOM 5449 C C . VAL B 1 257 ? 16.312 -36.562 -14.609 1 98.62 257 VAL B C 1
ATOM 5451 O O . VAL B 1 257 ? 15.852 -35.562 -15.195 1 98.62 257 VAL B O 1
ATOM 5454 N N . VAL B 1 258 ? 17.578 -36.719 -14.383 1 98.5 258 VAL B N 1
ATOM 5455 C CA . VAL B 1 258 ? 18.531 -35.688 -14.773 1 98.5 258 VAL B CA 1
ATOM 5456 C C . VAL B 1 258 ? 18.656 -35.625 -16.297 1 98.5 258 VAL B C 1
ATOM 5458 O O . VAL B 1 258 ? 19.047 -36.594 -16.922 1 98.5 258 VAL B O 1
ATOM 5461 N N . VAL B 1 259 ? 18.312 -34.469 -16.875 1 98.38 259 VAL B N 1
ATOM 5462 C CA . VAL B 1 259 ? 18.344 -34.281 -18.312 1 98.38 259 VAL B CA 1
ATOM 5463 C C . VAL B 1 259 ? 19.109 -33.031 -18.656 1 98.38 259 VAL B C 1
ATOM 5465 O O . VAL B 1 259 ? 19.359 -32.188 -17.781 1 98.38 259 VAL B O 1
ATOM 5468 N N . GLY B 1 260 ? 19.562 -32.906 -19.844 1 96.56 260 GLY B N 1
ATOM 5469 C CA . GLY B 1 260 ? 20.125 -31.656 -20.344 1 96.56 260 GLY B CA 1
ATOM 5470 C C . GLY B 1 260 ? 19.078 -30.641 -20.75 1 96.56 260 GLY B C 1
ATOM 5471 O O . GLY B 1 260 ? 17.875 -30.859 -20.562 1 96.56 260 GLY B O 1
ATOM 5472 N N . ASN B 1 261 ? 19.547 -29.609 -21.375 1 91.56 261 ASN B N 1
ATOM 5473 C CA . ASN B 1 261 ? 18.641 -28.578 -21.875 1 91.56 261 ASN B CA 1
ATOM 5474 C C . ASN B 1 261 ? 17.766 -29.094 -23 1 91.56 261 ASN B C 1
ATOM 5476 O O . ASN B 1 261 ? 16.703 -28.547 -23.266 1 91.56 261 ASN B O 1
ATOM 5480 N N . ASP B 1 262 ? 18.219 -30.125 -23.594 1 93.19 262 ASP B N 1
ATOM 5481 C CA . ASP B 1 262 ? 17.469 -30.719 -24.703 1 93.19 262 ASP B CA 1
ATOM 5482 C C . ASP B 1 262 ? 16.5 -31.781 -24.219 1 93.19 262 ASP B C 1
ATOM 5484 O O . ASP B 1 262 ? 15.875 -32.469 -25.016 1 93.19 262 ASP B O 1
ATOM 5488 N N . CYS B 1 263 ? 16.328 -32.062 -22.953 1 96.81 263 CYS B N 1
ATOM 5489 C CA . CYS B 1 263 ? 15.406 -32.969 -22.297 1 96.81 263 CYS B CA 1
ATOM 5490 C C . CYS B 1 263 ? 15.875 -34.406 -22.422 1 96.81 263 CYS B C 1
ATOM 5492 O O . CYS B 1 263 ? 15.164 -35.344 -22.031 1 96.81 263 CYS B O 1
ATOM 5494 N N . ARG B 1 264 ? 17.094 -34.594 -22.938 1 98.06 264 ARG B N 1
ATOM 5495 C CA . ARG B 1 264 ? 17.625 -35.938 -23.047 1 98.06 264 ARG B CA 1
ATOM 5496 C C . ARG B 1 264 ? 18.406 -36.312 -21.781 1 98.06 264 ARG B C 1
ATOM 5498 O O . ARG B 1 264 ? 19.109 -35.5 -21.203 1 98.06 264 ARG B O 1
ATOM 5505 N N . SER B 1 265 ? 18.281 -37.594 -21.453 1 98.25 265 SER B N 1
ATOM 5506 C CA . SER B 1 265 ? 19.016 -38.094 -20.297 1 98.25 265 SER B CA 1
ATOM 5507 C C . SER B 1 265 ? 20.516 -37.938 -20.484 1 98.25 265 SER B C 1
ATOM 5509 O O . SER B 1 265 ? 21.047 -38.156 -21.562 1 98.25 265 SER B O 1
ATOM 5511 N N . ILE B 1 266 ? 21.156 -37.562 -19.391 1 97.44 266 ILE B N 1
ATOM 5512 C CA . ILE B 1 266 ? 22.609 -37.406 -19.453 1 97.44 266 ILE B CA 1
ATOM 5513 C C . ILE B 1 266 ? 23.266 -38.781 -19.562 1 97.44 266 ILE B C 1
ATOM 5515 O O . ILE B 1 266 ? 24.438 -38.875 -19.938 1 97.44 266 ILE B O 1
ATOM 5519 N N . THR B 1 267 ? 22.625 -39.781 -19.25 1 97.62 267 THR B N 1
ATOM 5520 C CA . THR B 1 267 ? 23.141 -41.156 -19.234 1 97.62 267 THR B CA 1
ATOM 5521 C C . THR B 1 267 ? 22.969 -41.812 -20.609 1 97.62 267 THR B C 1
ATOM 5523 O O . THR B 1 267 ? 23.781 -42.625 -21 1 97.62 267 THR B O 1
ATOM 5526 N N . ASP B 1 268 ? 21.922 -41.562 -21.312 1 98.06 268 ASP B N 1
ATOM 5527 C CA . ASP B 1 268 ? 21.531 -42.219 -22.547 1 98.06 268 ASP B CA 1
ATOM 5528 C C . ASP B 1 268 ? 20.703 -41.281 -23.438 1 98.06 268 ASP B C 1
ATOM 5530 O O . ASP B 1 268 ? 19.547 -41 -23.141 1 98.06 268 ASP B O 1
ATOM 5534 N N . ALA B 1 269 ? 21.188 -40.906 -24.516 1 96.94 269 ALA B N 1
ATOM 5535 C CA . ALA B 1 269 ? 20.562 -39.906 -25.391 1 96.94 269 ALA B CA 1
ATOM 5536 C C . ALA B 1 269 ? 19.281 -40.438 -26.016 1 96.94 269 ALA B C 1
ATOM 5538 O O . ALA B 1 269 ? 18.484 -39.688 -26.562 1 96.94 269 ALA B O 1
ATOM 5539 N N . SER B 1 270 ? 19.094 -41.719 -26.016 1 98.38 270 SER B N 1
ATOM 5540 C CA . SER B 1 270 ? 17.875 -42.312 -26.562 1 98.38 270 SER B CA 1
ATOM 5541 C C . SER B 1 270 ? 16.719 -42.219 -25.562 1 98.38 270 SER B C 1
ATOM 5543 O O . SER B 1 270 ? 15.578 -42.5 -25.906 1 98.38 270 SER B O 1
ATOM 5545 N N . VAL B 1 271 ? 17 -41.75 -24.375 1 98.75 271 VAL B N 1
ATOM 5546 C CA . VAL B 1 271 ? 15.992 -41.562 -23.344 1 98.75 271 VAL B CA 1
ATOM 5547 C C . VAL B 1 271 ? 15.812 -40.062 -23.031 1 98.75 271 VAL B C 1
ATOM 5549 O O . VAL B 1 271 ? 16.797 -39.375 -22.812 1 98.75 271 VAL B O 1
ATOM 5552 N N . ALA B 1 272 ? 14.633 -39.594 -23.094 1 98.81 272 ALA B N 1
ATOM 5553 C CA . ALA B 1 272 ? 14.281 -38.219 -22.734 1 98.81 272 ALA B CA 1
ATOM 5554 C C . ALA B 1 272 ? 13.305 -38.219 -21.547 1 98.81 272 ALA B C 1
ATOM 5556 O O . ALA B 1 272 ? 12.68 -39.219 -21.234 1 98.81 272 ALA B O 1
ATOM 5557 N N . ALA B 1 273 ? 13.242 -37.125 -20.844 1 98.81 273 ALA B N 1
ATOM 5558 C CA . ALA B 1 273 ? 12.25 -36.906 -19.781 1 98.81 273 ALA B CA 1
ATOM 5559 C C . ALA B 1 273 ? 11.688 -35.469 -19.859 1 98.81 273 ALA B C 1
ATOM 5561 O O . ALA B 1 273 ? 12.422 -34.531 -20.109 1 98.81 273 ALA B O 1
ATOM 5562 N N . ILE B 1 274 ? 10.375 -35.344 -19.641 1 98.06 274 ILE B N 1
ATOM 5563 C CA . ILE B 1 274 ? 9.711 -34.031 -19.688 1 98.06 274 ILE B CA 1
ATOM 5564 C C . ILE B 1 274 ? 8.664 -33.969 -18.578 1 98.06 274 ILE B C 1
ATOM 5566 O O . ILE B 1 274 ? 8.195 -35 -18.078 1 98.06 274 ILE B O 1
ATOM 5570 N N . GLY B 1 275 ? 8.289 -32.688 -18.203 1 96 275 GLY B N 1
ATOM 5571 C CA . GLY B 1 275 ? 7.297 -32.469 -17.172 1 96 275 GLY B CA 1
ATOM 5572 C C . GLY B 1 275 ? 7.855 -32.625 -15.766 1 96 275 GLY B C 1
ATOM 5573 O O . GLY B 1 275 ? 9.031 -32.312 -15.531 1 96 275 GLY B O 1
ATOM 5574 N N . ASP B 1 276 ? 7.039 -33.062 -14.867 1 95.38 276 ASP B N 1
ATOM 5575 C CA . ASP B 1 276 ? 7.348 -33.031 -13.438 1 95.38 276 ASP B CA 1
ATOM 5576 C C . ASP B 1 276 ? 8.445 -34.031 -13.078 1 95.38 276 ASP B C 1
ATOM 5578 O O . ASP B 1 276 ? 9.094 -33.906 -12.039 1 95.38 276 ASP B O 1
ATOM 5582 N N . CYS B 1 277 ? 8.641 -35.031 -13.922 1 98 277 CYS B N 1
ATOM 5583 C CA . CYS B 1 277 ? 9.641 -36.031 -13.562 1 98 277 CYS B CA 1
ATOM 5584 C C . CYS B 1 277 ? 11.031 -35.594 -14 1 98 277 CYS B C 1
ATOM 5586 O O . CYS B 1 277 ? 12.031 -36.188 -13.586 1 98 277 CYS B O 1
ATOM 5588 N N . ALA B 1 278 ? 11.07 -34.594 -14.828 1 98.06 278 ALA B N 1
ATOM 5589 C CA . ALA B 1 278 ? 12.336 -34.156 -15.414 1 98.06 278 ALA B CA 1
ATOM 5590 C C . ALA B 1 278 ? 13.055 -33.156 -14.516 1 98.06 278 ALA B C 1
ATOM 5592 O O . ALA B 1 278 ? 12.414 -32.281 -13.922 1 98.06 278 ALA B O 1
ATOM 5593 N N . GLU B 1 279 ? 14.344 -33.344 -14.453 1 97.69 279 GLU B N 1
ATOM 5594 C CA . GLU B 1 279 ? 15.188 -32.375 -13.734 1 97.69 279 GLU B CA 1
ATOM 5595 C C . GLU B 1 279 ? 16.234 -31.766 -14.664 1 97.69 279 GLU B C 1
ATOM 5597 O O . GLU B 1 279 ? 17.391 -32.219 -14.68 1 97.69 279 GLU B O 1
ATOM 5602 N N . PRO B 1 280 ? 15.859 -30.75 -15.367 1 96.31 280 PRO B N 1
ATOM 5603 C CA . PRO B 1 280 ? 16.859 -30 -16.125 1 96.31 280 PRO B CA 1
ATOM 5604 C C . PRO B 1 280 ? 17.812 -29.203 -15.227 1 96.31 280 PRO B C 1
ATOM 5606 O O . PRO B 1 280 ? 17.688 -29.266 -14 1 96.31 280 PRO B O 1
ATOM 5609 N N . PRO B 1 281 ? 18.812 -28.547 -15.836 1 93.5 281 PRO B N 1
ATOM 5610 C CA . PRO B 1 281 ? 19.797 -27.828 -15.023 1 93.5 281 PRO B CA 1
ATOM 5611 C C . PRO B 1 281 ? 19.156 -26.812 -14.07 1 93.5 281 PRO B C 1
ATOM 5613 O O . PRO B 1 281 ? 19.688 -26.578 -12.977 1 93.5 281 PRO B O 1
ATOM 5616 N N . GLU B 1 282 ? 18.031 -26.297 -14.438 1 87.38 282 GLU B N 1
ATOM 5617 C CA . GLU B 1 282 ? 17.375 -25.297 -13.602 1 87.38 282 GLU B CA 1
ATOM 5618 C C . GLU B 1 282 ? 16.562 -25.953 -12.484 1 87.38 282 GLU B C 1
ATOM 5620 O O . GLU B 1 282 ? 16.062 -25.266 -11.594 1 87.38 282 GLU B O 1
ATOM 5625 N N . GLY B 1 283 ? 16.5 -27.203 -12.57 1 91.19 283 GLY B N 1
ATOM 5626 C CA . GLY B 1 283 ? 15.766 -27.922 -11.539 1 91.19 283 GLY B CA 1
ATOM 5627 C C . GLY B 1 283 ? 14.352 -28.281 -11.945 1 91.19 283 GLY B C 1
ATOM 5628 O O . GLY B 1 283 ? 13.922 -27.953 -13.055 1 91.19 283 GLY B O 1
ATOM 5629 N N . CYS B 1 284 ? 13.68 -29 -11.109 1 90.38 284 CYS B N 1
ATOM 5630 C CA . CYS B 1 284 ? 12.289 -29.375 -11.336 1 90.38 284 CYS B CA 1
ATOM 5631 C C . CYS B 1 284 ? 11.367 -28.172 -11.156 1 90.38 284 CYS B C 1
ATOM 5633 O O . CYS B 1 284 ? 11.32 -27.578 -10.086 1 90.38 284 CYS B O 1
ATOM 5635 N N . ALA B 1 285 ? 10.617 -27.859 -12.086 1 76.06 285 ALA B N 1
ATOM 5636 C CA . ALA B 1 285 ? 9.812 -26.625 -12.039 1 76.06 285 ALA B CA 1
ATOM 5637 C C . ALA B 1 285 ? 8.477 -26.891 -11.359 1 76.06 285 ALA B C 1
ATOM 5639 O O . ALA B 1 285 ? 7.98 -26.031 -10.609 1 76.06 285 ALA B O 1
ATOM 5640 N N . GLY B 1 286 ? 7.941 -28 -11.594 1 79.94 286 GLY B N 1
ATOM 5641 C CA . GLY B 1 286 ? 6.633 -28.312 -11.031 1 79.94 286 GLY B CA 1
ATOM 5642 C C . GLY B 1 286 ? 5.52 -27.453 -11.609 1 79.94 286 GLY B C 1
ATOM 5643 O O . GLY B 1 286 ? 4.508 -27.219 -10.945 1 79.94 286 GLY B O 1
ATOM 5644 N N . LEU B 1 287 ? 5.711 -26.875 -12.75 1 78.25 287 LEU B N 1
ATOM 5645 C CA . LEU B 1 287 ? 4.746 -26.016 -13.422 1 78.25 287 LEU B CA 1
ATOM 5646 C C . LEU B 1 287 ? 4.5 -26.484 -14.852 1 78.25 287 LEU B C 1
ATOM 5648 O O . LEU B 1 287 ? 5.363 -27.125 -15.461 1 78.25 287 LEU B O 1
ATOM 5652 N N . LEU B 1 288 ? 3.326 -26.188 -15.336 1 79.38 288 LEU B N 1
ATOM 5653 C CA . LEU B 1 288 ? 2.912 -26.672 -16.641 1 79.38 288 LEU B CA 1
ATOM 5654 C C . LEU B 1 288 ? 3.656 -25.953 -17.766 1 79.38 288 LEU B C 1
ATOM 5656 O O . LEU B 1 288 ? 4.082 -26.562 -18.734 1 79.38 288 LEU B O 1
ATOM 5660 N N . ALA B 1 289 ? 3.867 -24.672 -17.594 1 74.38 289 ALA B N 1
ATOM 5661 C CA . ALA B 1 289 ? 4.457 -23.891 -18.672 1 74.38 289 ALA B CA 1
ATOM 5662 C C . ALA B 1 289 ? 5.855 -24.391 -19.016 1 74.38 289 ALA B C 1
ATOM 5664 O O . ALA B 1 289 ? 6.152 -24.656 -20.188 1 74.38 289 ALA B O 1
ATOM 5665 N N . PRO B 1 290 ? 6.691 -24.641 -18.062 1 82.38 290 PRO B N 1
ATOM 5666 C CA . PRO B 1 290 ? 7.98 -25.25 -18.391 1 82.38 290 PRO B CA 1
ATOM 5667 C C . PRO B 1 290 ? 7.824 -26.625 -19.062 1 82.38 290 PRO B C 1
ATOM 5669 O O . PRO B 1 290 ? 8.602 -26.969 -19.953 1 82.38 290 PRO B O 1
ATOM 5672 N N . GLY B 1 291 ? 6.844 -27.375 -18.641 1 88.88 291 GLY B N 1
ATOM 5673 C CA . GLY B 1 291 ? 6.566 -28.656 -19.25 1 88.88 291 GLY B CA 1
ATOM 5674 C C . GLY B 1 291 ? 6.184 -28.547 -20.719 1 88.88 291 GLY B C 1
ATOM 5675 O O . GLY B 1 291 ? 6.621 -29.344 -21.547 1 88.88 291 GLY B O 1
ATOM 5676 N N . TRP B 1 292 ? 5.371 -27.516 -20.984 1 83.69 292 TRP B N 1
ATOM 5677 C CA . TRP B 1 292 ? 4.973 -27.281 -22.359 1 83.69 292 TRP B CA 1
ATOM 5678 C C . TRP B 1 292 ? 6.18 -26.938 -23.219 1 83.69 292 TRP B C 1
ATOM 5680 O O . TRP B 1 292 ? 6.297 -27.406 -24.359 1 83.69 292 TRP B O 1
ATOM 5690 N N . ARG B 1 293 ? 7.027 -26.172 -22.688 1 84.19 293 ARG B N 1
ATOM 5691 C CA . ARG B 1 293 ? 8.242 -25.797 -23.406 1 84.19 293 ARG B CA 1
ATOM 5692 C C . ARG B 1 293 ? 9.117 -27.016 -23.672 1 84.19 293 ARG B C 1
ATOM 5694 O O . ARG B 1 293 ? 9.656 -27.172 -24.781 1 84.19 293 ARG B O 1
ATOM 5701 N N . GLN B 1 294 ? 9.273 -27.797 -22.719 1 92.06 294 GLN B N 1
ATOM 5702 C CA . GLN B 1 294 ? 10.039 -29.031 -22.875 1 92.06 294 GLN B CA 1
ATOM 5703 C C . GLN B 1 294 ? 9.453 -29.906 -23.969 1 92.06 294 GLN B C 1
ATOM 5705 O O . GLN B 1 294 ? 10.188 -30.422 -24.812 1 92.06 294 GLN B O 1
ATOM 5710 N N . ALA B 1 295 ? 8.125 -30.031 -23.906 1 93.94 295 ALA B N 1
ATOM 5711 C CA . ALA B 1 295 ? 7.422 -30.844 -24.906 1 93.94 295 ALA B CA 1
ATOM 5712 C C . ALA B 1 295 ? 7.68 -30.328 -26.312 1 93.94 295 ALA B C 1
ATOM 5714 O O . ALA B 1 295 ? 8.023 -31.109 -27.203 1 93.94 295 ALA B O 1
ATOM 5715 N N . ALA B 1 296 ? 7.555 -29.062 -26.469 1 89.5 296 ALA B N 1
ATOM 5716 C CA . ALA B 1 296 ? 7.727 -28.438 -27.781 1 89.5 296 ALA B CA 1
ATOM 5717 C C . ALA B 1 296 ? 9.156 -28.609 -28.281 1 89.5 296 ALA B C 1
ATOM 5719 O O . ALA B 1 296 ? 9.383 -28.922 -29.453 1 89.5 296 ALA B O 1
ATOM 5720 N N . MET B 1 297 ? 10.078 -28.359 -27.438 1 92.81 297 MET B N 1
ATOM 5721 C CA . MET B 1 297 ? 11.492 -28.438 -27.797 1 92.81 297 MET B CA 1
ATOM 5722 C C . MET B 1 297 ? 11.867 -29.859 -28.203 1 92.81 297 MET B C 1
ATOM 5724 O O . MET B 1 297 ? 12.5 -30.062 -29.25 1 92.81 297 MET B O 1
ATOM 5728 N N . LEU B 1 298 ? 11.492 -30.828 -27.453 1 97.06 298 LEU B N 1
ATOM 5729 C CA . LEU B 1 298 ? 11.82 -32.219 -27.734 1 97.06 298 LEU B CA 1
ATOM 5730 C C . LEU B 1 298 ? 11.148 -32.688 -29.031 1 97.06 298 LEU B C 1
ATOM 5732 O O . LEU B 1 298 ? 11.758 -33.406 -29.828 1 97.06 298 LEU B O 1
ATOM 5736 N N . ALA B 1 299 ? 9.875 -32.312 -29.188 1 96.38 299 ALA B N 1
ATOM 5737 C CA . ALA B 1 299 ? 9.141 -32.656 -30.391 1 96.38 299 ALA B CA 1
ATOM 5738 C C . ALA B 1 299 ? 9.844 -32.125 -31.641 1 96.38 299 ALA B C 1
ATOM 5740 O O . ALA B 1 299 ? 10.023 -32.844 -32.625 1 96.38 299 ALA B O 1
ATOM 5741 N N . ALA B 1 300 ? 10.219 -30.906 -31.562 1 94.69 300 ALA B N 1
ATOM 5742 C CA . ALA B 1 300 ? 10.914 -30.281 -32.688 1 94.69 300 ALA B CA 1
ATOM 5743 C C . ALA B 1 300 ? 12.219 -31.016 -33 1 94.69 300 ALA B C 1
ATOM 5745 O O . ALA B 1 300 ? 12.539 -31.266 -34.156 1 94.69 300 ALA B O 1
ATOM 5746 N N . GLU B 1 301 ? 12.906 -31.297 -32 1 96.44 301 GLU B N 1
ATOM 5747 C CA . GLU B 1 301 ? 14.188 -31.984 -32.188 1 96.44 301 GLU B CA 1
ATOM 5748 C C . GLU B 1 301 ? 13.992 -33.344 -32.844 1 96.44 301 GLU B C 1
ATOM 5750 O O . GLU B 1 301 ? 14.688 -33.688 -33.812 1 96.44 301 GLU B O 1
ATOM 5755 N N . ILE B 1 302 ? 13.062 -34.156 -32.375 1 97.06 302 ILE B N 1
ATOM 5756 C CA . ILE B 1 302 ? 12.82 -35.5 -32.875 1 97.06 302 ILE B CA 1
ATOM 5757 C C . ILE B 1 302 ? 12.344 -35.406 -34.344 1 97.06 302 ILE B C 1
ATOM 5759 O O . ILE B 1 302 ? 12.742 -36.219 -35.188 1 97.06 302 ILE B O 1
ATOM 5763 N N . ALA B 1 303 ? 11.516 -34.438 -34.562 1 95.81 303 ALA B N 1
ATOM 5764 C CA . ALA B 1 303 ? 10.938 -34.28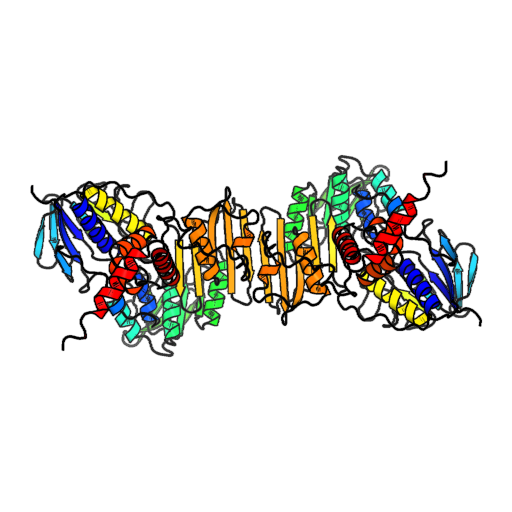1 -35.875 1 95.81 303 ALA B CA 1
ATOM 5765 C C . ALA B 1 303 ? 11.938 -33.625 -36.844 1 95.81 303 ALA B C 1
ATOM 5767 O O . ALA B 1 303 ? 11.719 -33.625 -38.062 1 95.81 303 ALA B O 1
ATOM 5768 N N . GLY B 1 304 ? 13.023 -33.094 -36.312 1 94.5 304 GLY B N 1
ATOM 5769 C CA . GLY B 1 304 ? 13.953 -32.344 -37.156 1 94.5 304 GLY B CA 1
ATOM 5770 C C . GLY B 1 304 ? 13.43 -30.984 -37.562 1 94.5 304 GLY B C 1
ATOM 5771 O O . GLY B 1 304 ? 13.664 -30.547 -38.688 1 94.5 304 GLY B O 1
ATOM 5772 N N . ASP B 1 305 ? 12.617 -30.438 -36.781 1 90.88 305 ASP B N 1
ATOM 5773 C CA . ASP B 1 305 ? 12.031 -29.125 -37 1 90.88 305 ASP B CA 1
ATOM 5774 C C . ASP B 1 305 ? 12.836 -28.031 -36.312 1 90.88 305 ASP B C 1
ATOM 5776 O O . ASP B 1 305 ? 13.758 -28.312 -35.531 1 90.88 305 ASP B O 1
ATOM 5780 N N . LEU B 1 306 ? 12.57 -26.766 -36.594 1 83.62 306 LEU B N 1
ATOM 5781 C CA . LEU B 1 306 ? 13.195 -25.641 -35.906 1 83.62 306 LEU B CA 1
ATOM 5782 C C . LEU B 1 306 ? 12.734 -25.562 -34.469 1 83.62 306 LEU B C 1
ATOM 5784 O O . LEU B 1 306 ? 11.562 -25.812 -34.156 1 83.62 306 LEU B O 1
ATOM 5788 N N . PRO B 1 307 ? 13.656 -25.203 -33.594 1 82.31 307 PRO B N 1
ATOM 5789 C CA . PRO B 1 307 ? 13.258 -25.031 -32.188 1 82.31 307 PRO B CA 1
ATOM 5790 C C . PRO B 1 307 ? 12.258 -23.891 -32 1 82.31 307 PRO B C 1
ATOM 5792 O O . PRO B 1 307 ? 12.281 -22.906 -32.75 1 82.31 307 PRO B O 1
ATOM 5795 N N . PRO B 1 308 ? 11.391 -24.188 -31.016 1 75.19 308 PRO B N 1
ATOM 5796 C CA . PRO B 1 308 ? 10.445 -23.109 -30.75 1 75.19 308 PRO B CA 1
ATOM 5797 C C . PRO B 1 308 ? 11.133 -21.844 -30.203 1 75.19 308 PRO B C 1
ATOM 5799 O O . PRO B 1 308 ? 12.227 -21.922 -29.656 1 75.19 308 PRO B O 1
ATOM 5802 N N . ALA B 1 309 ? 10.492 -20.672 -30.469 1 61.41 309 ALA B N 1
ATOM 5803 C CA . ALA B 1 309 ? 11.023 -19.406 -29.969 1 61.41 309 ALA B CA 1
ATOM 5804 C C . ALA B 1 309 ? 11.07 -19.391 -28.453 1 61.41 309 ALA B C 1
ATOM 5806 O O . ALA B 1 309 ? 10.203 -19.969 -27.797 1 61.41 309 ALA B O 1
ATOM 5807 N N . GLU B 1 310 ? 12.227 -19 -27.922 1 58.31 310 GLU B N 1
ATOM 5808 C CA . GLU B 1 310 ? 12.398 -18.906 -26.469 1 58.31 310 GLU B CA 1
ATOM 5809 C C . GLU B 1 310 ? 11.391 -17.938 -25.859 1 58.31 310 GLU B C 1
ATOM 5811 O O . GLU B 1 310 ? 11.156 -16.844 -26.391 1 58.31 310 GLU B O 1
ATOM 5816 N N . HIS B 1 311 ? 10.328 -18.484 -25.266 1 53.22 311 HIS B N 1
ATOM 5817 C CA . HIS B 1 311 ? 9.422 -17.594 -24.562 1 53.22 311 HIS B CA 1
ATOM 5818 C C . HIS B 1 311 ? 9.82 -17.453 -23.094 1 53.22 311 HIS B C 1
ATOM 5820 O O . HIS B 1 311 ? 10.133 -18.438 -22.438 1 53.22 311 HIS B O 1
ATOM 5826 N N . ARG B 1 312 ? 10.391 -16.359 -22.656 1 48.62 312 ARG B N 1
ATOM 5827 C CA . ARG B 1 312 ? 10.945 -16.031 -21.344 1 48.62 312 ARG B CA 1
ATOM 5828 C C . ARG B 1 312 ? 9.898 -16.188 -20.25 1 48.62 312 ARG B C 1
ATOM 5830 O O . ARG B 1 312 ? 10.227 -16.125 -19.062 1 48.62 312 ARG B O 1
ATOM 5837 N N . THR B 1 313 ? 8.523 -16.234 -20.422 1 54.47 313 THR B N 1
ATOM 5838 C CA . THR B 1 313 ? 7.711 -15.828 -19.281 1 54.47 313 THR B CA 1
ATOM 5839 C C . THR B 1 313 ? 7 -17.031 -18.672 1 54.47 313 THR B C 1
ATOM 5841 O O . THR B 1 313 ? 5.785 -17.188 -18.812 1 54.47 313 THR B O 1
ATOM 5844 N N . ASP B 1 314 ? 7.723 -18 -18.141 1 60.78 314 ASP B N 1
ATOM 5845 C CA . ASP B 1 314 ? 7.125 -19.219 -17.609 1 60.78 314 ASP B CA 1
ATOM 5846 C C . ASP B 1 314 ? 6.867 -19.109 -16.109 1 60.78 314 ASP B C 1
ATOM 5848 O O . ASP B 1 314 ? 6.629 -20.109 -15.43 1 60.78 314 ASP B O 1
ATOM 5852 N N . ASP B 1 315 ? 6.742 -17.891 -15.742 1 76.62 315 ASP B N 1
ATOM 5853 C CA . ASP B 1 315 ? 6.707 -17.844 -14.281 1 76.62 315 ASP B CA 1
ATOM 5854 C C . ASP B 1 315 ? 5.469 -17.109 -13.789 1 76.62 315 ASP B C 1
ATOM 5856 O O . ASP B 1 315 ? 5.559 -16.266 -12.883 1 76.62 315 ASP B O 1
ATOM 5860 N N . VAL B 1 316 ? 4.344 -17.406 -14.477 1 79 316 VAL B N 1
ATOM 5861 C CA . VAL B 1 316 ? 3.059 -16.891 -14.016 1 79 316 VAL B CA 1
ATOM 5862 C C . VAL B 1 316 ? 2.283 -17.984 -13.297 1 79 316 VAL B C 1
ATOM 5864 O O . VAL B 1 316 ? 2.137 -19.094 -13.828 1 79 316 VAL B O 1
ATOM 5867 N N . ILE B 1 317 ? 1.878 -17.719 -12.148 1 82.25 317 ILE B N 1
ATOM 5868 C CA . ILE B 1 317 ? 1.058 -18.625 -11.352 1 82.25 317 ILE B CA 1
ATOM 5869 C C . ILE B 1 317 ? -0.301 -17.984 -11.078 1 82.25 317 ILE B C 1
ATOM 5871 O O . ILE B 1 317 ? -0.375 -16.828 -10.664 1 82.25 317 ILE B O 1
ATOM 5875 N N . GLN B 1 318 ? -1.311 -18.766 -11.398 1 80.88 318 GLN B N 1
ATOM 5876 C CA . GLN B 1 318 ? -2.658 -18.266 -11.148 1 80.88 318 GLN B CA 1
ATOM 5877 C C . GLN B 1 318 ? -3.451 -19.234 -10.281 1 80.88 318 GLN B C 1
ATOM 5879 O O . GLN B 1 318 ? -3.545 -20.422 -10.594 1 80.88 318 GLN B O 1
ATOM 5884 N N . LEU B 1 319 ? -3.84 -18.75 -9.164 1 82.12 319 LEU B N 1
ATOM 5885 C CA . LEU B 1 319 ? -4.77 -19.453 -8.289 1 82.12 319 LEU B CA 1
ATOM 5886 C C . LEU B 1 319 ? -6.141 -18.797 -8.305 1 82.12 319 LEU B C 1
ATOM 5888 O O . LEU B 1 319 ? -6.289 -17.656 -7.863 1 82.12 319 LEU B O 1
ATOM 5892 N N . LYS B 1 320 ? -7.02 -19.453 -8.984 1 72.5 320 LYS B N 1
ATOM 5893 C CA . LYS B 1 320 ? -8.398 -18.984 -9 1 72.5 320 LYS B CA 1
ATOM 5894 C C . LYS B 1 320 ? -9.312 -19.922 -8.219 1 72.5 320 LYS B C 1
ATOM 5896 O O . LYS B 1 320 ? -9.398 -21.109 -8.531 1 72.5 320 LYS B O 1
ATOM 5901 N N . ALA B 1 321 ? -9.82 -1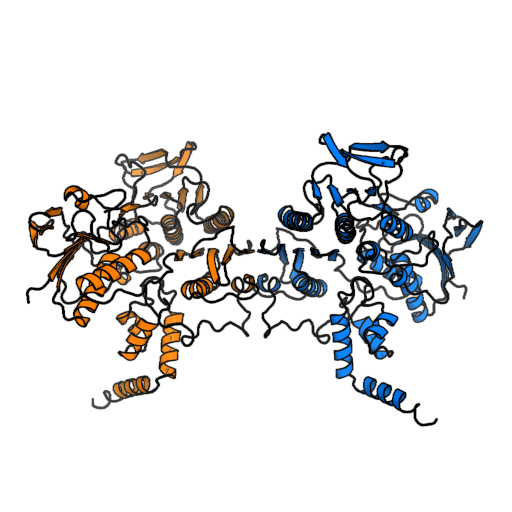9.516 -7.234 1 80.06 321 ALA B N 1
ATOM 5902 C CA . ALA B 1 321 ? -10.766 -20.281 -6.434 1 80.06 321 ALA B CA 1
ATOM 5903 C C . ALA B 1 321 ? -11.961 -19.406 -6.023 1 80.06 321 ALA B C 1
ATOM 5905 O O . ALA B 1 321 ? -11.945 -18.188 -6.215 1 80.06 321 ALA B O 1
ATOM 5906 N N . ALA B 1 322 ? -12.977 -20.078 -5.672 1 73.62 322 ALA B N 1
ATOM 5907 C CA . ALA B 1 322 ? -14.195 -19.344 -5.316 1 73.62 322 ALA B CA 1
ATOM 5908 C C . ALA B 1 322 ? -13.898 -18.25 -4.301 1 73.62 322 ALA B C 1
ATOM 5910 O O . ALA B 1 322 ? -13.438 -18.531 -3.191 1 73.62 322 ALA B O 1
ATOM 5911 N N . GLY B 1 323 ? -14.062 -16.953 -4.777 1 76.44 323 GLY B N 1
ATOM 5912 C CA . GLY B 1 323 ? -13.969 -15.797 -3.896 1 76.44 323 GLY B CA 1
ATOM 5913 C C . GLY B 1 323 ? -12.539 -15.344 -3.672 1 76.44 323 GLY B C 1
ATOM 5914 O O . GLY B 1 323 ? -12.281 -14.484 -2.822 1 76.44 323 GLY B O 1
ATOM 5915 N N . LEU B 1 324 ? -11.656 -16.047 -4.301 1 88 324 LEU B N 1
ATOM 5916 C CA . LEU B 1 324 ? -10.242 -15.727 -4.082 1 88 324 LEU B CA 1
ATOM 5917 C C . LEU B 1 324 ? -9.477 -15.742 -5.398 1 88 324 LEU B C 1
ATOM 5919 O O . LEU B 1 324 ? -9.664 -16.641 -6.223 1 88 324 LEU B O 1
ATOM 5923 N N . SER B 1 325 ? -8.766 -14.789 -5.656 1 89.81 325 SER B N 1
ATOM 5924 C CA . SER B 1 325 ? -7.871 -14.727 -6.809 1 89.81 325 SER B CA 1
ATOM 5925 C C . SER B 1 325 ? -6.453 -14.344 -6.387 1 89.81 325 SER B C 1
ATOM 5927 O O . SER B 1 325 ? -6.254 -13.344 -5.695 1 89.81 325 SER B O 1
ATOM 5929 N N . VAL B 1 326 ? -5.52 -15.18 -6.707 1 93.5 326 VAL B N 1
ATOM 5930 C CA . VAL B 1 326 ? -4.105 -14.898 -6.484 1 93.5 326 VAL B CA 1
ATOM 5931 C C . VAL B 1 326 ? -3.328 -15.109 -7.785 1 93.5 326 VAL B C 1
ATOM 5933 O O . VAL B 1 326 ? -3.422 -16.172 -8.406 1 93.5 326 VAL B O 1
ATOM 5936 N N . VAL B 1 327 ? -2.635 -14.109 -8.227 1 91.62 327 VAL B N 1
ATOM 5937 C CA . VAL B 1 327 ? -1.796 -14.211 -9.414 1 91.62 327 VAL B CA 1
ATOM 5938 C C . VAL B 1 327 ? -0.377 -13.75 -9.086 1 91.62 327 VAL B C 1
ATOM 5940 O O . VAL B 1 327 ? -0.186 -12.711 -8.445 1 91.62 327 VAL B O 1
ATOM 5943 N N . LEU B 1 328 ? 0.535 -14.539 -9.445 1 92.25 328 LEU B N 1
ATOM 5944 C CA . LEU B 1 328 ? 1.95 -14.227 -9.289 1 92.25 328 LEU B CA 1
ATOM 5945 C C . LEU B 1 328 ? 2.66 -14.219 -10.641 1 92.25 328 LEU B C 1
ATOM 5947 O O . LEU B 1 328 ? 2.424 -15.102 -11.469 1 92.25 328 LEU B O 1
ATOM 5951 N N . LEU B 1 329 ? 3.434 -13.234 -10.867 1 90.62 329 LEU B N 1
ATOM 5952 C CA . LEU B 1 329 ? 4.246 -13.227 -12.078 1 90.62 329 LEU B CA 1
ATOM 5953 C C . LEU B 1 329 ? 5.668 -12.766 -11.781 1 90.62 329 LEU B C 1
ATOM 5955 O O . LEU B 1 329 ? 5.875 -11.867 -10.961 1 90.62 329 LEU B O 1
ATOM 5959 N N . GLY B 1 330 ? 6.582 -13.453 -12.289 1 88.81 330 GLY B N 1
ATOM 5960 C CA . GLY B 1 330 ? 7.984 -13.109 -12.109 1 88.81 330 GLY B CA 1
ATOM 5961 C C . GLY B 1 330 ? 8.43 -13.156 -10.664 1 88.81 330 GLY B C 1
ATOM 5962 O O . GLY B 1 330 ? 8.055 -14.062 -9.922 1 88.81 330 GLY B O 1
ATOM 5963 N N . ARG B 1 331 ? 9.336 -12.227 -10.367 1 88.44 331 ARG B N 1
ATOM 5964 C CA . ARG B 1 331 ? 9.883 -12.133 -9.016 1 88.44 331 ARG B CA 1
ATOM 5965 C C . ARG B 1 331 ? 9.891 -10.695 -8.523 1 88.44 331 ARG B C 1
ATOM 5967 O O . ARG B 1 331 ? 10.273 -9.781 -9.258 1 88.44 331 ARG B O 1
ATOM 5974 N N . VAL B 1 332 ? 9.414 -10.617 -7.324 1 92.06 332 VAL B N 1
ATOM 5975 C CA . VAL B 1 332 ? 9.477 -9.297 -6.707 1 92.06 332 VAL B CA 1
ATOM 5976 C C . VAL B 1 332 ? 10.82 -9.109 -6.008 1 92.06 332 VAL B C 1
ATOM 5978 O O . VAL B 1 332 ? 11.016 -9.602 -4.891 1 92.06 332 VAL B O 1
ATOM 5981 N N . ASP B 1 333 ? 11.695 -8.508 -6.664 1 91.81 333 ASP B N 1
ATOM 5982 C CA . ASP B 1 333 ? 13.008 -8.188 -6.117 1 91.81 333 ASP B CA 1
ATOM 5983 C C . ASP B 1 333 ? 12.992 -6.836 -5.406 1 91.81 333 ASP B C 1
ATOM 5985 O O . ASP B 1 333 ? 12.695 -5.812 -6.016 1 91.81 333 ASP B O 1
ATOM 5989 N N . PRO B 1 334 ? 13.375 -6.789 -4.152 1 89.12 334 PRO B N 1
ATOM 5990 C CA . PRO B 1 334 ? 13.367 -5.527 -3.404 1 89.12 334 PRO B CA 1
ATOM 5991 C C . PRO B 1 334 ? 14.375 -4.516 -3.951 1 89.12 334 PRO B C 1
ATOM 5993 O O . PRO B 1 334 ? 14.289 -3.324 -3.635 1 89.12 334 PRO B O 1
ATOM 5996 N N . ALA B 1 335 ? 15.328 -4.992 -4.684 1 92.94 335 ALA B N 1
ATOM 5997 C CA . ALA B 1 335 ? 16.312 -4.098 -5.285 1 92.94 335 ALA B CA 1
ATOM 5998 C C . ALA B 1 335 ? 15.703 -3.312 -6.445 1 92.94 335 ALA B C 1
ATOM 6000 O O . ALA B 1 335 ? 16.266 -2.309 -6.887 1 92.94 335 ALA B O 1
ATOM 6001 N N . HIS B 1 336 ? 14.562 -3.807 -6.938 1 95.75 336 HIS B N 1
ATOM 6002 C CA . HIS B 1 336 ? 13.859 -3.098 -7.996 1 95.75 336 HIS B CA 1
ATOM 6003 C C . HIS B 1 336 ? 12.914 -2.047 -7.422 1 95.75 336 HIS B C 1
ATOM 6005 O O . HIS B 1 336 ? 12.789 -1.919 -6.199 1 95.75 336 HIS B O 1
ATOM 6011 N N . ARG B 1 337 ? 12.359 -1.198 -8.297 1 96.38 337 ARG B N 1
ATOM 6012 C CA . ARG B 1 337 ? 11.297 -0.303 -7.855 1 96.38 337 ARG B CA 1
ATOM 6013 C C . ARG B 1 337 ? 10.031 -1.082 -7.512 1 96.38 337 ARG B C 1
ATOM 6015 O O . ARG B 1 337 ? 9.453 -1.756 -8.375 1 96.38 337 ARG B O 1
ATOM 6022 N N . VAL B 1 338 ? 9.648 -1.021 -6.285 1 96.5 338 VAL B N 1
ATOM 6023 C CA . VAL B 1 338 ? 8.492 -1.786 -5.832 1 96.5 338 VAL B CA 1
ATOM 6024 C C . VAL B 1 338 ? 7.363 -0.834 -5.438 1 96.5 338 VAL B C 1
ATOM 6026 O O . VAL B 1 338 ? 7.566 0.079 -4.633 1 96.5 338 VAL B O 1
ATOM 6029 N N . VAL B 1 339 ? 6.203 -1.009 -6.039 1 96.75 339 VAL B N 1
ATOM 6030 C CA . VAL B 1 339 ? 4.992 -0.256 -5.738 1 96.75 339 VAL B CA 1
ATOM 6031 C C . VAL B 1 339 ? 3.949 -1.183 -5.113 1 96.75 339 VAL B C 1
ATOM 6033 O O . VAL B 1 339 ? 3.732 -2.297 -5.598 1 96.75 339 VAL B O 1
ATOM 6036 N N . ARG B 1 340 ? 3.334 -0.757 -4.059 1 96.62 340 ARG B N 1
ATOM 6037 C CA . ARG B 1 340 ? 2.35 -1.576 -3.359 1 96.62 340 ARG B CA 1
ATOM 6038 C C . ARG B 1 340 ? 1.022 -0.838 -3.221 1 96.62 340 ARG B C 1
ATOM 6040 O O . ARG B 1 340 ? 1 0.371 -2.982 1 96.62 340 ARG B O 1
ATOM 6047 N N . LEU B 1 341 ? -0.067 -1.492 -3.367 1 97.06 341 LEU B N 1
ATOM 6048 C CA . LEU B 1 341 ? -1.416 -0.98 -3.15 1 97.06 341 LEU B CA 1
ATOM 6049 C C . LEU B 1 341 ? -2.26 -1.983 -2.369 1 97.06 341 LEU B C 1
ATOM 6051 O O . LEU B 1 341 ? -2.26 -3.176 -2.682 1 97.06 341 LEU B O 1
ATOM 6055 N N . SER B 1 342 ? -2.904 -1.554 -1.356 1 96.5 342 SER B N 1
ATOM 6056 C CA . SER B 1 342 ? -3.76 -2.451 -0.586 1 96.5 342 SER B CA 1
ATOM 6057 C C . SER B 1 342 ? -5.094 -1.794 -0.255 1 96.5 342 SER B C 1
ATOM 6059 O O . SER B 1 342 ? -5.172 -0.573 -0.111 1 96.5 342 SER B O 1
ATOM 6061 N N . ASP B 1 343 ? -6.145 -2.479 -0.229 1 94.88 343 ASP B N 1
ATOM 6062 C CA . ASP B 1 343 ? -7.508 -2.166 0.189 1 94.88 343 ASP B CA 1
ATOM 6063 C C . ASP B 1 343 ? -8.109 -3.311 1.005 1 94.88 343 ASP B C 1
ATOM 6065 O O . ASP B 1 343 ? -8.695 -4.234 0.444 1 94.88 343 ASP B O 1
ATOM 6069 N N . ASP B 1 344 ? -7.938 -3.205 2.283 1 86.44 344 ASP B N 1
ATOM 6070 C CA . ASP B 1 344 ? -8.266 -4.316 3.168 1 86.44 344 ASP B CA 1
ATOM 6071 C C . ASP B 1 344 ? -9.773 -4.586 3.176 1 86.44 344 ASP B C 1
ATOM 6073 O O . ASP B 1 344 ? -10.203 -5.723 3.375 1 86.44 344 ASP B O 1
ATOM 6077 N N . SER B 1 345 ? -10.484 -3.533 2.973 1 90.25 345 SER B N 1
ATOM 6078 C CA . SER B 1 345 ? -11.938 -3.662 3.047 1 90.25 345 SER B CA 1
ATOM 6079 C C . SER B 1 345 ? -12.461 -4.645 2.006 1 90.25 345 SER B C 1
ATOM 6081 O O . SER B 1 345 ? -13.477 -5.305 2.221 1 90.25 345 SER B O 1
ATOM 6083 N N . ILE B 1 346 ? -11.727 -4.844 0.906 1 90.19 346 ILE B N 1
ATOM 6084 C CA . ILE B 1 346 ? -12.227 -5.73 -0.14 1 90.19 346 ILE B CA 1
ATOM 6085 C C . ILE B 1 346 ? -11.227 -6.863 -0.371 1 90.19 346 ILE B C 1
ATOM 6087 O O . ILE B 1 346 ? -11.312 -7.582 -1.37 1 90.19 346 ILE B O 1
ATOM 6091 N N . GLY B 1 347 ? -10.195 -6.957 0.46 1 92.44 347 GLY B N 1
ATOM 6092 C CA . GLY B 1 347 ? -9.219 -8.031 0.372 1 92.44 347 GLY B CA 1
ATOM 6093 C C . GLY B 1 347 ? -8.297 -7.902 -0.823 1 92.44 347 GLY B C 1
ATOM 6094 O O . GLY B 1 347 ? -7.949 -8.898 -1.458 1 92.44 347 GLY B O 1
ATOM 6095 N N . ARG B 1 348 ? -7.926 -6.719 -1.194 1 94.69 348 ARG B N 1
ATOM 6096 C CA . ARG B 1 348 ? -7.031 -6.445 -2.316 1 94.69 348 ARG B CA 1
ATOM 6097 C C . ARG B 1 348 ? -5.629 -6.109 -1.827 1 94.69 348 ARG B C 1
ATOM 6099 O O . ARG B 1 348 ? -5.457 -5.266 -0.945 1 94.69 348 ARG B O 1
ATOM 6106 N N . CYS B 1 349 ? -4.672 -6.727 -2.322 1 96.56 349 CYS B N 1
ATOM 6107 C CA . CYS B 1 349 ? -3.262 -6.473 -2.051 1 96.56 349 CYS B CA 1
ATOM 6108 C C . CYS B 1 349 ? -2.42 -6.684 -3.301 1 96.56 349 CYS B C 1
ATOM 6110 O O . CYS B 1 349 ? -2.359 -7.793 -3.834 1 96.56 349 CYS B O 1
ATOM 6112 N N . LEU B 1 350 ? -1.807 -5.703 -3.766 1 97.12 350 LEU B N 1
ATOM 6113 C CA . LEU B 1 350 ? -1.033 -5.727 -5.004 1 97.12 350 LEU B CA 1
ATOM 6114 C C . LEU B 1 350 ? 0.404 -5.277 -4.754 1 97.12 350 LEU B C 1
ATOM 6116 O O . LEU B 1 350 ? 0.642 -4.32 -4.016 1 97.12 350 LEU B O 1
ATOM 6120 N N . THR B 1 351 ? 1.342 -5.93 -5.242 1 97.19 351 THR B N 1
ATOM 6121 C CA . THR B 1 351 ? 2.75 -5.551 -5.277 1 97.19 351 THR B CA 1
ATOM 6122 C C . THR B 1 351 ? 3.299 -5.641 -6.699 1 97.19 351 THR B C 1
ATOM 6124 O O . THR B 1 351 ? 3.107 -6.648 -7.379 1 97.19 351 THR B O 1
ATOM 6127 N N . LEU B 1 352 ? 3.932 -4.66 -7.156 1 97.06 352 LEU B N 1
ATOM 6128 C CA . LEU B 1 352 ? 4.48 -4.566 -8.508 1 97.06 352 LEU B CA 1
ATOM 6129 C C . LEU B 1 352 ? 5.965 -4.223 -8.469 1 97.06 352 LEU B C 1
ATOM 6131 O O . LEU B 1 352 ? 6.367 -3.266 -7.801 1 97.06 352 LEU B O 1
ATOM 6135 N N . ALA B 1 353 ? 6.781 -4.961 -9.102 1 97 353 ALA B N 1
ATOM 6136 C CA . ALA B 1 353 ? 8.203 -4.668 -9.266 1 97 353 ALA B CA 1
ATOM 6137 C C . ALA B 1 353 ? 8.523 -4.281 -10.703 1 97 353 ALA B C 1
ATOM 6139 O O . ALA B 1 353 ? 8.07 -4.938 -11.648 1 97 353 ALA B O 1
ATOM 6140 N N . VAL B 1 354 ? 9.234 -3.211 -10.844 1 96.31 354 VAL B N 1
ATOM 6141 C CA . VAL B 1 354 ? 9.609 -2.67 -12.148 1 96.31 354 VAL B CA 1
ATOM 6142 C C . VAL B 1 354 ? 11.117 -2.453 -12.203 1 96.31 354 VAL B C 1
ATOM 6144 O O . VAL B 1 354 ? 11.719 -1.986 -11.234 1 96.31 354 VAL B O 1
ATOM 6147 N N . ASP B 1 355 ? 11.703 -2.842 -13.242 1 95.56 355 ASP B N 1
ATOM 6148 C CA . ASP B 1 355 ? 13.117 -2.596 -13.508 1 95.56 355 ASP B CA 1
ATOM 6149 C C . ASP B 1 355 ? 13.352 -2.281 -14.977 1 95.56 355 ASP B C 1
ATOM 6151 O O . ASP B 1 355 ? 12.789 -2.939 -15.859 1 95.56 355 ASP B O 1
ATOM 6155 N N . ASP B 1 356 ? 14.086 -1.233 -15.211 1 92.38 356 ASP B N 1
ATOM 6156 C CA . ASP B 1 356 ? 14.445 -0.81 -16.562 1 92.38 356 ASP B CA 1
ATOM 6157 C C . ASP B 1 356 ? 13.203 -0.612 -17.422 1 92.38 356 ASP B C 1
ATOM 6159 O O . ASP B 1 356 ? 13.141 -1.09 -18.547 1 92.38 356 ASP B O 1
ATOM 6163 N N . GLY B 1 357 ? 12.219 -0.169 -16.844 1 91.38 357 GLY B N 1
ATOM 6164 C CA . GLY B 1 357 ? 11.039 0.282 -17.562 1 91.38 357 GLY B CA 1
ATOM 6165 C C . GLY B 1 357 ? 10.07 -0.841 -17.875 1 91.38 357 GLY B C 1
ATOM 6166 O O . GLY B 1 357 ? 9.109 -0.646 -18.625 1 91.38 357 GLY B O 1
ATOM 6167 N N . VAL B 1 358 ? 10.289 -2.049 -17.328 1 93.06 358 VAL B N 1
ATOM 6168 C CA . VAL B 1 358 ? 9.367 -3.152 -17.594 1 93.06 358 VAL B CA 1
ATOM 6169 C C . VAL B 1 358 ? 9 -3.842 -16.281 1 93.06 358 VAL B C 1
ATOM 6171 O O . VAL B 1 358 ? 9.719 -3.736 -15.289 1 93.06 358 VAL B O 1
ATOM 6174 N N . VAL B 1 359 ? 7.883 -4.547 -16.312 1 93.75 359 VAL B N 1
ATOM 6175 C CA . VAL B 1 359 ? 7.453 -5.328 -15.164 1 93.75 359 VAL B CA 1
ATOM 6176 C C . VAL B 1 359 ? 8.359 -6.547 -15 1 93.75 359 VAL B C 1
ATOM 6178 O O . VAL B 1 359 ? 8.57 -7.305 -15.953 1 93.75 359 VAL B O 1
ATOM 6181 N N . THR B 1 360 ? 8.859 -6.75 -13.797 1 94.69 360 THR B N 1
ATOM 6182 C CA . THR B 1 360 ? 9.727 -7.895 -13.547 1 94.69 360 THR B CA 1
ATOM 6183 C C . THR B 1 360 ? 9.047 -8.891 -12.609 1 94.69 360 THR B C 1
ATOM 6185 O O . THR B 1 360 ? 9.453 -10.047 -12.523 1 94.69 360 THR B O 1
ATOM 6188 N N . GLY B 1 361 ? 8.055 -8.445 -11.914 1 94.56 361 GLY B N 1
ATOM 6189 C CA . GLY B 1 361 ? 7.32 -9.305 -10.992 1 94.56 361 GLY B CA 1
ATOM 6190 C C . GLY B 1 361 ? 6.098 -8.633 -10.398 1 94.56 361 GLY B C 1
ATOM 6191 O O . GLY B 1 361 ? 5.996 -7.402 -10.406 1 94.56 361 GLY B O 1
ATOM 6192 N N . ALA B 1 362 ? 5.168 -9.445 -9.914 1 96.5 362 ALA B N 1
ATOM 6193 C CA . ALA B 1 362 ? 3.994 -8.914 -9.234 1 96.5 362 ALA B CA 1
ATOM 6194 C C . ALA B 1 362 ? 3.312 -9.984 -8.391 1 96.5 362 ALA B C 1
ATOM 6196 O O . ALA B 1 362 ? 3.436 -11.18 -8.68 1 96.5 362 ALA B O 1
ATOM 6197 N N . VAL B 1 363 ? 2.717 -9.555 -7.367 1 96.69 363 VAL B N 1
ATOM 6198 C CA . VAL B 1 363 ? 1.79 -10.328 -6.551 1 96.69 363 VAL B CA 1
ATOM 6199 C C . VAL B 1 363 ? 0.426 -9.648 -6.52 1 96.69 363 VAL B C 1
ATOM 6201 O O . VAL B 1 363 ? 0.313 -8.492 -6.098 1 96.69 363 VAL B O 1
ATOM 6204 N N . CYS B 1 364 ? -0.574 -10.32 -6.98 1 95.56 364 CYS B N 1
ATOM 6205 C CA . CYS B 1 364 ? -1.922 -9.758 -7.027 1 95.56 364 CYS B CA 1
ATOM 6206 C C . CYS B 1 364 ? -2.9 -10.641 -6.254 1 95.56 364 CYS B C 1
ATOM 6208 O O . CYS B 1 364 ? -3.191 -11.766 -6.668 1 95.56 364 CYS B O 1
ATOM 6210 N N . VAL B 1 365 ? -3.385 -10.141 -5.199 1 96 365 VAL B N 1
ATOM 6211 C CA . VAL B 1 365 ? -4.426 -10.812 -4.43 1 96 365 VAL B CA 1
ATOM 6212 C C . VAL B 1 365 ? -5.719 -10 -4.492 1 96 365 VAL B C 1
ATOM 6214 O O . VAL B 1 365 ? -5.727 -8.805 -4.191 1 96 365 VAL B O 1
ATOM 6217 N N . GLY B 1 366 ? -6.766 -10.594 -4.98 1 92.56 366 GLY B N 1
ATOM 6218 C CA . GLY B 1 366 ? -8.086 -10 -4.906 1 92.56 366 GLY B CA 1
ATOM 6219 C C . GLY B 1 366 ? -8.344 -8.977 -5.996 1 92.56 366 GLY B C 1
ATOM 6220 O O . GLY B 1 366 ? -9.133 -8.047 -5.812 1 92.56 366 GLY B O 1
ATOM 6221 N N . ALA B 1 367 ? -7.668 -9.07 -7.051 1 91.12 367 ALA B N 1
ATOM 6222 C CA . ALA B 1 367 ? -7.832 -8.141 -8.164 1 91.12 367 ALA B CA 1
ATOM 6223 C C . ALA B 1 367 ? -7.551 -8.836 -9.5 1 91.12 367 ALA B C 1
ATOM 6225 O O . ALA B 1 367 ? -6.605 -8.477 -10.203 1 91.12 367 ALA B O 1
ATOM 6226 N N . ALA B 1 368 ? -8.461 -9.68 -9.891 1 84.44 368 ALA B N 1
ATOM 6227 C CA . ALA B 1 368 ? -8.266 -10.562 -11.031 1 84.44 368 ALA B CA 1
ATOM 6228 C C . ALA B 1 368 ? -8.117 -9.758 -12.32 1 84.44 368 ALA B C 1
ATOM 6230 O O . ALA B 1 368 ? -7.316 -10.109 -13.195 1 84.44 368 ALA B O 1
ATOM 6231 N N . ASP B 1 369 ? -8.844 -8.648 -12.461 1 82.25 369 ASP B N 1
ATOM 6232 C CA . ASP B 1 369 ? -8.805 -7.852 -13.68 1 82.25 369 ASP B CA 1
ATOM 6233 C C . ASP B 1 369 ? -7.469 -7.129 -13.82 1 82.25 369 ASP B C 1
ATOM 6235 O O . ASP B 1 369 ? -6.875 -7.121 -14.906 1 82.25 369 ASP B O 1
ATOM 6239 N N . ILE B 1 370 ? -7.008 -6.582 -12.789 1 89.81 370 ILE B N 1
ATOM 6240 C CA . ILE B 1 370 ? -5.711 -5.91 -12.781 1 89.81 370 ILE B CA 1
ATOM 6241 C C . ILE B 1 370 ? -4.605 -6.922 -13.055 1 89.81 370 ILE B C 1
ATOM 6243 O O . ILE B 1 370 ? -3.686 -6.652 -13.836 1 89.81 370 ILE B O 1
ATOM 6247 N N . ALA B 1 371 ? -4.773 -8.109 -12.445 1 89.94 371 ALA B N 1
ATOM 6248 C CA . ALA B 1 371 ? -3.787 -9.164 -12.633 1 89.94 371 ALA B CA 1
ATOM 6249 C C . ALA B 1 371 ? -3.701 -9.578 -14.102 1 89.94 371 ALA B C 1
ATOM 6251 O O . ALA B 1 371 ? -2.607 -9.773 -14.633 1 89.94 371 ALA B O 1
ATOM 6252 N N . ALA B 1 372 ? -4.852 -9.695 -14.695 1 80.56 372 ALA B N 1
ATOM 6253 C CA . ALA B 1 372 ? -4.883 -10.078 -16.109 1 80.56 372 ALA B CA 1
ATOM 6254 C C . ALA B 1 372 ? -4.125 -9.07 -16.969 1 80.56 372 ALA B C 1
ATOM 6256 O O . ALA B 1 372 ? -3.346 -9.453 -17.844 1 80.56 372 ALA B O 1
ATOM 6257 N N . ASP B 1 373 ? -4.293 -7.789 -16.656 1 82.5 373 ASP B N 1
ATOM 6258 C CA . ASP B 1 373 ? -3.596 -6.727 -17.375 1 82.5 373 ASP B CA 1
ATOM 6259 C C . ASP B 1 373 ? -2.09 -6.793 -17.125 1 82.5 373 ASP B C 1
ATOM 6261 O O . ASP B 1 373 ? -1.294 -6.625 -18.047 1 82.5 373 ASP B O 1
ATOM 6265 N N . LEU B 1 374 ? -1.732 -7.059 -15.93 1 89.94 374 LEU B N 1
ATOM 6266 C CA . LEU B 1 374 ? -0.321 -7.113 -15.57 1 89.94 374 LEU B CA 1
ATOM 6267 C C . LEU B 1 374 ? 0.363 -8.305 -16.234 1 89.94 374 LEU B C 1
ATOM 6269 O O . LEU B 1 374 ? 1.506 -8.203 -16.688 1 89.94 374 LEU B O 1
ATOM 6273 N N . VAL B 1 375 ? -0.352 -9.422 -16.281 1 82.81 375 VAL B N 1
ATOM 6274 C CA . VAL B 1 375 ? 0.192 -10.609 -16.938 1 82.81 375 VAL B CA 1
ATOM 6275 C C . VAL B 1 375 ? 0.482 -10.305 -18.406 1 82.81 375 VAL B C 1
ATOM 6277 O O . VAL B 1 375 ? 1.569 -10.602 -18.906 1 82.81 375 VAL B O 1
ATOM 6280 N N . SER B 1 376 ? -0.423 -9.633 -19.031 1 76.25 376 SER B N 1
ATOM 6281 C CA . SER B 1 376 ? -0.25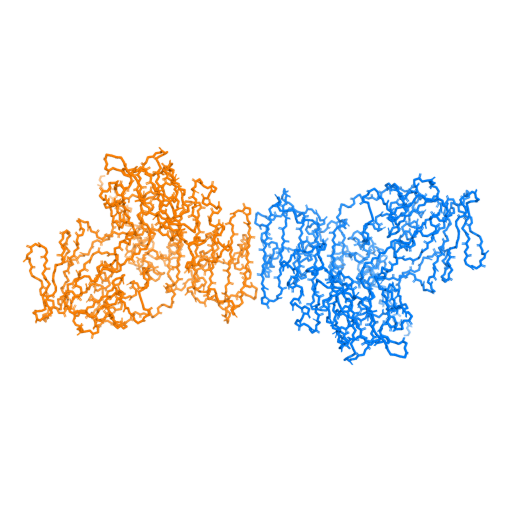4 -9.266 -20.438 1 76.25 376 SER B CA 1
ATOM 6282 C C . SER B 1 376 ? 0.938 -8.336 -20.625 1 76.25 376 SER B C 1
ATOM 6284 O O . SER B 1 376 ? 1.768 -8.555 -21.5 1 76.25 376 SER B O 1
ATOM 6286 N N . THR B 1 377 ? 1 -7.352 -19.812 1 81.75 377 THR B N 1
ATOM 6287 C CA . THR B 1 377 ? 2.098 -6.391 -19.859 1 81.75 377 THR B CA 1
ATOM 6288 C C . THR B 1 377 ? 3.438 -7.09 -19.641 1 81.75 377 THR B C 1
ATOM 6290 O O . THR B 1 377 ? 4.402 -6.824 -20.359 1 81.75 377 THR B O 1
ATOM 6293 N N . TYR B 1 378 ? 3.498 -8.023 -18.781 1 88.06 378 TYR B N 1
ATOM 6294 C CA . TYR B 1 378 ? 4.699 -8.766 -18.406 1 88.06 378 TYR B CA 1
ATOM 6295 C C . TYR B 1 378 ? 5.145 -9.695 -19.531 1 88.06 378 TYR B C 1
ATOM 6297 O O . TYR B 1 378 ? 6.297 -9.648 -19.969 1 88.06 378 TYR B O 1
ATOM 6305 N N . GLU B 1 379 ? 4.207 -10.453 -19.969 1 73.62 379 GLU B N 1
ATOM 6306 C CA . GLU B 1 379 ? 4.52 -11.453 -20.984 1 73.62 379 GLU B CA 1
ATOM 6307 C C . GLU B 1 379 ? 4.992 -10.789 -22.281 1 73.62 379 GLU B C 1
ATOM 6309 O O . GLU B 1 379 ? 5.84 -11.328 -22.984 1 73.62 379 GLU B O 1
ATOM 6314 N N . ARG B 1 380 ? 4.539 -9.555 -22.516 1 68.94 380 ARG B N 1
ATOM 6315 C CA . ARG B 1 380 ? 4.875 -8.844 -23.75 1 68.94 380 ARG B CA 1
ATOM 6316 C C . ARG B 1 380 ? 6.098 -7.957 -23.547 1 68.94 380 ARG B C 1
ATOM 6318 O O . ARG B 1 380 ? 6.613 -7.379 -24.5 1 68.94 380 ARG B O 1
ATOM 6325 N N . GLY B 1 381 ? 6.418 -7.902 -22.438 1 79.5 381 GLY B N 1
ATOM 6326 C CA . GLY B 1 381 ? 7.551 -7.039 -22.141 1 79.5 381 GLY B CA 1
ATOM 6327 C C . GLY B 1 381 ? 7.293 -5.582 -22.469 1 79.5 381 GLY B C 1
ATOM 6328 O O . GLY B 1 381 ? 8.172 -4.887 -22.984 1 79.5 381 GLY B O 1
ATOM 6329 N N . LEU B 1 382 ? 6.105 -5.113 -22.25 1 78.44 382 LEU B N 1
ATOM 6330 C CA . LEU B 1 382 ? 5.727 -3.75 -22.609 1 78.44 382 LEU B CA 1
ATOM 6331 C C . LEU B 1 382 ? 6.316 -2.752 -21.609 1 78.44 382 LEU B C 1
ATOM 6333 O O . LEU B 1 382 ? 6.469 -3.064 -20.422 1 78.44 382 LEU B O 1
ATOM 6337 N N . PRO B 1 383 ? 6.602 -1.585 -22.109 1 86.62 383 PRO B N 1
ATOM 6338 C CA . PRO B 1 383 ? 7.047 -0.546 -21.188 1 86.62 383 PRO B CA 1
ATOM 6339 C C . PRO B 1 383 ? 5.949 -0.119 -20.219 1 86.62 383 PRO B C 1
ATOM 6341 O O . PRO B 1 383 ? 4.77 -0.089 -20.578 1 86.62 383 PRO B O 1
ATOM 6344 N N . VAL B 1 384 ? 6.398 0.194 -19.031 1 89.69 384 VAL B N 1
ATOM 6345 C CA . VAL B 1 384 ? 5.434 0.649 -18.031 1 89.69 384 VAL B CA 1
ATOM 6346 C C . VAL B 1 384 ? 5.301 2.17 -18.094 1 89.69 384 VAL B C 1
ATOM 6348 O O . VAL B 1 384 ? 6.203 2.857 -18.578 1 89.69 384 VAL B O 1
ATOM 6351 N N . PRO B 1 385 ? 4.176 2.715 -17.609 1 85.75 385 PRO B N 1
ATOM 6352 C CA . PRO B 1 385 ? 4.047 4.168 -17.516 1 85.75 385 PRO B CA 1
ATOM 6353 C C . PRO B 1 385 ? 5.082 4.785 -16.578 1 85.75 385 PRO B C 1
ATOM 6355 O O . PRO B 1 385 ? 5.727 4.07 -15.805 1 85.75 385 PRO B O 1
ATOM 6358 N N . LEU B 1 386 ? 5.27 6.113 -16.688 1 83.06 386 LEU B N 1
ATOM 6359 C CA . LEU B 1 386 ? 6.203 6.828 -15.82 1 83.06 386 LEU B CA 1
ATOM 6360 C C . LEU B 1 386 ? 5.883 6.578 -14.352 1 83.06 386 LEU B C 1
ATOM 6362 O O . LEU B 1 386 ? 6.793 6.41 -13.539 1 83.06 386 LEU B O 1
ATOM 6366 N N . ASP B 1 387 ? 4.656 6.578 -14.094 1 90 387 ASP B N 1
ATOM 6367 C CA . ASP B 1 387 ? 4.207 6.156 -12.773 1 90 387 ASP B CA 1
ATOM 6368 C C . ASP B 1 387 ? 3.635 4.742 -12.812 1 90 387 ASP B C 1
ATOM 6370 O O . ASP B 1 387 ? 2.479 4.547 -13.188 1 90 387 ASP B O 1
ATOM 6374 N N . PRO B 1 388 ? 4.375 3.783 -12.375 1 93.94 388 PRO B N 1
ATOM 6375 C CA . PRO B 1 388 ? 3.934 2.391 -12.469 1 93.94 388 PRO B CA 1
ATOM 6376 C C . PRO B 1 388 ? 2.676 2.113 -11.648 1 93.94 388 PRO B C 1
ATOM 6378 O O . PRO B 1 388 ? 1.993 1.112 -11.875 1 93.94 388 PRO B O 1
ATOM 6381 N N . ALA B 1 389 ? 2.383 3.012 -10.648 1 94.06 389 ALA B N 1
ATOM 6382 C CA . ALA B 1 389 ? 1.189 2.83 -9.828 1 94.06 389 ALA B CA 1
ATOM 6383 C C . ALA B 1 389 ? -0.074 2.834 -10.68 1 94.06 389 ALA B C 1
ATOM 6385 O O . ALA B 1 389 ? -1.112 2.314 -10.266 1 94.06 389 ALA B O 1
ATOM 6386 N N . GLN B 1 390 ? 0.003 3.389 -11.867 1 89 390 GLN B N 1
ATOM 6387 C CA . GLN B 1 390 ? -1.136 3.457 -12.773 1 89 390 GLN B CA 1
ATOM 6388 C C . GLN B 1 390 ? -1.566 2.064 -13.219 1 89 390 GLN B C 1
ATOM 6390 O O . GLN B 1 390 ? -2.719 1.858 -13.609 1 89 390 GLN B O 1
ATOM 6395 N N . LEU B 1 391 ? -0.69 1.11 -13.18 1 92.25 391 LEU B N 1
ATOM 6396 C CA . LEU B 1 391 ? -1 -0.26 -13.57 1 92.25 391 LEU B CA 1
ATOM 6397 C C . LEU B 1 391 ? -1.797 -0.971 -12.484 1 92.25 391 LEU B C 1
ATOM 6399 O O . LEU B 1 391 ? -2.35 -2.049 -12.719 1 92.25 391 LEU B O 1
ATOM 6403 N N . LEU B 1 392 ? -1.899 -0.327 -11.266 1 95.06 392 LEU B N 1
ATOM 6404 C CA . LEU B 1 392 ? -2.533 -0.99 -10.125 1 95.06 392 LEU B CA 1
ATOM 6405 C C . LEU B 1 392 ? -3.969 -0.506 -9.945 1 95.06 392 LEU B C 1
ATOM 6407 O O . LEU B 1 392 ? -4.641 -0.892 -8.992 1 95.06 392 LEU B O 1
ATOM 6411 N N . VAL B 1 393 ? -4.371 0.445 -10.844 1 89.12 393 VAL B N 1
ATOM 6412 C CA . VAL B 1 393 ? -5.75 0.931 -10.805 1 89.12 393 VAL B CA 1
ATOM 6413 C C . VAL B 1 393 ? -6.363 0.853 -12.203 1 89.12 393 VAL B C 1
ATOM 6415 O O . VAL B 1 393 ? -5.66 1.005 -13.203 1 89.12 393 VAL B O 1
ATOM 6418 N N . ARG B 1 394 ? -7.664 0.441 -12.25 1 73.75 394 ARG B N 1
ATOM 6419 C CA . ARG B 1 394 ? -8.32 0.392 -13.547 1 73.75 394 ARG B CA 1
ATOM 6420 C C . ARG B 1 394 ? -8.75 1.785 -14 1 73.75 394 ARG B C 1
ATOM 6422 O O . ARG B 1 394 ? -9.203 2.592 -13.188 1 73.75 394 ARG B O 1
ATOM 6429 N N . ALA B 1 395 ? -8.258 2.18 -15.156 1 54.91 395 ALA B N 1
ATOM 6430 C CA . ALA B 1 395 ? -8.625 3.49 -15.688 1 54.91 395 ALA B CA 1
ATOM 6431 C C . ALA B 1 395 ? -10.141 3.65 -15.773 1 54.91 395 ALA B C 1
ATOM 6433 O O . ALA B 1 395 ? -10.859 2.674 -15.992 1 54.91 395 ALA B O 1
ATOM 6434 N N . VAL B 1 396 ? -10.688 4.531 -15.141 1 43.91 396 VAL B N 1
ATOM 6435 C CA . VAL B 1 396 ? -12.102 4.812 -15.359 1 43.91 396 VAL B CA 1
ATOM 6436 C C . VAL B 1 396 ? -12.422 4.695 -16.844 1 43.91 396 VAL B C 1
ATOM 6438 O O . VAL B 1 396 ? -11.539 4.84 -17.703 1 43.91 396 VAL B O 1
ATOM 6441 N N . ALA B 1 397 ? -13.688 4.445 -17.359 1 39.12 397 ALA B N 1
ATOM 6442 C CA . ALA B 1 397 ? -14.203 4.176 -18.703 1 39.12 397 ALA B CA 1
ATOM 6443 C C . ALA B 1 397 ? -13.383 4.91 -19.75 1 39.12 397 ALA B C 1
ATOM 6445 O O . ALA B 1 397 ? -13.305 4.465 -20.906 1 39.12 397 ALA B O 1
ATOM 6446 N N . GLY B 1 398 ? -13.219 6.18 -19.75 1 34.5 398 GLY B N 1
ATOM 6447 C CA . GLY B 1 398 ? -12.875 6.688 -21.062 1 34.5 398 GLY B CA 1
ATOM 6448 C C . GLY B 1 398 ? -11.492 6.266 -21.531 1 34.5 398 GLY B C 1
ATOM 6449 O O . GLY B 1 398 ? -11.18 6.344 -22.719 1 34.5 398 GLY B O 1
ATOM 6450 N N . THR B 1 399 ? -10.414 6.59 -20.844 1 33.84 399 THR B N 1
ATOM 6451 C CA . THR B 1 399 ? -9.125 6.328 -21.453 1 33.84 399 THR B CA 1
ATOM 6452 C C . THR B 1 399 ? -8.656 4.902 -21.156 1 33.84 399 THR B C 1
ATOM 6454 O O . THR B 1 399 ? -7.926 4.676 -20.188 1 33.84 399 THR B O 1
ATOM 6457 N N . SER B 1 400 ? -9.453 4.055 -20.984 1 31.78 400 SER B N 1
ATOM 6458 C CA . SER B 1 400 ? -8.953 2.693 -20.828 1 31.78 400 SER B CA 1
ATOM 6459 C C . SER B 1 400 ? -7.766 2.43 -21.75 1 31.78 400 SER B C 1
ATOM 6461 O O . SER B 1 400 ? -7.84 2.705 -22.953 1 31.78 400 SER B O 1
ATOM 6463 N N . ALA B 1 401 ? -6.609 2.369 -21.375 1 34.03 401 ALA B N 1
ATOM 6464 C CA . ALA B 1 401 ? -5.742 1.723 -22.359 1 34.03 401 ALA B CA 1
ATOM 6465 C C . ALA B 1 401 ? -6.477 0.602 -23.094 1 34.03 401 ALA B C 1
ATOM 6467 O O . ALA B 1 401 ? -7.18 -0.198 -22.469 1 34.03 401 ALA B O 1
ATOM 6468 N N . PRO B 1 402 ? -6.812 0.761 -24.297 1 31.2 402 PRO B N 1
ATOM 6469 C CA . PRO B 1 402 ? -7.48 -0.338 -25 1 31.2 402 PRO B CA 1
ATOM 6470 C C . PRO B 1 402 ? -6.992 -1.712 -24.547 1 31.2 402 PRO B C 1
ATOM 6472 O O . PRO B 1 402 ? -5.793 -1.9 -24.328 1 31.2 402 PRO B O 1
ATOM 6475 N N . ALA B 1 403 ? -7.707 -2.371 -23.672 1 36.59 403 ALA B N 1
ATOM 6476 C CA . ALA B 1 403 ? -7.395 -3.797 -23.656 1 36.59 403 ALA B CA 1
ATOM 6477 C C . ALA B 1 403 ? -6.605 -4.203 -24.891 1 36.59 403 ALA B C 1
ATOM 6479 O O . ALA B 1 403 ? -6.785 -3.621 -25.969 1 36.59 403 ALA B O 1
ATOM 6480 N N . PRO B 1 404 ? -5.449 -4.684 -24.703 1 38.75 404 PRO B N 1
ATOM 6481 C CA . PRO B 1 404 ? -4.84 -5.062 -25.984 1 38.75 404 PRO B CA 1
ATOM 6482 C C . PRO B 1 404 ? -5.871 -5.445 -27.047 1 38.75 404 PRO B C 1
ATOM 6484 O O . PRO B 1 404 ? -6.719 -6.309 -26.797 1 38.75 404 PRO B O 1
ATOM 6487 N N . SER B 1 405 ? -6.348 -4.445 -27.75 1 49.53 405 SER B N 1
ATOM 6488 C CA . SER B 1 405 ? -7.141 -4.797 -28.922 1 49.53 405 SER B CA 1
ATOM 6489 C C . SER B 1 405 ? -6.516 -5.961 -29.688 1 49.53 405 SER B C 1
ATOM 6491 O O . SER B 1 405 ? -5.301 -6.152 -29.641 1 49.53 405 SER B O 1
ATOM 6493 N N . PRO B 1 406 ? -7.348 -6.969 -29.922 1 58.19 406 PRO B N 1
ATOM 6494 C CA . PRO B 1 406 ? -6.797 -8.023 -30.766 1 58.19 406 PRO B CA 1
ATOM 6495 C C . PRO B 1 406 ? -5.828 -7.492 -31.828 1 58.19 406 PRO B C 1
ATOM 6497 O O . PRO B 1 406 ? -4.891 -8.188 -32.219 1 58.19 406 PRO B O 1
ATOM 6500 N N . ARG B 1 407 ? -5.941 -6.125 -32 1 58.25 407 ARG B N 1
ATOM 6501 C CA . ARG B 1 407 ? -5.074 -5.516 -33 1 58.25 407 ARG B CA 1
ATOM 6502 C C . ARG B 1 407 ? -3.678 -5.262 -32.438 1 58.25 407 ARG B C 1
ATOM 6504 O O . ARG B 1 407 ? -2.678 -5.496 -33.125 1 58.25 407 ARG B O 1
ATOM 6511 N N . SER B 1 408 ? -3.646 -4.934 -31.281 1 61.56 408 SER B N 1
ATOM 6512 C CA . SER B 1 408 ? -2.365 -4.52 -30.719 1 61.56 408 SER B CA 1
ATOM 6513 C C . SER B 1 408 ? -1.675 -5.68 -30.016 1 61.56 408 SER B C 1
ATOM 6515 O O . SER B 1 408 ? -0.496 -5.59 -29.656 1 61.56 408 SER B O 1
ATOM 6517 N N . MET B 1 409 ? -2.326 -6.746 -29.812 1 64.12 409 MET B N 1
ATOM 6518 C CA . MET B 1 409 ? -1.772 -7.945 -29.188 1 64.12 409 MET B CA 1
ATOM 6519 C C . MET B 1 409 ? -0.778 -8.633 -30.125 1 64.12 409 MET B C 1
ATOM 6521 O O . MET B 1 409 ? -1.091 -8.898 -31.281 1 64.12 409 MET B O 1
ATOM 6525 N N . PRO B 1 410 ? 0.443 -8.805 -29.766 1 63.09 410 PRO B N 1
ATOM 6526 C CA . PRO B 1 410 ? 1.381 -9.531 -30.625 1 63.09 410 PRO B CA 1
ATOM 6527 C C . PRO B 1 410 ? 0.917 -10.961 -30.922 1 63.09 410 PRO B C 1
ATOM 6529 O O . PRO B 1 410 ? 0.208 -11.562 -30.109 1 63.09 410 PRO B O 1
ATOM 6532 N N . ALA B 1 411 ? 1.328 -11.414 -32.031 1 67.12 411 ALA B N 1
ATOM 6533 C CA . ALA B 1 411 ? 0.966 -12.758 -32.469 1 67.12 411 ALA B CA 1
ATOM 6534 C C . ALA B 1 411 ? 1.438 -13.805 -31.469 1 67.12 411 ALA B C 1
ATOM 6536 O O . ALA B 1 411 ? 0.753 -14.805 -31.234 1 67.12 411 ALA B O 1
ATOM 6537 N N . SER B 1 412 ? 2.486 -13.422 -30.781 1 65.88 412 SER B N 1
ATOM 6538 C CA . SER B 1 412 ? 3.129 -14.383 -29.891 1 65.88 412 SER B CA 1
ATOM 6539 C C . SER B 1 412 ? 2.521 -14.344 -28.5 1 65.88 412 SER B C 1
ATOM 6541 O O . SER B 1 412 ? 2.854 -15.164 -27.641 1 65.88 412 SER B O 1
ATOM 6543 N N . ALA B 1 413 ? 1.601 -13.5 -28.359 1 67.75 413 ALA B N 1
ATOM 6544 C CA . ALA B 1 413 ? 1.002 -13.344 -27.031 1 67.75 413 ALA B CA 1
ATOM 6545 C C . ALA B 1 413 ? 0.161 -14.562 -26.672 1 67.75 413 ALA B C 1
ATOM 6547 O O . ALA B 1 413 ? -0.646 -15.031 -27.469 1 67.75 413 ALA B O 1
ATOM 6548 N N . THR B 1 414 ? 0.448 -15.07 -25.391 1 69.62 414 THR B N 1
ATOM 6549 C CA . THR B 1 414 ? -0.394 -16.141 -24.891 1 69.62 414 THR B CA 1
ATOM 6550 C C . THR B 1 414 ? -1.766 -15.617 -24.484 1 69.62 414 THR B C 1
ATOM 6552 O O . THR B 1 414 ? -1.867 -14.75 -23.625 1 69.62 414 THR B O 1
ATOM 6555 N N . VAL B 1 415 ? -2.803 -16.141 -25.078 1 72.5 415 VAL B N 1
ATOM 6556 C CA . VAL B 1 415 ? -4.176 -15.711 -24.828 1 72.5 415 VAL B CA 1
ATOM 6557 C C . VAL B 1 415 ? -4.832 -16.641 -23.812 1 72.5 415 VAL B C 1
ATOM 6559 O O . VAL B 1 415 ? -5.484 -16.188 -22.875 1 72.5 415 VAL B O 1
ATOM 6562 N N . CYS B 1 416 ? -4.582 -18 -24 1 71.88 416 CYS B N 1
ATOM 6563 C CA . CYS B 1 416 ? -5.059 -19.016 -23.062 1 71.88 416 CYS B CA 1
ATOM 6564 C C . CYS B 1 416 ? -3.9 -19.625 -22.281 1 71.88 416 CYS B C 1
ATOM 6566 O O . CYS B 1 416 ? -3.127 -20.406 -22.844 1 71.88 416 CYS B O 1
ATOM 6568 N N . ARG B 1 417 ? -3.838 -19.328 -21.094 1 59.72 417 ARG B N 1
ATOM 6569 C CA . ARG B 1 417 ? -2.707 -19.781 -20.297 1 59.72 417 ARG B CA 1
ATOM 6570 C C . ARG B 1 417 ? -2.881 -21.234 -19.875 1 59.72 417 ARG B C 1
ATOM 6572 O O . ARG B 1 417 ? -1.902 -21.984 -19.781 1 59.72 417 ARG B O 1
ATOM 6579 N N . CYS B 1 418 ? -4.09 -21.625 -19.75 1 59.12 418 CYS B N 1
ATOM 6580 C CA . CYS B 1 418 ? -4.34 -23.016 -19.344 1 59.12 418 CYS B CA 1
ATOM 6581 C C . CYS B 1 418 ? -3.855 -23.984 -20.422 1 59.12 418 CYS B C 1
ATOM 6583 O O . CYS B 1 418 ? -3.355 -25.062 -20.109 1 59.12 418 CYS B O 1
ATOM 6585 N N . ASN B 1 419 ? -3.99 -23.516 -21.719 1 62.97 419 ASN B N 1
ATOM 6586 C CA . ASN B 1 419 ? -3.689 -24.438 -22.812 1 62.97 419 ASN B CA 1
ATOM 6587 C C . ASN B 1 419 ? -2.553 -23.906 -23.688 1 62.97 419 ASN B C 1
ATOM 6589 O O . ASN B 1 419 ? -2.229 -24.516 -24.719 1 62.97 419 ASN B O 1
ATOM 6593 N N . GLY B 1 420 ? -1.987 -22.766 -23.188 1 64.88 420 GLY B N 1
ATOM 6594 C CA . GLY B 1 420 ? -0.856 -22.203 -23.906 1 64.88 420 GLY B CA 1
ATOM 6595 C C . GLY B 1 420 ? -1.205 -21.766 -25.312 1 64.88 420 GLY B C 1
ATOM 6596 O O . GLY B 1 420 ? -0.423 -21.969 -26.25 1 64.88 420 GLY B O 1
ATOM 6597 N N . VAL B 1 421 ? -2.342 -21.266 -25.594 1 74.69 421 VAL B N 1
ATOM 6598 C CA . VAL B 1 421 ? -2.775 -20.859 -26.922 1 74.69 421 VAL B CA 1
ATOM 6599 C C . VAL B 1 421 ? -2.389 -19.406 -27.188 1 74.69 421 VAL B C 1
ATOM 6601 O O . VAL B 1 421 ? -2.707 -18.531 -26.375 1 74.69 421 VAL B O 1
ATOM 6604 N N . THR B 1 422 ? -1.686 -19.125 -28.219 1 75.06 422 THR B N 1
ATOM 6605 C CA . THR B 1 422 ? -1.258 -17.781 -28.562 1 75.06 422 THR B CA 1
ATOM 6606 C C . THR B 1 422 ? -2.289 -17.109 -29.469 1 75.06 422 THR B C 1
ATOM 6608 O O . THR B 1 422 ? -3.178 -17.766 -30 1 75.06 422 THR B O 1
ATOM 6611 N N . LYS B 1 423 ? -2.145 -15.805 -29.609 1 81.19 423 LYS B N 1
ATOM 6612 C CA . LYS B 1 423 ? -2.984 -15.094 -30.562 1 81.19 423 LYS B CA 1
ATOM 6613 C C . LYS B 1 423 ? -2.805 -15.648 -31.969 1 81.19 423 LYS B C 1
ATOM 6615 O O . LYS B 1 423 ? -3.781 -15.844 -32.688 1 81.19 423 LYS B O 1
ATOM 6620 N N . GLN B 1 424 ? -1.573 -16 -32.281 1 76.19 424 GLN B N 1
ATOM 6621 C CA . GLN B 1 424 ? -1.285 -16.531 -33.594 1 76.19 424 GLN B CA 1
ATOM 6622 C C . GLN B 1 424 ? -2.076 -17.812 -33.844 1 76.19 424 GLN B C 1
ATOM 6624 O O . GLN B 1 424 ? -2.66 -17.984 -34.938 1 76.19 424 GLN B O 1
ATOM 6629 N N . ALA B 1 425 ? -2.113 -18.625 -32.875 1 78.81 425 ALA B N 1
ATOM 6630 C CA . ALA B 1 425 ? -2.83 -19.891 -33.031 1 78.81 425 ALA B CA 1
ATOM 6631 C C . ALA B 1 425 ? -4.32 -19.656 -33.25 1 78.81 425 ALA B C 1
ATOM 6633 O O . ALA B 1 425 ? -4.953 -20.359 -34.062 1 78.81 425 ALA B O 1
ATOM 6634 N N . ILE B 1 426 ? -4.801 -18.609 -32.625 1 86 426 ILE B N 1
ATOM 6635 C CA . ILE B 1 426 ? -6.219 -18.297 -32.75 1 86 426 ILE B CA 1
ATOM 6636 C C . ILE B 1 426 ? -6.492 -17.719 -34.156 1 86 426 ILE B C 1
ATOM 6638 O O . ILE B 1 426 ? -7.457 -18.109 -34.812 1 86 426 ILE B O 1
ATOM 6642 N N . VAL B 1 427 ? -5.637 -16.875 -34.562 1 82.5 427 VAL B N 1
ATOM 6643 C CA . VAL B 1 427 ? -5.77 -16.266 -35.875 1 82.5 427 VAL B CA 1
ATOM 6644 C C . VAL B 1 427 ? -5.688 -17.328 -36.969 1 82.5 427 VAL B C 1
ATOM 6646 O O . VAL B 1 427 ? -6.5 -17.359 -37.906 1 82.5 427 VAL B O 1
ATOM 6649 N N . GLU B 1 428 ? -4.754 -18.266 -36.75 1 80.12 428 GLU B N 1
ATOM 6650 C CA . GLU B 1 428 ? -4.598 -19.344 -37.719 1 80.12 428 GLU B CA 1
ATOM 6651 C C . GLU B 1 428 ? -5.836 -20.234 -37.75 1 80.12 428 GLU B C 1
ATOM 6653 O O . GLU B 1 428 ? -6.297 -20.625 -38.844 1 80.12 428 GLU B O 1
ATOM 6658 N N . ALA B 1 429 ? -6.332 -20.469 -36.625 1 83.94 429 ALA B N 1
ATOM 6659 C CA . ALA B 1 429 ? -7.562 -21.266 -36.531 1 83.94 429 ALA B CA 1
ATOM 6660 C C . ALA B 1 429 ? -8.711 -20.547 -37.25 1 83.94 429 ALA B C 1
ATOM 6662 O O . ALA B 1 429 ? -9.516 -21.172 -37.938 1 83.94 429 ALA B O 1
ATOM 6663 N N . HIS B 1 430 ? -8.719 -19.281 -37.125 1 86 430 HIS B N 1
ATOM 6664 C CA . HIS B 1 430 ? -9.758 -18.484 -37.719 1 86 430 HIS B CA 1
ATOM 6665 C C . HIS B 1 430 ? -9.633 -18.484 -39.25 1 86 430 HIS B C 1
ATOM 6667 O O . HIS B 1 430 ? -10.625 -18.641 -39.969 1 86 430 HIS B O 1
ATOM 6673 N N . VAL B 1 431 ? -8.438 -18.406 -39.688 1 79.75 431 VAL B N 1
ATOM 6674 C CA . VAL B 1 431 ? -8.172 -18.422 -41.125 1 79.75 431 VAL B CA 1
ATOM 6675 C C . VAL B 1 431 ? -8.531 -19.797 -41.688 1 79.75 431 VAL B C 1
ATOM 6677 O O . VAL B 1 431 ? -9.016 -19.891 -42.844 1 79.75 431 VAL B O 1
ATOM 6680 N N . ASP B 1 432 ? -8.453 -20.797 -40.781 1 80.25 432 ASP B N 1
ATOM 6681 C CA . ASP B 1 432 ? -8.727 -22.156 -41.219 1 80.25 432 ASP B CA 1
ATOM 6682 C C . ASP B 1 432 ? -10.219 -22.484 -41.094 1 80.25 432 ASP B C 1
ATOM 6684 O O . ASP B 1 432 ? -10.617 -23.641 -41.25 1 80.25 432 ASP B O 1
ATOM 6688 N N . GLY B 1 433 ? -10.953 -21.5 -40.688 1 81 433 GLY B N 1
ATOM 6689 C CA . GLY B 1 433 ? -12.391 -21.719 -40.812 1 81 433 GLY B CA 1
ATOM 6690 C C . GLY B 1 433 ? -13.109 -21.672 -39.469 1 81 433 GLY B C 1
ATOM 6691 O O . GLY B 1 433 ? -14.328 -21.875 -39.406 1 81 433 GLY B O 1
ATOM 6692 N N . ALA B 1 434 ? -12.352 -21.516 -38.406 1 85 434 ALA B N 1
ATOM 6693 C CA . ALA B 1 434 ? -12.992 -21.375 -37.125 1 85 434 ALA B CA 1
ATOM 6694 C C . ALA B 1 434 ? -13.383 -19.922 -36.844 1 85 434 ALA B C 1
ATOM 6696 O O . ALA B 1 434 ? -12.523 -19.062 -36.688 1 85 434 ALA B O 1
ATOM 6697 N N . HIS B 1 435 ? -14.703 -19.656 -36.719 1 86.25 435 HIS B N 1
ATOM 6698 C CA . HIS B 1 435 ? -15.102 -18.25 -36.688 1 86.25 435 HIS B CA 1
ATOM 6699 C C . HIS B 1 435 ? -15.859 -17.922 -35.406 1 86.25 435 HIS B C 1
ATOM 6701 O O . HIS B 1 435 ? -16.25 -16.781 -35.156 1 86.25 435 HIS B O 1
ATOM 6707 N N . SER B 1 436 ? -16.078 -18.953 -34.625 1 85.06 436 SER B N 1
ATOM 6708 C CA . SER B 1 436 ? -16.719 -18.75 -33.344 1 85.06 436 SER B CA 1
ATOM 6709 C C . SER B 1 436 ? -15.805 -19.172 -32.188 1 85.06 436 SER B C 1
ATOM 6711 O O . SER B 1 436 ? -14.82 -19.891 -32.406 1 85.06 436 SER B O 1
ATOM 6713 N N . VAL B 1 437 ? -16.125 -18.703 -31.062 1 86.94 437 VAL B N 1
ATOM 6714 C CA . VAL B 1 437 ? -15.359 -19.062 -29.875 1 86.94 437 VAL B CA 1
ATOM 6715 C C . VAL B 1 437 ? -15.359 -20.594 -29.719 1 86.94 437 VAL B C 1
ATOM 6717 O O . VAL B 1 437 ? -14.328 -21.188 -29.391 1 86.94 437 VAL B O 1
ATOM 6720 N N . GLU B 1 438 ? -16.469 -21.156 -30.031 1 81.5 438 GLU B N 1
ATOM 6721 C CA . GLU B 1 438 ? -16.594 -22.609 -29.906 1 81.5 438 GLU B CA 1
ATOM 6722 C C . GLU B 1 438 ? -15.727 -23.328 -30.922 1 81.5 438 GLU B C 1
ATOM 6724 O O . GLU B 1 438 ? -15.086 -24.344 -30.594 1 81.5 438 GLU B O 1
ATOM 6729 N N . GLN B 1 439 ? -15.695 -22.781 -32.094 1 83.81 439 GLN B N 1
ATOM 6730 C CA . GLN B 1 439 ? -14.891 -23.391 -33.156 1 83.81 439 GLN B CA 1
ATOM 6731 C C . GLN B 1 439 ? -13.398 -23.219 -32.875 1 83.81 439 GLN B C 1
ATOM 6733 O O . GLN B 1 439 ? -12.609 -24.125 -33.094 1 83.81 439 GLN B O 1
ATOM 6738 N N . ILE B 1 440 ? -13.062 -22.094 -32.312 1 88.25 440 ILE B N 1
ATOM 6739 C CA . ILE B 1 440 ? -11.68 -21.828 -31.953 1 88.25 440 ILE B CA 1
ATOM 6740 C C . ILE B 1 440 ? -11.266 -22.766 -30.828 1 88.25 440 ILE B C 1
ATOM 6742 O O . ILE B 1 440 ? -10.164 -23.328 -30.844 1 88.25 440 ILE B O 1
ATOM 6746 N N . ALA B 1 441 ? -12.141 -22.953 -29.969 1 82.5 441 ALA B N 1
ATOM 6747 C CA . ALA B 1 441 ? -11.883 -23.859 -28.859 1 82.5 441 ALA B CA 1
ATOM 6748 C C . ALA B 1 441 ? -11.648 -25.281 -29.359 1 82.5 441 ALA B C 1
ATOM 6750 O O . ALA B 1 441 ? -10.742 -25.984 -28.891 1 82.5 441 ALA B O 1
ATOM 6751 N N . ALA B 1 442 ? -12.422 -25.641 -30.328 1 76.88 442 ALA B N 1
ATOM 6752 C CA . ALA B 1 442 ? -12.305 -26.984 -30.891 1 76.88 442 ALA B CA 1
ATOM 6753 C C . ALA B 1 442 ? -10.961 -27.172 -31.578 1 76.88 442 ALA B C 1
ATOM 6755 O O . ALA B 1 442 ? -10.375 -28.266 -31.531 1 76.88 442 ALA B O 1
ATOM 6756 N N . ARG B 1 443 ? -10.445 -26.062 -32.062 1 77.31 443 ARG B N 1
ATOM 6757 C CA . ARG B 1 443 ? -9.242 -26.172 -32.875 1 77.31 443 ARG B CA 1
ATOM 6758 C C . ARG B 1 443 ? -7.992 -25.922 -32.031 1 77.31 443 ARG B C 1
ATOM 6760 O O . ARG B 1 443 ? -6.941 -26.531 -32.281 1 77.31 443 ARG B O 1
ATOM 6767 N N . THR B 1 444 ? -8.133 -25.016 -31.062 1 79.56 444 THR B N 1
ATOM 6768 C CA . THR B 1 444 ? -6.926 -24.562 -30.375 1 79.56 444 THR B CA 1
ATOM 6769 C C . THR B 1 444 ? -6.965 -24.953 -28.906 1 79.56 444 THR B C 1
ATOM 6771 O O . THR B 1 444 ? -5.941 -24.875 -28.219 1 79.56 444 THR B O 1
ATOM 6774 N N . ARG B 1 445 ? -8.148 -25.25 -28.406 1 71.06 445 ARG B N 1
ATOM 6775 C CA . ARG B 1 445 ? -8.422 -25.578 -27 1 71.06 445 ARG B CA 1
ATOM 6776 C C . ARG B 1 445 ? -8.438 -24.328 -26.141 1 71.06 445 ARG B C 1
ATOM 6778 O O . ARG B 1 445 ? -8.5 -24.422 -24.906 1 71.06 445 ARG B O 1
ATOM 6785 N N . ALA B 1 446 ? -8.359 -23.297 -26.766 1 80.38 446 ALA B N 1
ATOM 6786 C CA . ALA B 1 446 ? -8.578 -22.062 -26.016 1 80.38 446 ALA B CA 1
ATOM 6787 C C . ALA B 1 446 ? -9.969 -22.047 -25.375 1 80.38 446 ALA B C 1
ATOM 6789 O O . ALA B 1 446 ? -10.914 -22.609 -25.938 1 80.38 446 ALA B O 1
ATOM 6790 N N . THR B 1 447 ? -10.039 -21.484 -24.078 1 74.69 447 THR B N 1
ATOM 6791 C CA . THR B 1 447 ? -11.266 -21.25 -23.312 1 74.69 447 THR B CA 1
ATOM 6792 C C . THR B 1 447 ? -11.742 -22.531 -22.641 1 74.69 447 THR B C 1
ATOM 6794 O O . THR B 1 447 ? -12.711 -22.516 -21.891 1 74.69 447 THR B O 1
ATOM 6797 N N . THR B 1 448 ? -11.031 -23.688 -22.938 1 65.38 448 THR B N 1
ATOM 6798 C CA . THR B 1 448 ? -11.547 -24.953 -22.422 1 65.38 448 THR B CA 1
ATOM 6799 C C . THR B 1 448 ? -10.953 -25.266 -21.047 1 65.38 448 THR B C 1
ATOM 6801 O O . THR B 1 448 ? -11.297 -26.281 -20.438 1 65.38 448 THR B O 1
ATOM 6804 N N . GLY B 1 449 ? -10.102 -24.438 -20.703 1 58.5 449 GLY B N 1
ATOM 6805 C CA . GLY B 1 449 ? -9.562 -24.547 -19.344 1 58.5 449 GLY B CA 1
ATOM 6806 C C . GLY B 1 449 ? -10.367 -23.781 -18.328 1 58.5 449 GLY B C 1
ATOM 6807 O O . GLY B 1 449 ? -11.508 -24.141 -18.031 1 58.5 449 GLY B O 1
ATOM 6808 N N . CYS B 1 450 ? -9.742 -22.625 -17.859 1 55.25 450 CYS B N 1
ATOM 6809 C CA . CYS B 1 450 ? -10.391 -21.828 -16.812 1 55.25 450 CYS B CA 1
ATOM 6810 C C . CYS B 1 450 ? -11.453 -20.922 -17.406 1 55.25 450 CYS B C 1
ATOM 6812 O O . CYS B 1 450 ? -12.273 -20.359 -16.672 1 55.25 450 CYS B O 1
ATOM 6814 N N . GLY B 1 451 ? -11.43 -20.844 -18.688 1 60.56 451 GLY B N 1
ATOM 6815 C CA . GLY B 1 451 ? -12.406 -20.016 -19.359 1 60.56 451 GLY B CA 1
ATOM 6816 C C . GLY B 1 451 ? -12.055 -18.547 -19.328 1 60.56 451 GLY B C 1
ATOM 6817 O O . GLY B 1 451 ? -12.773 -17.719 -19.891 1 60.56 451 GLY B O 1
ATOM 6818 N N . GLY B 1 452 ? -10.977 -18.203 -18.594 1 64.56 452 GLY B N 1
ATOM 6819 C CA . GLY B 1 452 ? -10.648 -16.797 -18.359 1 64.56 452 GLY B CA 1
ATOM 6820 C C . GLY B 1 452 ? -10.273 -16.062 -19.625 1 64.56 452 GLY B C 1
ATOM 6821 O O . GLY B 1 452 ? -10.312 -14.828 -19.672 1 64.56 452 GLY B O 1
ATOM 6822 N N . CYS B 1 453 ? -10 -16.797 -20.719 1 70.88 453 CYS B N 1
ATOM 6823 C CA . CYS B 1 453 ? -9.547 -16.156 -21.938 1 70.88 453 CYS B CA 1
ATOM 6824 C C . CYS B 1 453 ? -10.695 -16.016 -22.938 1 70.88 453 CYS B C 1
ATOM 6826 O O . CYS B 1 453 ? -10.484 -15.609 -24.078 1 70.88 453 CYS B O 1
ATOM 6828 N N . ARG B 1 454 ? -11.859 -16.328 -22.516 1 76.12 454 ARG B N 1
ATOM 6829 C CA . ARG B 1 454 ? -12.984 -16.359 -23.438 1 76.12 454 ARG B CA 1
ATOM 6830 C C . ARG B 1 454 ? -13.188 -15 -24.094 1 76.12 454 ARG B C 1
ATOM 6832 O O . ARG B 1 454 ? -13.367 -14.922 -25.312 1 76.12 454 ARG B O 1
ATOM 6839 N N . ASP B 1 455 ? -13.141 -13.914 -23.328 1 74.5 455 ASP B N 1
ATOM 6840 C CA . ASP B 1 455 ? -13.367 -12.578 -23.859 1 74.5 455 ASP B CA 1
ATOM 6841 C C . ASP B 1 455 ? -12.273 -12.195 -24.859 1 74.5 455 ASP B C 1
ATOM 6843 O O . ASP B 1 455 ? -12.555 -11.578 -25.891 1 74.5 455 ASP B O 1
ATOM 6847 N N . ALA B 1 456 ? -11.125 -12.625 -24.5 1 78.06 456 ALA B N 1
ATOM 6848 C CA . ALA B 1 456 ? -10.016 -12.328 -25.406 1 78.06 456 ALA B CA 1
ATOM 6849 C C . ALA B 1 456 ? -10.172 -13.07 -26.719 1 78.06 456 ALA B C 1
ATOM 6851 O O . ALA B 1 456 ? -9.961 -12.5 -27.797 1 78.06 456 ALA B O 1
ATOM 6852 N N . VAL B 1 457 ? -10.578 -14.312 -26.688 1 84.94 457 VAL B N 1
ATOM 6853 C CA . VAL B 1 457 ? -10.781 -15.125 -27.891 1 84.94 457 VAL B CA 1
ATOM 6854 C C . VAL B 1 457 ? -11.914 -14.531 -28.719 1 84.94 457 VAL B C 1
ATOM 6856 O O . VAL B 1 457 ? -11.781 -14.383 -29.938 1 84.94 457 VAL B O 1
ATOM 6859 N N . GLN B 1 458 ? -12.906 -14.125 -28 1 80.81 458 GLN B N 1
ATOM 6860 C CA . GLN B 1 458 ? -14.031 -13.5 -28.688 1 80.81 458 GLN B CA 1
ATOM 6861 C C . GLN B 1 458 ? -13.609 -12.211 -29.375 1 80.81 458 GLN B C 1
ATOM 6863 O O . GLN B 1 458 ? -13.992 -11.953 -30.516 1 80.81 458 GLN B O 1
ATOM 6868 N N . GLY B 1 459 ? -12.844 -11.438 -28.656 1 80.25 459 GLY B N 1
ATOM 6869 C CA . GLY B 1 459 ? -12.336 -10.203 -29.219 1 80.25 459 GLY B CA 1
ATOM 6870 C C . GLY B 1 459 ? -11.492 -10.414 -30.469 1 80.25 459 GLY B C 1
ATOM 6871 O O . GLY B 1 459 ? -11.617 -9.672 -31.453 1 80.25 459 GLY B O 1
ATOM 6872 N N . ILE B 1 460 ? -10.711 -11.453 -30.453 1 83 460 ILE B N 1
ATOM 6873 C CA . ILE B 1 460 ? -9.852 -11.758 -31.594 1 83 460 ILE B CA 1
ATOM 6874 C C . ILE B 1 460 ? -10.703 -12.219 -32.781 1 83 460 ILE B C 1
ATOM 6876 O O . ILE B 1 460 ? -10.477 -11.797 -33.906 1 83 460 ILE B O 1
ATOM 6880 N N . CYS B 1 461 ? -11.672 -12.977 -32.5 1 82.38 461 CYS B N 1
ATOM 6881 C CA . CYS B 1 461 ? -12.578 -13.43 -33.531 1 82.38 461 CYS B CA 1
ATOM 6882 C C . CYS B 1 461 ? -13.281 -12.242 -34.188 1 82.38 461 CYS B C 1
ATOM 6884 O O . CYS B 1 461 ? -13.367 -12.172 -35.438 1 82.38 461 CYS B O 1
ATOM 6886 N N . GLN B 1 462 ? -13.68 -11.344 -33.375 1 79 462 GLN B N 1
ATOM 6887 C CA . GLN B 1 462 ? -14.391 -10.172 -33.875 1 79 462 GLN B CA 1
ATOM 6888 C C . GLN B 1 462 ? -13.461 -9.281 -34.688 1 79 462 GLN B C 1
ATOM 6890 O O . GLN B 1 462 ? -13.844 -8.781 -35.75 1 79 462 GLN B O 1
ATOM 6895 N N . TRP B 1 463 ? -12.359 -9.172 -34.219 1 78.38 463 TRP B N 1
ATOM 6896 C CA . TRP B 1 463 ? -11.352 -8.383 -34.938 1 78.38 463 TRP B CA 1
ATOM 6897 C C . TRP B 1 463 ? -11.031 -8.984 -36.281 1 78.38 463 TRP B C 1
ATOM 6899 O O . TRP B 1 463 ? -10.961 -8.273 -37.281 1 78.38 463 TRP B O 1
ATOM 6909 N N . MET B 1 464 ? -10.859 -10.227 -36.312 1 79 464 MET B N 1
ATOM 6910 C CA . MET B 1 464 ? -10.539 -10.906 -37.562 1 79 464 MET B CA 1
ATOM 6911 C C . MET B 1 464 ? -11.703 -10.82 -38.562 1 79 464 MET B C 1
ATOM 6913 O O . MET B 1 464 ? -11.484 -10.695 -39.75 1 79 464 MET B O 1
ATOM 6917 N N . ALA B 1 465 ? -12.836 -10.836 -38 1 75 465 ALA B N 1
ATOM 6918 C CA . ALA B 1 465 ? -14.016 -10.695 -38.875 1 75 465 ALA B CA 1
ATOM 6919 C C . ALA B 1 465 ? -14.078 -9.312 -39.5 1 75 465 ALA B C 1
ATOM 6921 O O . ALA B 1 465 ? -14.57 -9.164 -40.625 1 75 465 ALA B O 1
ATOM 6922 N N . GLU B 1 466 ? -13.633 -8.398 -38.844 1 70.81 466 GLU B N 1
ATOM 6923 C CA . GLU B 1 466 ? -13.633 -7.027 -39.344 1 70.81 466 GLU B CA 1
ATOM 6924 C C . GLU B 1 466 ? -12.523 -6.816 -40.375 1 70.81 466 GLU B C 1
ATOM 6926 O O . GLU B 1 466 ? -12.711 -6.094 -41.344 1 70.81 466 GLU B O 1
ATOM 6931 N N . VAL B 1 467 ? -11.445 -7.332 -40.125 1 64.75 467 VAL B N 1
ATOM 6932 C CA . VAL B 1 467 ? -10.281 -7.094 -40.969 1 64.75 467 VAL B CA 1
ATOM 6933 C C . VAL B 1 467 ? -10.391 -7.938 -42.219 1 64.75 467 VAL B C 1
ATOM 6935 O O . VAL B 1 467 ? -9.961 -7.508 -43.312 1 64.75 467 VAL B O 1
ATOM 6938 N N . ASP B 1 468 ? -10.852 -9.156 -42.219 1 53.38 468 ASP B N 1
ATOM 6939 C CA . ASP B 1 468 ? -11.039 -9.961 -43.406 1 53.38 468 ASP B CA 1
ATOM 6940 C C . ASP B 1 468 ? -12.508 -10.336 -43.594 1 53.38 468 ASP B C 1
ATOM 6942 O O . ASP B 1 468 ? -12.914 -11.453 -43.281 1 53.38 468 ASP B O 1
ATOM 6946 N N . PRO B 1 469 ? -13.273 -9.391 -43.969 1 50.97 469 PRO B N 1
ATOM 6947 C CA . PRO B 1 469 ? -14.703 -9.633 -44.188 1 50.97 469 PRO B CA 1
ATOM 6948 C C . PRO B 1 469 ? -14.961 -10.734 -45.219 1 50.97 469 PRO B C 1
ATOM 6950 O O . PRO B 1 469 ? -16.062 -11.289 -45.281 1 50.97 469 PRO B O 1
ATOM 6953 N N . SER B 1 470 ? -14.086 -10.945 -46.094 1 49.75 470 SER B N 1
ATOM 6954 C CA . SER B 1 470 ? -14.328 -11.922 -47.156 1 49.75 470 SER B CA 1
ATOM 6955 C C . SER B 1 470 ? -14.516 -13.32 -46.594 1 49.75 470 SER B C 1
ATOM 6957 O O . SER B 1 470 ? -15.18 -14.164 -47.188 1 49.75 470 SER B O 1
ATOM 6959 N N . LEU B 1 471 ? -14.055 -13.539 -45.469 1 45.41 471 LEU B N 1
ATOM 6960 C CA . LEU B 1 471 ? -14.148 -14.875 -44.906 1 45.41 471 LEU B CA 1
ATOM 6961 C C . LEU B 1 471 ? -15.477 -15.07 -44.188 1 45.41 471 LEU B C 1
ATOM 6963 O O . LEU B 1 471 ? -15.945 -16.203 -44.031 1 45.41 471 LEU B O 1
ATOM 6967 N N . HIS B 1 472 ? -16.141 -14.062 -43.719 1 43.75 472 HIS B N 1
ATOM 6968 C CA . HIS B 1 472 ? -17.453 -14.148 -43.094 1 43.75 472 HIS B CA 1
ATOM 6969 C C . HIS B 1 472 ? -18.562 -14.312 -44.125 1 43.75 472 HIS B C 1
ATOM 6971 O O . HIS B 1 472 ? -19.516 -15.062 -43.906 1 43.75 472 HIS B O 1
ATOM 6977 N N . ASP B 1 473 ? -18.547 -13.625 -45.219 1 43.12 473 ASP B N 1
ATOM 6978 C CA . ASP B 1 473 ? -19.594 -13.711 -46.25 1 43.12 473 ASP B CA 1
ATOM 6979 C C . ASP B 1 473 ? -19.672 -15.117 -46.844 1 43.12 473 ASP B C 1
ATOM 6981 O O . ASP B 1 473 ? -20.688 -15.484 -47.438 1 43.12 473 ASP B O 1
ATOM 6985 N N . ARG B 1 474 ? -18.625 -15.797 -46.938 1 41.72 474 ARG B N 1
ATOM 6986 C CA . ARG B 1 474 ? -18.703 -17.094 -47.594 1 41.72 474 ARG B CA 1
ATOM 6987 C C . ARG B 1 474 ? -19.516 -18.078 -46.719 1 41.72 474 ARG B C 1
ATOM 6989 O O . ARG B 1 474 ? -20.141 -19 -47.25 1 41.72 474 ARG B O 1
ATOM 6996 N N . ASN B 1 475 ? -19.453 -17.922 -45.438 1 37.28 475 ASN B N 1
ATOM 6997 C CA . ASN B 1 475 ? -20.109 -18.953 -44.625 1 37.28 475 ASN B CA 1
ATOM 6998 C C . ASN B 1 475 ? -21.594 -18.641 -44.406 1 37.28 475 ASN B C 1
ATOM 7000 O O . ASN B 1 475 ? -22.359 -19.5 -44 1 37.28 475 ASN B O 1
ATOM 7004 N N . MET B 1 476 ? -22.047 -17.391 -44.438 1 40.81 476 MET B N 1
ATOM 7005 C CA . MET B 1 476 ? -23.484 -17.156 -44.344 1 40.81 476 MET B CA 1
ATOM 7006 C C . MET B 1 476 ? -24.172 -17.641 -45.625 1 40.81 476 MET B C 1
ATOM 7008 O O . MET B 1 476 ? -25.375 -17.953 -45.594 1 40.81 476 MET B O 1
ATOM 7012 N N . HIS B 1 477 ? -23.547 -17.547 -46.719 1 39.91 477 HIS B N 1
ATOM 7013 C CA . HIS B 1 477 ? -24.219 -17.969 -47.938 1 39.91 477 HIS B CA 1
ATOM 7014 C C . HIS B 1 477 ? -24.281 -19.5 -48.031 1 39.91 477 HIS B C 1
ATOM 7016 O O . HIS B 1 477 ? -24.984 -20.047 -48.875 1 39.91 477 HIS B O 1
ATOM 7022 N N . ALA B 1 478 ? -23.438 -20.219 -47.406 1 40.34 478 ALA B N 1
ATOM 7023 C CA . ALA B 1 478 ? -23.516 -21.672 -47.594 1 40.34 478 ALA B CA 1
ATOM 7024 C C . ALA B 1 478 ? -24.719 -22.234 -46.812 1 40.34 478 ALA B C 1
ATOM 7026 O O . ALA B 1 478 ? -25.234 -23.297 -47.188 1 40.34 478 ALA B O 1
ATOM 7027 N N . THR B 1 479 ? -25.109 -21.578 -45.719 1 38.84 479 THR B N 1
ATOM 7028 C CA . THR B 1 479 ? -26.188 -22.219 -44.938 1 38.84 479 THR B CA 1
ATOM 7029 C C . THR B 1 479 ? -27.547 -21.891 -45.562 1 38.84 479 THR B C 1
ATOM 7031 O O . THR B 1 479 ? -28.562 -22.453 -45.156 1 38.84 479 THR B O 1
ATOM 7034 N N . GLY B 1 480 ? -27.641 -20.844 -46.438 1 35.81 480 GLY B N 1
ATOM 7035 C CA . GLY B 1 480 ? -28.969 -20.5 -46.875 1 35.81 480 GLY B CA 1
ATOM 7036 C C . GLY B 1 480 ? -29.5 -21.453 -47.938 1 35.81 480 GLY B C 1
ATOM 7037 O O . GLY B 1 480 ? -30.641 -21.328 -48.375 1 35.81 480 GLY B O 1
ATOM 7038 N N . SER B 1 481 ? -28.656 -22.109 -48.688 1 34.78 481 SER B N 1
ATOM 7039 C CA . SER B 1 481 ? -29.234 -22.672 -49.875 1 34.78 481 SER B CA 1
ATOM 7040 C C . SER B 1 481 ? -29.938 -24 -49.594 1 34.78 481 SER B C 1
ATOM 7042 O O . SER B 1 481 ? -30.516 -24.609 -50.5 1 34.78 481 SER B O 1
ATOM 7044 N N . GLU B 1 482 ? -29.672 -24.625 -48.406 1 35.16 482 GLU B N 1
ATOM 7045 C CA . GLU B 1 482 ? -30.125 -26.016 -48.5 1 35.16 482 GLU B CA 1
ATOM 7046 C C . GLU B 1 482 ? -31.609 -26.125 -48.188 1 35.16 482 GLU B C 1
ATOM 7048 O O . GLU B 1 482 ? -32.188 -27.219 -48.25 1 35.16 482 GLU B O 1
ATOM 7053 N N . THR B 1 483 ? -32.312 -25.047 -47.719 1 30.42 483 THR B N 1
ATOM 7054 C CA . THR B 1 483 ? -33.594 -25.5 -47.156 1 30.42 483 THR B CA 1
ATOM 7055 C C . THR B 1 483 ? -34.656 -25.641 -48.25 1 30.42 483 THR B C 1
ATOM 7057 O O . THR B 1 483 ? -35.781 -26.016 -47.969 1 30.42 483 THR B O 1
ATOM 7060 N N . SER B 1 484 ? -34.406 -25.016 -49.406 1 27.53 484 SER B N 1
ATOM 7061 C CA . SER B 1 484 ? -35.688 -24.922 -50.094 1 27.53 484 SER B CA 1
ATOM 7062 C C . SER B 1 484 ? -36.094 -26.266 -50.688 1 27.53 484 SER B C 1
ATOM 7064 O O . SER B 1 484 ? -37.156 -26.359 -51.312 1 27.53 484 SER B O 1
ATOM 7066 N N . VAL B 1 485 ? -35.125 -27.125 -51 1 26.38 485 VAL B N 1
ATOM 7067 C CA . VAL B 1 485 ? -35.594 -28.062 -52 1 26.38 485 VAL B CA 1
ATOM 7068 C C . VAL B 1 485 ? -36.469 -29.125 -51.312 1 26.38 485 VAL B C 1
ATOM 7070 O O . VAL B 1 485 ? -37.062 -29.984 -52 1 26.38 485 VAL B O 1
ATOM 7073 N N . SER B 1 486 ? -36.719 -29.125 -49.969 1 23.06 486 SER B N 1
ATOM 7074 C CA . SER B 1 486 ? -37.688 -30.203 -49.75 1 23.06 486 SER B CA 1
ATOM 7075 C C . SER B 1 486 ? -39.125 -29.734 -50.094 1 23.06 486 SER B C 1
ATOM 7077 O O . SER B 1 486 ? -39.469 -28.594 -49.812 1 23.06 486 SER B O 1
#

Nearest PDB structures (foldseek):
  4h4p-assembly1_A  TM=8.688E-01  e=4.041E-37  Acidovorax sp. KKS102
  2gr3-assembly1_A-2  TM=8.644E-01  e=2.662E-37  Pseudomonas sp. KKS102
  8pxk-assembly1_A  TM=8.714E-01  e=6.511E-37  Pseudomonas sp. KKS102
  3fg2-assembly1_P  TM=8.516E-01  e=8.659E-35  Rhodopseudomonas palustris
  3lxd-assembly1_A  TM=8.414E-01  e=5.182E-34  Novosphingobium aromaticivorans DSM 12444

InterPro domains:
  IPR007419 BFD-like [2Fe-2S]-binding domain [PF04324] (415-460)
  IPR023753 FAD/NAD(P)-binding domain [PF07992] (5-280)
  IPR036188 FAD/NAD(P)-binding domain superfamily [G3DSA:3.50.50.60] (6-293)
  IPR036188 FAD/NAD(P)-binding domain superfamily [G3DSA:3.50.50.60] (113-237)
  IPR036188 FAD/NAD(P)-binding domain superfamily [SSF51905] (3-308)
  IPR041854 BFD-like [2Fe-2S]-binding domain superfamily [G3DSA:1.10.10.1100] (414-464)
  IPR052034 Nitrite reductase [NAD(P)H]-like [PTHR43809] (4-461)

Radius of gyration: 38.5 Å; Cα contacts (8 Å, |Δi|>4): 2100; chains: 2; bounding box: 71×122×89 Å

Solvent-accessible surface area (backbone atoms only — not comparable to full-atom values): 50722 Å² total; per-residue (Å²): 132,84,55,47,27,35,35,30,36,27,43,39,59,41,36,49,48,21,51,53,40,26,54,54,32,16,67,72,57,62,44,57,67,42,47,37,33,26,14,56,49,78,56,77,36,36,52,65,85,47,47,39,38,31,55,40,66,77,42,59,74,80,67,32,58,50,86,81,68,81,94,45,50,71,38,56,52,30,32,69,71,40,50,41,68,92,79,30,30,36,32,34,70,84,68,51,75,43,71,38,64,31,38,35,41,23,59,24,55,41,75,33,70,92,62,79,58,82,79,35,42,42,68,43,52,77,81,47,70,66,36,45,52,52,47,52,71,66,58,38,68,67,44,34,28,32,31,36,18,40,36,72,66,20,48,34,38,48,38,12,41,38,70,51,44,26,38,36,31,34,38,18,57,48,84,42,43,34,60,92,80,36,54,64,70,59,19,47,47,52,50,52,52,39,42,74,70,60,36,46,77,42,60,57,28,45,76,66,46,74,39,62,59,99,52,25,32,47,27,35,32,30,65,84,68,50,73,44,70,17,52,31,37,34,43,32,60,52,68,39,36,48,39,65,60,47,48,75,46,69,39,57,63,75,76,17,36,37,21,42,94,70,29,26,28,76,71,41,75,46,33,30,37,32,37,41,13,15,19,33,88,89,42,62,76,78,48,66,56,57,12,48,50,44,19,43,41,42,18,14,58,77,27,66,42,75,70,67,78,87,72,86,70,63,47,64,44,77,47,76,37,81,97,42,33,38,36,36,32,62,51,72,47,84,90,37,44,43,36,37,39,38,29,66,78,72,46,26,38,37,38,39,15,36,52,96,54,21,59,48,14,32,41,28,30,47,39,64,68,49,39,53,52,49,51,52,39,40,70,66,61,39,75,55,58,96,57,60,65,52,66,78,42,80,58,61,85,83,58,42,72,70,60,72,43,58,80,70,45,53,53,78,37,71,56,16,76,79,58,65,25,26,42,41,55,49,51,50,36,35,75,71,67,24,75,43,62,68,42,33,23,73,71,55,41,37,45,62,62,85,39,82,27,41,64,59,49,42,42,37,43,52,46,48,45,66,74,44,46,74,66,55,59,58,58,61,58,62,67,64,64,69,67,66,81,113,130,83,54,48,27,34,34,32,35,26,42,39,60,40,36,49,47,20,51,53,39,25,56,53,33,16,68,72,57,63,44,56,68,42,48,38,34,27,14,55,50,77,55,75,37,37,51,65,85,46,47,39,38,33,57,40,65,78,40,58,74,80,66,32,56,52,85,81,66,82,94,45,49,70,37,57,50,29,30,69,71,42,49,40,70,92,77,30,30,37,31,34,69,84,69,50,75,44,70,40,63,31,40,36,41,23,57,24,56,42,76,33,71,91,64,79,58,83,81,34,42,42,69,45,53,76,80,49,69,66,36,46,53,52,48,51,71,66,56,37,69,67,45,35,27,31,32,35,17,42,36,71,67,20,46,34,38,48,39,11,42,39,70,52,44,25,39,38,33,34,38,17,56,49,84,42,46,34,61,92,80,35,55,65,71,59,18,48,45,53,50,52,52,41,43,74,70,60,35,45,77,42,62,56,29,46,76,66,45,75,40,63,58,99,52,25,32,46,27,34,32,31,64,82,68,51,74,43,68,18,52,31,38,34,42,32,60,52,67,39,35,47,39,64,60,46,49,74,46,69,39,56,63,75,77,16,34,38,21,40,94,70,27,26,27,77,73,42,76,47,33,29,36,32,37,42,13,14,18,33,87,90,42,62,76,78,49,65,55,57,12,49,50,44,19,43,40,41,18,15,57,77,28,66,42,74,70,67,78,87,72,86,69,64,47,65,45,76,47,75,36,81,97,42,34,38,36,36,31,62,50,73,46,83,90,36,44,44,36,37,40,37,28,68,77,72,45,27,39,36,38,40,15,36,51,95,54,23,58,48,13,32,43,28,31,48,39,62,69,50,39,54,51,50,49,52,40,40,68,66,61,39,75,54,60,96,57,59,65,52,66,78,41,80,59,62,84,83,60,41,72,68,61,72,42,59,79,69,45,54,52,80,37,71,57,18,75,78,62,64,24,28,41,42,55,50,52,51,34,35,75,71,68,26,75,44,63,68,43,34,23,74,71,56,40,37,44,62,61,83,37,81,28,41,66,57,49,43,44,36,43,52,46,49,45,65,74,44,48,73,67,56,59,58,59,61,58,62,69,64,65,70,69,69,78,114

Foldseek 3Di:
DDAAEEEEFAQEDLSVLLVVLLVVLLVVLVGHHAYEYFHQAQDHYFQLVCLLVVLLVNDDRVLGHDDDDPRHHYDHNKGFDAQAPVQQWTAIPVGDIGHHLAYEYAPAWAFDDPADCVQAPFEAERGDPVSSVVVSVVQAAAAEEEEEAQAQVSLSNQLSSVSRNYQYEYEHQAQFGNVVFDDRVLRVLVQVQCVVSRYHYHYNKHFPHFDDDPRFTQWTQIPVGDIDGHRHYYYPHDIFADCVRVVNNVFDADSAGEDEPQQATPVDRSYGYAYQRYQYPVGRDNAVQRSSQNSNSNSCVSSVHDRDDDQPWRAWDWRDGVLKTKIKGADADPVFDKDWDDDSVQSWIKIWGDDPQATRIMITIRCVPLRVQNSQRHSVRHGADPDNCVSVDQDDPPPGVPPCQLVNADQCDQLAPSQRAGSVLLLVQVVVPQQDLVSSCVRRVGCSHPNPSSVVSRRNSVVSCVVCVVSVVVVVVVVPPPPPPD/DDAAEEEEFAQEDLSVLLVVLLVVLLVVLVGHHAYEYFHQAQDHYFQLVCLLVVLLVNDDRVLGHDDDDDRHHYDHNKGFDAQAPVQQWTAIPVGDIGHHLAYEYAPAWAFDDPDDCVQAPFEAERGDPVSSVVVSVVQAAAAEEEEEAQAQVSLSNQLSSVSRNYQYEYEHQAQFGNVVFDDRVLRVLVQVQCVVSRYHYHYNKHFPHFDDDPRFTQWTQIPVGDIDGHRHYYYPHDIFADCVNVVNNVFDADSAGEDEPQQATPVDRSYGYAYQRYQYPVGRDNAVQRSSQNSNSNSCVSSVHDRDDDQPWRAWDWRDGVLKTKIKGADADPVFDKDWDDDSVQSWIKIWGDDPQATRIMITIRCVPLRVQNSQRHSVRHGADPDNCVSVDQDDPPPGVPPCQLVNRDQCGQLAPSQRFGSVLLLVQVVVPQQDLVSSCVRRVGCSHPNVSSVVSRSNSVVSCVVCVVSVVVVVVVVPPPPPPD

Sequence (972 aa):
MTPHRVVVVGHGMVAHRFVDDLTRATRRTGRPVEVTVLGGEPHTAYNRLMLSEVIAGRARLAGLTLPEHEDVDVRTGVSAVAVDRSRQVVHDSDGAQHSYDTVVLATGAGPRMPLDARGLHGVKALRTIDDCRELIAAASPGRPMIVLGGGLLGIELACGLRTRDVEVTIVHRADHLMEAQLDPTSADVVRNQLERNGIRVRLGVEVDRL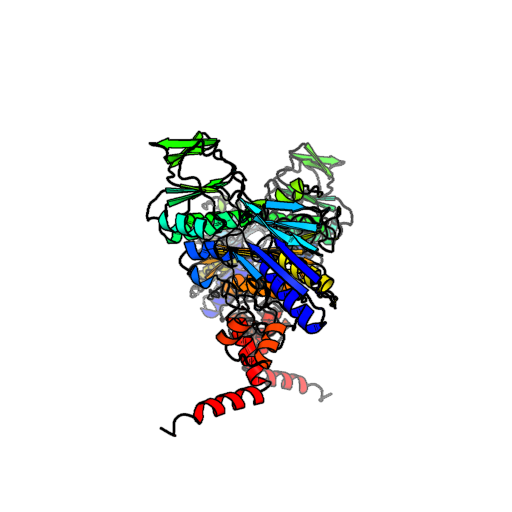EGESGRVTSAVLSDGNSVAADIVVACAGVTPRIELARAAGLQTRRGVVVGNDCRSITDASVAAIGDCAEPPEGCAGLLAPGWRQAAMLAAEIAGDLPPAEHRTDDVIQLKAAGLSVVLLGRVDPAHRVVRLSDDSIGRCLTLAVDDGVVTGAVCVGAADIAADLVSTYERGLPVPLDPAQLLVRAVAGTSAPAPSPRSMPASATVCRCNGVTKQAIVEAHVDGAHSVEQIAARTRATTGCGGCRDAVQGICQWMAEVDPSLHDRNMHATGSETSVSMTPHRVVVVGHGMVAHRFVDDLTRATRRTGRPVEVTVLGGEPHTAYNRLMLSEVIAGRARLAGLTLPEHEDVDVRTGVSAVAVDRSRQVVHDSDGAQHSYDTVVLATGAGPRMPLDARGLHGVKALRTIDDCRELIAAASPGRPMIVLGGGLLGIELACGLRTRDVEVTIVHRADHLMEAQLDPTSADVVRNQLERNGIRVRLGVEVDRLEGESGRVTSAVLSDGNSVAADIVVACAGVTPRIELARAAGLQTRRGVVVGNDCRSITDASVAAIGDCAEPPEGCAGLLAPGWRQAAMLAAEIAGDLPPAEHRTDDVIQLKAAGLSVVLLGRVDPAHRVVRLSDDSIGRCLTLAVDDGVVTGAVCVGAADIAADLVSTYERGLPVPLDPAQLLVRAVAGTSAPAPSPRSMPASATVCRCNGVTKQAIVEAHVDGAHSVEQIAARTRATTGCGGCRDAVQGICQWMAEVDPSLHDRNMHATGSETSVS

Secondary structure (DSSP, 8-state):
-PPEEEEEE--SHHHHHHHHHHHHHHHHH---EEEEEEESSSS--B-GGGHHHHHHTSS-GGGGBPPPPTT-EEEET--EEEEETTTTEEEETTS-EEE-SEEEE---EEEP--S--TT-BTEEE-SSHHHHHHHHHH--TT-EEEEE--SHHHHHHHHHHHHTT-EEEEEESSSSTTTTT--HHHHHHHHHHHHHTT-EEEES--EEEEEEETTEEEEEEETTS-EEE-SEEEE-S-EEE--HHHHHTT--BSSSEEB-TTSBBSS-TTEEE-GGGEE-TT----SHHHHHHHHHHHHHHHHTPPPPP------EEEEEETTEEEEEEE---TTSEEEEEEEGGGTEEEEEEEETTEEEEEEEES-HHHHHHHHHHHHHTPBPPSSGGGGGS---GGG------TTTS-TT-EEETTTTEEHHHHHHHHHTT--SHHHHHHHH-TTSSSSTTHHHHHHHHHHHHHH-THHHHHHHHHHSSSSTT-/-PPEEEEEE--SHHHHHHHHHHHHHHHHH---EEEEEEESSSS--B-GGGHHHHHHTSS-GGGGBPPPPTT-EEEET--EEEEETTTTEEEETTS-EEE-SEEEE---EEE---S--TT-BTEEE-SSHHHHHHHHHH--TT-EEEEE--SHHHHHHHHHHHHTT-EEEEEESSSSTTTTT--HHHHHHHHHHHHHTT-EEEES--EEEEEEETTEEEEEEETTS-EEE-SEEEE-S-EEE--HHHHHTT--BSSSEEB-TTSBBSS-TTEEE-GGGEE-TT----SHHHHHHHHHHHHHHHHTPPPPP------EEEEEETTEEEEEEE---TTSEEEEEEEGGGTEEEEEEEETTEEEEEEEES-HHHHHHHHHHHHHTPBPPSSGGGGGS---GGG------TTTS-TT-EEETTTTEEHHHHHHHHHTT--SHHHHHHHH-TTSSSSTTHHHHHHHHHHHHHH-THHHHHHHHHHSSGGGG-

pLDDT: mean 86.26, std 15.59, range [22.94, 98.94]